Protein AF-A0A9P1A8Z4-F1 (afdb_monomer_lite)

pLDDT: mean 82.89, std 17.95, range [23.16, 98.0]

Sequence (849 aa):
MNEAKTFVKLLYVVTFFFVVFLIVKDQGSLKEGSHAKLSSNAKNLEFFKSWNDCARKIFNDGTDTPKTFWNEFAKRSHKCDEEAKISQELKIAALRNKDETKYALFPVTRGKNFIFVTLGIGLDIAAEQEFQQNLNKTENTVTFYGADPIVTGNSELYSKIGTYFPFAVGGKAGFSVASVYIDEIYKNLSVAHIDIYYFLKKVLPYKMYDYLWMDAEYAEYDMFDIFYRGERLDQEGIAFCQMSLEVHNANEKQQEAFIIYVRRLLEEKRFGFFLSEFVVRRSMSLRARPINLVLILVLIFLIIVLLYNQQPAKPTEPTEIRPNVVVFNKWSSCMKEKVSNETDHNIFWAKFQLWTDDCDKWADIDKLGLVALQNSDEVKYGLLPVEGDFGSANTLVTLGIGKDIDAEVLYKTKMNEIGRNLTFYGADPITDVNADLYANIGKYFPFAVGGDAGFSRASVLINGSYVNRDVVHVDLVYFLNRILKIKTYDNIWLDAEGAEYGLFDIFFKSGRLDEKGIRFCQMSLEVHQPNEPKKMQFMEMIKTIIKEDRYAMHKNRNVGHMRMFLFNFEDAYCVRKFLPKSLQNDGLTETQKKQKIFEGWSDCAQKQLDTYNNAEEFWLNFAPLTGNCDYNENIEKLGLVALNNNDEVKYAILPSDRLKNTTNTFVTLGIGKDISAEKLFRDELEKRGHTAKFYGADPISEGNADLYSQIGKYFPFAVSAKAGISKASVFINGSYVRRDVTHVELLYFLNDILELKEIDHLWLDAEGAEYGIFDFFYNDGPFEKNGISFCQMNLEVHIGSAERKAAFMKFAKRLAVEKRYAMLRSTYVSHIRLFLFNFGNPNCVLKYL

Radius of gyration: 42.17 Å; chains: 1; bounding box: 112×97×120 Å

Secondary structure (DSSP, 8-state):
-------------------------------------S-TTTHHHHHHHHHHHHHHHHH------HHHHHHHHHHHHHHHHHHTTHHHHS-EEEEE-SS-EEEEEPPS-SS-EEEEEEES--S--HHHHHHHHHHHTTT-EEEEEEE-S--TTHHHHHTTTEEEESSEEESSSEEEEEEEEETTEEEEEEEEEEEHHHIIIIIS--SEEEEEEE--TTGGGGGGGGGSTTSTTTTTT-EEEEEEE------HHHHHHHHHHHHHHHHHTS----S---------PPP------HHHHHHHHHHHHHHS--PPP------------HHHHHHHHHHHHHHHT---HHHHHHHHHHHHHHHHHHHTGGGG-PEEEE-SS-EEEEPPPPSS-S-S-EEEEEE--TT--HHHHHHHHHHHHTT--EEEEEE-S--TTHHHHHHTTSEEESSEEESS-EEEEEEEEETTEEEEEEEEEEEHHHIIIIII--SEEEEEEE--TT-GGGGTGGGSTTSTTGGGT-EEEEEEEEEPPP-HHHHHHHHHHHHHHHHHT-EEEEEEEESSSEEEEEEE-S-HHHHHHHS-HHHH--S--HHHHHHHHHHHHHHHHHHHHTT---HHHHHHHHHHHHHHHHHHTTGGGG-EEEEE-SS-EEEEEPPPTTS-SPEEEEEEE--TT--HHHHHHHHHHHHTT-EEEEEEE-S--TTHHHHHTTTEEEESSEEESS-EEEEEEEEETTEEEEEEEEEEEHHHIIIIIS--SEEEEEEE--TT-GGGTGGGGSTTSHHHHTT-EEEEEEEEE----HHHHHHHHHHHHHHHHHTSEEEEEEEEESEEEEEEEETTSHHHHHHH-

Structure (mmCIF, N/CA/C/O backbone):
data_AF-A0A9P1A8Z4-F1
#
_entry.id   AF-A0A9P1A8Z4-F1
#
loop_
_atom_site.group_PDB
_atom_site.id
_atom_site.type_symbol
_atom_site.label_atom_id
_atom_site.label_alt_id
_atom_site.label_comp_id
_atom_site.label_asym_id
_atom_site.label_entity_id
_atom_site.label_seq_id
_atom_site.pdbx_PDB_ins_code
_atom_site.Cartn_x
_atom_site.Cartn_y
_atom_site.Cartn_z
_atom_site.occupancy
_atom_site.B_iso_or_equiv
_atom_site.auth_seq_id
_atom_site.auth_comp_id
_atom_site.auth_asym_id
_atom_site.auth_atom_id
_atom_site.pdbx_PDB_model_num
ATOM 1 N N . MET A 1 1 ? 51.334 -62.986 -32.774 1.00 33.22 1 MET A N 1
ATOM 2 C CA . MET A 1 1 ? 50.264 -63.322 -33.738 1.00 33.22 1 MET A CA 1
ATOM 3 C C . MET A 1 1 ? 49.753 -62.013 -34.320 1.00 33.22 1 MET A C 1
ATOM 5 O O . MET A 1 1 ? 48.737 -61.499 -33.884 1.00 33.22 1 MET A O 1
ATOM 9 N N . ASN A 1 2 ? 50.648 -61.268 -34.965 1.00 34.75 2 ASN A N 1
ATOM 10 C CA . ASN A 1 2 ? 51.059 -61.367 -36.378 1.00 34.75 2 ASN A CA 1
ATOM 11 C C . ASN A 1 2 ? 50.052 -60.621 -37.248 1.00 34.75 2 ASN A C 1
ATOM 13 O O . ASN A 1 2 ? 48.924 -61.074 -37.362 1.00 34.75 2 ASN A O 1
ATOM 17 N N . GLU A 1 3 ? 50.364 -59.527 -37.928 1.00 31.75 3 GLU A N 1
ATOM 18 C CA . GLU A 1 3 ? 51.502 -58.590 -38.009 1.00 31.75 3 GLU A CA 1
ATOM 19 C C . GLU A 1 3 ? 50.946 -57.535 -39.000 1.00 31.75 3 GLU A C 1
ATOM 21 O O . GLU A 1 3 ? 50.370 -57.902 -40.016 1.00 31.75 3 GLU A O 1
ATOM 26 N N . ALA A 1 4 ? 50.753 -56.269 -38.637 1.00 31.09 4 ALA A N 1
ATOM 27 C CA . ALA A 1 4 ? 51.751 -55.207 -38.536 1.00 31.09 4 ALA A CA 1
ATOM 28 C C . ALA A 1 4 ? 52.229 -54.624 -39.891 1.00 31.09 4 ALA A C 1
ATOM 30 O O . ALA A 1 4 ? 52.808 -55.319 -40.713 1.00 31.09 4 ALA A O 1
ATOM 31 N N . LYS A 1 5 ? 52.133 -53.285 -39.952 1.00 32.25 5 LYS A N 1
ATOM 32 C CA . LYS A 1 5 ? 53.007 -52.302 -40.630 1.00 32.25 5 LYS A CA 1
ATOM 33 C C . LYS A 1 5 ? 52.699 -51.956 -42.099 1.00 32.25 5 LYS A C 1
ATOM 35 O O . LYS A 1 5 ? 52.729 -52.820 -42.955 1.00 32.25 5 LYS A O 1
ATOM 40 N N . THR A 1 6 ? 52.275 -50.736 -42.458 1.00 33.84 6 THR A N 1
ATOM 41 C CA . THR A 1 6 ? 52.819 -49.366 -42.245 1.00 33.84 6 THR A CA 1
ATOM 42 C C . THR A 1 6 ? 53.889 -48.997 -43.289 1.00 33.84 6 THR A C 1
ATOM 44 O O . THR A 1 6 ? 54.947 -49.610 -43.325 1.00 33.84 6 THR A O 1
ATOM 47 N N . PHE A 1 7 ? 53.626 -47.874 -43.985 1.00 26.81 7 PHE A N 1
ATOM 48 C CA . PHE A 1 7 ? 54.582 -46.795 -44.314 1.00 26.81 7 PHE A CA 1
ATOM 49 C C . PHE A 1 7 ? 55.554 -46.968 -45.505 1.00 26.81 7 PHE A C 1
ATOM 51 O O . PHE A 1 7 ? 56.410 -47.842 -45.488 1.00 26.81 7 PHE A O 1
ATOM 58 N N . VAL A 1 8 ? 55.544 -46.005 -46.449 1.00 28.80 8 VAL A N 1
ATOM 59 C CA . VAL A 1 8 ? 56.589 -44.952 -46.587 1.00 28.80 8 VAL A CA 1
ATOM 60 C C . VAL A 1 8 ? 56.717 -44.367 -48.014 1.00 28.80 8 VAL A C 1
ATOM 62 O O . VAL A 1 8 ? 56.911 -45.095 -48.976 1.00 28.80 8 VAL A O 1
ATOM 65 N N . LYS A 1 9 ? 56.810 -43.023 -48.035 1.00 28.55 9 LYS A N 1
ATOM 66 C CA . LYS A 1 9 ? 57.426 -42.084 -49.008 1.00 28.55 9 LYS A CA 1
ATOM 67 C C . LYS A 1 9 ? 56.675 -41.801 -50.318 1.00 28.55 9 LYS A C 1
ATOM 69 O O . LYS A 1 9 ? 56.443 -42.697 -51.108 1.00 28.55 9 LYS A O 1
ATOM 74 N N . LEU A 1 10 ? 56.181 -40.583 -50.568 1.00 26.31 10 LEU A N 1
ATOM 75 C CA . LEU A 1 10 ? 56.822 -39.249 -50.576 1.00 26.31 10 LEU A CA 1
ATOM 76 C C . LEU A 1 10 ? 57.688 -39.019 -51.834 1.00 26.31 10 LEU A C 1
ATOM 78 O O . LEU A 1 10 ? 58.761 -39.598 -51.961 1.00 26.31 10 LEU A O 1
ATOM 82 N N . LEU A 1 11 ? 57.242 -38.018 -52.606 1.00 25.47 11 LEU A N 1
ATOM 83 C CA . LEU A 1 11 ? 58.025 -36.973 -53.284 1.00 25.47 11 LEU A CA 1
ATOM 84 C C . LEU A 1 11 ? 58.441 -37.136 -54.765 1.00 25.47 11 LEU A C 1
ATOM 86 O O . LEU A 1 11 ? 59.071 -38.108 -55.158 1.00 25.47 11 LEU A O 1
ATOM 90 N N . TYR A 1 12 ? 58.215 -36.017 -55.473 1.00 26.17 12 TYR A N 1
ATOM 91 C CA . TYR A 1 12 ? 58.859 -35.501 -56.692 1.00 26.17 12 TYR A CA 1
ATOM 92 C C . TYR A 1 12 ? 58.421 -36.037 -58.068 1.00 26.17 12 TYR A C 1
ATOM 94 O O . TYR A 1 12 ? 58.613 -37.201 -58.385 1.00 26.17 12 TYR A O 1
ATOM 102 N N . VAL A 1 13 ? 57.921 -35.127 -58.924 1.00 30.81 13 VAL A N 1
ATOM 103 C CA . VAL A 1 13 ? 58.603 -34.590 -60.135 1.00 30.81 13 VAL A CA 1
ATOM 104 C C . VAL A 1 13 ? 57.551 -33.900 -61.047 1.00 30.81 13 VAL A C 1
ATOM 106 O O . VAL A 1 13 ? 56.644 -34.551 -61.541 1.00 30.81 13 VAL A O 1
ATOM 109 N N . VAL A 1 14 ? 57.473 -32.558 -61.044 1.00 28.17 14 VAL A N 1
ATOM 110 C CA . VAL A 1 14 ? 57.962 -31.595 -62.075 1.00 28.17 14 VAL A CA 1
ATOM 111 C C . VAL A 1 14 ? 56.914 -31.183 -63.134 1.00 28.17 14 VAL A C 1
ATOM 113 O O . VAL A 1 14 ? 56.559 -31.930 -64.034 1.00 28.17 14 VAL A O 1
ATOM 116 N N . 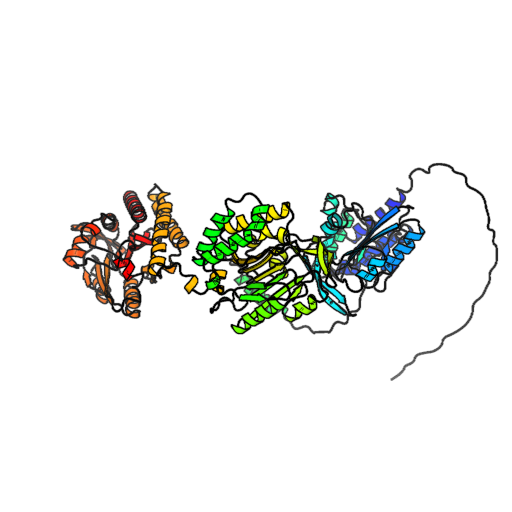THR A 1 15 ? 56.424 -29.953 -62.952 1.00 30.67 15 THR A N 1
ATOM 117 C CA . THR A 1 15 ? 56.429 -28.775 -63.850 1.00 30.67 15 THR A CA 1
ATOM 118 C C . THR A 1 15 ? 56.656 -28.928 -65.372 1.00 30.67 15 THR A C 1
ATOM 120 O O . THR A 1 15 ? 57.550 -29.644 -65.798 1.00 30.67 15 THR A O 1
ATOM 123 N N . PHE A 1 16 ? 55.981 -28.043 -66.138 1.00 30.06 16 PHE A N 1
ATOM 124 C CA . PHE A 1 16 ? 56.498 -27.158 -67.220 1.00 30.06 16 PHE A CA 1
ATOM 125 C C . PHE A 1 16 ? 55.823 -27.269 -68.609 1.00 30.06 16 PHE A C 1
ATOM 127 O O . PHE A 1 16 ? 55.893 -28.318 -69.230 1.00 30.06 16 PHE A O 1
ATOM 134 N N . PHE A 1 17 ? 55.225 -26.158 -69.087 1.00 27.20 17 PHE A N 1
ATOM 135 C CA . PHE A 1 17 ? 55.364 -25.511 -70.424 1.00 27.20 17 PHE A CA 1
ATOM 136 C C . PHE A 1 17 ? 54.375 -24.308 -70.504 1.00 27.20 17 PHE A C 1
ATOM 138 O O . PHE A 1 17 ? 53.170 -24.511 -70.421 1.00 27.20 17 PHE A O 1
ATOM 145 N N . PHE A 1 18 ? 54.818 -23.050 -70.303 1.00 27.53 18 PHE A N 1
ATOM 146 C CA . PHE A 1 18 ? 55.211 -22.000 -71.291 1.00 27.53 18 PHE A CA 1
ATOM 147 C C . PHE A 1 18 ? 54.086 -21.589 -72.285 1.00 27.53 18 PHE A C 1
ATOM 149 O O . PHE A 1 18 ? 53.637 -22.463 -73.011 1.00 27.53 18 PHE A O 1
ATOM 156 N N . VAL A 1 19 ? 53.489 -20.374 -72.376 1.00 28.83 19 VAL A N 1
ATOM 157 C CA . VAL A 1 19 ? 53.848 -18.916 -72.294 1.00 28.83 19 VAL A CA 1
ATOM 158 C C . VAL A 1 19 ? 53.743 -18.252 -73.695 1.00 28.83 19 VAL A C 1
ATOM 160 O O . VAL A 1 19 ? 54.132 -18.875 -74.678 1.00 28.83 19 VAL A O 1
ATOM 163 N N . VAL A 1 20 ? 53.291 -16.971 -73.729 1.00 31.56 20 VAL A N 1
ATOM 164 C CA . VAL A 1 20 ? 53.498 -15.903 -74.763 1.00 31.56 20 VAL A CA 1
ATOM 165 C C . VAL A 1 20 ? 52.365 -15.716 -75.828 1.00 31.56 20 VAL A C 1
ATOM 167 O O . VAL A 1 20 ? 51.956 -16.709 -76.404 1.00 31.56 20 VAL A O 1
ATOM 170 N N . PHE A 1 21 ? 51.784 -14.553 -76.226 1.00 27.17 21 PHE A N 1
ATOM 171 C CA . PHE A 1 21 ? 52.034 -13.086 -76.130 1.00 27.17 21 PHE A CA 1
ATOM 172 C C . PHE A 1 21 ? 50.761 -12.273 -76.554 1.00 27.17 21 PHE A C 1
ATOM 174 O O . PHE A 1 21 ? 50.072 -12.711 -77.470 1.00 27.17 21 PHE A O 1
ATOM 181 N N . LEU A 1 22 ? 50.521 -11.069 -75.988 1.00 24.45 22 LEU A N 1
ATOM 182 C CA . LEU A 1 22 ? 50.445 -9.730 -76.653 1.00 24.45 22 LEU A CA 1
ATOM 183 C C . LEU A 1 22 ? 49.466 -8.692 -76.057 1.00 24.45 22 LEU A C 1
ATOM 185 O O . LEU A 1 22 ? 48.314 -8.953 -75.736 1.00 24.45 22 LEU A O 1
ATOM 189 N N . ILE A 1 23 ? 50.022 -7.482 -75.960 1.00 29.64 23 ILE A N 1
ATOM 190 C CA . ILE A 1 23 ? 49.548 -6.211 -75.406 1.00 29.64 23 ILE A CA 1
ATOM 191 C C . ILE A 1 23 ? 49.043 -5.327 -76.554 1.00 29.64 23 ILE A C 1
ATOM 193 O O . ILE A 1 23 ? 49.781 -5.185 -77.523 1.00 29.64 23 ILE A O 1
ATOM 197 N N . VAL A 1 24 ? 47.904 -4.634 -76.392 1.00 25.92 24 VAL A N 1
ATOM 198 C CA . VAL A 1 24 ? 47.684 -3.258 -76.897 1.00 25.92 24 VAL A CA 1
ATOM 199 C C . VAL A 1 24 ? 46.743 -2.515 -75.937 1.00 25.92 24 VAL A C 1
ATOM 201 O O . VAL A 1 24 ? 45.664 -2.997 -75.601 1.00 25.92 24 VAL A O 1
ATOM 204 N N . LYS A 1 25 ? 47.171 -1.322 -75.521 1.00 27.55 25 LYS A N 1
ATOM 205 C CA . LYS A 1 25 ? 46.405 -0.267 -74.849 1.00 27.55 25 LYS A CA 1
ATOM 206 C C . LYS A 1 25 ? 46.384 0.922 -75.824 1.00 27.55 25 LYS A C 1
ATOM 208 O O . LYS A 1 25 ? 47.446 1.231 -76.355 1.00 27.55 25 LYS A O 1
ATOM 213 N N . ASP A 1 26 ? 45.225 1.548 -76.047 1.00 25.86 26 ASP A N 1
ATOM 214 C CA . ASP A 1 26 ? 44.971 2.997 -75.861 1.00 25.86 26 ASP A CA 1
ATOM 215 C C . ASP A 1 26 ? 43.940 3.647 -76.830 1.00 25.86 26 ASP A C 1
ATOM 217 O O . ASP A 1 26 ? 43.943 3.405 -78.031 1.00 25.86 26 ASP A O 1
ATOM 221 N N . GLN A 1 27 ? 43.101 4.495 -76.212 1.00 26.38 27 GLN A N 1
ATOM 222 C CA . GLN A 1 27 ? 42.311 5.667 -76.654 1.00 26.38 27 GLN A CA 1
ATOM 223 C C . GLN A 1 27 ? 41.274 5.663 -77.809 1.00 26.38 27 GLN A C 1
ATOM 225 O O . GLN A 1 27 ? 41.572 5.458 -78.979 1.00 26.38 27 GLN A O 1
ATOM 230 N N . GLY A 1 28 ? 40.051 6.109 -77.462 1.00 23.83 28 GLY A N 1
ATOM 231 C CA . GLY A 1 28 ? 39.003 6.595 -78.374 1.00 23.83 28 GLY A CA 1
ATOM 232 C C . GLY A 1 28 ? 37.755 7.107 -77.630 1.00 23.83 28 GLY A C 1
ATOM 233 O O . GLY A 1 28 ? 37.235 6.433 -76.752 1.00 23.83 28 GLY A O 1
ATOM 234 N N . SER A 1 29 ? 37.311 8.320 -77.957 1.00 23.16 29 SER A N 1
ATOM 235 C CA . SER A 1 29 ? 36.427 9.233 -77.213 1.00 23.16 29 SER A CA 1
ATOM 236 C C . SER A 1 29 ? 34.922 8.908 -77.131 1.00 23.16 29 SER A C 1
ATOM 238 O O . SER A 1 29 ? 34.353 8.260 -78.004 1.00 23.16 29 SER A O 1
ATOM 240 N N . LEU A 1 30 ? 34.283 9.533 -76.129 1.00 29.41 30 LEU A N 1
ATOM 241 C CA . LEU A 1 30 ? 32.855 9.858 -75.963 1.00 29.41 30 LEU A CA 1
ATOM 242 C C . LEU A 1 30 ? 32.018 9.948 -77.256 1.00 29.41 30 LEU A C 1
ATOM 244 O O . LEU A 1 30 ? 32.326 10.736 -78.150 1.00 29.41 30 LEU A O 1
ATOM 248 N N . LYS A 1 31 ? 30.862 9.270 -77.250 1.00 25.72 31 LYS A N 1
ATOM 249 C CA . LYS A 1 31 ? 29.616 9.758 -77.863 1.00 25.72 31 LYS A CA 1
ATOM 250 C C . LYS A 1 31 ? 28.431 9.449 -76.949 1.00 25.72 31 LYS A C 1
ATOM 252 O O . LYS A 1 31 ? 28.154 8.290 -76.649 1.00 25.72 31 LYS A O 1
ATOM 257 N N . GLU A 1 32 ? 27.751 10.510 -76.524 1.00 32.78 32 GLU A N 1
ATOM 258 C CA . GLU A 1 32 ? 26.397 10.471 -75.977 1.00 32.78 32 GLU A CA 1
ATOM 259 C C . GLU A 1 32 ? 25.441 9.820 -76.981 1.00 32.78 32 GLU A C 1
ATOM 261 O O . GLU A 1 32 ? 25.524 10.063 -78.187 1.00 32.78 32 GLU A O 1
ATOM 266 N N . GLY A 1 33 ? 24.516 9.000 -76.484 1.00 24.83 33 GLY A N 1
ATOM 267 C CA . GLY A 1 33 ? 23.563 8.322 -77.348 1.00 24.83 33 GLY A CA 1
ATOM 268 C C . GLY A 1 33 ? 22.565 7.437 -76.619 1.00 24.83 33 GLY A C 1
ATOM 269 O O . GLY A 1 33 ? 22.712 6.223 -76.583 1.00 24.83 33 GLY A O 1
ATOM 270 N N . SER A 1 34 ? 21.479 8.072 -76.184 1.00 24.05 34 SER A N 1
ATOM 271 C CA . SER A 1 34 ? 20.128 7.517 -76.042 1.00 24.05 34 SER A CA 1
ATOM 272 C C . SER A 1 34 ? 19.809 6.616 -74.841 1.00 24.05 34 SER A C 1
ATOM 274 O O . SER A 1 34 ? 20.339 5.529 -74.638 1.00 24.05 34 SER A O 1
ATOM 276 N N . HIS A 1 35 ? 18.828 7.106 -74.083 1.00 37.16 35 HIS A N 1
ATOM 277 C CA . HIS A 1 35 ? 18.007 6.415 -73.102 1.00 37.16 35 HIS A CA 1
ATOM 278 C C . HIS A 1 35 ? 17.723 4.943 -73.450 1.00 37.16 35 HIS A C 1
ATOM 280 O O . HIS A 1 35 ? 16.830 4.634 -74.242 1.00 37.16 35 HIS A O 1
ATOM 286 N N . ALA A 1 36 ? 18.410 4.025 -72.769 1.00 25.55 36 ALA A N 1
ATOM 287 C CA . ALA A 1 36 ? 17.961 2.647 -72.668 1.00 25.55 36 ALA A CA 1
ATOM 288 C C . ALA A 1 36 ? 16.814 2.576 -71.648 1.00 25.55 36 ALA A C 1
ATOM 290 O O . ALA A 1 36 ? 17.004 2.718 -70.440 1.00 25.55 36 ALA A O 1
ATOM 291 N N . LYS A 1 37 ? 15.606 2.391 -72.186 1.00 27.22 37 LYS A N 1
ATOM 292 C CA . LYS A 1 37 ? 14.385 1.950 -71.504 1.00 27.22 37 LYS A CA 1
ATOM 293 C C . LYS A 1 37 ? 14.667 0.921 -70.402 1.00 27.22 37 LYS A C 1
ATOM 295 O O . LYS A 1 37 ? 15.420 -0.029 -70.614 1.00 27.22 37 LYS A O 1
ATOM 300 N N . LEU A 1 38 ? 13.945 1.070 -69.286 1.00 33.19 38 LEU A N 1
ATOM 301 C CA . LEU A 1 38 ? 13.712 0.039 -68.274 1.00 33.19 38 LEU A CA 1
ATOM 302 C C . LEU A 1 38 ? 13.520 -1.346 -68.928 1.00 33.19 38 LEU A C 1
ATOM 304 O O . LEU A 1 38 ? 12.479 -1.605 -69.527 1.00 33.19 38 LEU A O 1
ATOM 308 N N . SER A 1 39 ? 14.497 -2.244 -68.788 1.00 33.78 39 SER A N 1
ATOM 309 C CA . SER A 1 39 ? 14.310 -3.684 -69.049 1.00 33.78 39 SER A CA 1
ATOM 310 C C . SER A 1 39 ? 15.008 -4.600 -68.030 1.00 33.78 39 SER A C 1
ATOM 312 O O . SER A 1 39 ? 14.924 -5.819 -68.142 1.00 33.78 39 SER A O 1
ATOM 314 N N . SER A 1 40 ? 15.621 -4.052 -66.971 1.00 38.56 40 SER A N 1
ATOM 315 C CA . SER A 1 40 ? 16.298 -4.840 -65.926 1.00 38.56 40 SER A CA 1
ATOM 316 C C . SER A 1 40 ? 15.365 -5.469 -64.877 1.00 38.56 40 SER A C 1
ATOM 318 O O . SER A 1 40 ? 15.818 -6.294 -64.090 1.00 38.56 40 SER A O 1
ATOM 320 N N . ASN A 1 41 ? 14.067 -5.143 -64.857 1.00 45.97 41 ASN A N 1
ATOM 321 C CA . ASN A 1 41 ? 13.148 -5.631 -63.814 1.00 45.97 41 ASN A CA 1
ATOM 322 C C . ASN A 1 41 ? 12.635 -7.070 -64.016 1.00 45.97 41 ASN A C 1
ATOM 324 O O . ASN A 1 41 ? 12.117 -7.649 -63.068 1.00 45.97 41 ASN A O 1
ATOM 328 N N . ALA A 1 42 ? 12.763 -7.666 -65.208 1.00 40.62 42 ALA A N 1
ATOM 329 C CA . ALA A 1 42 ? 12.220 -9.007 -65.463 1.00 40.62 42 ALA A CA 1
ATOM 330 C C . ALA A 1 42 ? 13.131 -10.137 -64.942 1.00 40.62 42 ALA A C 1
ATOM 332 O O . ALA A 1 42 ? 12.642 -11.060 -64.299 1.00 40.62 42 ALA A O 1
ATOM 333 N N . LYS A 1 43 ? 14.456 -10.033 -65.146 1.00 48.66 43 LYS A N 1
ATOM 334 C CA . LYS A 1 43 ? 15.435 -11.023 -64.650 1.00 48.66 43 LYS A CA 1
ATOM 335 C C . LYS A 1 43 ? 15.593 -10.997 -63.129 1.00 48.66 43 LYS A C 1
ATOM 337 O O . LYS A 1 43 ? 15.656 -12.051 -62.507 1.00 48.66 43 LYS A O 1
ATOM 342 N N . ASN A 1 44 ? 15.570 -9.804 -62.525 1.00 53.59 44 ASN A N 1
ATOM 343 C CA . ASN A 1 44 ? 15.703 -9.647 -61.073 1.00 53.59 44 ASN A CA 1
ATOM 344 C C . ASN A 1 44 ? 14.531 -10.260 -60.281 1.00 53.59 44 ASN A C 1
ATOM 346 O O . ASN A 1 44 ? 14.657 -10.499 -59.086 1.00 53.59 44 ASN A O 1
ATOM 350 N N . LEU A 1 45 ? 13.396 -10.525 -60.937 1.00 64.00 45 LEU A N 1
ATOM 351 C CA . LEU A 1 45 ? 12.246 -11.191 -60.327 1.00 64.00 45 LEU A CA 1
ATOM 352 C C . LEU A 1 45 ? 12.287 -12.720 -60.501 1.00 64.00 45 LEU A C 1
ATOM 354 O O . LEU A 1 45 ? 11.634 -13.439 -59.748 1.00 64.00 45 LEU A O 1
ATOM 358 N N . GLU A 1 46 ? 13.028 -13.224 -61.491 1.00 79.62 46 GLU A N 1
ATOM 359 C CA . GLU A 1 46 ? 13.009 -14.636 -61.885 1.00 79.62 46 GLU A CA 1
ATOM 360 C C . GLU A 1 46 ? 13.814 -15.512 -60.921 1.00 79.62 46 GLU A C 1
ATOM 362 O O . GLU A 1 46 ? 13.282 -16.508 -60.430 1.00 79.62 46 GLU A O 1
ATOM 367 N N . PHE A 1 47 ? 15.039 -15.107 -60.561 1.00 85.50 47 PHE A N 1
ATOM 368 C CA . PHE A 1 47 ? 15.842 -15.850 -59.581 1.00 85.50 47 PHE A CA 1
ATOM 369 C C . PHE A 1 47 ? 15.170 -15.849 -58.200 1.00 85.50 47 PHE A C 1
ATOM 371 O O . PHE A 1 47 ? 15.108 -16.885 -57.545 1.00 85.50 47 PHE A O 1
ATOM 378 N N . PHE A 1 48 ? 14.595 -14.715 -57.774 1.00 84.88 48 PHE A N 1
ATOM 379 C CA . PHE A 1 48 ? 13.911 -14.614 -56.483 1.00 84.88 48 PHE A CA 1
ATOM 380 C C . PHE A 1 48 ? 12.649 -15.477 -56.453 1.00 84.88 48 PHE A C 1
ATOM 382 O O . PHE A 1 48 ? 12.381 -16.154 -55.463 1.00 84.88 48 PHE A O 1
ATOM 389 N N . LYS A 1 49 ? 11.889 -15.504 -57.555 1.00 87.00 49 LYS A N 1
ATOM 390 C CA . LYS A 1 49 ? 10.744 -16.405 -57.701 1.00 87.00 49 LYS A CA 1
ATOM 391 C C . LYS A 1 49 ? 11.183 -17.869 -57.637 1.00 87.00 49 LYS A C 1
ATOM 393 O O . LYS A 1 49 ? 10.578 -18.627 -56.888 1.00 87.00 49 LYS A O 1
ATOM 398 N N . SER A 1 50 ? 12.246 -18.238 -58.356 1.00 90.12 50 SER A N 1
ATOM 399 C CA . SER A 1 50 ? 12.822 -19.589 -58.327 1.00 90.12 50 SER A CA 1
ATOM 400 C C . SER A 1 50 ? 13.243 -19.993 -56.913 1.00 90.12 50 SER A C 1
ATOM 402 O O . SER A 1 50 ? 12.876 -21.064 -56.434 1.00 90.12 50 SER A O 1
ATOM 404 N N . TRP A 1 51 ? 13.957 -19.107 -56.215 1.00 93.44 51 TRP A N 1
ATOM 405 C CA . TRP A 1 51 ? 14.386 -19.324 -54.836 1.00 93.44 51 TRP A CA 1
ATOM 406 C C . TRP A 1 51 ? 13.187 -19.489 -53.894 1.00 93.44 51 TRP A C 1
ATOM 408 O O . TRP A 1 51 ? 13.117 -20.457 -53.140 1.00 93.44 51 TRP A O 1
ATOM 418 N N . ASN A 1 52 ? 12.197 -18.597 -53.978 1.00 90.88 52 ASN A N 1
ATOM 419 C CA . ASN A 1 52 ? 11.019 -18.624 -53.114 1.00 90.88 52 ASN A CA 1
ATOM 420 C C . ASN A 1 52 ? 10.141 -19.862 -53.361 1.00 90.88 52 ASN A C 1
ATOM 422 O O . ASN A 1 52 ? 9.578 -20.415 -52.417 1.00 90.88 52 ASN A O 1
ATOM 426 N N . ASP A 1 53 ? 10.009 -20.308 -54.612 1.00 91.44 53 ASP A N 1
ATOM 427 C CA . ASP A 1 53 ? 9.273 -21.528 -54.956 1.00 91.44 53 ASP A CA 1
ATOM 428 C C . ASP A 1 53 ? 9.984 -22.779 -54.398 1.00 91.44 53 ASP A C 1
ATOM 430 O O . ASP A 1 53 ? 9.322 -23.639 -53.806 1.00 91.44 53 ASP A O 1
ATOM 434 N N . CYS A 1 54 ? 11.322 -22.842 -54.476 1.00 94.12 54 CYS A N 1
ATOM 435 C CA . CYS A 1 54 ? 12.120 -23.869 -53.794 1.00 94.12 54 CYS A CA 1
ATOM 436 C C . CYS A 1 54 ? 11.922 -23.824 -52.271 1.00 94.12 54 CYS A C 1
ATOM 438 O O . CYS A 1 54 ? 11.562 -24.832 -51.654 1.00 94.12 54 CYS A O 1
ATOM 440 N N . ALA A 1 55 ? 12.089 -22.650 -51.658 1.00 92.81 55 ALA A N 1
ATOM 441 C CA . ALA A 1 55 ? 12.039 -22.489 -50.210 1.00 92.81 55 ALA A CA 1
ATOM 442 C C . ALA A 1 55 ? 10.651 -22.836 -49.648 1.00 92.81 55 ALA A C 1
ATOM 444 O O . ALA A 1 55 ? 10.541 -23.593 -48.684 1.00 92.81 55 ALA A O 1
ATOM 445 N N . ARG A 1 56 ? 9.564 -22.396 -50.297 1.00 91.50 56 ARG A N 1
ATOM 446 C CA . ARG A 1 56 ? 8.197 -22.765 -49.890 1.00 91.50 56 ARG A CA 1
ATOM 447 C C . ARG A 1 56 ? 7.947 -24.263 -49.966 1.00 91.50 56 ARG A C 1
ATOM 449 O O . ARG A 1 56 ? 7.215 -24.780 -49.130 1.00 91.50 56 ARG A O 1
ATOM 456 N N . LYS A 1 57 ? 8.530 -24.958 -50.943 1.00 90.50 57 LYS A N 1
ATOM 457 C CA . LYS A 1 57 ? 8.403 -26.414 -51.062 1.00 90.50 57 LYS A CA 1
ATOM 458 C C . LYS A 1 57 ? 9.142 -27.147 -49.939 1.00 90.50 57 LYS A C 1
ATOM 460 O O . LYS A 1 57 ? 8.641 -28.159 -49.466 1.00 90.50 57 LYS A O 1
ATOM 465 N N . ILE A 1 58 ? 10.314 -26.657 -49.535 1.00 90.75 58 ILE A N 1
ATOM 466 C CA . ILE A 1 58 ? 11.196 -27.333 -48.569 1.00 90.75 58 ILE A CA 1
ATOM 467 C C . ILE A 1 58 ? 10.870 -26.984 -47.107 1.00 90.75 58 ILE A C 1
ATOM 469 O O . ILE A 1 58 ? 11.074 -27.819 -46.230 1.00 90.75 58 ILE A O 1
ATOM 473 N N . PHE A 1 59 ? 10.371 -25.777 -46.823 1.00 91.06 59 PHE A N 1
ATOM 474 C CA . PHE A 1 59 ? 10.145 -25.304 -45.447 1.00 91.06 59 PHE A CA 1
ATOM 475 C C . PHE A 1 59 ? 8.671 -25.339 -44.986 1.00 91.06 59 PHE A C 1
ATOM 477 O O . PHE A 1 59 ? 8.400 -25.206 -43.787 1.00 91.06 59 PHE A O 1
ATOM 484 N N . ASN A 1 60 ? 7.711 -25.570 -45.896 1.00 84.31 60 ASN A N 1
ATOM 485 C CA . ASN A 1 60 ? 6.278 -25.699 -45.564 1.00 84.31 60 ASN A CA 1
ATOM 486 C C . ASN A 1 60 ? 5.758 -27.148 -45.573 1.00 84.31 60 ASN A C 1
ATOM 488 O O . ASN A 1 60 ? 4.546 -27.351 -45.568 1.00 84.31 60 ASN A O 1
ATOM 492 N N . ASP A 1 61 ? 6.635 -28.154 -45.588 1.00 73.12 61 ASP A N 1
ATOM 493 C CA . ASP A 1 61 ? 6.232 -29.569 -45.598 1.00 73.12 61 ASP A CA 1
ATOM 494 C C . ASP A 1 61 ? 5.499 -30.012 -44.312 1.00 73.12 61 ASP A C 1
ATOM 496 O O . ASP A 1 61 ? 4.762 -30.995 -44.330 1.00 73.12 61 ASP A O 1
ATOM 500 N N . GLY A 1 62 ? 5.631 -29.254 -43.216 1.00 68.12 62 GLY A N 1
ATOM 501 C CA . GLY A 1 62 ? 4.880 -29.432 -41.969 1.00 68.12 62 GLY A CA 1
ATOM 502 C C . GLY A 1 62 ? 5.274 -30.667 -41.153 1.00 68.12 62 GLY A C 1
ATOM 503 O O . GLY A 1 62 ? 4.683 -30.901 -40.103 1.00 68.12 62 GLY A O 1
ATOM 504 N N . THR A 1 63 ? 6.261 -31.443 -41.607 1.00 75.62 63 THR A N 1
ATOM 505 C CA . THR A 1 63 ? 6.619 -32.749 -41.027 1.00 75.62 63 THR A CA 1
ATOM 506 C C . THR A 1 63 ? 7.766 -32.701 -40.021 1.00 75.62 63 THR A C 1
ATOM 508 O O . THR A 1 63 ? 7.993 -33.675 -39.305 1.00 75.62 63 THR A O 1
ATOM 511 N N . ASP A 1 64 ? 8.501 -31.592 -39.957 1.00 85.50 64 ASP A N 1
ATOM 512 C CA . ASP A 1 64 ? 9.657 -31.462 -39.074 1.00 85.50 64 ASP A CA 1
ATOM 513 C C . ASP A 1 64 ? 9.282 -31.124 -37.628 1.00 85.50 64 ASP A C 1
ATOM 515 O O . ASP A 1 64 ? 8.429 -30.279 -37.358 1.00 85.50 64 ASP A O 1
ATOM 519 N N . THR A 1 65 ? 10.027 -31.713 -36.689 1.00 90.25 65 THR A N 1
ATOM 520 C CA . THR A 1 65 ? 10.100 -31.199 -35.312 1.00 90.25 65 THR A CA 1
ATOM 521 C C . THR A 1 65 ? 10.915 -29.897 -35.269 1.00 90.25 65 THR A C 1
ATOM 523 O O . THR A 1 65 ? 11.792 -29.722 -36.124 1.00 90.25 65 THR A O 1
ATOM 526 N N . PRO A 1 66 ? 10.728 -29.021 -34.256 1.00 90.94 66 PRO A N 1
ATOM 527 C CA . PRO A 1 66 ? 11.515 -27.792 -34.107 1.00 90.94 66 PRO A CA 1
ATOM 528 C C . PRO A 1 66 ? 13.028 -28.006 -34.197 1.00 90.94 66 PRO A C 1
ATOM 530 O O . PRO A 1 66 ? 13.736 -27.300 -34.916 1.00 90.94 66 PRO A O 1
ATOM 533 N N . LYS A 1 67 ? 13.512 -29.074 -33.563 1.00 90.38 67 LYS A N 1
ATOM 534 C CA . LYS A 1 67 ? 14.925 -29.448 -33.565 1.00 90.38 67 LYS A CA 1
ATOM 535 C C . LYS A 1 67 ? 15.428 -29.903 -34.935 1.00 90.38 67 LYS A C 1
ATOM 537 O O . LYS A 1 67 ? 16.546 -29.564 -35.319 1.00 90.38 67 LYS A O 1
ATOM 542 N N . THR A 1 68 ? 14.636 -30.692 -35.661 1.00 90.88 68 THR A N 1
ATOM 543 C CA . THR A 1 68 ? 14.997 -31.141 -37.016 1.00 90.88 68 THR A CA 1
ATOM 544 C C . THR A 1 68 ? 15.053 -29.958 -37.974 1.00 90.88 68 THR A C 1
ATOM 546 O O . THR A 1 68 ? 16.017 -29.837 -38.728 1.00 90.88 68 THR A O 1
ATOM 549 N N . PHE A 1 69 ? 14.061 -29.067 -37.900 1.00 92.56 69 PHE A N 1
ATOM 550 C CA . PHE A 1 69 ? 14.009 -27.863 -38.722 1.00 92.56 69 PHE A CA 1
ATOM 551 C C . PHE A 1 69 ? 15.242 -26.983 -38.494 1.00 92.56 69 PHE A C 1
ATOM 553 O O . PHE A 1 69 ? 15.908 -26.610 -39.455 1.00 92.56 69 PHE A O 1
ATOM 560 N N . TRP A 1 70 ? 15.583 -26.716 -37.228 1.00 91.38 70 TRP A N 1
ATOM 561 C CA . TRP A 1 70 ? 16.756 -25.926 -36.844 1.00 91.38 70 TRP A CA 1
ATOM 562 C C . TRP A 1 70 ? 18.063 -26.509 -37.400 1.00 91.38 70 TRP A C 1
ATOM 564 O O . TRP A 1 70 ? 18.823 -25.811 -38.068 1.00 91.38 70 TRP A O 1
ATOM 574 N N . ASN A 1 71 ? 18.305 -27.806 -37.187 1.00 90.00 71 ASN A N 1
ATOM 575 C CA . ASN A 1 71 ? 19.562 -28.450 -37.585 1.00 90.00 71 ASN A CA 1
ATOM 576 C C . ASN A 1 71 ? 19.747 -28.553 -39.109 1.00 90.00 71 ASN A C 1
ATOM 578 O O . ASN A 1 71 ? 20.878 -28.528 -39.589 1.00 90.00 71 ASN A O 1
ATOM 582 N N . GLU A 1 72 ? 18.662 -28.689 -39.875 1.00 91.56 72 GLU A N 1
ATOM 583 C CA . GLU A 1 72 ? 18.729 -28.814 -41.337 1.00 91.56 72 GLU A CA 1
ATOM 584 C C . GLU A 1 72 ? 18.531 -27.474 -42.069 1.00 91.56 72 GLU A C 1
ATOM 586 O O . GLU A 1 72 ? 18.657 -27.438 -43.296 1.00 91.56 72 GLU A O 1
ATOM 591 N N . PHE A 1 73 ? 18.248 -26.373 -41.357 1.00 92.56 73 PHE A N 1
ATOM 592 C CA . PHE A 1 73 ? 17.902 -25.076 -41.950 1.00 92.56 73 PHE A CA 1
ATOM 593 C C . PHE A 1 73 ? 18.958 -24.575 -42.944 1.00 92.56 73 PHE A C 1
ATOM 595 O O . PHE A 1 73 ? 18.639 -24.360 -44.114 1.00 92.56 73 PHE A O 1
ATOM 602 N N . ALA A 1 74 ? 20.219 -24.463 -42.513 1.00 91.44 74 ALA A N 1
ATOM 603 C CA . ALA A 1 74 ? 21.321 -23.953 -43.335 1.00 91.44 74 ALA A CA 1
ATOM 604 C C . ALA A 1 74 ? 21.506 -24.763 -44.630 1.00 91.44 74 ALA A C 1
ATOM 606 O O . ALA A 1 74 ? 21.536 -24.226 -45.735 1.00 91.44 74 ALA A O 1
ATOM 607 N N . LYS A 1 75 ? 21.524 -26.092 -44.507 1.00 92.31 75 LYS A N 1
ATOM 608 C CA . LYS A 1 75 ? 21.660 -27.016 -45.640 1.00 92.31 75 LYS A CA 1
ATOM 609 C C . LYS A 1 75 ? 20.489 -26.907 -46.622 1.00 92.31 75 LYS A C 1
ATOM 611 O O . LYS A 1 75 ? 20.691 -26.955 -47.835 1.00 92.31 75 LYS A O 1
ATOM 616 N N . ARG A 1 76 ? 19.260 -26.781 -46.114 1.00 92.88 76 ARG A N 1
ATOM 617 C CA . ARG A 1 76 ? 18.050 -26.612 -46.936 1.00 92.88 76 ARG A CA 1
ATOM 618 C C . ARG A 1 76 ? 18.025 -25.251 -47.635 1.00 92.88 76 ARG A C 1
ATOM 620 O O . ARG A 1 76 ? 17.655 -25.200 -48.804 1.00 92.88 76 ARG A O 1
ATOM 627 N N . SER A 1 77 ? 18.460 -24.196 -46.948 1.00 93.25 77 SER A N 1
ATOM 628 C CA . SER A 1 77 ? 18.615 -22.841 -47.489 1.00 93.25 77 SER A CA 1
ATOM 629 C C . SER A 1 77 ? 19.615 -22.831 -48.652 1.00 93.25 77 SER A C 1
ATOM 631 O O . SER A 1 77 ? 19.253 -22.482 -49.775 1.00 93.25 77 SER A O 1
ATOM 633 N N . HIS A 1 78 ? 20.815 -23.390 -48.444 1.00 92.44 78 HIS A N 1
ATOM 634 C CA . HIS A 1 78 ? 21.843 -23.504 -49.484 1.00 92.44 78 HIS A CA 1
ATOM 635 C C . HIS A 1 78 ? 21.385 -24.258 -50.729 1.00 92.44 78 HIS A C 1
ATOM 637 O O . HIS A 1 78 ? 21.713 -23.863 -51.844 1.00 92.44 78 HIS A O 1
ATOM 643 N N . LYS A 1 79 ? 20.587 -25.319 -50.570 1.00 93.88 79 LYS A N 1
ATOM 644 C CA . LYS A 1 79 ? 20.028 -26.033 -51.721 1.00 93.88 79 LYS A CA 1
ATOM 645 C C . LYS A 1 79 ? 19.181 -25.110 -52.608 1.00 93.88 79 LYS A C 1
ATOM 647 O O . LYS A 1 79 ? 19.262 -25.202 -53.830 1.00 93.88 79 LYS A O 1
ATOM 652 N N . CYS A 1 80 ? 18.381 -24.228 -52.009 1.00 94.12 80 CYS A N 1
ATOM 653 C CA . CYS A 1 80 ? 17.609 -23.249 -52.770 1.00 94.12 80 CYS A CA 1
ATOM 654 C C . CYS A 1 80 ? 18.486 -22.137 -53.351 1.00 94.12 80 CYS A C 1
ATOM 656 O O . CYS A 1 80 ? 18.208 -21.671 -54.457 1.00 94.12 80 CYS A O 1
ATOM 658 N N . ASP A 1 81 ? 19.564 -21.754 -52.666 1.00 92.94 81 ASP A N 1
ATOM 659 C CA . ASP A 1 81 ? 20.542 -20.803 -53.201 1.00 92.94 81 ASP A CA 1
ATOM 660 C C . ASP A 1 81 ? 21.236 -21.340 -54.461 1.00 92.94 81 ASP A C 1
ATOM 662 O O . ASP A 1 81 ? 21.399 -20.606 -55.439 1.00 92.94 81 ASP A O 1
ATOM 666 N N . GLU A 1 82 ? 21.610 -22.624 -54.461 1.00 92.50 82 GLU A N 1
ATOM 667 C CA . GLU A 1 82 ? 22.198 -23.318 -55.612 1.00 92.50 82 GLU A CA 1
ATOM 668 C C . GLU A 1 82 ? 21.204 -23.426 -56.775 1.00 92.50 82 GLU A C 1
ATOM 670 O O . GLU A 1 82 ? 21.550 -23.098 -57.913 1.00 92.50 82 GLU A O 1
ATOM 675 N N . GLU A 1 83 ? 19.961 -23.838 -56.497 1.00 93.00 83 GLU A N 1
ATOM 676 C CA . GLU A 1 83 ? 18.903 -23.977 -57.508 1.00 93.00 83 GLU A CA 1
ATOM 677 C C . GLU A 1 83 ? 18.594 -22.637 -58.192 1.00 93.00 83 GLU A C 1
ATOM 679 O O . GLU A 1 83 ? 18.447 -22.577 -59.414 1.00 93.00 83 GLU A O 1
ATOM 684 N N . ALA A 1 84 ? 18.571 -21.548 -57.421 1.00 91.38 84 ALA A N 1
ATOM 685 C CA . ALA A 1 84 ? 18.328 -20.199 -57.922 1.00 91.38 84 ALA A CA 1
ATOM 686 C C . ALA A 1 84 ? 19.595 -19.451 -58.375 1.00 91.38 84 ALA A C 1
ATOM 688 O O . ALA A 1 84 ? 19.492 -18.309 -58.823 1.00 91.38 84 ALA A O 1
ATOM 689 N N . LYS A 1 85 ? 20.781 -20.072 -58.279 1.00 90.56 85 LYS A N 1
ATOM 690 C CA . LYS A 1 85 ? 22.087 -19.491 -58.648 1.00 90.56 85 LYS A CA 1
ATOM 691 C C . LYS A 1 85 ? 22.372 -18.143 -57.973 1.00 90.56 85 LYS A C 1
ATOM 693 O O . LYS A 1 85 ? 22.928 -17.233 -58.593 1.00 90.56 85 LYS A O 1
ATOM 698 N N . ILE A 1 86 ? 22.038 -18.024 -56.689 1.00 87.81 86 ILE A N 1
ATOM 699 C CA . ILE A 1 86 ? 22.096 -16.759 -55.940 1.00 87.81 86 ILE A CA 1
ATOM 700 C C . ILE A 1 86 ? 23.465 -16.077 -56.034 1.00 87.81 86 ILE A C 1
ATOM 702 O O . ILE A 1 86 ? 23.526 -14.893 -56.348 1.00 87.81 86 ILE A O 1
ATOM 706 N N . SER A 1 87 ? 24.571 -16.805 -55.863 1.00 82.25 87 SER A N 1
ATOM 707 C CA . SER A 1 87 ? 25.924 -16.225 -55.925 1.00 82.25 87 SER A CA 1
ATOM 708 C C . SER A 1 87 ? 26.329 -15.689 -57.309 1.00 82.25 87 SER A C 1
ATOM 710 O O . SER A 1 87 ? 27.319 -14.970 -57.414 1.00 82.25 87 SER A O 1
ATOM 712 N N . GLN A 1 88 ? 25.613 -16.059 -58.378 1.00 84.00 88 GLN A N 1
ATOM 713 C CA . GLN A 1 88 ? 25.848 -15.554 -59.738 1.00 84.00 88 GLN A CA 1
ATOM 714 C C . GLN A 1 88 ? 24.970 -14.336 -60.043 1.00 84.00 88 GLN A C 1
ATOM 716 O O . GLN A 1 88 ? 25.424 -13.400 -60.700 1.00 84.00 88 GLN A O 1
ATOM 721 N N . GLU A 1 89 ? 23.727 -14.353 -59.562 1.00 83.75 89 GLU A N 1
ATOM 722 C CA . GLU A 1 89 ? 22.729 -13.311 -59.826 1.00 83.75 89 GLU A CA 1
ATOM 723 C C . GLU A 1 89 ? 22.862 -12.115 -58.869 1.00 83.75 89 GLU A C 1
ATOM 725 O O . GLU A 1 89 ? 22.608 -10.970 -59.250 1.00 83.75 89 GLU A O 1
ATOM 730 N N . LEU A 1 90 ? 23.310 -12.353 -57.632 1.00 81.00 90 LEU A N 1
ATOM 731 C CA . LEU A 1 90 ? 23.487 -11.335 -56.604 1.00 81.00 90 LEU A CA 1
ATOM 732 C C . LEU A 1 90 ? 24.969 -11.092 -56.293 1.00 81.00 90 LEU A C 1
ATOM 734 O O . LEU A 1 90 ? 25.717 -11.999 -55.932 1.00 81.00 90 LEU A O 1
ATOM 738 N N . LYS A 1 91 ? 25.389 -9.823 -56.361 1.00 79.62 91 LYS A N 1
ATOM 739 C CA . LYS A 1 91 ? 26.728 -9.380 -55.936 1.00 79.62 91 LYS A CA 1
ATOM 740 C C . LYS A 1 91 ? 26.786 -9.218 -54.416 1.00 79.62 91 LYS A C 1
ATOM 742 O O . LYS A 1 91 ? 26.817 -8.095 -53.912 1.00 79.62 91 LYS A O 1
ATOM 747 N N . ILE A 1 92 ? 26.760 -10.341 -53.708 1.00 84.81 92 ILE A N 1
ATOM 748 C CA . ILE A 1 92 ? 26.877 -10.385 -52.249 1.00 84.81 92 ILE A CA 1
ATOM 749 C C . ILE A 1 92 ? 28.360 -10.393 -51.875 1.00 84.81 92 ILE A C 1
ATOM 751 O O . ILE A 1 92 ? 29.137 -11.181 -52.415 1.00 84.81 92 ILE A O 1
ATOM 755 N N . ALA A 1 93 ? 28.753 -9.521 -50.953 1.00 87.56 93 ALA A N 1
ATOM 756 C CA . ALA A 1 93 ? 30.071 -9.542 -50.340 1.00 87.56 93 ALA A CA 1
ATOM 757 C C . ALA A 1 93 ? 30.022 -10.263 -48.993 1.00 87.56 93 ALA A C 1
ATOM 759 O O . ALA A 1 93 ? 29.115 -10.018 -48.198 1.00 87.56 93 ALA A O 1
ATOM 760 N N . ALA A 1 94 ? 31.017 -11.114 -48.755 1.00 89.75 94 ALA A N 1
ATOM 761 C CA . ALA A 1 94 ? 31.303 -11.703 -47.455 1.00 89.75 94 ALA A CA 1
ATOM 762 C C . ALA A 1 94 ? 32.307 -10.802 -46.726 1.00 89.75 94 ALA A C 1
ATOM 764 O O . ALA A 1 94 ? 33.386 -10.547 -47.260 1.00 89.75 94 ALA A O 1
ATOM 765 N N . LEU A 1 95 ? 31.946 -10.325 -45.541 1.00 91.56 95 LEU A N 1
ATOM 766 C CA . LEU A 1 95 ? 32.711 -9.386 -44.722 1.00 91.56 95 LEU A CA 1
ATOM 767 C C . LEU A 1 95 ? 33.025 -10.084 -43.403 1.00 91.56 95 LEU A C 1
ATOM 769 O O . LEU A 1 95 ? 32.112 -10.527 -42.707 1.00 91.56 95 LEU A O 1
ATOM 773 N N . ARG A 1 96 ? 34.308 -10.254 -43.087 1.00 86.12 96 ARG A N 1
ATOM 774 C CA . ARG A 1 96 ? 34.737 -11.108 -41.969 1.00 86.12 96 ARG A CA 1
ATOM 775 C C . ARG A 1 96 ? 35.295 -10.289 -40.821 1.00 86.12 96 ARG A C 1
ATOM 777 O O . ARG A 1 96 ? 36.165 -9.447 -41.027 1.00 86.12 96 ARG A O 1
ATOM 784 N N . ASN A 1 97 ? 34.851 -10.608 -39.615 1.00 83.31 97 ASN A N 1
ATOM 785 C CA . ASN A 1 97 ? 35.537 -10.253 -38.377 1.00 83.31 97 ASN A CA 1
ATOM 786 C C . ASN A 1 97 ? 36.179 -11.528 -37.785 1.00 83.31 97 ASN A C 1
ATOM 788 O O . ASN A 1 97 ? 36.300 -12.557 -38.464 1.00 83.31 97 ASN A O 1
ATOM 792 N N . LYS A 1 98 ? 36.693 -11.460 -36.556 1.00 79.56 98 LYS A N 1
ATOM 793 C CA . LYS A 1 98 ? 37.368 -12.594 -35.901 1.00 79.56 98 LYS A CA 1
ATOM 794 C C . LYS A 1 98 ? 36.453 -13.779 -35.605 1.00 79.56 98 LYS A C 1
ATOM 796 O O . LYS A 1 98 ? 36.973 -14.877 -35.398 1.00 79.56 98 LYS A O 1
ATOM 801 N N . ASP A 1 99 ? 35.147 -13.571 -35.536 1.00 73.44 99 ASP A N 1
ATOM 802 C CA . ASP A 1 99 ? 34.216 -14.510 -34.924 1.00 73.44 99 ASP A CA 1
ATOM 803 C C . ASP A 1 99 ? 33.057 -14.952 -35.829 1.00 73.44 99 ASP A C 1
ATOM 805 O O . ASP A 1 99 ? 32.513 -16.037 -35.609 1.00 73.44 99 ASP A O 1
ATOM 809 N N . GLU A 1 100 ? 32.763 -14.214 -36.899 1.00 81.75 100 GLU A N 1
ATOM 810 C CA . GLU A 1 100 ? 31.699 -14.514 -37.860 1.00 81.75 100 GLU A CA 1
ATOM 811 C C . GLU A 1 100 ? 31.970 -13.954 -39.281 1.00 81.75 100 GLU A C 1
ATOM 813 O O . GLU A 1 100 ? 32.978 -13.304 -39.582 1.00 81.75 100 GLU A O 1
ATOM 818 N N . THR A 1 101 ? 31.065 -14.269 -40.213 1.00 87.06 101 THR A N 1
ATOM 819 C CA . THR A 1 101 ? 31.029 -13.692 -41.564 1.00 87.06 101 THR A CA 1
ATOM 820 C C . THR A 1 101 ? 29.671 -13.041 -41.782 1.00 87.06 101 THR A C 1
ATOM 822 O O . THR A 1 101 ? 28.651 -13.725 -41.804 1.00 87.06 101 THR A O 1
ATOM 825 N N . LYS A 1 102 ? 29.669 -11.729 -42.012 1.00 90.31 102 LYS A N 1
ATOM 826 C CA . LYS A 1 102 ? 28.475 -10.955 -42.347 1.00 90.31 102 LYS A CA 1
ATOM 827 C C . LYS A 1 102 ? 28.350 -10.794 -43.858 1.00 90.31 102 LYS A C 1
ATOM 829 O O . LYS A 1 102 ? 29.350 -10.686 -44.571 1.00 90.31 102 LYS A O 1
ATOM 834 N N . TYR A 1 103 ? 27.120 -10.750 -44.357 1.00 90.19 103 TYR A N 1
ATOM 835 C CA . TYR A 1 103 ? 26.843 -10.658 -45.790 1.00 90.19 103 TYR A CA 1
ATOM 836 C C . TYR A 1 103 ? 26.120 -9.354 -46.139 1.00 90.19 103 TYR A C 1
ATOM 838 O O . TYR A 1 103 ? 25.202 -8.932 -45.438 1.00 90.19 103 TYR A O 1
ATOM 846 N N . ALA A 1 104 ? 26.521 -8.707 -47.239 1.00 91.00 104 ALA A N 1
ATOM 847 C CA . ALA A 1 104 ? 25.878 -7.477 -47.709 1.00 91.00 104 ALA A CA 1
ATOM 848 C C . ALA A 1 104 ? 25.846 -7.360 -49.239 1.00 91.00 104 ALA A C 1
ATOM 850 O O . ALA A 1 104 ? 26.808 -7.685 -49.938 1.00 91.00 104 ALA A O 1
ATOM 851 N N . LEU A 1 105 ? 24.740 -6.834 -49.763 1.00 89.12 105 LEU A N 1
ATOM 852 C CA . LEU A 1 105 ? 24.585 -6.388 -51.145 1.00 89.12 105 LEU A CA 1
ATOM 853 C C . LEU A 1 105 ? 24.995 -4.923 -51.261 1.00 89.12 105 LEU A C 1
ATOM 855 O O . LEU A 1 105 ? 24.381 -4.057 -50.641 1.00 89.12 105 LEU A O 1
ATOM 859 N N . PHE A 1 106 ? 25.983 -4.630 -52.105 1.00 85.44 106 PHE A N 1
ATOM 860 C CA . PHE A 1 106 ? 26.378 -3.249 -52.376 1.00 85.44 106 PHE A CA 1
ATOM 861 C C . PHE A 1 106 ? 25.416 -2.557 -53.355 1.00 85.44 106 PHE A C 1
ATOM 863 O O . PHE A 1 106 ? 24.905 -3.190 -54.287 1.00 85.44 106 PHE A O 1
ATOM 870 N N . PRO A 1 107 ? 25.181 -1.244 -53.190 1.00 82.56 107 PRO A N 1
ATOM 871 C CA . PRO A 1 107 ? 24.245 -0.516 -54.024 1.00 82.56 107 PRO A CA 1
ATOM 872 C C . PRO A 1 107 ? 24.791 -0.353 -55.443 1.00 82.56 107 PRO A C 1
ATOM 874 O O . PRO A 1 107 ? 25.977 -0.116 -55.665 1.00 82.56 107 PRO A O 1
ATOM 877 N N . VAL A 1 108 ? 23.893 -0.426 -56.424 1.00 77.19 108 VAL A N 1
ATOM 878 C CA . VAL A 1 108 ? 24.224 -0.171 -57.837 1.00 77.19 108 VAL A CA 1
ATOM 879 C C . VAL A 1 108 ? 24.234 1.322 -58.185 1.00 77.19 108 VAL A C 1
ATOM 881 O O . VAL A 1 108 ? 24.775 1.719 -59.215 1.00 77.19 108 VAL A O 1
ATOM 884 N N . THR A 1 109 ? 23.621 2.155 -57.342 1.00 75.06 109 THR A N 1
ATOM 885 C CA . THR A 1 109 ? 23.583 3.615 -57.490 1.00 75.06 109 THR A CA 1
ATOM 886 C C . THR A 1 109 ? 24.864 4.248 -56.961 1.00 75.06 109 THR A C 1
ATOM 888 O O . THR A 1 109 ? 25.436 3.725 -56.013 1.00 75.06 109 THR A O 1
ATOM 891 N N . ARG A 1 110 ? 25.280 5.386 -57.527 1.00 78.19 110 ARG A N 1
ATOM 892 C CA . ARG A 1 110 ? 26.429 6.185 -57.062 1.00 78.19 110 ARG A CA 1
ATOM 893 C C . ARG A 1 110 ? 25.967 7.489 -56.407 1.00 78.19 110 ARG A C 1
ATOM 895 O O . ARG A 1 110 ? 24.876 7.965 -56.730 1.00 78.19 110 ARG A O 1
ATOM 902 N N . GLY A 1 111 ? 26.795 8.070 -55.540 1.00 74.62 111 GLY A N 1
ATOM 903 C CA . GLY A 1 111 ? 26.565 9.391 -54.946 1.00 74.62 111 GLY A CA 1
ATOM 904 C C . GLY A 1 111 ? 25.438 9.470 -53.911 1.00 74.62 111 GLY A C 1
ATOM 905 O O . GLY A 1 111 ? 24.905 10.556 -53.694 1.00 74.62 111 GLY A O 1
ATOM 906 N N . LYS A 1 112 ? 25.018 8.351 -53.306 1.00 86.56 112 LYS A N 1
ATOM 907 C CA . LYS A 1 112 ? 23.978 8.325 -52.262 1.00 86.56 112 LYS A CA 1
ATOM 908 C C . LYS A 1 112 ? 24.564 8.078 -50.874 1.00 86.56 112 LYS A C 1
ATOM 910 O O . LYS A 1 112 ? 25.604 7.437 -50.742 1.00 86.56 112 LYS A O 1
ATOM 915 N N . ASN A 1 113 ? 23.848 8.556 -49.855 1.00 8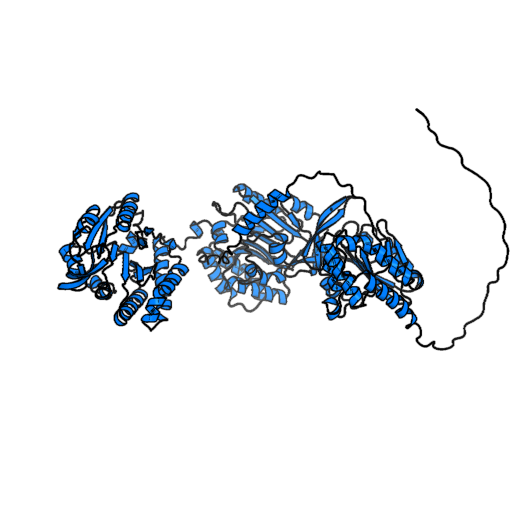9.81 113 ASN A N 1
ATOM 916 C CA . ASN A 1 113 ? 24.096 8.213 -48.460 1.00 89.81 113 ASN A CA 1
ATOM 917 C C . ASN A 1 113 ? 23.181 7.064 -48.027 1.00 89.81 113 ASN A C 1
ATOM 919 O O . ASN A 1 113 ? 21.977 7.130 -48.278 1.00 89.81 113 ASN A O 1
ATOM 923 N N . PHE A 1 114 ? 23.752 6.062 -47.366 1.00 93.06 114 PHE A N 1
ATOM 924 C CA . PHE A 1 114 ? 23.042 4.884 -46.872 1.00 93.06 114 PHE A CA 1
ATOM 925 C C . PHE A 1 114 ? 22.981 4.882 -45.344 1.00 93.06 114 PHE A C 1
ATOM 927 O O . PHE A 1 114 ? 23.947 5.266 -44.683 1.00 93.06 114 PHE A O 1
ATOM 934 N N . ILE A 1 115 ? 21.861 4.438 -44.780 1.00 95.88 115 ILE A N 1
ATOM 935 C CA . ILE A 1 115 ? 21.665 4.318 -43.331 1.00 95.88 115 ILE A CA 1
ATOM 936 C C . ILE A 1 115 ? 21.967 2.886 -42.897 1.00 95.88 115 ILE A C 1
ATOM 938 O O . ILE A 1 115 ? 21.341 1.939 -43.378 1.00 95.88 115 ILE A O 1
ATOM 942 N N . PHE A 1 116 ? 22.916 2.737 -41.977 1.00 96.56 116 PHE A N 1
ATOM 943 C CA . PHE A 1 116 ? 23.411 1.447 -41.513 1.00 96.56 116 PHE A CA 1
ATOM 944 C C . PHE A 1 116 ? 23.225 1.324 -40.005 1.00 96.56 116 PHE A C 1
ATOM 946 O O . PHE A 1 116 ? 23.680 2.189 -39.258 1.00 96.56 116 PHE A O 1
ATOM 953 N N . VAL A 1 117 ? 22.571 0.253 -39.561 1.00 96.38 117 VAL A N 1
ATOM 954 C CA . VAL A 1 117 ? 22.326 -0.033 -38.145 1.00 96.38 117 VAL A CA 1
ATOM 955 C C . VAL A 1 117 ? 22.980 -1.357 -37.767 1.00 96.38 117 VAL A C 1
ATOM 957 O O . VAL A 1 117 ? 22.682 -2.371 -38.390 1.00 96.38 117 VAL A O 1
ATOM 960 N N . THR A 1 118 ? 23.816 -1.352 -36.729 1.00 94.88 118 THR A N 1
ATOM 961 C CA . THR A 1 118 ? 24.375 -2.561 -36.101 1.00 94.88 118 THR A CA 1
ATOM 962 C C . THR A 1 118 ? 23.843 -2.696 -34.677 1.00 94.88 118 THR A C 1
ATOM 964 O O . THR A 1 118 ? 23.915 -1.746 -33.896 1.00 94.88 118 THR A O 1
ATOM 967 N N . LEU A 1 119 ? 23.307 -3.861 -34.324 1.00 93.06 119 LEU A N 1
ATOM 968 C CA . LEU A 1 119 ? 22.847 -4.197 -32.977 1.00 93.06 119 LEU A CA 1
ATOM 969 C C . LEU A 1 119 ? 23.736 -5.304 -32.410 1.00 93.06 119 LEU A C 1
ATOM 971 O O . LEU A 1 119 ? 23.866 -6.337 -33.060 1.00 93.06 119 LEU A O 1
ATOM 975 N N . GLY A 1 120 ? 24.300 -5.062 -31.224 1.00 88.56 120 GLY A N 1
ATOM 976 C CA . GLY A 1 120 ? 25.304 -5.915 -30.588 1.00 88.56 120 GLY A CA 1
ATOM 977 C C . GLY A 1 120 ? 26.668 -5.742 -31.236 1.00 88.56 120 GLY A C 1
ATOM 978 O O . GLY A 1 120 ? 27.011 -6.367 -32.234 1.00 88.56 120 GLY A O 1
ATOM 979 N N . ILE A 1 121 ? 27.438 -4.802 -30.699 1.00 88.12 121 ILE A N 1
ATOM 980 C CA . ILE A 1 121 ? 28.764 -4.486 -31.219 1.00 88.12 121 ILE A CA 1
ATOM 981 C C . ILE A 1 121 ? 29.769 -5.302 -30.418 1.00 88.12 121 ILE A C 1
ATOM 983 O O . ILE A 1 121 ? 29.958 -5.061 -29.230 1.00 88.12 121 ILE A O 1
ATOM 987 N N . GLY A 1 122 ? 30.468 -6.228 -31.066 1.00 77.88 122 GLY A N 1
ATOM 988 C CA . GLY A 1 122 ? 31.614 -6.896 -30.454 1.00 77.88 122 GLY A CA 1
ATOM 989 C C . GLY A 1 122 ? 32.848 -5.987 -30.345 1.00 77.88 122 GLY A C 1
ATOM 990 O O . GLY A 1 122 ? 32.927 -4.916 -30.949 1.00 77.88 122 GLY A O 1
ATOM 991 N N . LEU A 1 123 ? 33.895 -6.470 -29.666 1.00 81.06 123 LEU A N 1
ATOM 992 C CA . LEU A 1 123 ? 35.223 -5.823 -29.623 1.00 81.06 123 LEU A CA 1
ATOM 993 C C . LEU A 1 123 ? 35.980 -5.882 -30.975 1.00 81.06 123 LEU A C 1
ATOM 995 O O . LEU A 1 123 ? 37.201 -5.702 -31.027 1.00 81.06 123 LEU A O 1
ATOM 999 N N . ASP A 1 124 ? 35.276 -6.165 -32.072 1.00 85.94 124 ASP A N 1
ATOM 1000 C CA . ASP A 1 124 ? 35.796 -6.252 -33.430 1.00 85.94 124 ASP A CA 1
ATOM 1001 C C . ASP A 1 124 ? 34.775 -5.708 -34.442 1.00 85.94 124 ASP A C 1
ATOM 1003 O O . ASP A 1 124 ? 33.730 -6.310 -34.670 1.00 85.94 124 ASP A O 1
ATOM 1007 N N . ILE A 1 125 ? 35.115 -4.576 -35.068 1.00 91.25 125 ILE A N 1
ATOM 1008 C CA . ILE A 1 125 ? 34.298 -3.909 -36.097 1.00 91.25 125 ILE A CA 1
ATOM 1009 C C . ILE A 1 125 ? 34.904 -4.041 -37.505 1.00 91.25 125 ILE A C 1
ATOM 1011 O O . ILE A 1 125 ? 34.679 -3.195 -38.377 1.00 91.25 125 ILE A O 1
ATOM 1015 N N . ALA A 1 126 ? 35.772 -5.036 -37.727 1.00 92.12 126 ALA A N 1
ATOM 1016 C CA . ALA A 1 126 ? 36.475 -5.198 -39.000 1.00 92.12 126 ALA A CA 1
ATOM 1017 C C . ALA A 1 126 ? 35.511 -5.353 -40.188 1.00 92.12 126 ALA A C 1
ATOM 1019 O O . ALA A 1 126 ? 35.774 -4.797 -41.254 1.00 92.12 126 ALA A O 1
ATOM 1020 N N . ALA A 1 127 ? 34.374 -6.031 -39.997 1.00 92.44 127 ALA A N 1
ATOM 1021 C CA . ALA A 1 127 ? 33.361 -6.199 -41.036 1.00 92.44 127 ALA A CA 1
ATOM 1022 C C . ALA A 1 127 ? 32.704 -4.859 -41.421 1.00 92.44 127 ALA A C 1
ATOM 1024 O O . ALA A 1 127 ? 32.538 -4.565 -42.606 1.00 92.44 127 ALA A O 1
ATOM 1025 N N . GLU A 1 128 ? 32.380 -4.009 -40.444 1.00 94.06 128 GLU A N 1
ATOM 1026 C CA . GLU A 1 128 ? 31.802 -2.676 -40.644 1.00 94.06 128 GLU A CA 1
ATOM 1027 C C . GLU A 1 128 ? 32.813 -1.732 -41.317 1.00 94.06 128 GLU A C 1
ATOM 1029 O O . GLU A 1 128 ? 32.468 -0.965 -42.221 1.00 94.06 128 GLU A O 1
ATOM 1034 N N . GLN A 1 129 ? 34.090 -1.822 -40.934 1.00 93.31 129 GLN A N 1
ATOM 1035 C CA . GLN A 1 129 ? 35.178 -1.075 -41.571 1.00 93.31 129 GLN A CA 1
ATOM 1036 C C . GLN A 1 129 ? 35.404 -1.521 -43.020 1.00 93.31 129 GLN A C 1
ATOM 1038 O O . GLN A 1 129 ? 35.549 -0.680 -43.911 1.00 93.31 129 GLN A O 1
ATOM 1043 N N . GLU A 1 130 ? 35.412 -2.829 -43.279 1.00 92.75 130 GLU A N 1
ATOM 1044 C CA . GLU A 1 130 ? 35.529 -3.379 -44.630 1.00 92.75 130 GLU A CA 1
ATOM 1045 C C . GLU A 1 130 ? 34.331 -2.959 -45.496 1.00 92.75 130 GLU A C 1
ATOM 1047 O O . GLU A 1 130 ? 34.509 -2.552 -46.651 1.00 92.75 130 GLU A O 1
ATOM 1052 N N . PHE A 1 131 ? 33.118 -2.964 -44.929 1.00 93.31 131 PHE A N 1
ATOM 1053 C CA . PHE A 1 131 ? 31.923 -2.443 -45.590 1.00 93.31 131 PHE A CA 1
ATOM 1054 C C . PHE A 1 131 ? 32.115 -0.984 -46.020 1.00 93.31 131 PHE A C 1
ATOM 1056 O O . PHE A 1 131 ? 31.920 -0.654 -47.194 1.00 93.31 131 PHE A O 1
ATOM 1063 N N . GLN A 1 132 ? 32.553 -0.116 -45.100 1.00 92.06 132 GLN A N 1
ATOM 1064 C CA . GLN A 1 132 ? 32.795 1.302 -45.380 1.00 92.06 132 GLN A CA 1
ATOM 1065 C C . GLN A 1 132 ? 33.836 1.490 -46.493 1.00 92.06 132 GLN A C 1
ATOM 1067 O O . GLN A 1 132 ? 33.622 2.265 -47.427 1.00 92.06 132 GLN A O 1
ATOM 1072 N N . GLN A 1 133 ? 34.947 0.751 -46.437 1.00 89.94 133 GLN A N 1
ATOM 1073 C CA . GLN A 1 133 ? 36.002 0.812 -47.452 1.00 89.94 133 GLN A CA 1
ATOM 1074 C C . GLN A 1 133 ? 35.498 0.390 -48.834 1.00 89.94 133 GLN A C 1
ATOM 1076 O O . GLN A 1 133 ? 35.838 1.019 -49.838 1.00 89.94 133 GLN A O 1
ATOM 1081 N N . ASN A 1 134 ? 34.687 -0.665 -48.903 1.00 88.31 134 ASN A N 1
ATOM 1082 C CA . ASN A 1 134 ? 34.114 -1.140 -50.156 1.00 88.31 134 ASN A CA 1
ATOM 1083 C C . ASN A 1 134 ? 33.069 -0.169 -50.717 1.00 88.31 134 ASN A C 1
ATOM 1085 O O . ASN A 1 134 ? 33.061 0.071 -51.926 1.00 88.31 134 ASN A O 1
ATOM 1089 N N . LEU A 1 135 ? 32.257 0.456 -49.862 1.00 88.00 135 LEU A N 1
ATOM 1090 C CA . LEU A 1 135 ? 31.275 1.450 -50.288 1.00 88.00 135 LEU A CA 1
ATOM 1091 C C . LEU A 1 135 ? 31.946 2.727 -50.820 1.00 88.00 135 LEU A C 1
ATOM 1093 O O . LEU A 1 135 ? 31.556 3.233 -51.876 1.00 88.00 135 LEU A O 1
ATOM 1097 N N . ASN A 1 136 ? 33.020 3.188 -50.173 1.00 84.50 136 ASN A N 1
ATOM 1098 C CA . ASN A 1 136 ? 33.776 4.374 -50.591 1.00 84.50 136 ASN A CA 1
ATOM 1099 C C . ASN A 1 136 ? 34.371 4.246 -52.008 1.00 84.50 136 ASN A C 1
ATOM 1101 O O . ASN A 1 136 ? 34.537 5.251 -52.698 1.00 84.50 136 ASN A O 1
ATOM 1105 N N . LYS A 1 137 ? 34.618 3.021 -52.503 1.00 83.69 137 LYS A N 1
ATOM 1106 C CA . LYS A 1 137 ? 35.050 2.770 -53.897 1.00 83.69 137 LYS A CA 1
ATOM 1107 C C . LYS A 1 137 ? 33.990 3.157 -54.941 1.00 83.69 137 LYS A C 1
ATOM 1109 O O . LYS A 1 137 ? 34.287 3.154 -56.134 1.00 83.69 137 LYS A O 1
ATOM 1114 N N . THR A 1 138 ? 32.759 3.453 -54.519 1.00 79.50 138 THR A N 1
ATOM 1115 C CA . THR A 1 138 ? 31.602 3.700 -55.396 1.00 79.50 138 THR A CA 1
ATOM 1116 C C . THR A 1 138 ? 31.043 5.127 -55.322 1.00 79.50 138 THR A C 1
ATOM 1118 O O . THR A 1 138 ? 29.938 5.361 -55.807 1.00 79.50 138 THR A O 1
ATOM 1121 N N . GLU A 1 139 ? 31.793 6.079 -54.744 1.00 82.62 139 GLU A N 1
ATOM 1122 C CA . GLU A 1 139 ? 31.360 7.477 -54.500 1.00 82.62 139 GLU A CA 1
ATOM 1123 C C . GLU A 1 139 ? 30.104 7.592 -53.611 1.00 82.62 139 GLU A C 1
ATOM 1125 O O . GLU A 1 139 ? 29.445 8.626 -53.571 1.00 82.62 139 GLU A O 1
ATOM 1130 N N . ASN A 1 140 ? 29.748 6.521 -52.905 1.00 88.38 140 ASN A N 1
ATOM 1131 C CA . ASN A 1 140 ? 28.652 6.489 -51.946 1.00 88.38 140 ASN A CA 1
ATOM 1132 C C . ASN A 1 140 ? 29.177 6.731 -50.528 1.00 88.38 140 ASN A C 1
ATOM 1134 O O . ASN A 1 140 ? 30.332 6.424 -50.231 1.00 88.38 140 ASN A O 1
ATOM 1138 N N . THR A 1 141 ? 28.310 7.221 -49.646 1.00 90.25 141 THR A N 1
ATOM 1139 C CA . THR A 1 141 ? 28.598 7.400 -48.217 1.00 90.25 141 THR A CA 1
ATOM 1140 C C . THR A 1 141 ? 27.674 6.536 -47.369 1.00 90.25 141 THR A C 1
ATOM 1142 O O . THR A 1 141 ? 26.615 6.101 -47.817 1.00 90.25 141 THR A O 1
ATOM 1145 N N . VAL A 1 142 ? 28.062 6.288 -46.123 1.00 92.62 142 VAL A N 1
ATOM 1146 C CA . VAL A 1 142 ? 27.251 5.550 -45.154 1.00 92.62 142 VAL A CA 1
ATOM 1147 C C . VAL A 1 142 ? 27.258 6.280 -43.822 1.00 92.62 142 VAL A C 1
ATOM 1149 O O . VAL A 1 142 ? 28.291 6.784 -43.384 1.00 92.62 142 VAL A O 1
ATOM 1152 N N . THR A 1 143 ? 26.092 6.343 -43.189 1.00 95.38 143 THR A N 1
ATOM 1153 C CA . THR A 1 143 ? 25.920 6.817 -41.818 1.00 95.38 143 THR A CA 1
ATOM 1154 C C . THR A 1 143 ? 25.683 5.612 -40.921 1.00 95.38 143 THR A C 1
ATOM 1156 O O . THR A 1 143 ? 24.646 4.956 -41.026 1.00 95.38 143 THR A O 1
ATOM 1159 N N . PHE A 1 144 ? 26.663 5.314 -40.069 1.00 96.50 144 PHE A N 1
ATOM 1160 C CA . PHE A 1 144 ? 26.616 4.185 -39.148 1.00 96.50 144 PHE A CA 1
ATOM 1161 C C . PHE A 1 144 ? 25.981 4.574 -37.814 1.00 96.50 144 PHE A C 1
ATOM 1163 O O . PHE A 1 144 ? 26.382 5.550 -37.178 1.00 96.50 144 PHE A O 1
ATOM 1170 N N . TYR A 1 145 ? 25.051 3.743 -37.364 1.00 96.06 145 TYR A N 1
ATOM 1171 C CA . TYR A 1 145 ? 24.461 3.753 -36.034 1.00 96.06 145 TYR A CA 1
ATOM 1172 C C . TYR A 1 145 ? 24.680 2.385 -35.412 1.00 96.06 145 TYR A C 1
ATOM 1174 O O . TYR A 1 145 ? 24.459 1.370 -36.066 1.00 96.06 145 TYR A O 1
ATOM 1182 N N . GLY A 1 146 ? 25.156 2.340 -34.179 1.00 93.25 146 GLY A N 1
ATOM 1183 C CA . GLY A 1 146 ? 25.479 1.089 -33.517 1.00 93.25 146 GLY A CA 1
ATOM 1184 C C . GLY A 1 146 ? 25.030 1.108 -32.072 1.00 93.25 146 GLY A C 1
ATOM 1185 O O . GLY A 1 146 ? 25.270 2.099 -31.388 1.00 93.25 146 GLY A O 1
ATOM 1186 N N . ALA A 1 147 ? 24.362 0.053 -31.619 1.00 90.19 147 ALA A N 1
ATOM 1187 C CA . ALA A 1 147 ? 23.848 -0.042 -30.258 1.00 90.19 147 ALA A CA 1
ATOM 1188 C C . ALA A 1 147 ? 24.400 -1.278 -29.552 1.00 90.19 147 ALA A C 1
ATOM 1190 O O . ALA A 1 147 ? 24.291 -2.391 -30.068 1.00 90.19 147 ALA A O 1
ATOM 1191 N N . ASP A 1 148 ? 24.988 -1.062 -28.379 1.00 86.31 148 ASP A N 1
ATOM 1192 C CA . ASP A 1 148 ? 25.552 -2.109 -27.539 1.00 86.31 148 ASP A CA 1
ATOM 1193 C C . ASP A 1 148 ? 25.573 -1.659 -26.066 1.00 86.31 148 ASP A C 1
ATOM 1195 O O . ASP A 1 148 ? 25.835 -0.488 -25.793 1.00 86.31 148 ASP A O 1
ATOM 1199 N N . PRO A 1 149 ? 25.291 -2.533 -25.086 1.00 75.62 149 PRO A N 1
ATOM 1200 C CA . PRO A 1 149 ? 25.313 -2.144 -23.678 1.00 75.62 149 PRO A CA 1
ATOM 1201 C C . PRO A 1 149 ? 26.728 -2.028 -23.072 1.00 75.62 149 PRO A C 1
ATOM 1203 O O . PRO A 1 149 ? 26.862 -1.497 -21.968 1.00 75.62 149 PRO A O 1
ATOM 1206 N N . ILE A 1 150 ? 27.787 -2.518 -23.731 1.00 76.62 150 ILE A N 1
ATOM 1207 C CA . ILE A 1 150 ? 29.163 -2.518 -23.206 1.00 76.62 150 ILE A CA 1
ATOM 1208 C C . ILE A 1 150 ? 29.929 -1.291 -23.675 1.00 76.62 150 ILE A C 1
ATOM 1210 O O . ILE A 1 150 ? 30.512 -1.262 -24.750 1.00 76.62 150 ILE A O 1
ATOM 1214 N N . VAL A 1 151 ? 29.981 -0.265 -22.827 1.00 66.62 151 VAL A N 1
ATOM 1215 C CA . VAL A 1 151 ? 30.602 1.018 -23.190 1.00 66.62 151 VAL A CA 1
ATOM 1216 C C . VAL A 1 151 ? 32.123 0.910 -23.320 1.00 66.62 151 VAL A C 1
ATOM 1218 O O . VAL A 1 151 ? 32.710 1.449 -24.263 1.00 66.62 151 VAL A O 1
ATOM 1221 N N . THR A 1 152 ? 32.781 0.238 -22.375 1.00 65.19 152 THR A N 1
ATOM 1222 C CA . THR A 1 152 ? 34.245 0.138 -22.332 1.00 65.19 152 THR A CA 1
ATOM 1223 C C . THR A 1 152 ? 34.758 -0.658 -23.532 1.00 65.19 152 THR A C 1
ATOM 1225 O O . THR A 1 152 ? 34.395 -1.813 -23.716 1.00 65.19 152 THR A O 1
ATOM 1228 N N . GLY A 1 153 ? 35.611 -0.047 -24.358 1.00 76.88 153 GLY A N 1
ATOM 1229 C CA . GLY A 1 153 ? 36.138 -0.663 -25.581 1.00 76.88 153 GLY A CA 1
ATOM 1230 C C . GLY A 1 153 ? 35.237 -0.451 -26.802 1.00 76.88 153 GLY A C 1
ATOM 1231 O O . GLY A 1 153 ? 35.680 0.174 -27.768 1.00 76.88 153 GLY A O 1
ATOM 1232 N N . ASN A 1 154 ? 33.974 -0.894 -26.761 1.00 81.12 154 ASN A N 1
ATOM 1233 C CA . ASN A 1 154 ? 33.093 -0.823 -27.940 1.00 81.12 154 ASN A CA 1
ATOM 1234 C C . ASN A 1 154 ? 32.727 0.614 -28.321 1.00 81.12 154 ASN A C 1
ATOM 1236 O O . ASN A 1 154 ? 32.685 0.932 -29.511 1.00 81.12 154 ASN A O 1
ATOM 1240 N N . SER A 1 155 ? 32.507 1.500 -27.339 1.00 78.62 155 SER A N 1
ATOM 1241 C CA . SER A 1 155 ? 32.144 2.891 -27.635 1.00 78.62 155 SER A CA 1
ATOM 1242 C C . SER A 1 155 ? 33.258 3.619 -28.383 1.00 78.62 155 SER A C 1
ATOM 1244 O O . SER A 1 155 ? 32.996 4.247 -29.408 1.00 78.62 155 SER A O 1
ATOM 1246 N N . GLU A 1 156 ? 34.510 3.485 -27.937 1.00 80.69 156 GLU A N 1
ATOM 1247 C CA . GLU A 1 156 ? 35.672 4.079 -28.603 1.00 80.69 156 GLU A CA 1
ATOM 1248 C C . GLU A 1 156 ? 35.895 3.465 -29.988 1.00 80.69 156 GLU A C 1
ATOM 1250 O O . GLU A 1 156 ? 36.203 4.176 -30.945 1.00 80.69 156 GLU A O 1
ATOM 1255 N N . LEU A 1 157 ? 35.735 2.145 -30.108 1.00 86.69 157 LEU A N 1
ATOM 1256 C CA . LEU A 1 157 ? 35.946 1.428 -31.357 1.00 86.69 157 LEU A CA 1
ATOM 1257 C C . LEU A 1 157 ? 34.919 1.844 -32.419 1.00 86.69 157 LEU A C 1
ATOM 1259 O O . LEU A 1 157 ? 35.311 2.279 -33.503 1.00 86.69 157 LEU A O 1
ATOM 1263 N N . TYR A 1 158 ? 33.625 1.769 -32.102 1.00 90.12 158 TYR A N 1
ATOM 1264 C CA . TYR A 1 158 ? 32.545 2.055 -33.050 1.00 90.12 158 TYR A CA 1
ATOM 1265 C C . TYR A 1 158 ? 32.421 3.549 -33.374 1.00 90.12 158 TYR A C 1
ATOM 1267 O O . TYR A 1 158 ? 32.132 3.917 -34.516 1.00 90.12 158 TYR A O 1
ATOM 1275 N N . SER A 1 159 ? 32.734 4.432 -32.416 1.00 87.12 159 SER A N 1
ATOM 1276 C CA . SER A 1 159 ? 32.700 5.889 -32.636 1.00 87.12 159 SER A CA 1
ATOM 1277 C C . SER A 1 159 ? 33.696 6.379 -33.698 1.00 87.12 159 SER A C 1
ATOM 1279 O O . SER A 1 159 ? 33.601 7.515 -34.155 1.00 87.12 159 SER A O 1
ATOM 1281 N N . LYS A 1 160 ? 34.639 5.530 -34.139 1.00 89.94 160 LYS A N 1
ATOM 1282 C CA . LYS A 1 160 ? 35.550 5.822 -35.262 1.00 89.94 160 LYS A CA 1
ATOM 1283 C C . LYS A 1 160 ? 34.842 5.843 -36.617 1.00 89.94 160 LYS A C 1
ATOM 1285 O O . LYS A 1 160 ? 35.348 6.475 -37.540 1.00 89.94 160 LYS A O 1
ATOM 1290 N N . ILE A 1 161 ? 33.714 5.144 -36.747 1.00 91.75 161 ILE A N 1
ATOM 1291 C CA . ILE A 1 161 ? 32.979 5.007 -38.014 1.00 91.75 161 ILE A CA 1
ATOM 1292 C C . ILE A 1 161 ? 31.541 5.532 -37.945 1.00 91.75 161 ILE A C 1
ATOM 1294 O O . ILE A 1 161 ? 30.972 5.851 -38.988 1.00 91.75 161 ILE A O 1
ATOM 1298 N N . GLY A 1 162 ? 30.952 5.645 -36.749 1.00 92.88 162 GLY A N 1
ATOM 1299 C CA . GLY A 1 162 ? 29.537 5.969 -36.578 1.00 92.88 162 GLY A CA 1
ATOM 1300 C C . GLY A 1 162 ? 29.159 6.512 -35.207 1.00 92.88 162 GLY A C 1
ATOM 1301 O O . GLY A 1 162 ? 30.006 6.863 -34.394 1.00 92.88 162 GLY A O 1
ATOM 1302 N N . THR A 1 163 ? 27.857 6.581 -34.947 1.00 91.94 163 THR A N 1
ATOM 1303 C CA . THR A 1 163 ? 27.302 6.926 -33.633 1.00 91.94 163 THR A CA 1
ATOM 1304 C C . THR A 1 163 ? 27.075 5.662 -32.811 1.00 91.94 163 THR A C 1
ATOM 1306 O O . THR A 1 163 ? 26.386 4.750 -33.267 1.00 91.94 163 THR A O 1
ATOM 1309 N N . TYR A 1 164 ? 27.635 5.629 -31.602 1.00 86.56 164 TYR A N 1
ATOM 1310 C CA . TYR A 1 164 ? 27.464 4.546 -30.636 1.00 86.56 164 TYR A CA 1
ATOM 1311 C C . TYR A 1 164 ? 26.370 4.873 -29.610 1.00 86.56 164 TYR A C 1
ATOM 1313 O O . TYR A 1 164 ? 26.340 5.977 -29.064 1.00 86.56 164 TYR A O 1
ATOM 1321 N N . PHE A 1 165 ? 25.517 3.897 -29.307 1.00 82.94 165 PHE A N 1
ATOM 1322 C CA . PHE A 1 165 ? 24.455 3.981 -28.311 1.00 82.94 165 PHE A CA 1
ATOM 1323 C C . PHE A 1 165 ? 24.690 2.961 -27.183 1.00 82.94 165 PHE A C 1
ATOM 1325 O O . PHE A 1 165 ? 24.761 1.768 -27.474 1.00 82.94 165 PHE A O 1
ATOM 1332 N N . PRO A 1 166 ? 24.782 3.399 -25.909 1.00 76.44 166 PRO A N 1
ATOM 1333 C CA . PRO A 1 166 ? 25.205 2.568 -24.776 1.00 76.44 166 PRO A CA 1
ATOM 1334 C C . PRO A 1 166 ? 24.055 1.726 -24.187 1.00 76.44 166 PRO A C 1
ATOM 1336 O O . PRO A 1 166 ? 23.779 1.779 -22.988 1.00 76.44 166 PRO A O 1
ATOM 1339 N N . PHE A 1 167 ? 23.318 1.002 -25.027 1.00 78.81 167 PHE A N 1
ATOM 1340 C CA . PHE A 1 167 ? 22.209 0.142 -24.610 1.00 78.81 167 PHE A CA 1
ATOM 1341 C C . PHE A 1 167 ? 21.993 -1.021 -25.574 1.00 78.81 167 PHE A C 1
ATOM 1343 O O . PHE A 1 167 ? 22.297 -0.930 -26.761 1.00 78.81 167 PHE A O 1
ATOM 1350 N N . ALA A 1 168 ? 21.401 -2.102 -25.069 1.00 83.69 168 ALA A N 1
ATOM 1351 C CA . ALA A 1 168 ? 20.916 -3.181 -25.916 1.00 83.69 168 ALA A CA 1
ATOM 1352 C C . ALA A 1 168 ? 19.614 -2.761 -26.617 1.00 83.69 168 ALA A C 1
ATOM 1354 O O . ALA A 1 168 ? 18.830 -1.966 -26.092 1.00 83.69 168 ALA A O 1
ATOM 1355 N N . VAL A 1 169 ? 19.350 -3.323 -27.793 1.00 86.31 169 VAL A N 1
ATOM 1356 C CA . VAL A 1 169 ? 18.087 -3.137 -28.518 1.00 86.31 169 VAL A CA 1
ATOM 1357 C C . VAL A 1 169 ? 17.377 -4.483 -28.596 1.00 86.31 169 VAL A C 1
ATOM 1359 O O . VAL A 1 169 ? 17.993 -5.492 -28.922 1.00 86.31 169 VAL A O 1
ATOM 1362 N N . GLY A 1 170 ? 16.091 -4.513 -28.250 1.00 85.44 170 GLY A N 1
ATOM 1363 C CA . GLY A 1 170 ? 15.281 -5.734 -28.256 1.00 85.44 170 GLY A CA 1
ATOM 1364 C C . GLY A 1 170 ? 13.821 -5.461 -28.607 1.00 85.44 170 GLY A C 1
ATOM 1365 O O . GLY A 1 170 ? 13.419 -4.312 -28.790 1.00 85.44 170 GLY A O 1
ATOM 1366 N N . GLY A 1 171 ? 12.996 -6.510 -28.652 1.00 78.25 171 GLY A N 1
ATOM 1367 C CA . GLY A 1 171 ? 11.562 -6.380 -28.956 1.00 78.25 171 GLY A CA 1
ATOM 1368 C C . GLY A 1 171 ? 10.747 -5.639 -27.888 1.00 78.25 171 GLY A C 1
ATOM 1369 O O . GLY A 1 171 ? 9.593 -5.282 -28.117 1.00 78.25 171 GLY A O 1
ATOM 1370 N N . LYS A 1 172 ? 11.316 -5.423 -26.693 1.00 73.50 172 LYS A N 1
ATOM 1371 C CA . LYS A 1 172 ? 10.684 -4.706 -25.577 1.00 73.50 172 LYS A CA 1
ATOM 1372 C C . LYS A 1 172 ? 11.713 -3.864 -24.829 1.00 73.50 172 LYS A C 1
ATOM 1374 O O . LYS A 1 172 ? 12.847 -4.293 -24.637 1.00 73.50 172 LYS A O 1
ATOM 1379 N N . ALA A 1 173 ? 11.286 -2.698 -24.346 1.00 65.56 173 ALA A N 1
ATOM 1380 C CA . ALA A 1 173 ? 12.077 -1.903 -23.413 1.00 65.56 173 ALA A CA 1
ATOM 1381 C C . ALA A 1 173 ? 12.085 -2.563 -22.024 1.00 65.56 173 ALA A C 1
ATOM 1383 O O . ALA A 1 173 ? 11.056 -3.079 -21.571 1.00 65.56 173 ALA A O 1
ATOM 1384 N N . GLY A 1 174 ? 13.224 -2.544 -21.335 1.00 61.62 174 GLY A N 1
ATOM 1385 C CA . GLY A 1 174 ? 13.335 -3.156 -20.014 1.00 61.62 174 GLY A CA 1
ATOM 1386 C C . GLY A 1 174 ? 14.763 -3.460 -19.584 1.00 61.62 174 GLY A C 1
ATOM 1387 O O . GLY A 1 174 ? 15.707 -2.790 -19.982 1.00 61.62 174 GLY A O 1
ATOM 1388 N N . PHE A 1 175 ? 14.907 -4.472 -18.731 1.00 59.34 175 PHE A N 1
ATOM 1389 C CA . PHE A 1 175 ? 16.191 -4.901 -18.184 1.00 59.34 175 PHE A CA 1
ATOM 1390 C C . PHE A 1 175 ? 16.236 -6.427 -18.203 1.00 59.34 175 PHE A C 1
ATOM 1392 O O . PHE A 1 175 ? 15.344 -7.073 -17.640 1.00 59.34 175 PHE A O 1
ATOM 1399 N N . SER A 1 176 ? 17.250 -6.992 -18.848 1.00 62.22 176 SER A N 1
ATOM 1400 C CA . SER A 1 176 ? 17.479 -8.439 -18.932 1.00 62.22 176 SER A CA 1
ATOM 1401 C C . SER A 1 176 ? 18.946 -8.755 -18.704 1.00 62.22 176 SER A C 1
ATOM 1403 O O . SER A 1 176 ? 19.810 -7.889 -18.796 1.00 62.22 176 SER A O 1
ATOM 1405 N N . VAL A 1 177 ? 19.216 -10.007 -18.346 1.00 61.56 177 VAL A N 1
ATOM 1406 C CA . VAL A 1 177 ? 20.584 -10.508 -18.255 1.00 61.56 177 VAL A CA 1
ATOM 1407 C C . VAL A 1 177 ? 21.045 -10.846 -19.668 1.00 61.56 177 VAL A C 1
ATOM 1409 O O . VAL A 1 177 ? 20.476 -11.745 -20.280 1.00 61.56 177 VAL A O 1
ATOM 1412 N N . ALA A 1 178 ? 22.059 -10.139 -20.155 1.00 64.50 178 ALA A N 1
ATOM 1413 C CA . ALA A 1 178 ? 22.768 -10.465 -21.384 1.00 64.50 178 ALA A CA 1
ATOM 1414 C C . ALA A 1 178 ? 24.118 -11.104 -21.041 1.00 64.50 178 ALA A C 1
ATOM 1416 O O . ALA A 1 178 ? 24.754 -10.742 -20.041 1.00 64.50 178 ALA A O 1
ATOM 1417 N N . SER A 1 179 ? 24.550 -12.066 -21.857 1.00 65.81 179 SER A N 1
ATOM 1418 C CA . SER A 1 179 ? 25.924 -12.556 -21.793 1.00 65.81 179 SER A CA 1
ATOM 1419 C C . SER A 1 179 ? 26.794 -11.576 -22.559 1.00 65.81 179 SER A C 1
ATOM 1421 O O . SER A 1 179 ? 26.558 -11.328 -23.731 1.00 65.81 179 SER A O 1
ATOM 1423 N N . VAL A 1 180 ? 27.755 -10.970 -21.878 1.00 66.81 180 VAL A N 1
ATOM 1424 C CA . VAL A 1 180 ? 28.586 -9.906 -22.437 1.00 66.81 180 VAL A CA 1
ATOM 1425 C C . VAL A 1 180 ? 30.052 -10.254 -22.266 1.00 66.81 180 VAL A C 1
ATOM 1427 O O . VAL A 1 180 ? 30.470 -10.758 -21.221 1.00 66.81 180 VAL A O 1
ATOM 1430 N N . TYR A 1 181 ? 30.843 -10.001 -23.300 1.00 65.94 181 TYR A N 1
ATOM 1431 C CA . TYR A 1 181 ? 32.259 -10.338 -23.312 1.00 65.94 181 TYR A CA 1
ATOM 1432 C C . TYR A 1 181 ? 33.092 -9.193 -22.721 1.00 65.94 181 TYR A C 1
ATOM 1434 O O . TYR A 1 181 ? 33.241 -8.141 -23.337 1.00 65.94 181 TYR A O 1
ATOM 1442 N N . ILE A 1 182 ? 33.618 -9.385 -21.507 1.00 63.31 182 ILE A N 1
ATOM 1443 C CA . ILE A 1 182 ? 34.401 -8.381 -20.766 1.00 63.31 182 ILE A CA 1
ATOM 1444 C C . ILE A 1 182 ? 35.607 -9.070 -20.121 1.00 63.31 182 ILE A C 1
ATOM 1446 O O . ILE A 1 182 ? 35.448 -10.086 -19.446 1.00 63.31 182 ILE A O 1
ATOM 1450 N N . ASP A 1 183 ? 36.804 -8.500 -20.278 1.00 64.38 183 ASP A N 1
ATOM 1451 C CA . ASP A 1 183 ? 38.070 -9.049 -19.757 1.00 64.38 183 ASP A CA 1
ATOM 1452 C C . ASP A 1 183 ? 38.372 -10.478 -20.251 1.00 64.38 183 ASP A C 1
ATOM 1454 O O . ASP A 1 183 ? 38.737 -11.356 -19.473 1.00 64.38 183 ASP A O 1
ATOM 1458 N N . GLU A 1 184 ? 38.175 -10.730 -21.547 1.00 65.12 184 GLU A N 1
ATOM 1459 C CA . GLU A 1 184 ? 38.395 -12.040 -22.189 1.00 65.12 184 GLU A CA 1
ATOM 1460 C C . GLU A 1 184 ? 37.482 -13.186 -21.701 1.00 65.12 184 GLU A C 1
ATOM 1462 O O . GLU A 1 184 ? 37.694 -14.352 -22.041 1.00 65.12 184 GLU A O 1
ATOM 1467 N N . ILE A 1 185 ? 36.429 -12.877 -20.937 1.00 63.53 185 ILE A N 1
ATOM 1468 C CA . ILE A 1 185 ? 35.440 -13.853 -20.468 1.00 63.53 185 ILE A CA 1
ATOM 1469 C C . ILE A 1 185 ? 34.007 -13.349 -20.667 1.00 63.53 185 ILE A C 1
ATOM 1471 O O . ILE A 1 185 ? 33.712 -12.163 -20.542 1.00 63.53 185 ILE A O 1
ATOM 1475 N N . TYR A 1 186 ? 33.081 -14.271 -20.936 1.00 64.44 186 TYR A N 1
ATOM 1476 C CA . TYR A 1 186 ? 31.652 -13.960 -20.943 1.00 64.44 186 TYR A CA 1
ATOM 1477 C C . TYR A 1 186 ? 31.134 -13.840 -19.507 1.00 64.44 186 TYR A C 1
ATOM 1479 O O . TYR A 1 186 ? 31.241 -14.778 -18.711 1.00 64.44 186 TYR A O 1
ATOM 1487 N N . LYS A 1 187 ? 30.559 -12.684 -19.173 1.00 63.88 187 LYS A N 1
ATOM 1488 C CA . LYS A 1 187 ? 29.904 -12.399 -17.894 1.00 63.88 187 LYS A CA 1
ATOM 1489 C C . LYS A 1 187 ? 28.424 -12.152 -18.150 1.00 63.88 187 LYS A C 1
ATOM 1491 O O . LYS A 1 187 ? 28.052 -11.482 -19.101 1.00 63.88 187 LYS A O 1
ATOM 1496 N N . ASN A 1 188 ? 27.568 -12.665 -17.278 1.00 63.19 188 ASN A N 1
ATOM 1497 C CA . ASN A 1 188 ? 26.141 -12.369 -17.332 1.00 63.19 188 ASN A CA 1
ATOM 1498 C C . ASN A 1 188 ? 25.891 -11.044 -16.612 1.00 63.19 188 ASN A C 1
ATOM 1500 O O . ASN A 1 188 ? 25.902 -11.005 -15.380 1.00 63.19 188 ASN A O 1
ATOM 1504 N N . LEU A 1 189 ? 25.694 -9.969 -17.373 1.00 59.34 189 LEU A N 1
ATOM 1505 C CA . LEU A 1 189 ? 25.390 -8.651 -16.833 1.00 59.34 189 LEU A CA 1
ATOM 1506 C C . LEU A 1 189 ? 23.947 -8.282 -17.109 1.00 59.34 189 LEU A C 1
ATOM 1508 O O . LEU A 1 189 ? 23.355 -8.641 -18.121 1.00 59.34 189 LEU A O 1
ATOM 1512 N N . SER A 1 190 ? 23.376 -7.547 -16.170 1.00 60.81 190 SER A N 1
ATOM 1513 C CA . SER A 1 190 ? 22.040 -7.018 -16.335 1.00 60.81 190 SER A CA 1
ATOM 1514 C C . SER A 1 190 ? 22.141 -5.709 -17.114 1.00 60.81 190 SER A C 1
ATOM 1516 O O . SER A 1 190 ? 22.823 -4.787 -16.669 1.00 60.81 190 SER A O 1
ATOM 1518 N N . VAL A 1 191 ? 21.507 -5.659 -18.283 1.00 69.50 191 VAL A N 1
ATOM 1519 C CA . VAL A 1 191 ? 21.640 -4.570 -19.255 1.00 69.50 191 VAL A CA 1
ATOM 1520 C C . VAL A 1 191 ? 20.283 -3.964 -19.586 1.00 69.50 191 VAL A C 1
ATOM 1522 O O . VAL A 1 191 ? 19.253 -4.645 -19.565 1.00 69.50 191 VAL A O 1
ATOM 1525 N N . ALA A 1 192 ? 20.280 -2.663 -19.871 1.00 63.97 192 ALA A N 1
ATOM 1526 C CA . ALA A 1 192 ? 19.088 -1.958 -20.312 1.00 63.97 192 ALA A CA 1
ATOM 1527 C C . ALA A 1 192 ? 18.820 -2.250 -21.788 1.00 63.97 192 ALA A C 1
ATOM 1529 O O . ALA A 1 192 ? 19.715 -2.127 -22.624 1.00 63.97 192 ALA A O 1
ATOM 1530 N N . HIS A 1 193 ? 17.578 -2.622 -22.084 1.00 74.06 193 HIS A N 1
ATOM 1531 C CA . HIS A 1 193 ? 17.065 -2.783 -23.434 1.00 74.06 193 HIS A CA 1
ATOM 1532 C C . HIS A 1 193 ? 16.171 -1.601 -23.786 1.00 74.06 193 HIS A C 1
ATOM 1534 O O . HIS A 1 193 ? 15.266 -1.241 -23.026 1.00 74.06 193 HIS A O 1
ATOM 1540 N N . ILE A 1 194 ? 16.385 -1.049 -24.973 1.00 74.88 194 ILE A N 1
ATOM 1541 C CA . ILE A 1 194 ? 15.455 -0.141 -25.631 1.00 74.88 194 ILE A CA 1
ATOM 1542 C C . ILE A 1 194 ? 14.646 -0.929 -26.663 1.00 74.88 194 ILE A C 1
ATOM 1544 O O . ILE A 1 194 ? 15.176 -1.760 -27.398 1.00 74.88 194 ILE A O 1
ATOM 1548 N N . ASP A 1 195 ? 13.342 -0.655 -26.704 1.00 82.00 195 ASP A N 1
ATOM 1549 C CA . ASP A 1 195 ? 12.424 -1.177 -27.719 1.00 82.00 195 ASP A CA 1
ATOM 1550 C C . ASP A 1 195 ? 12.906 -0.770 -29.121 1.00 82.00 195 ASP A C 1
ATOM 1552 O O . ASP A 1 195 ? 13.063 0.422 -29.398 1.00 82.00 195 ASP A O 1
ATOM 1556 N N . ILE A 1 196 ? 13.118 -1.737 -30.017 1.00 87.12 196 ILE A N 1
ATOM 1557 C CA . ILE A 1 196 ? 13.626 -1.490 -31.376 1.00 87.12 196 ILE A CA 1
ATOM 1558 C C . ILE A 1 196 ? 12.762 -0.491 -32.144 1.00 87.12 196 ILE A C 1
ATOM 1560 O O . ILE A 1 196 ? 13.274 0.352 -32.880 1.00 87.12 196 ILE A O 1
ATOM 1564 N N . TYR A 1 197 ? 11.452 -0.501 -31.910 1.00 83.94 197 TYR A N 1
ATOM 1565 C CA . TYR A 1 197 ? 10.559 0.488 -32.494 1.00 83.94 197 TYR A CA 1
ATOM 1566 C C . TYR A 1 197 ? 10.856 1.907 -31.994 1.00 83.94 197 TYR A C 1
ATOM 1568 O O . TYR A 1 197 ? 10.937 2.837 -32.799 1.00 83.94 197 TYR A O 1
ATOM 1576 N N . TYR A 1 198 ? 11.033 2.093 -30.682 1.00 80.75 198 TYR A N 1
ATOM 1577 C CA . TYR A 1 198 ? 11.434 3.383 -30.119 1.00 80.75 198 TYR A CA 1
ATOM 1578 C C . TYR A 1 198 ? 12.795 3.816 -30.672 1.00 80.75 198 TYR A C 1
ATOM 1580 O O . TYR A 1 198 ? 12.943 4.964 -31.091 1.00 80.75 198 TYR A O 1
ATOM 1588 N N . PHE A 1 199 ? 13.764 2.903 -30.745 1.00 88.25 199 PHE A N 1
ATOM 1589 C CA . PHE A 1 199 ? 15.092 3.201 -31.273 1.00 88.25 199 PHE A CA 1
ATOM 1590 C C . PHE A 1 199 ? 15.030 3.719 -32.719 1.00 88.25 199 PHE A C 1
ATOM 1592 O O . PHE A 1 199 ? 15.510 4.812 -33.016 1.00 88.25 199 PHE A O 1
ATOM 1599 N N . LEU A 1 200 ? 14.342 3.009 -33.612 1.00 89.81 200 LEU A N 1
ATOM 1600 C CA . LEU A 1 200 ? 14.242 3.410 -35.017 1.00 89.81 200 LEU A CA 1
ATOM 1601 C C . LEU A 1 200 ? 13.382 4.673 -35.192 1.00 89.81 200 LEU A C 1
ATOM 1603 O O . LEU A 1 200 ? 13.774 5.616 -35.875 1.00 89.81 200 LEU A O 1
ATOM 1607 N N . LYS A 1 201 ? 12.217 4.745 -34.540 1.00 84.31 201 LYS A N 1
ATOM 1608 C CA . LYS A 1 201 ? 11.263 5.844 -34.757 1.00 84.31 201 LYS A CA 1
ATOM 1609 C C . LYS A 1 201 ? 11.628 7.134 -34.027 1.00 84.31 201 LYS A C 1
ATOM 1611 O O . LYS A 1 201 ? 11.320 8.213 -34.530 1.00 84.31 201 LYS A O 1
ATOM 1616 N N . LYS A 1 202 ? 12.158 7.042 -32.807 1.00 80.81 202 LYS A N 1
ATOM 1617 C CA . LYS A 1 202 ? 12.363 8.193 -31.912 1.00 80.81 202 LYS A CA 1
ATOM 1618 C C . LYS A 1 202 ? 13.828 8.582 -31.778 1.00 80.81 202 LYS A C 1
ATOM 1620 O O . LYS A 1 202 ? 14.093 9.777 -31.725 1.00 80.81 202 LYS A O 1
ATOM 1625 N N . VAL A 1 203 ? 14.747 7.615 -31.751 1.00 82.56 203 VAL A N 1
ATOM 1626 C CA . VAL A 1 203 ? 16.186 7.893 -31.587 1.00 82.56 203 VAL A CA 1
ATOM 1627 C C . VAL A 1 203 ? 16.861 8.172 -32.933 1.00 82.56 203 VAL A C 1
ATOM 1629 O O . VAL A 1 203 ? 17.582 9.159 -33.047 1.00 82.56 203 VAL A O 1
ATOM 1632 N N . LEU A 1 204 ? 16.596 7.363 -33.966 1.00 90.00 204 LEU A N 1
ATOM 1633 C CA . LEU A 1 204 ? 17.192 7.510 -35.309 1.00 90.00 204 LEU A CA 1
ATOM 1634 C C . LEU A 1 204 ? 16.325 8.248 -36.352 1.00 90.00 204 LEU A C 1
ATOM 1636 O O . LEU A 1 204 ? 16.808 8.578 -37.422 1.00 90.00 204 LEU A O 1
ATOM 1640 N N . PRO A 1 205 ? 15.118 8.681 -35.999 1.00 86.94 205 PRO A N 1
ATOM 1641 C CA . PRO A 1 205 ? 13.919 8.851 -36.857 1.00 86.94 205 PRO A CA 1
ATOM 1642 C C . PRO A 1 205 ? 14.047 8.726 -38.407 1.00 86.94 205 PRO A C 1
ATOM 1644 O O . PRO A 1 205 ? 13.670 9.654 -39.130 1.00 86.94 205 PRO A O 1
ATOM 1647 N N . TYR A 1 206 ? 14.455 7.576 -38.966 1.00 91.62 206 TYR A N 1
ATOM 1648 C CA . TYR A 1 206 ? 14.422 7.340 -40.427 1.00 91.62 206 TYR A CA 1
ATOM 1649 C C . TYR A 1 206 ? 13.213 6.492 -40.853 1.00 91.62 206 TYR A C 1
ATOM 1651 O O . TYR A 1 206 ? 12.656 5.716 -40.080 1.00 91.62 206 TYR A O 1
ATOM 1659 N N . LYS A 1 207 ? 12.793 6.637 -42.118 1.00 89.31 207 LYS A N 1
ATOM 1660 C CA . LYS A 1 207 ? 11.758 5.785 -42.743 1.00 89.31 207 LYS A CA 1
ATOM 1661 C C . LYS A 1 207 ? 12.341 4.610 -43.528 1.00 89.31 207 LYS A C 1
ATOM 1663 O O . LYS A 1 207 ? 11.688 3.584 -43.666 1.00 89.31 207 LYS A O 1
ATOM 1668 N N . MET A 1 208 ? 13.568 4.754 -44.023 1.00 90.69 208 MET A N 1
ATOM 1669 C CA . MET A 1 208 ? 14.281 3.726 -44.774 1.00 90.69 208 MET A CA 1
ATOM 1670 C C . MET A 1 208 ? 15.627 3.466 -44.110 1.00 90.69 208 MET A C 1
ATOM 1672 O O . MET A 1 208 ? 16.396 4.403 -43.899 1.00 90.69 208 MET A O 1
ATOM 1676 N N . TYR A 1 209 ? 15.889 2.201 -43.809 1.00 93.50 209 TYR A N 1
ATOM 1677 C CA . TYR A 1 209 ? 17.159 1.704 -43.296 1.00 93.50 209 TYR A CA 1
ATOM 1678 C C . TYR A 1 209 ? 17.750 0.755 -44.333 1.00 93.50 209 TYR A C 1
ATOM 1680 O O . TYR A 1 209 ? 17.126 -0.238 -44.712 1.00 93.50 209 TYR A O 1
ATOM 1688 N N . ASP A 1 210 ? 18.935 1.069 -44.841 1.00 94.25 210 ASP A N 1
ATOM 1689 C CA . ASP A 1 210 ? 19.510 0.311 -45.948 1.00 94.25 210 ASP A CA 1
ATOM 1690 C C . ASP A 1 210 ? 20.124 -1.004 -45.473 1.00 94.25 210 ASP A C 1
ATOM 1692 O O . ASP A 1 210 ? 19.986 -2.013 -46.160 1.00 94.25 210 ASP A O 1
ATOM 1696 N N . TYR A 1 211 ? 20.747 -1.007 -44.294 1.00 95.06 211 TYR A N 1
ATOM 1697 C CA . TYR A 1 211 ? 21.405 -2.178 -43.716 1.00 95.06 211 TYR A CA 1
ATOM 1698 C C . TYR A 1 211 ? 21.045 -2.316 -42.238 1.00 95.06 211 TYR A C 1
ATOM 1700 O O . TYR A 1 211 ? 21.157 -1.349 -41.482 1.00 95.06 211 TYR A O 1
ATOM 1708 N N . LEU A 1 212 ? 20.647 -3.524 -41.835 1.00 94.31 212 LEU A N 1
ATOM 1709 C CA . LEU A 1 212 ? 20.519 -3.927 -40.435 1.00 94.31 212 LEU A CA 1
ATOM 1710 C C . LEU A 1 212 ? 21.403 -5.147 -40.174 1.00 94.31 212 LEU A C 1
ATOM 1712 O O . LEU A 1 212 ? 21.155 -6.217 -40.725 1.00 94.31 212 LEU A O 1
ATOM 1716 N N . TRP A 1 213 ? 22.424 -5.001 -39.343 1.00 94.25 213 TRP A N 1
ATOM 1717 C CA . TRP A 1 213 ? 23.220 -6.114 -38.833 1.00 94.25 213 TRP A CA 1
ATOM 1718 C C . TRP A 1 213 ? 22.828 -6.377 -37.386 1.00 94.25 213 TRP A C 1
ATOM 1720 O O . TRP A 1 213 ? 22.783 -5.444 -36.587 1.00 94.25 213 TRP A O 1
ATOM 1730 N N . MET A 1 214 ? 22.479 -7.620 -37.071 1.00 91.56 214 MET A N 1
ATOM 1731 C CA . MET A 1 214 ? 21.908 -7.979 -35.777 1.00 91.56 214 MET A CA 1
ATOM 1732 C C . MET A 1 214 ? 22.590 -9.218 -35.206 1.00 91.56 214 MET A C 1
ATOM 1734 O O . MET A 1 214 ? 22.465 -10.300 -35.776 1.00 91.56 214 MET A O 1
ATOM 1738 N N . ASP A 1 215 ? 23.260 -9.009 -34.078 1.00 89.50 215 ASP A N 1
ATOM 1739 C CA . ASP A 1 215 ? 23.899 -10.002 -33.215 1.00 89.50 215 ASP A CA 1
ATOM 1740 C C . ASP A 1 215 ? 23.551 -9.631 -31.760 1.00 89.50 215 ASP A C 1
ATOM 1742 O O . ASP A 1 215 ? 24.310 -8.998 -31.040 1.00 89.50 215 ASP A O 1
ATOM 1746 N N . ALA A 1 216 ? 22.307 -9.874 -31.352 1.00 84.00 216 ALA A N 1
ATOM 1747 C CA . ALA A 1 216 ? 21.715 -9.294 -30.144 1.00 84.00 216 ALA A CA 1
ATOM 1748 C C . ALA A 1 216 ? 21.628 -10.283 -28.967 1.00 84.00 216 ALA A C 1
ATOM 1750 O O . ALA A 1 216 ? 20.753 -10.128 -28.110 1.00 84.00 216 ALA A O 1
ATOM 1751 N N . GLU A 1 217 ? 22.509 -11.288 -28.926 1.00 80.81 217 GLU A N 1
ATOM 1752 C CA . GLU A 1 217 ? 22.682 -12.244 -27.819 1.00 80.81 217 GLU A CA 1
ATOM 1753 C C . GLU A 1 217 ? 21.332 -12.744 -27.256 1.00 80.81 217 GLU A C 1
ATOM 1755 O O . GLU A 1 217 ? 20.969 -12.484 -26.104 1.00 80.81 217 GLU A O 1
ATOM 1760 N N . TYR A 1 218 ? 20.567 -13.469 -28.083 1.00 82.50 218 TYR A N 1
ATOM 1761 C CA . TYR A 1 218 ? 19.223 -14.033 -27.837 1.00 82.50 218 TYR A CA 1
ATOM 1762 C C . TYR A 1 218 ? 18.039 -13.057 -27.921 1.00 82.50 218 TYR A C 1
ATOM 1764 O O . TYR A 1 218 ? 16.892 -13.520 -27.969 1.00 82.50 218 TYR A O 1
ATOM 1772 N N . ALA A 1 219 ? 18.252 -11.739 -27.958 1.00 82.75 219 ALA A N 1
ATOM 1773 C CA . ALA A 1 219 ? 17.151 -10.783 -28.111 1.00 82.75 219 ALA A CA 1
ATOM 1774 C C . ALA A 1 219 ? 16.518 -10.813 -29.517 1.00 82.75 219 ALA A C 1
ATOM 1776 O O . ALA A 1 219 ? 15.444 -10.241 -29.716 1.00 82.75 219 ALA A O 1
ATOM 1777 N N . GLU A 1 220 ? 17.133 -11.502 -30.485 1.00 86.94 220 GLU A N 1
ATOM 1778 C CA . GLU A 1 220 ? 16.648 -11.609 -31.867 1.00 86.94 220 GLU A CA 1
ATOM 1779 C C . GLU A 1 220 ? 15.287 -12.299 -31.947 1.00 86.94 220 GLU A C 1
ATOM 1781 O O . GLU A 1 220 ? 14.436 -11.897 -32.739 1.00 86.94 220 GLU A O 1
ATOM 1786 N N . TYR A 1 221 ? 15.049 -13.293 -31.084 1.00 86.88 221 TYR A N 1
ATOM 1787 C CA . TYR A 1 221 ? 13.794 -14.050 -31.044 1.00 86.88 221 TYR A CA 1
ATOM 1788 C C . TYR A 1 221 ? 12.580 -13.181 -30.714 1.00 86.88 221 TYR A C 1
ATOM 1790 O O . TYR A 1 221 ? 11.491 -13.426 -31.230 1.00 86.88 221 TYR A O 1
ATOM 1798 N N . ASP A 1 222 ? 12.773 -12.154 -29.885 1.00 84.56 222 ASP A N 1
ATOM 1799 C CA . ASP A 1 222 ? 11.723 -11.205 -29.512 1.00 84.56 222 ASP A CA 1
ATOM 1800 C C . ASP A 1 222 ? 11.495 -10.134 -30.592 1.00 84.56 222 ASP A C 1
ATOM 1802 O O . ASP A 1 222 ? 10.591 -9.315 -30.454 1.00 84.56 222 ASP A O 1
ATOM 1806 N N . MET A 1 223 ? 12.318 -10.115 -31.646 1.00 88.25 223 MET A N 1
ATOM 1807 C CA . MET A 1 223 ? 12.287 -9.124 -32.724 1.00 88.25 223 MET A CA 1
ATOM 1808 C C . MET A 1 223 ? 11.825 -9.699 -34.068 1.00 88.25 223 MET A C 1
ATOM 1810 O O . MET A 1 223 ? 11.747 -8.962 -35.041 1.00 88.25 223 MET A O 1
ATOM 1814 N N . PHE A 1 224 ? 11.501 -10.990 -34.168 1.00 89.19 224 PHE A N 1
ATOM 1815 C CA . PHE A 1 224 ? 11.093 -11.601 -35.441 1.00 89.19 224 PHE A CA 1
ATOM 1816 C C . PHE A 1 224 ? 9.812 -11.009 -36.039 1.00 89.19 224 PHE A C 1
ATOM 1818 O O . PHE A 1 224 ? 9.698 -10.893 -37.261 1.00 89.19 224 PHE A O 1
AT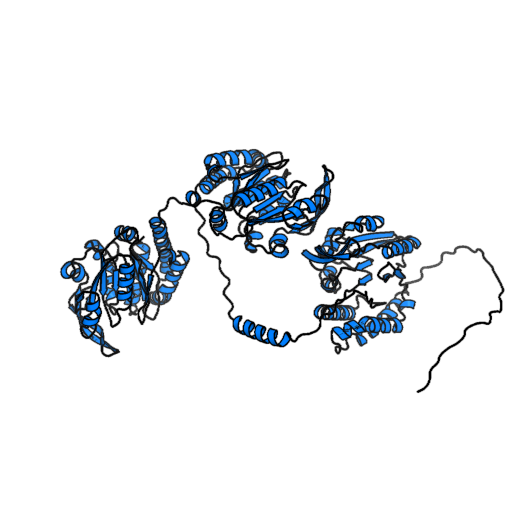OM 1825 N N . ASP A 1 225 ? 8.856 -10.618 -35.200 1.00 85.12 225 ASP A N 1
ATOM 1826 C CA . ASP A 1 225 ? 7.566 -10.093 -35.648 1.00 85.12 225 ASP A CA 1
ATOM 1827 C C . ASP A 1 225 ? 7.644 -8.693 -36.265 1.00 85.12 225 ASP A C 1
ATOM 1829 O O . ASP A 1 225 ? 6.816 -8.340 -37.106 1.00 85.12 225 ASP A O 1
ATOM 1833 N N . ILE A 1 226 ? 8.689 -7.922 -35.955 1.00 83.56 226 ILE A N 1
ATOM 1834 C CA . ILE A 1 226 ? 8.864 -6.563 -36.483 1.00 83.56 226 ILE A CA 1
ATOM 1835 C C . ILE A 1 226 ? 9.037 -6.542 -38.008 1.00 83.56 226 ILE A C 1
ATOM 1837 O O . ILE A 1 226 ? 8.856 -5.496 -38.634 1.00 83.56 226 ILE A O 1
ATOM 1841 N N . PHE A 1 227 ? 9.408 -7.678 -38.606 1.00 83.31 227 PHE A N 1
ATOM 1842 C CA . PHE A 1 227 ? 9.645 -7.815 -40.041 1.00 83.31 227 PHE A CA 1
ATOM 1843 C C . PHE A 1 227 ? 8.389 -8.206 -40.834 1.00 83.31 227 PHE A C 1
ATOM 1845 O O . PHE A 1 227 ? 8.426 -8.191 -42.071 1.00 83.31 227 PHE A O 1
ATOM 1852 N N . TYR A 1 228 ? 7.280 -8.528 -40.161 1.00 87.25 228 TYR A N 1
ATOM 1853 C CA . TYR A 1 228 ? 6.036 -8.933 -40.814 1.00 87.25 228 TYR A CA 1
ATOM 1854 C C . TYR A 1 228 ? 5.273 -7.741 -41.411 1.00 87.25 228 TYR A C 1
ATOM 1856 O O . TYR A 1 228 ? 5.349 -6.598 -40.949 1.00 87.25 228 TYR A O 1
ATOM 1864 N N . ARG A 1 229 ? 4.512 -7.996 -42.476 1.00 83.25 229 ARG A N 1
ATOM 1865 C CA . ARG A 1 229 ? 3.599 -7.016 -43.081 1.00 83.25 229 ARG A CA 1
ATOM 1866 C C . ARG A 1 229 ? 2.426 -6.718 -42.158 1.00 83.25 229 ARG A C 1
ATOM 1868 O O . ARG A 1 229 ? 1.823 -7.621 -41.587 1.00 83.25 229 ARG A O 1
ATOM 1875 N N . GLY A 1 230 ? 2.045 -5.446 -42.098 1.00 82.50 230 GLY A N 1
ATOM 1876 C CA . GLY A 1 230 ? 0.940 -4.973 -41.267 1.00 82.50 230 GLY A CA 1
ATOM 1877 C C . GLY A 1 230 ? 1.256 -4.890 -39.775 1.00 82.50 230 GLY A C 1
ATOM 1878 O O . GLY A 1 230 ? 0.388 -4.448 -39.028 1.00 82.50 230 GLY A O 1
ATOM 1879 N N . GLU A 1 231 ? 2.468 -5.248 -39.345 1.00 87.00 231 GLU A N 1
ATOM 1880 C CA . GLU A 1 231 ? 2.919 -5.067 -37.966 1.00 87.00 231 GLU A CA 1
ATOM 1881 C C . GLU A 1 231 ? 3.430 -3.643 -37.704 1.00 87.00 231 GLU A C 1
ATOM 1883 O O . GLU A 1 231 ? 3.465 -2.779 -38.585 1.00 87.00 231 GLU A O 1
ATOM 1888 N N . ARG A 1 232 ? 3.815 -3.383 -36.452 1.00 82.12 232 ARG A N 1
ATOM 1889 C CA . ARG A 1 232 ? 4.078 -2.045 -35.899 1.00 82.12 232 ARG A CA 1
ATOM 1890 C C . ARG A 1 232 ? 5.043 -1.176 -36.722 1.00 82.12 232 ARG A C 1
ATOM 1892 O O . ARG A 1 232 ? 4.810 0.025 -36.828 1.00 82.12 232 ARG A O 1
ATOM 1899 N N . LEU A 1 233 ? 6.118 -1.735 -37.291 1.00 83.25 233 LEU A N 1
ATOM 1900 C CA . LEU A 1 233 ? 7.051 -0.970 -38.141 1.00 83.25 233 LEU A CA 1
ATOM 1901 C C . LEU A 1 233 ? 6.460 -0.657 -39.521 1.00 83.25 233 LEU A C 1
ATOM 1903 O O . LEU A 1 233 ? 6.618 0.458 -40.022 1.00 83.25 233 LEU A O 1
ATOM 1907 N N . ASP A 1 234 ? 5.733 -1.612 -40.102 1.00 83.31 234 ASP A N 1
ATOM 1908 C CA . ASP A 1 234 ? 5.116 -1.490 -41.423 1.00 83.31 234 ASP A CA 1
ATOM 1909 C C . ASP A 1 234 ? 3.990 -0.447 -41.424 1.00 83.31 234 ASP A C 1
ATOM 1911 O O . ASP A 1 234 ? 3.941 0.418 -42.298 1.00 83.31 234 ASP A O 1
ATOM 1915 N N . GLN A 1 235 ? 3.148 -0.452 -40.383 1.00 85.44 235 GLN A N 1
ATOM 1916 C CA . GLN A 1 235 ? 2.093 0.552 -40.164 1.00 85.44 235 GLN A CA 1
ATOM 1917 C C . GLN A 1 235 ? 2.644 1.981 -40.065 1.00 85.44 235 GLN A C 1
ATOM 1919 O O . GLN A 1 235 ? 1.952 2.955 -40.353 1.00 85.44 235 GLN A O 1
ATOM 1924 N N . GLU A 1 236 ? 3.904 2.109 -39.667 1.00 81.62 236 GLU A N 1
ATOM 1925 C CA . GLU A 1 236 ? 4.583 3.383 -39.449 1.00 81.62 236 GLU A CA 1
ATOM 1926 C C . GLU A 1 236 ? 5.463 3.777 -40.639 1.00 81.62 236 GLU A C 1
ATOM 1928 O O . GLU A 1 236 ? 6.132 4.816 -40.608 1.00 81.62 236 GLU A O 1
ATOM 1933 N N . GLY A 1 237 ? 5.438 2.979 -41.710 1.00 87.19 237 GLY A N 1
ATOM 1934 C CA . GLY A 1 237 ? 6.197 3.206 -42.934 1.00 87.19 237 GLY A CA 1
ATOM 1935 C C . GLY A 1 237 ? 7.707 3.115 -42.731 1.00 87.19 237 GLY A C 1
ATOM 1936 O O . GLY A 1 237 ? 8.441 3.806 -43.436 1.00 87.19 237 GLY A O 1
ATOM 1937 N N . ILE A 1 238 ? 8.167 2.337 -41.746 1.00 89.88 238 ILE A N 1
ATOM 1938 C CA . ILE A 1 238 ? 9.586 2.038 -41.537 1.00 89.88 238 ILE A CA 1
ATOM 1939 C C . ILE A 1 238 ? 9.918 0.751 -42.294 1.00 89.88 238 ILE A C 1
ATOM 1941 O O . ILE A 1 238 ? 9.267 -0.273 -42.095 1.00 89.88 238 ILE A O 1
ATOM 1945 N N . ALA A 1 239 ? 10.931 0.789 -43.160 1.00 87.50 239 ALA A N 1
ATOM 1946 C CA . ALA A 1 239 ? 11.338 -0.366 -43.954 1.00 87.50 239 ALA A CA 1
ATOM 1947 C C . ALA A 1 239 ? 12.857 -0.574 -43.971 1.00 87.50 239 ALA A C 1
ATOM 1949 O O . ALA A 1 239 ? 13.637 0.379 -43.944 1.00 87.50 239 ALA A O 1
ATOM 1950 N N . PHE A 1 240 ? 13.245 -1.847 -44.070 1.00 89.38 240 PHE A N 1
ATOM 1951 C CA . PHE A 1 240 ? 14.623 -2.294 -44.251 1.00 89.38 240 PHE A CA 1
ATOM 1952 C C . PHE A 1 240 ? 14.835 -2.818 -45.670 1.00 89.38 240 PHE A C 1
ATOM 1954 O O . PHE A 1 240 ? 13.986 -3.552 -46.182 1.00 89.38 240 PHE A O 1
ATOM 1961 N N . CYS A 1 241 ? 15.966 -2.481 -46.292 1.00 88.75 241 CYS A N 1
ATOM 1962 C CA . CYS A 1 241 ? 16.327 -3.011 -47.612 1.00 88.75 241 CYS A CA 1
ATOM 1963 C C . CYS A 1 241 ? 16.943 -4.417 -47.523 1.00 88.75 241 CYS A C 1
ATOM 1965 O O . CYS A 1 241 ? 16.626 -5.278 -48.340 1.00 88.75 241 CYS A O 1
ATOM 1967 N N . GLN A 1 242 ? 17.821 -4.651 -46.546 1.00 91.00 242 GLN A N 1
ATOM 1968 C CA . GLN A 1 242 ? 18.490 -5.934 -46.316 1.00 91.00 242 GLN A CA 1
ATOM 1969 C C . GLN A 1 242 ? 18.974 -6.053 -44.868 1.00 91.00 242 GLN A C 1
ATOM 1971 O O . GLN A 1 242 ? 19.110 -5.048 -44.165 1.00 91.00 242 GLN A O 1
ATOM 1976 N N . MET A 1 243 ? 19.258 -7.284 -44.442 1.00 92.12 243 MET A N 1
ATOM 1977 C CA . MET A 1 243 ? 19.761 -7.575 -43.104 1.00 92.12 243 MET A CA 1
ATOM 1978 C C . MET A 1 243 ? 20.774 -8.724 -43.101 1.00 92.12 243 MET A C 1
ATOM 1980 O O . MET A 1 243 ? 20.651 -9.651 -43.901 1.00 92.12 243 MET A O 1
ATOM 1984 N N . SER A 1 244 ? 21.738 -8.659 -42.182 1.00 92.12 244 SER A N 1
ATOM 1985 C CA . SER A 1 244 ? 22.597 -9.783 -41.787 1.00 92.12 244 SER A CA 1
ATOM 1986 C C . SER A 1 244 ? 22.220 -10.150 -40.357 1.00 92.12 244 SER A C 1
ATOM 1988 O O . SER A 1 244 ? 22.234 -9.280 -39.488 1.00 92.12 244 SER A O 1
ATOM 1990 N N . LEU A 1 245 ? 21.826 -11.401 -40.131 1.00 90.44 245 LEU A N 1
ATOM 1991 C CA . LEU A 1 245 ? 21.221 -11.844 -38.879 1.00 90.44 245 LEU A CA 1
ATOM 1992 C C . LEU A 1 245 ? 21.979 -13.047 -38.314 1.00 90.44 245 LEU A C 1
ATOM 1994 O O . LEU A 1 245 ? 21.967 -14.112 -38.936 1.00 90.44 245 LEU A O 1
ATOM 1998 N N . GLU A 1 246 ? 22.568 -12.888 -37.132 1.00 89.00 246 GLU A N 1
ATOM 1999 C CA . GLU A 1 246 ? 23.028 -13.999 -36.300 1.00 89.00 246 GLU A CA 1
ATOM 2000 C C . GLU A 1 246 ? 21.888 -14.427 -35.366 1.00 89.00 246 GLU A C 1
ATOM 2002 O O . GLU A 1 246 ? 21.217 -13.601 -34.752 1.00 89.00 246 GLU A O 1
ATOM 2007 N N . VAL A 1 247 ? 21.605 -15.731 -35.300 1.00 87.88 247 VAL A N 1
ATOM 2008 C CA . VAL A 1 247 ? 20.561 -16.274 -34.419 1.00 87.88 247 VAL A CA 1
ATOM 2009 C C . VAL A 1 247 ? 21.184 -17.311 -33.495 1.00 87.88 247 VAL A C 1
ATOM 2011 O O . VAL A 1 247 ? 21.608 -18.385 -33.925 1.00 87.88 247 VAL A O 1
ATOM 2014 N N . HIS A 1 248 ? 21.200 -16.990 -32.204 1.00 85.12 248 HIS A N 1
ATOM 2015 C CA . HIS A 1 248 ? 21.846 -17.784 -31.164 1.00 85.12 248 HIS A CA 1
ATOM 2016 C C . HIS A 1 248 ? 21.182 -19.145 -30.927 1.00 85.12 248 HIS A C 1
ATOM 2018 O O . HIS A 1 248 ? 20.006 -19.336 -31.220 1.00 85.12 248 HIS A O 1
ATOM 2024 N N . ASN A 1 249 ? 21.915 -20.106 -30.352 1.00 82.56 249 ASN A N 1
ATOM 2025 C CA . ASN A 1 249 ? 21.447 -21.484 -30.170 1.00 82.56 249 ASN A CA 1
ATOM 2026 C C . ASN A 1 249 ? 20.124 -21.582 -29.380 1.00 82.56 249 ASN A C 1
ATOM 2028 O O . ASN A 1 249 ? 20.072 -21.351 -28.174 1.00 82.56 249 ASN A O 1
ATOM 2032 N N . ALA A 1 250 ? 19.067 -21.987 -30.077 1.00 82.12 250 ALA A N 1
ATOM 2033 C CA . ALA A 1 250 ? 17.693 -21.966 -29.603 1.00 82.12 250 ALA A CA 1
ATOM 2034 C C . ALA A 1 250 ? 17.347 -23.087 -28.603 1.00 82.12 250 ALA A C 1
ATOM 2036 O O . ALA A 1 250 ? 17.642 -24.265 -28.839 1.00 82.12 250 ALA A O 1
ATOM 2037 N N . ASN A 1 251 ? 16.586 -22.761 -27.553 1.00 87.81 251 ASN A N 1
ATOM 2038 C CA . ASN A 1 251 ? 15.750 -23.748 -26.857 1.00 87.81 251 ASN A CA 1
ATOM 2039 C C . ASN A 1 251 ? 14.511 -24.129 -27.701 1.00 87.81 251 ASN A C 1
ATOM 2041 O O . ASN A 1 251 ? 14.234 -23.507 -28.719 1.00 87.81 251 ASN A O 1
ATOM 2045 N N . GLU A 1 252 ? 13.737 -25.133 -27.284 1.00 88.06 252 GLU A N 1
ATOM 2046 C CA . GLU A 1 252 ? 12.595 -25.641 -28.070 1.00 88.06 252 GLU A CA 1
ATOM 2047 C C . GLU A 1 252 ? 11.574 -24.551 -28.456 1.00 88.06 252 GLU A C 1
ATOM 2049 O O . GLU A 1 252 ? 11.191 -24.460 -29.619 1.00 88.06 252 GLU A O 1
ATOM 2054 N N . LYS A 1 253 ? 11.221 -23.643 -27.533 1.00 88.00 253 LYS A N 1
ATOM 2055 C CA . LYS A 1 253 ? 10.302 -22.524 -27.822 1.00 88.00 253 LYS A CA 1
ATOM 2056 C C . LYS A 1 253 ? 10.889 -21.527 -28.820 1.00 88.00 253 LYS A C 1
ATOM 2058 O O . LYS A 1 253 ? 10.180 -20.990 -29.664 1.00 88.00 253 LYS A O 1
ATOM 2063 N N . GLN A 1 254 ? 12.187 -21.264 -28.718 1.00 91.12 254 GLN A N 1
ATOM 2064 C CA . GLN A 1 254 ? 12.906 -20.401 -29.654 1.00 91.12 254 GLN A CA 1
ATOM 2065 C C . GLN A 1 254 ? 12.985 -21.037 -31.053 1.00 91.12 254 GLN A C 1
ATOM 2067 O O . GLN A 1 254 ? 12.825 -20.340 -32.052 1.00 91.12 254 GLN A O 1
ATOM 2072 N N . GLN A 1 255 ? 13.135 -22.364 -31.140 1.00 91.88 255 GLN A N 1
ATOM 2073 C CA . GLN A 1 255 ? 13.086 -23.100 -32.411 1.00 91.88 255 GLN A CA 1
ATOM 2074 C C . GLN A 1 255 ? 11.697 -23.007 -33.053 1.00 91.88 255 GLN A C 1
ATOM 2076 O O . GLN A 1 255 ? 11.591 -22.805 -34.261 1.00 91.88 255 GLN A O 1
ATOM 2081 N N . GLU A 1 256 ? 10.631 -23.103 -32.256 1.00 91.00 256 GLU A N 1
ATOM 2082 C CA . GLU A 1 256 ? 9.257 -22.886 -32.726 1.00 91.00 256 GLU A CA 1
ATOM 2083 C C . GLU A 1 256 ? 9.053 -21.460 -33.254 1.00 91.00 256 GLU A C 1
ATOM 2085 O O . GLU A 1 256 ? 8.534 -21.282 -34.357 1.00 91.00 256 GLU A O 1
ATOM 2090 N N . ALA A 1 257 ? 9.511 -20.446 -32.511 1.00 90.62 257 ALA A N 1
ATOM 2091 C CA . ALA A 1 257 ? 9.445 -19.049 -32.943 1.00 90.62 257 ALA A CA 1
ATOM 2092 C C . ALA A 1 257 ? 10.200 -18.822 -34.264 1.00 90.62 257 ALA A C 1
ATOM 2094 O O . ALA A 1 257 ? 9.688 -18.156 -35.164 1.00 90.62 257 ALA A O 1
ATOM 2095 N N . PHE A 1 258 ? 11.376 -19.435 -34.420 1.00 92.75 258 PHE A N 1
ATOM 2096 C CA . PHE A 1 258 ? 12.160 -19.370 -35.652 1.00 92.75 258 PHE A CA 1
ATOM 2097 C C . PHE A 1 258 ? 11.450 -20.029 -36.845 1.00 92.75 258 PHE A C 1
ATOM 2099 O O . PHE A 1 258 ? 11.455 -19.476 -37.944 1.00 92.75 258 PHE A O 1
ATOM 2106 N N . ILE A 1 259 ? 10.772 -21.167 -36.646 1.00 92.00 259 ILE A N 1
ATOM 2107 C CA . ILE A 1 259 ? 9.946 -21.786 -37.700 1.00 92.00 259 ILE A CA 1
ATOM 2108 C C . ILE A 1 259 ? 8.848 -20.829 -38.161 1.00 92.00 259 ILE A C 1
ATOM 2110 O O . ILE A 1 259 ? 8.642 -20.665 -39.366 1.00 92.00 259 ILE A O 1
ATOM 2114 N N . ILE A 1 260 ? 8.131 -20.221 -37.212 1.00 91.38 260 ILE A N 1
ATOM 2115 C CA . ILE A 1 260 ? 7.047 -19.277 -37.511 1.00 91.38 260 ILE A CA 1
ATOM 2116 C C . ILE A 1 260 ? 7.600 -18.105 -38.323 1.00 91.38 260 ILE A C 1
ATOM 2118 O O . ILE A 1 260 ? 7.041 -17.784 -39.371 1.00 91.38 260 ILE A O 1
ATOM 2122 N N . TYR A 1 261 ? 8.728 -17.541 -37.890 1.00 92.06 261 TYR A N 1
ATOM 2123 C CA . TYR A 1 261 ? 9.418 -16.458 -38.583 1.00 92.06 261 TYR A CA 1
ATOM 2124 C C . TYR A 1 261 ? 9.753 -16.814 -40.034 1.00 92.06 261 TYR A C 1
ATOM 2126 O O . TYR A 1 261 ? 9.305 -16.133 -40.959 1.00 92.06 261 TYR A O 1
ATOM 2134 N N . VAL A 1 262 ? 10.449 -17.932 -40.258 1.00 91.88 262 VAL A N 1
ATOM 2135 C CA . VAL A 1 262 ? 10.843 -18.383 -41.603 1.00 91.88 262 VAL A CA 1
ATOM 2136 C C . VAL A 1 262 ? 9.625 -18.598 -42.502 1.00 91.88 262 VAL A C 1
ATOM 2138 O O . VAL A 1 262 ? 9.599 -18.121 -43.639 1.00 91.88 262 VAL A O 1
ATOM 2141 N N . ARG A 1 263 ? 8.590 -19.291 -42.011 1.00 90.88 263 ARG A N 1
ATOM 2142 C CA . ARG A 1 263 ? 7.375 -19.550 -42.801 1.00 90.88 263 ARG A CA 1
ATOM 2143 C C . ARG A 1 263 ? 6.658 -18.258 -43.158 1.00 90.88 263 ARG A C 1
ATOM 2145 O O . ARG A 1 263 ? 6.244 -18.092 -44.306 1.00 90.88 263 ARG A O 1
ATOM 2152 N N . ARG A 1 264 ? 6.568 -17.322 -42.213 1.00 89.94 264 ARG A N 1
ATOM 2153 C CA . ARG A 1 264 ? 5.903 -16.042 -42.438 1.00 89.94 264 ARG A CA 1
ATOM 2154 C C . ARG A 1 264 ? 6.624 -15.193 -43.482 1.00 89.94 264 ARG A C 1
ATOM 2156 O O . ARG A 1 264 ? 5.969 -14.656 -44.374 1.00 89.94 264 ARG A O 1
ATOM 2163 N N . LEU A 1 265 ? 7.959 -15.154 -43.457 1.00 88.31 265 LEU A N 1
ATOM 2164 C CA . LEU A 1 265 ? 8.746 -14.476 -44.494 1.00 88.31 265 LEU A CA 1
ATOM 2165 C C . LEU A 1 265 ? 8.457 -15.027 -45.902 1.00 88.31 265 LEU A C 1
ATOM 2167 O O . LEU A 1 265 ? 8.281 -14.254 -46.849 1.00 88.31 265 LEU A O 1
ATOM 2171 N N . LEU A 1 266 ? 8.351 -16.354 -46.031 1.00 89.62 266 LEU A N 1
ATOM 2172 C CA . LEU A 1 266 ? 8.044 -17.032 -47.297 1.00 89.62 266 LEU A CA 1
ATOM 2173 C C . LEU A 1 266 ? 6.604 -16.798 -47.778 1.00 89.62 266 LEU A C 1
ATOM 2175 O O . LEU A 1 266 ? 6.347 -16.752 -48.986 1.00 89.62 266 LEU A O 1
ATOM 2179 N N . GLU A 1 267 ? 5.648 -16.677 -46.856 1.00 87.69 267 GLU A N 1
ATOM 2180 C CA . GLU A 1 267 ? 4.257 -16.330 -47.169 1.00 87.69 267 GLU A CA 1
ATOM 2181 C C . GLU A 1 267 ? 4.144 -14.905 -47.714 1.00 87.69 267 GLU A C 1
ATOM 2183 O O . GLU A 1 267 ? 3.502 -14.675 -48.743 1.00 87.69 267 GLU A O 1
ATOM 2188 N N . GLU A 1 268 ? 4.794 -13.953 -47.048 1.00 87.69 268 GLU A N 1
ATOM 2189 C CA . GLU A 1 268 ? 4.689 -12.527 -47.361 1.00 87.69 268 GLU A CA 1
ATOM 2190 C C . GLU A 1 268 ? 5.529 -12.103 -48.569 1.00 87.69 268 GLU A C 1
ATOM 2192 O O . GLU A 1 268 ? 5.294 -11.029 -49.138 1.00 87.69 268 GLU A O 1
ATOM 2197 N N . LYS A 1 269 ? 6.500 -12.937 -48.971 1.00 86.56 269 LYS A N 1
ATOM 2198 C CA . LYS A 1 269 ? 7.423 -12.701 -50.097 1.00 86.56 269 LYS A CA 1
ATOM 2199 C C . LYS A 1 269 ? 8.111 -11.335 -50.004 1.00 86.56 269 LYS A C 1
ATOM 2201 O O . LYS A 1 269 ? 8.309 -10.660 -51.015 1.00 86.56 269 LYS A O 1
ATOM 2206 N N . ARG A 1 270 ? 8.394 -10.894 -48.774 1.00 78.75 270 ARG A N 1
ATOM 2207 C CA . ARG A 1 270 ? 9.020 -9.597 -48.476 1.00 78.75 270 ARG A CA 1
ATOM 2208 C C . ARG A 1 270 ? 10.542 -9.710 -48.441 1.00 78.75 270 ARG A C 1
ATOM 2210 O O . ARG A 1 270 ? 11.212 -8.861 -49.015 1.00 78.75 270 ARG A O 1
ATOM 2217 N N . PHE A 1 271 ? 11.058 -10.768 -47.819 1.00 85.56 271 PHE A N 1
ATOM 2218 C CA . PHE A 1 271 ? 12.487 -11.047 -47.696 1.00 85.56 271 PHE A CA 1
ATOM 2219 C C . PHE A 1 271 ? 12.801 -12.465 -48.178 1.00 85.56 271 PHE A C 1
ATOM 2221 O O . PHE A 1 271 ? 11.995 -13.378 -48.000 1.00 85.56 271 PHE A O 1
ATOM 2228 N N . GLY A 1 272 ? 13.977 -12.634 -48.781 1.00 86.75 272 GLY A N 1
ATOM 2229 C CA . GLY A 1 272 ? 14.619 -13.937 -48.949 1.00 86.75 272 GLY A CA 1
ATOM 2230 C C . GLY A 1 272 ? 15.787 -14.060 -47.976 1.00 86.75 272 GLY A C 1
ATOM 2231 O O . GLY A 1 272 ? 16.375 -13.045 -47.603 1.00 86.75 272 GLY A O 1
ATOM 2232 N N . PHE A 1 273 ? 16.104 -15.281 -47.556 1.00 90.56 273 PHE A N 1
ATOM 2233 C CA . PHE A 1 273 ? 17.248 -15.576 -46.694 1.00 90.56 273 PHE A CA 1
ATOM 2234 C C . PHE A 1 273 ? 18.268 -16.389 -47.494 1.00 90.56 273 PHE A C 1
ATOM 2236 O O . PHE A 1 273 ? 17.936 -17.427 -48.047 1.00 90.56 273 PHE A O 1
ATOM 2243 N N . PHE A 1 274 ? 19.502 -15.903 -47.586 1.00 89.38 274 PHE A N 1
ATOM 2244 C CA . PHE A 1 274 ? 20.530 -16.476 -48.456 1.00 89.38 274 PHE A CA 1
ATOM 2245 C C . PHE A 1 274 ? 21.801 -16.742 -47.656 1.00 89.38 274 PHE A C 1
ATOM 2247 O O . PHE A 1 274 ? 22.051 -16.057 -46.665 1.00 89.38 274 PHE A O 1
ATOM 2254 N N . LEU A 1 275 ? 22.622 -17.686 -48.117 1.00 86.69 275 LEU A N 1
ATOM 2255 C CA . LEU A 1 275 ? 23.959 -17.972 -47.582 1.00 86.69 275 LEU A CA 1
ATOM 2256 C C . LEU A 1 275 ? 23.950 -18.291 -46.078 1.00 86.69 275 LEU A C 1
ATOM 2258 O O . LEU A 1 275 ? 24.802 -17.835 -45.324 1.00 86.69 275 LEU A O 1
ATOM 2262 N N . SER A 1 276 ? 22.954 -19.058 -45.632 1.00 88.25 276 SER A N 1
ATOM 2263 C CA . SER A 1 276 ? 22.776 -19.393 -44.217 1.00 88.25 276 SER A CA 1
ATOM 2264 C C . SER A 1 276 ? 23.839 -20.381 -43.732 1.00 88.25 276 SER A C 1
ATOM 2266 O O . SER A 1 276 ? 23.892 -21.505 -44.222 1.00 88.25 276 SER A O 1
ATOM 2268 N N . GLU A 1 277 ? 24.619 -20.012 -42.717 1.00 84.69 277 GLU A N 1
ATOM 2269 C CA . GLU A 1 277 ? 25.681 -20.852 -42.152 1.00 84.69 277 GLU A CA 1
ATOM 2270 C C . GLU A 1 277 ? 25.354 -21.320 -40.727 1.00 84.69 277 GLU A C 1
ATOM 2272 O O . GLU A 1 277 ? 24.648 -20.647 -39.978 1.00 84.69 277 GLU A O 1
ATOM 2277 N N . PHE A 1 278 ? 25.877 -22.488 -40.339 1.00 79.12 278 PHE A N 1
ATOM 2278 C CA . PHE A 1 278 ? 25.806 -22.977 -38.960 1.00 79.12 278 PHE A CA 1
ATOM 2279 C C . PHE A 1 278 ? 27.184 -22.873 -38.302 1.00 79.12 278 PHE A C 1
ATOM 2281 O O . PHE A 1 278 ? 28.105 -23.611 -38.662 1.00 79.12 278 PHE A O 1
ATOM 2288 N N . VAL A 1 279 ? 27.325 -21.973 -37.327 1.00 70.50 279 VAL A N 1
ATOM 2289 C CA . VAL A 1 279 ? 28.593 -21.714 -36.630 1.00 70.50 279 VAL A CA 1
ATOM 2290 C C . VAL A 1 279 ? 28.593 -22.423 -35.271 1.00 70.50 279 VAL A C 1
ATOM 2292 O O . VAL A 1 279 ? 27.781 -22.135 -34.397 1.00 70.50 279 VAL A O 1
ATOM 2295 N N . VAL A 1 280 ? 29.515 -23.370 -35.063 1.00 56.59 280 VAL A N 1
ATOM 2296 C CA . VAL A 1 280 ? 29.681 -24.064 -33.770 1.00 56.59 280 VAL A CA 1
ATOM 2297 C C . VAL A 1 280 ? 30.831 -23.432 -32.986 1.00 56.59 280 VAL A C 1
ATOM 2299 O O . VAL A 1 280 ? 31.991 -23.801 -33.183 1.00 56.59 280 VAL A O 1
ATOM 2302 N N . ARG A 1 281 ? 30.535 -22.529 -32.039 1.00 49.16 281 ARG A N 1
ATOM 2303 C CA . ARG A 1 281 ? 31.526 -22.096 -31.035 1.00 49.16 281 ARG A CA 1
ATOM 2304 C C . ARG A 1 281 ? 31.745 -23.230 -30.020 1.00 49.16 281 ARG A C 1
ATOM 2306 O O . ARG A 1 281 ? 30.829 -23.636 -29.307 1.00 49.16 281 ARG A O 1
ATOM 2313 N N . ARG A 1 282 ? 32.965 -23.781 -29.944 1.00 29.83 282 ARG A N 1
ATOM 2314 C CA . ARG A 1 282 ? 33.346 -24.760 -28.906 1.00 29.83 282 ARG A CA 1
ATOM 2315 C C . ARG A 1 282 ? 33.456 -24.055 -27.549 1.00 29.83 282 ARG A C 1
ATOM 2317 O O . ARG A 1 282 ? 34.505 -23.498 -27.247 1.00 29.83 282 ARG A O 1
ATOM 2324 N N . SER A 1 283 ? 32.432 -24.145 -26.703 1.00 30.03 283 SER A N 1
ATOM 2325 C CA . SER A 1 283 ? 32.574 -23.888 -25.264 1.00 30.03 283 SER A CA 1
ATOM 2326 C C . SER A 1 283 ? 32.756 -25.209 -24.500 1.00 30.03 283 SER A C 1
ATOM 2328 O O . SER A 1 283 ? 32.095 -26.217 -24.766 1.00 30.03 283 SER A O 1
ATOM 2330 N N . MET A 1 284 ? 33.727 -25.244 -23.581 1.00 27.91 284 MET A N 1
ATOM 2331 C CA . MET A 1 284 ? 34.000 -26.397 -22.716 1.00 27.91 284 MET A CA 1
ATOM 2332 C C . MET A 1 284 ? 32.862 -26.578 -21.704 1.00 27.91 284 MET A C 1
ATOM 2334 O O . MET A 1 284 ? 32.719 -25.791 -20.774 1.00 27.91 284 MET A O 1
ATOM 2338 N N . SER A 1 285 ? 32.080 -27.647 -21.857 1.00 27.67 285 SER A N 1
ATOM 2339 C CA . SER A 1 285 ? 31.049 -28.057 -20.899 1.00 27.67 285 SER A CA 1
ATOM 2340 C C . SER A 1 285 ? 31.571 -29.157 -19.965 1.00 27.67 285 SER A C 1
ATOM 2342 O O . SER A 1 285 ? 32.037 -30.212 -20.406 1.00 27.67 285 SER A O 1
ATOM 2344 N N . LEU A 1 286 ? 31.477 -28.903 -18.656 1.00 30.05 286 LEU A N 1
ATOM 2345 C CA . LEU A 1 286 ? 31.671 -29.875 -17.580 1.00 30.05 286 LEU A CA 1
ATOM 2346 C C . LEU A 1 286 ? 30.512 -30.885 -17.565 1.00 30.05 286 LEU A C 1
ATOM 2348 O O . LEU A 1 286 ? 29.346 -30.529 -17.418 1.00 30.05 286 LEU A O 1
ATOM 2352 N N . ARG A 1 287 ? 30.858 -32.171 -17.698 1.00 28.62 287 ARG A N 1
ATOM 2353 C CA . ARG A 1 287 ? 29.937 -33.313 -17.600 1.00 28.62 287 ARG A CA 1
ATOM 2354 C C . ARG A 1 287 ? 29.345 -33.441 -16.191 1.00 28.62 287 ARG A C 1
ATOM 2356 O O . ARG A 1 287 ? 30.096 -33.622 -15.237 1.00 28.62 287 ARG A O 1
ATOM 2363 N N . ALA A 1 288 ? 28.022 -33.568 -16.100 1.00 28.14 288 ALA A N 1
ATOM 2364 C CA . ALA A 1 288 ? 27.345 -34.236 -14.988 1.00 28.14 288 ALA A CA 1
ATOM 2365 C C . ALA A 1 288 ? 26.377 -35.308 -15.526 1.00 28.14 288 ALA A C 1
ATOM 2367 O O . ALA A 1 288 ? 25.704 -35.112 -16.536 1.00 28.14 288 ALA A O 1
ATOM 2368 N N . ARG A 1 289 ? 26.396 -36.484 -14.888 1.00 32.44 289 ARG A N 1
ATOM 2369 C CA . ARG A 1 289 ? 25.663 -37.711 -15.256 1.00 32.44 289 ARG A CA 1
ATOM 2370 C C . ARG A 1 289 ? 24.189 -37.661 -14.808 1.00 32.44 289 ARG A C 1
ATOM 2372 O O . ARG A 1 289 ? 23.881 -36.923 -13.876 1.00 32.44 289 ARG A O 1
ATOM 2379 N N . PRO A 1 290 ? 23.293 -38.474 -15.404 1.00 34.97 290 PRO A N 1
ATOM 2380 C CA . PRO A 1 290 ? 21.869 -38.435 -15.101 1.00 34.97 290 PRO A CA 1
ATOM 2381 C C . PRO A 1 290 ? 21.530 -39.298 -13.878 1.00 34.97 290 PRO A C 1
ATOM 2383 O O . PRO A 1 290 ? 21.986 -40.436 -13.766 1.00 34.97 290 PRO A O 1
ATOM 2386 N N . ILE A 1 291 ? 20.681 -38.779 -12.992 1.00 39.66 291 ILE A N 1
ATOM 2387 C CA . ILE A 1 291 ? 19.908 -39.572 -12.029 1.00 39.66 291 ILE A CA 1
ATOM 2388 C C . ILE A 1 291 ? 18.434 -39.197 -12.216 1.00 39.66 291 ILE A C 1
ATOM 2390 O O . ILE A 1 291 ? 18.094 -38.024 -12.356 1.00 39.66 291 ILE A O 1
ATOM 2394 N N . ASN A 1 292 ? 17.580 -40.220 -12.257 1.00 46.62 292 ASN A N 1
ATOM 2395 C CA . ASN A 1 292 ? 16.126 -40.170 -12.409 1.00 46.62 292 ASN A CA 1
ATOM 2396 C C . ASN A 1 292 ? 15.437 -39.225 -11.397 1.00 46.62 292 ASN A C 1
ATOM 2398 O O . ASN A 1 292 ? 14.975 -39.672 -10.351 1.00 46.62 292 ASN A O 1
ATOM 2402 N N . LEU A 1 293 ? 15.314 -37.933 -11.728 1.00 46.72 293 LEU A N 1
ATOM 2403 C CA . LEU A 1 293 ? 14.522 -36.945 -10.969 1.00 46.72 293 LEU A CA 1
ATOM 2404 C C . LEU A 1 293 ? 13.080 -36.789 -11.494 1.00 46.72 293 LEU A C 1
ATOM 2406 O O . LEU A 1 293 ? 12.208 -36.281 -10.792 1.00 46.72 293 LEU A O 1
ATOM 2410 N N . VAL A 1 294 ? 12.817 -37.233 -12.728 1.00 52.47 294 VAL A N 1
ATOM 2411 C CA . VAL A 1 294 ? 11.572 -36.934 -13.460 1.00 52.47 294 VAL A CA 1
ATOM 2412 C C . VAL A 1 294 ? 10.346 -37.606 -12.830 1.00 52.47 294 VAL A C 1
ATOM 2414 O O . VAL A 1 294 ? 9.287 -36.996 -12.755 1.00 52.47 294 VAL A O 1
ATOM 2417 N N . LEU A 1 295 ? 10.484 -38.817 -12.284 1.00 47.53 295 LEU A N 1
ATOM 2418 C CA . LEU A 1 295 ? 9.360 -39.527 -11.658 1.00 47.53 295 LEU A CA 1
ATOM 2419 C C . LEU A 1 295 ? 8.962 -38.954 -10.287 1.00 47.53 295 LEU A C 1
ATOM 2421 O O . LEU A 1 295 ? 7.791 -39.005 -9.923 1.00 47.53 295 LEU A O 1
ATOM 2425 N N . ILE A 1 296 ? 9.908 -38.355 -9.559 1.00 54.38 296 ILE A N 1
ATOM 2426 C CA . ILE A 1 296 ? 9.650 -37.710 -8.262 1.00 54.38 296 ILE A CA 1
ATOM 2427 C C . ILE A 1 296 ? 9.023 -36.325 -8.479 1.00 54.38 296 ILE A C 1
ATOM 2429 O O . ILE A 1 296 ? 8.060 -35.970 -7.803 1.00 54.38 296 ILE A O 1
ATOM 2433 N N . LEU A 1 297 ? 9.502 -35.572 -9.475 1.00 58.22 297 LEU A N 1
ATOM 2434 C CA . LEU A 1 297 ? 8.964 -34.250 -9.807 1.00 58.22 297 LEU A CA 1
ATOM 2435 C C . LEU A 1 297 ? 7.540 -34.306 -10.375 1.00 58.22 297 LEU A C 1
ATOM 2437 O O . LEU A 1 297 ? 6.739 -33.437 -10.050 1.00 58.22 297 LEU A O 1
ATOM 2441 N N . VAL A 1 298 ? 7.192 -35.330 -11.162 1.00 61.56 298 VAL A N 1
ATOM 2442 C CA . VAL A 1 298 ? 5.828 -35.491 -11.707 1.00 61.56 298 VAL A CA 1
ATOM 2443 C C . VAL A 1 298 ? 4.816 -35.847 -10.611 1.00 61.56 298 VAL A C 1
ATOM 2445 O O . VAL A 1 298 ? 3.700 -35.335 -10.625 1.00 61.56 298 VAL A O 1
ATOM 2448 N N . LEU A 1 299 ? 5.210 -36.649 -9.616 1.00 56.56 299 LEU A N 1
ATOM 2449 C CA . LEU A 1 299 ? 4.365 -36.965 -8.456 1.00 56.56 299 LEU A CA 1
ATOM 2450 C C . LEU A 1 299 ? 4.165 -35.753 -7.535 1.00 56.56 299 LEU A C 1
ATOM 2452 O O . LEU A 1 299 ? 3.049 -35.505 -7.088 1.00 56.56 299 LEU A O 1
ATOM 2456 N N . ILE A 1 300 ? 5.213 -34.952 -7.316 1.00 64.50 300 ILE A N 1
ATOM 2457 C CA . ILE A 1 300 ? 5.122 -33.695 -6.557 1.00 64.50 300 ILE A CA 1
ATOM 2458 C C . ILE A 1 300 ? 4.265 -32.667 -7.310 1.00 64.50 300 ILE A C 1
ATOM 2460 O O . ILE A 1 300 ? 3.419 -32.014 -6.706 1.00 64.50 300 ILE A O 1
ATOM 2464 N N . PHE A 1 301 ? 4.420 -32.558 -8.631 1.00 64.75 301 PHE A N 1
ATOM 2465 C CA . PHE A 1 301 ? 3.640 -31.642 -9.462 1.00 64.75 301 PHE A CA 1
ATOM 2466 C C . PHE A 1 301 ? 2.153 -32.016 -9.502 1.00 64.75 301 PHE A C 1
ATOM 2468 O O . PHE A 1 301 ? 1.307 -31.137 -9.385 1.00 64.75 301 PHE A O 1
ATOM 2475 N N . LEU A 1 302 ? 1.812 -33.307 -9.579 1.00 58.50 302 LEU A N 1
ATOM 2476 C CA . LEU A 1 302 ? 0.417 -33.766 -9.522 1.00 58.50 302 LEU A CA 1
ATOM 2477 C C . LEU A 1 302 ? -0.233 -33.512 -8.154 1.00 58.50 302 LEU A C 1
ATOM 2479 O O . LEU A 1 302 ? -1.398 -33.124 -8.107 1.00 58.50 302 LEU A O 1
ATOM 2483 N N . ILE A 1 303 ? 0.517 -33.653 -7.056 1.00 61.38 303 ILE A N 1
ATOM 2484 C CA . ILE A 1 303 ? 0.044 -33.293 -5.708 1.00 61.38 303 ILE A CA 1
ATOM 2485 C C . ILE A 1 303 ? -0.164 -31.773 -5.594 1.00 61.38 303 ILE A C 1
ATOM 2487 O O . ILE A 1 303 ? -1.184 -31.338 -5.069 1.00 61.38 303 ILE A O 1
ATOM 2491 N N . ILE A 1 304 ? 0.745 -30.958 -6.140 1.00 61.84 304 ILE A N 1
ATOM 2492 C CA . ILE A 1 304 ? 0.623 -29.490 -6.142 1.00 61.84 304 ILE A CA 1
ATOM 2493 C C . ILE A 1 304 ? -0.567 -29.031 -6.993 1.00 61.84 304 ILE A C 1
ATOM 2495 O O . ILE A 1 304 ? -1.319 -28.169 -6.555 1.00 61.84 304 ILE A O 1
ATOM 2499 N N . VAL A 1 305 ? -0.789 -29.624 -8.169 1.00 57.88 305 VAL A N 1
ATOM 2500 C CA . VAL A 1 305 ? -1.907 -29.277 -9.065 1.00 57.88 305 VAL A CA 1
ATOM 2501 C C . VAL A 1 305 ? -3.260 -29.693 -8.478 1.00 57.88 305 VAL A C 1
ATOM 2503 O O . VAL A 1 305 ? -4.233 -28.956 -8.625 1.00 57.88 305 VAL A O 1
ATOM 2506 N N . LEU A 1 306 ? -3.330 -30.811 -7.746 1.00 51.06 306 LEU A N 1
ATOM 2507 C CA . LEU A 1 306 ? -4.543 -31.201 -7.014 1.00 51.06 306 LEU A CA 1
ATOM 2508 C C . LEU A 1 306 ? -4.820 -30.299 -5.798 1.00 51.06 306 LEU A C 1
ATOM 2510 O O . LEU A 1 306 ? -5.979 -30.140 -5.422 1.00 51.06 306 LEU A O 1
ATOM 2514 N N . LEU A 1 307 ? -3.791 -29.660 -5.230 1.00 44.97 307 LEU A N 1
ATOM 2515 C CA . LEU A 1 307 ? -3.924 -28.682 -4.143 1.00 44.97 307 LEU A CA 1
ATOM 2516 C C . LEU A 1 307 ? -4.190 -27.240 -4.632 1.00 44.97 307 LEU A C 1
ATOM 2518 O O . LEU A 1 307 ? -4.691 -26.435 -3.854 1.00 44.97 307 LEU A O 1
ATOM 2522 N N . TYR A 1 308 ? -3.900 -26.899 -5.897 1.00 47.50 308 TYR A N 1
ATOM 2523 C CA . TYR A 1 308 ? -3.976 -25.518 -6.417 1.00 47.50 308 TYR A CA 1
ATOM 2524 C C . TYR A 1 308 ? -5.287 -25.132 -7.125 1.00 47.50 308 TYR A C 1
ATOM 2526 O O . TYR A 1 308 ? -5.423 -23.993 -7.567 1.00 47.50 308 TYR A O 1
ATOM 2534 N N . ASN A 1 309 ? -6.275 -26.029 -7.215 1.00 37.84 309 ASN A N 1
ATOM 2535 C CA . ASN A 1 309 ? -7.570 -25.729 -7.848 1.00 37.84 309 ASN A CA 1
ATOM 2536 C C . ASN A 1 309 ? -8.594 -25.036 -6.925 1.00 37.84 309 ASN A C 1
ATOM 2538 O O . ASN A 1 309 ? -9.793 -25.043 -7.196 1.00 37.84 309 ASN A O 1
ATOM 2542 N N . GLN A 1 310 ? -8.131 -24.378 -5.863 1.00 38.50 310 GLN A N 1
ATOM 2543 C CA . GLN A 1 310 ? -8.914 -23.386 -5.133 1.00 38.50 310 GLN A CA 1
ATOM 2544 C C . GLN A 1 310 ? -8.339 -22.007 -5.452 1.00 38.50 310 GLN A C 1
ATOM 2546 O O . GLN A 1 310 ? -7.291 -21.635 -4.935 1.00 38.50 310 GLN A O 1
ATOM 2551 N N . GLN A 1 311 ? -9.004 -21.248 -6.328 1.00 32.12 311 GLN A N 1
ATOM 2552 C CA . GLN A 1 311 ? -8.719 -19.820 -6.470 1.00 32.12 311 GLN A CA 1
ATOM 2553 C C . GLN A 1 311 ? -9.009 -19.132 -5.128 1.00 32.12 311 GLN A C 1
ATOM 2555 O O . GLN A 1 311 ? -10.167 -19.135 -4.703 1.00 32.12 311 GLN A O 1
ATOM 2560 N N . PRO A 1 312 ? -8.026 -18.499 -4.463 1.00 31.34 312 PRO A N 1
ATOM 2561 C CA . PRO A 1 312 ? -8.345 -17.535 -3.434 1.00 31.34 312 PRO A CA 1
ATOM 2562 C C . PRO A 1 312 ? -8.861 -16.274 -4.124 1.00 31.34 312 PRO A C 1
ATOM 2564 O O . PRO A 1 312 ? -8.266 -15.773 -5.084 1.00 31.34 312 PRO A O 1
ATOM 2567 N N . ALA A 1 313 ? -9.978 -15.758 -3.621 1.00 29.70 313 ALA A N 1
ATOM 2568 C CA . ALA A 1 313 ? -10.417 -14.412 -3.931 1.00 29.70 313 ALA A CA 1
ATOM 2569 C C . ALA A 1 313 ? -9.259 -13.426 -3.708 1.00 29.70 313 ALA A C 1
ATOM 2571 O O . ALA A 1 313 ? -8.475 -13.555 -2.766 1.00 29.70 313 ALA A O 1
ATOM 2572 N N . LYS A 1 314 ? -9.161 -12.448 -4.611 1.00 26.53 314 LYS A N 1
ATOM 2573 C CA . LYS A 1 314 ? -8.252 -11.304 -4.530 1.00 26.53 314 LYS A CA 1
ATOM 2574 C C . LYS A 1 314 ? -8.301 -10.739 -3.097 1.00 26.53 314 LYS A C 1
ATOM 2576 O O . LYS A 1 314 ? -9.396 -10.374 -2.671 1.00 26.53 314 LYS A O 1
ATOM 2581 N N . PRO A 1 315 ? -7.183 -10.669 -2.353 1.00 25.33 315 PRO A N 1
ATOM 2582 C CA . PRO A 1 315 ? -7.198 -10.041 -1.046 1.00 25.33 315 PRO A CA 1
ATOM 2583 C C . PRO A 1 315 ? -7.438 -8.550 -1.268 1.00 25.33 315 PRO A C 1
ATOM 2585 O O . PRO A 1 315 ? -6.571 -7.830 -1.761 1.00 25.33 315 PRO A O 1
ATOM 2588 N N . THR A 1 316 ? -8.650 -8.096 -0.975 1.00 28.59 316 THR A N 1
ATOM 2589 C CA . THR A 1 316 ? -8.889 -6.706 -0.612 1.00 28.59 316 THR A CA 1
ATOM 2590 C C . THR A 1 316 ? -8.109 -6.477 0.672 1.00 28.59 316 THR A C 1
ATOM 2592 O O . THR A 1 316 ? -8.456 -7.031 1.716 1.00 28.59 316 THR A O 1
ATOM 2595 N N . GLU A 1 317 ? -7.001 -5.738 0.572 1.00 29.14 317 GLU A N 1
ATOM 2596 C CA . GLU A 1 317 ? -6.318 -5.230 1.757 1.00 29.14 317 GLU A CA 1
ATOM 2597 C C . GLU A 1 317 ? -7.353 -4.508 2.631 1.00 29.14 317 GLU A C 1
ATOM 2599 O O . GLU A 1 317 ? -8.195 -3.777 2.092 1.00 29.14 317 GLU A O 1
ATOM 2604 N N . PRO A 1 318 ? -7.341 -4.729 3.957 1.00 29.55 318 PRO A N 1
ATOM 2605 C CA . PRO A 1 318 ? -8.204 -3.988 4.856 1.00 29.55 318 PRO A CA 1
ATOM 2606 C C . PRO A 1 318 ? -7.944 -2.504 4.619 1.00 29.55 318 PRO A C 1
ATOM 2608 O O . PRO A 1 318 ? -6.792 -2.073 4.665 1.00 29.55 318 PRO A O 1
ATOM 2611 N N . THR A 1 319 ? -8.990 -1.718 4.378 1.00 33.75 319 THR A N 1
ATOM 2612 C CA . THR A 1 319 ? -8.917 -0.262 4.506 1.00 33.75 319 THR A CA 1
ATOM 2613 C C . THR A 1 319 ? -8.545 0.048 5.953 1.00 33.75 319 THR A C 1
ATOM 2615 O O . THR A 1 319 ? -9.404 0.134 6.832 1.00 33.75 319 THR A O 1
ATOM 2618 N N . GLU A 1 320 ? -7.242 0.116 6.227 1.00 42.53 320 GLU A N 1
ATOM 2619 C CA . GLU A 1 320 ? -6.723 0.530 7.518 1.00 42.53 320 GLU A CA 1
ATOM 2620 C C . GLU A 1 320 ? -7.163 1.972 7.750 1.00 42.53 320 GLU A C 1
ATOM 2622 O O . GLU A 1 320 ? -6.925 2.862 6.937 1.00 42.53 320 GLU A O 1
ATOM 2627 N N . ILE A 1 321 ? -7.861 2.184 8.864 1.00 45.19 321 ILE A N 1
ATOM 2628 C CA . ILE A 1 321 ? -8.297 3.504 9.308 1.00 45.19 321 ILE A CA 1
ATOM 2629 C C . ILE A 1 321 ? -7.060 4.406 9.360 1.00 45.19 321 ILE A C 1
ATOM 2631 O O . ILE A 1 321 ? -6.093 4.072 10.049 1.00 45.19 321 ILE A O 1
ATOM 2635 N N . ARG A 1 322 ? -7.109 5.537 8.640 1.00 55.34 322 ARG A N 1
ATOM 2636 C CA . ARG A 1 322 ? -6.052 6.556 8.614 1.00 55.34 322 ARG A CA 1
ATOM 2637 C C . ARG A 1 322 ? -5.545 6.814 10.043 1.00 55.34 322 ARG A C 1
ATOM 2639 O O . ARG A 1 322 ? -6.351 7.199 10.898 1.00 55.34 322 ARG A O 1
ATOM 2646 N N . PRO A 1 323 ? -4.245 6.630 10.326 1.00 61.62 323 PRO A N 1
ATOM 2647 C CA . PRO A 1 323 ? -3.696 6.891 11.648 1.00 61.62 323 PRO A CA 1
ATOM 2648 C C . PRO A 1 323 ? -3.888 8.361 12.021 1.00 61.62 323 PRO A C 1
ATOM 2650 O O . PRO A 1 323 ? -3.500 9.266 11.282 1.00 61.62 323 PRO A O 1
ATOM 2653 N N . ASN A 1 324 ? -4.480 8.618 13.184 1.00 66.44 324 ASN A N 1
ATOM 2654 C CA . ASN A 1 324 ? -4.660 9.975 13.682 1.00 66.44 324 ASN A CA 1
ATOM 2655 C C . ASN A 1 324 ? -3.395 10.437 14.423 1.00 66.44 324 ASN A C 1
ATOM 2657 O O . ASN A 1 324 ? -3.253 10.224 15.624 1.00 66.44 324 ASN A O 1
ATOM 2661 N N . VAL A 1 325 ? -2.474 11.074 13.700 1.00 78.69 325 VAL A N 1
ATOM 2662 C CA . VAL A 1 325 ? -1.236 11.629 14.263 1.00 78.69 325 VAL A CA 1
ATOM 2663 C C . VAL A 1 325 ? -1.370 13.148 14.383 1.00 78.69 325 VAL A C 1
ATOM 2665 O O . VAL A 1 325 ? -1.384 13.870 13.384 1.00 78.69 325 VAL A O 1
ATOM 2668 N N . VAL A 1 326 ? -1.446 13.655 15.619 1.00 81.25 326 VAL A N 1
ATOM 2669 C CA . VAL A 1 326 ? -1.730 15.076 15.919 1.00 81.25 326 VAL A CA 1
ATOM 2670 C C . VAL A 1 326 ? -0.754 16.036 15.231 1.00 81.25 326 VAL A C 1
ATOM 2672 O O . VAL A 1 326 ? -1.184 17.071 14.722 1.00 81.25 326 VAL A O 1
ATOM 2675 N N . VAL A 1 327 ? 0.540 15.693 15.189 1.00 87.38 327 VAL A N 1
ATOM 2676 C CA . VAL A 1 327 ? 1.583 16.504 14.533 1.00 87.38 327 VAL A CA 1
ATOM 2677 C C . VAL A 1 327 ? 1.251 16.712 13.052 1.00 87.38 327 VAL A C 1
ATOM 2679 O O . VAL A 1 327 ? 1.192 17.850 12.591 1.00 87.38 327 VAL A O 1
ATOM 2682 N N . PHE A 1 328 ? 0.927 15.643 12.320 1.00 91.06 328 PHE A N 1
ATOM 2683 C CA . PHE A 1 328 ? 0.615 15.749 10.894 1.00 91.06 328 PHE A CA 1
ATOM 2684 C C . PHE A 1 328 ? -0.728 16.426 10.619 1.00 91.06 328 PHE A C 1
ATOM 2686 O O . PHE A 1 328 ? -0.845 17.149 9.635 1.00 91.06 328 PHE A O 1
ATOM 2693 N N . ASN A 1 329 ? -1.721 16.286 11.500 1.00 86.75 329 ASN A N 1
ATOM 2694 C CA . ASN A 1 329 ? -2.984 17.015 11.354 1.00 86.75 329 ASN A CA 1
ATOM 2695 C C . ASN A 1 329 ? -2.810 18.526 11.544 1.00 86.75 329 ASN A C 1
ATOM 2697 O O . ASN A 1 329 ? -3.349 19.307 10.759 1.00 86.75 329 ASN A O 1
ATOM 2701 N N . LYS A 1 330 ? -2.033 18.947 12.554 1.00 89.88 330 LYS A N 1
ATOM 2702 C CA . LYS A 1 330 ? -1.684 20.363 12.754 1.00 89.88 330 LYS A CA 1
ATOM 2703 C C . LYS A 1 330 ? -0.918 20.915 11.557 1.00 89.88 330 LYS A C 1
ATOM 2705 O O . LYS A 1 330 ? -1.268 21.981 11.052 1.00 89.88 330 LYS A O 1
ATOM 2710 N N . TRP A 1 331 ? 0.098 20.178 11.105 1.00 94.38 331 TRP A N 1
ATOM 2711 C CA . TRP A 1 331 ? 0.915 20.560 9.957 1.00 94.38 331 TRP A CA 1
ATOM 2712 C C . TRP A 1 331 ? 0.070 20.670 8.680 1.00 94.38 331 TRP A C 1
ATOM 2714 O O . TRP A 1 331 ? 0.078 21.716 8.038 1.00 94.38 331 TRP A O 1
ATOM 2724 N N . SER A 1 332 ? -0.736 19.648 8.362 1.00 93.00 332 SER A N 1
ATOM 2725 C CA . SER A 1 332 ? -1.589 19.626 7.163 1.00 93.00 332 SER A CA 1
ATOM 2726 C C . SER A 1 332 ? -2.606 20.768 7.175 1.00 93.00 332 SER A C 1
ATOM 2728 O O . SER A 1 332 ? -2.761 21.465 6.173 1.00 93.00 332 SER A O 1
ATOM 2730 N N . SER A 1 333 ? -3.252 21.031 8.318 1.00 91.44 333 SER A N 1
ATOM 2731 C CA . SER A 1 333 ? -4.182 22.158 8.452 1.00 91.44 333 SER A CA 1
ATOM 2732 C C . SER A 1 333 ? -3.498 23.501 8.185 1.00 91.44 333 SER A C 1
ATOM 2734 O O . SER A 1 333 ? -4.040 24.319 7.444 1.00 91.44 333 SER A O 1
ATOM 2736 N N . CYS A 1 334 ? -2.308 23.717 8.754 1.00 94.88 334 CYS A N 1
ATOM 2737 C CA . CYS A 1 334 ? -1.522 24.932 8.533 1.00 94.88 334 CYS A CA 1
ATOM 2738 C C . CYS A 1 334 ? -1.121 25.082 7.059 1.00 94.88 334 CYS A C 1
ATOM 2740 O O . CYS A 1 334 ? -1.314 26.137 6.456 1.00 94.88 334 CYS A O 1
ATOM 2742 N N . MET A 1 335 ? -0.626 24.010 6.441 1.00 95.81 335 MET A N 1
ATOM 2743 C CA . MET A 1 335 ? -0.193 24.051 5.048 1.00 95.81 335 MET A CA 1
ATOM 2744 C C . MET A 1 335 ? -1.354 24.291 4.091 1.00 95.81 335 MET A C 1
ATOM 2746 O O . MET A 1 335 ? -1.216 25.116 3.193 1.00 95.81 335 MET A O 1
ATOM 2750 N N . LYS A 1 336 ? -2.513 23.652 4.301 1.00 94.50 336 LYS A N 1
ATOM 2751 C CA . LYS A 1 336 ? -3.730 23.904 3.509 1.00 94.50 336 LYS A CA 1
ATOM 2752 C C . LYS A 1 336 ? -4.108 25.381 3.522 1.00 94.50 336 LYS A C 1
ATOM 2754 O O . LYS A 1 336 ? -4.411 25.924 2.462 1.00 94.50 336 LYS A O 1
ATOM 2759 N N . GLU A 1 337 ? -4.048 26.037 4.676 1.00 92.88 337 GLU A N 1
ATOM 2760 C CA . GLU A 1 337 ? -4.310 27.475 4.789 1.00 92.88 337 GLU A CA 1
ATOM 2761 C C . GLU A 1 337 ? -3.311 28.305 3.966 1.00 92.88 337 GLU A C 1
ATOM 2763 O O . GLU A 1 337 ? -3.717 29.167 3.185 1.00 92.88 337 GLU A O 1
ATOM 2768 N N . LYS A 1 338 ? -2.009 28.014 4.090 1.00 93.31 338 LYS A N 1
ATOM 2769 C CA . LYS A 1 338 ? -0.940 28.767 3.414 1.00 93.31 338 LYS A CA 1
ATOM 2770 C C . LYS A 1 338 ? -0.954 28.581 1.892 1.00 93.31 338 LYS A C 1
ATOM 2772 O O . LYS A 1 338 ? -0.763 29.553 1.167 1.00 93.31 338 LYS A O 1
ATOM 2777 N N . VAL A 1 339 ? -1.184 27.360 1.396 1.00 93.81 339 VAL A N 1
ATOM 2778 C CA . VAL A 1 339 ? -1.039 27.040 -0.039 1.00 93.81 339 VAL A CA 1
ATOM 2779 C C . VAL A 1 339 ? -2.311 27.246 -0.859 1.00 93.81 339 VAL A C 1
ATOM 2781 O O . VAL A 1 339 ? -2.211 27.495 -2.060 1.00 93.81 339 VAL A O 1
ATOM 2784 N N . SER A 1 340 ? -3.508 27.127 -0.268 1.00 84.94 340 SER A N 1
ATOM 2785 C CA . SER A 1 340 ? -4.759 27.087 -1.051 1.00 84.94 340 SER A CA 1
ATOM 2786 C C . SER A 1 340 ? -5.058 28.401 -1.773 1.00 84.94 340 SER A C 1
ATOM 2788 O O . SER A 1 340 ? -5.597 28.376 -2.878 1.00 84.94 340 SER A O 1
ATOM 2790 N N . ASN A 1 341 ? -4.664 29.530 -1.180 1.00 82.75 341 ASN A N 1
ATOM 2791 C CA . ASN A 1 341 ? -5.012 30.865 -1.668 1.00 82.75 341 ASN A CA 1
ATOM 2792 C C . ASN A 1 341 ? -3.967 31.485 -2.606 1.00 82.75 341 ASN A C 1
ATOM 2794 O O . ASN A 1 341 ? -4.264 32.488 -3.248 1.00 82.75 341 ASN A O 1
ATOM 2798 N N . GLU A 1 342 ? -2.760 30.920 -2.700 1.00 94.19 342 GLU A N 1
ATOM 2799 C CA . GLU A 1 342 ? -1.741 31.438 -3.616 1.00 94.19 342 GLU A CA 1
ATOM 2800 C C . GLU A 1 342 ? -2.007 30.932 -5.036 1.00 94.19 342 GLU A C 1
ATOM 2802 O O . GLU A 1 342 ? -2.131 29.725 -5.247 1.00 94.19 342 GLU A O 1
ATOM 2807 N N . THR A 1 343 ? -2.084 31.832 -6.012 1.00 93.38 343 THR A N 1
ATOM 2808 C CA . THR A 1 343 ? -2.281 31.498 -7.435 1.00 93.38 343 THR A CA 1
ATOM 2809 C C . THR A 1 343 ? -1.054 31.802 -8.291 1.00 93.38 343 THR A C 1
ATOM 2811 O O . THR A 1 343 ? -0.980 31.316 -9.414 1.00 93.38 343 THR A O 1
ATOM 2814 N N . ASP A 1 344 ? -0.095 32.574 -7.779 1.00 96.38 344 ASP A N 1
ATOM 2815 C CA . ASP A 1 344 ? 1.135 32.932 -8.480 1.00 96.38 344 ASP A CA 1
ATOM 2816 C C . ASP A 1 344 ? 2.251 31.919 -8.172 1.00 96.38 344 ASP A C 1
ATOM 2818 O O . ASP A 1 344 ? 2.744 31.818 -7.045 1.00 96.38 344 ASP A O 1
ATOM 2822 N N . HIS A 1 345 ? 2.684 31.170 -9.189 1.00 95.69 345 HIS A N 1
ATOM 2823 C CA . HIS A 1 345 ? 3.714 30.132 -9.063 1.00 95.69 345 HIS A CA 1
ATOM 2824 C C . HIS A 1 345 ? 5.115 30.679 -8.749 1.00 95.69 345 HIS A C 1
ATOM 2826 O O . HIS A 1 345 ? 5.937 29.957 -8.179 1.00 95.69 345 HIS A O 1
ATOM 2832 N N . ASN A 1 346 ? 5.406 31.944 -9.069 1.00 94.88 346 ASN A N 1
ATOM 2833 C CA . ASN A 1 346 ? 6.666 32.593 -8.701 1.00 94.88 346 ASN A CA 1
ATOM 2834 C C . ASN A 1 346 ? 6.702 32.901 -7.209 1.00 94.88 346 ASN A C 1
ATOM 2836 O O . ASN A 1 346 ? 7.688 32.594 -6.532 1.00 94.88 346 ASN A O 1
ATOM 2840 N N . ILE A 1 347 ? 5.608 33.460 -6.691 1.00 95.19 347 ILE A N 1
ATOM 2841 C CA . ILE A 1 347 ? 5.456 33.711 -5.256 1.00 95.19 347 ILE A CA 1
ATOM 2842 C C . ILE A 1 347 ? 5.435 32.386 -4.493 1.00 95.19 347 ILE A C 1
ATOM 2844 O O . ILE A 1 347 ? 6.091 32.274 -3.455 1.00 95.19 347 ILE A O 1
ATOM 2848 N N . PHE A 1 348 ? 4.749 31.374 -5.031 1.00 96.44 348 PHE A N 1
ATOM 2849 C CA . PHE A 1 348 ? 4.675 30.041 -4.444 1.00 96.44 348 PHE A CA 1
ATOM 2850 C C . PHE A 1 348 ? 6.066 29.433 -4.240 1.00 96.44 348 PHE A C 1
ATOM 2852 O O . PHE A 1 348 ? 6.423 29.094 -3.114 1.00 96.44 348 PHE A O 1
ATOM 2859 N N . TRP A 1 349 ? 6.884 29.359 -5.299 1.00 95.31 349 TRP A N 1
ATOM 2860 C CA . TRP A 1 349 ? 8.252 28.832 -5.214 1.00 95.31 349 TRP A CA 1
ATOM 2861 C C . TRP A 1 349 ? 9.108 29.596 -4.194 1.00 95.31 349 TRP A C 1
ATOM 2863 O O . TRP A 1 349 ? 9.815 28.990 -3.388 1.00 95.31 349 TRP A O 1
ATOM 2873 N N . ALA A 1 350 ? 9.022 30.930 -4.196 1.00 93.94 350 ALA A N 1
ATOM 2874 C CA . ALA A 1 350 ? 9.811 31.777 -3.306 1.00 93.94 350 ALA A CA 1
ATOM 2875 C C . ALA A 1 350 ? 9.410 31.641 -1.825 1.00 93.94 350 ALA A C 1
ATOM 2877 O O . ALA A 1 350 ? 10.271 31.714 -0.949 1.00 93.94 350 ALA A O 1
ATOM 2878 N N . LYS A 1 351 ? 8.118 31.449 -1.528 1.00 95.69 351 LYS A N 1
ATOM 2879 C CA . LYS A 1 351 ? 7.596 31.405 -0.151 1.00 95.69 351 LYS A CA 1
ATOM 2880 C C . LYS A 1 351 ? 7.455 30.003 0.432 1.00 95.69 351 LYS A C 1
ATOM 2882 O O . LYS A 1 351 ? 7.305 29.891 1.646 1.00 95.69 351 LYS A O 1
ATOM 2887 N N . PHE A 1 352 ? 7.509 28.949 -0.381 1.00 95.94 352 PHE A N 1
ATOM 2888 C CA . PHE A 1 352 ? 7.205 27.590 0.070 1.00 95.94 352 PHE A CA 1
ATOM 2889 C C . PHE A 1 352 ? 8.046 27.133 1.274 1.00 95.94 352 PHE A C 1
ATOM 2891 O O . PHE A 1 352 ? 7.501 26.572 2.227 1.00 95.94 352 PHE A O 1
ATOM 2898 N N . GLN A 1 353 ? 9.348 27.448 1.283 1.00 96.00 353 GLN A N 1
ATOM 2899 C CA . GLN A 1 353 ? 10.208 27.196 2.443 1.00 96.00 353 GLN A CA 1
ATOM 2900 C C . GLN A 1 353 ? 9.680 27.901 3.703 1.00 96.00 353 GLN A C 1
ATOM 2902 O O . GLN A 1 353 ? 9.515 27.251 4.729 1.00 96.00 353 GLN A O 1
ATOM 2907 N N . LEU A 1 354 ? 9.378 29.203 3.621 1.00 96.00 354 LEU A N 1
ATOM 2908 C CA . LEU A 1 354 ? 8.913 29.994 4.767 1.00 96.00 354 LEU A CA 1
ATOM 2909 C C . LEU A 1 354 ? 7.613 29.432 5.352 1.00 96.00 354 LEU A C 1
ATOM 2911 O O . LEU A 1 354 ? 7.464 29.345 6.566 1.00 96.00 354 LEU A O 1
ATOM 2915 N N . TRP A 1 355 ? 6.677 29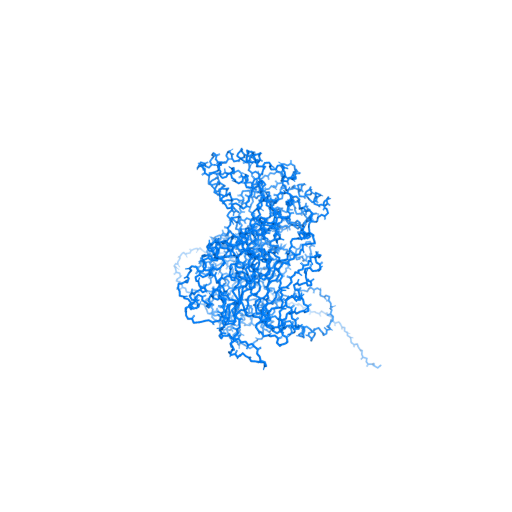.019 4.495 1.00 96.44 355 TRP A N 1
ATOM 2916 C CA . TRP A 1 355 ? 5.432 28.393 4.946 1.00 96.44 355 TRP A CA 1
ATOM 2917 C C . TRP A 1 355 ? 5.668 27.054 5.627 1.00 96.44 355 TRP A C 1
ATOM 2919 O O . TRP A 1 355 ? 5.024 26.759 6.630 1.00 96.44 355 TRP A O 1
ATOM 2929 N N . THR A 1 356 ? 6.606 26.268 5.105 1.00 95.94 356 THR A N 1
ATOM 2930 C CA . THR A 1 356 ? 6.956 24.990 5.719 1.00 95.94 356 THR A CA 1
ATOM 2931 C C . THR A 1 356 ? 7.616 25.209 7.075 1.00 95.94 356 THR A C 1
ATOM 2933 O O . THR A 1 356 ? 7.203 24.575 8.034 1.00 95.94 356 THR A O 1
ATOM 2936 N N . ASP A 1 357 ? 8.562 26.146 7.196 1.00 95.81 357 ASP A N 1
ATOM 2937 C CA . ASP A 1 357 ? 9.216 26.474 8.472 1.00 95.81 357 ASP A CA 1
ATOM 2938 C C . ASP A 1 357 ? 8.190 26.965 9.525 1.00 95.81 357 ASP A C 1
ATOM 2940 O O . ASP A 1 357 ? 8.234 26.540 10.685 1.00 95.81 357 ASP A O 1
ATOM 2944 N N . ASP A 1 358 ? 7.220 27.802 9.125 1.00 95.75 358 ASP A N 1
ATOM 2945 C CA . ASP A 1 358 ? 6.101 28.240 9.977 1.00 95.75 358 ASP A CA 1
ATOM 2946 C C . ASP A 1 358 ? 5.261 27.048 10.473 1.00 95.75 358 ASP A C 1
ATOM 2948 O O . ASP A 1 358 ? 4.974 26.927 11.670 1.00 95.75 358 ASP A O 1
ATOM 2952 N N . CYS A 1 359 ? 4.847 26.168 9.557 1.00 95.25 359 CYS A N 1
ATOM 2953 C CA . CYS A 1 359 ? 3.973 25.039 9.870 1.00 95.25 359 CYS A CA 1
ATOM 2954 C C . CYS A 1 359 ? 4.697 23.921 10.631 1.00 95.25 359 CYS A C 1
ATOM 2956 O O . CYS A 1 359 ? 4.099 23.297 11.508 1.00 95.25 359 CYS A O 1
ATOM 2958 N N . ASP A 1 360 ? 5.984 23.712 10.364 1.00 95.12 360 ASP A N 1
ATOM 2959 C CA . ASP A 1 360 ? 6.864 22.809 11.105 1.00 95.12 360 ASP A CA 1
ATOM 2960 C C . ASP A 1 360 ? 6.967 23.250 12.572 1.00 95.12 360 ASP A C 1
ATOM 2962 O O . ASP A 1 360 ? 6.789 22.444 13.493 1.00 95.12 360 ASP A O 1
ATOM 2966 N N . LYS A 1 361 ? 7.169 24.554 12.802 1.00 93.19 361 LYS A N 1
ATOM 2967 C CA . LYS A 1 361 ? 7.184 25.136 14.148 1.00 93.19 361 LYS A CA 1
ATOM 2968 C C . LYS A 1 361 ? 5.826 25.008 14.839 1.00 93.19 361 LYS A C 1
ATOM 2970 O O . LYS A 1 361 ? 5.776 24.648 16.010 1.00 93.19 361 LYS A O 1
ATOM 2975 N N . TRP A 1 362 ? 4.729 25.282 14.135 1.00 87.88 362 TRP A N 1
ATOM 2976 C CA . TRP A 1 362 ? 3.370 25.189 14.686 1.00 87.88 362 TRP A CA 1
ATOM 2977 C C . TRP A 1 362 ? 2.968 23.760 15.081 1.00 87.88 362 TRP A C 1
ATOM 2979 O O . TRP A 1 362 ? 2.252 23.542 16.064 1.00 87.88 362 TRP A O 1
ATOM 2989 N N . ALA A 1 363 ? 3.415 22.773 14.309 1.00 89.62 363 ALA A N 1
ATOM 2990 C CA . ALA A 1 363 ? 3.088 21.371 14.522 1.00 89.62 363 ALA A CA 1
ATOM 2991 C C . ALA A 1 363 ? 3.975 20.672 15.568 1.00 89.62 363 ALA A C 1
ATOM 2993 O O . ALA A 1 363 ? 3.696 19.520 15.901 1.00 89.62 363 ALA A O 1
ATOM 2994 N N . ASP A 1 364 ? 4.993 21.352 16.112 1.00 88.19 364 ASP A N 1
ATOM 2995 C CA . ASP A 1 364 ? 6.030 20.776 16.977 1.00 88.19 364 ASP A CA 1
ATOM 2996 C C . ASP A 1 364 ? 6.757 19.581 16.322 1.00 88.19 364 ASP A C 1
ATOM 2998 O O . ASP A 1 364 ? 6.923 18.530 16.954 1.00 88.19 364 ASP A O 1
ATOM 3002 N N . ILE A 1 365 ? 7.181 19.698 15.055 1.00 90.88 365 ILE A N 1
ATOM 3003 C CA . ILE A 1 365 ? 7.753 18.552 14.313 1.00 90.88 365 ILE A CA 1
ATOM 3004 C C . ILE A 1 365 ? 9.013 17.958 14.951 1.00 90.88 365 ILE A C 1
ATOM 3006 O O . ILE A 1 365 ? 9.342 16.805 14.688 1.00 90.88 365 ILE A O 1
ATOM 3010 N N . ASP A 1 366 ? 9.704 18.698 15.820 1.00 86.69 366 ASP A N 1
ATOM 3011 C CA . ASP A 1 366 ? 10.889 18.203 16.525 1.00 86.69 366 ASP A CA 1
ATOM 3012 C C . ASP A 1 366 ? 10.554 16.993 17.425 1.00 86.69 366 ASP A C 1
ATOM 3014 O O . ASP A 1 366 ? 11.427 16.181 17.728 1.00 86.69 366 ASP A O 1
ATOM 3018 N N . LYS A 1 367 ? 9.270 16.793 17.770 1.00 85.62 367 LYS A N 1
ATOM 3019 C CA . LYS A 1 367 ? 8.774 15.584 18.450 1.00 85.62 367 LYS A CA 1
ATOM 3020 C C . LYS A 1 367 ? 8.897 14.312 17.606 1.00 85.62 367 LYS A C 1
ATOM 3022 O O . LYS A 1 367 ? 8.875 13.230 18.183 1.00 85.62 367 LYS A O 1
ATOM 3027 N N . LEU A 1 368 ? 9.009 14.418 16.278 1.00 86.94 368 LEU A N 1
ATOM 3028 C CA . LEU A 1 368 ? 9.148 13.264 15.381 1.00 86.94 368 LEU A CA 1
ATOM 3029 C C . LEU A 1 368 ? 10.522 12.588 15.494 1.00 86.94 368 LEU A C 1
ATOM 3031 O O . LEU A 1 368 ? 10.642 11.428 15.121 1.00 86.94 368 LEU A O 1
ATOM 3035 N N . GLY A 1 369 ? 11.546 13.280 16.010 1.00 87.94 369 GLY A N 1
ATOM 3036 C CA . GLY A 1 369 ? 12.892 12.712 16.140 1.00 87.94 369 GLY A CA 1
ATOM 3037 C C . GLY A 1 369 ? 13.611 12.520 14.800 1.00 87.94 369 GLY A C 1
ATOM 3038 O O . GLY A 1 369 ? 14.268 11.501 14.599 1.00 87.94 369 GLY A O 1
ATOM 3039 N N . LEU A 1 370 ? 13.476 13.483 13.878 1.00 91.56 370 LEU A N 1
ATOM 3040 C CA . LEU A 1 370 ? 14.159 13.459 12.580 1.00 91.56 370 LEU A CA 1
ATOM 3041 C C . LEU A 1 370 ? 15.681 13.363 12.754 1.00 91.56 370 LEU A C 1
ATOM 3043 O O . LEU A 1 370 ? 16.291 14.151 13.480 1.00 91.56 370 LEU A O 1
ATOM 3047 N N . VAL A 1 371 ? 16.295 12.432 12.031 1.00 92.88 371 VAL A N 1
ATOM 3048 C CA . VAL A 1 371 ? 17.746 12.264 11.956 1.00 92.88 371 VAL A CA 1
ATOM 3049 C C . VAL A 1 371 ? 18.272 13.103 10.802 1.00 92.88 371 VAL A C 1
ATOM 3051 O O . VAL A 1 371 ? 17.833 12.933 9.668 1.00 92.88 371 VAL A O 1
ATOM 3054 N N . ALA A 1 372 ? 19.212 14.000 11.095 1.00 93.38 372 ALA A N 1
ATOM 3055 C CA . ALA A 1 372 ? 19.952 14.739 10.079 1.00 93.38 372 ALA A CA 1
ATOM 3056 C C . ALA A 1 372 ? 21.113 13.886 9.545 1.00 93.38 372 ALA A C 1
ATOM 3058 O O . ALA A 1 372 ? 21.884 13.319 10.323 1.00 93.38 372 ALA A O 1
ATOM 3059 N N . LEU A 1 373 ? 21.227 13.807 8.223 1.00 94.25 373 LEU A N 1
ATOM 3060 C CA . LEU A 1 373 ? 22.177 12.984 7.483 1.00 94.25 373 LEU A CA 1
ATOM 3061 C C . LEU A 1 373 ? 22.982 13.900 6.557 1.00 94.25 373 LEU A C 1
ATOM 3063 O O . LEU A 1 373 ? 22.594 14.155 5.419 1.00 94.25 373 LEU A O 1
ATOM 3067 N N . GLN A 1 374 ? 24.059 14.461 7.097 1.00 89.94 374 GLN A N 1
ATOM 3068 C CA . GLN A 1 374 ? 24.944 15.377 6.380 1.00 89.94 374 GLN A CA 1
ATOM 3069 C C . GLN A 1 374 ? 25.845 14.595 5.416 1.00 89.94 374 GLN A C 1
ATOM 3071 O O . GLN A 1 374 ? 26.457 13.609 5.827 1.00 89.94 374 GLN A O 1
ATOM 3076 N N . ASN A 1 375 ? 25.966 15.075 4.182 1.00 85.50 375 ASN A N 1
ATOM 3077 C CA . ASN A 1 375 ? 27.026 14.707 3.241 1.00 85.50 375 ASN A CA 1
ATOM 3078 C C . ASN A 1 375 ? 27.864 15.962 2.894 1.00 85.50 375 ASN A C 1
ATOM 3080 O O . ASN A 1 375 ? 27.813 16.963 3.621 1.00 85.50 375 ASN A O 1
ATOM 3084 N N . SER A 1 376 ? 28.669 15.927 1.833 1.00 83.38 376 SER A N 1
ATOM 3085 C CA . SER A 1 376 ? 29.591 17.024 1.513 1.00 83.38 376 SER A CA 1
ATOM 3086 C C . SER A 1 376 ? 28.911 18.330 1.075 1.00 83.38 376 SER A C 1
ATOM 3088 O O . SER A 1 376 ? 29.484 19.403 1.283 1.00 83.38 376 SER A O 1
ATOM 3090 N N . ASP A 1 377 ? 27.695 18.271 0.528 1.00 78.56 377 ASP A N 1
ATOM 3091 C CA . ASP A 1 377 ? 27.010 19.407 -0.102 1.00 78.56 377 ASP A CA 1
ATOM 3092 C C . ASP A 1 377 ? 25.598 19.691 0.461 1.00 78.56 377 ASP A C 1
ATOM 3094 O O . ASP A 1 377 ? 25.017 20.757 0.210 1.00 78.56 377 ASP A O 1
ATOM 3098 N N . GLU A 1 378 ? 25.035 18.775 1.254 1.00 86.25 378 GLU A N 1
ATOM 3099 C CA . GLU A 1 378 ? 23.663 18.857 1.744 1.00 86.25 378 GLU A CA 1
ATOM 3100 C C . GLU A 1 378 ? 23.360 18.105 3.056 1.00 86.25 378 GLU A C 1
ATOM 3102 O O . GLU A 1 378 ? 24.184 17.416 3.657 1.00 86.25 378 GLU A O 1
ATOM 3107 N N . VAL A 1 379 ? 22.129 18.287 3.545 1.00 90.62 379 VAL A N 1
ATOM 3108 C CA . VAL A 1 379 ? 21.588 17.564 4.701 1.00 90.62 379 VAL A CA 1
ATOM 3109 C C . VAL A 1 379 ? 20.314 16.867 4.258 1.00 90.62 379 VAL A C 1
ATOM 3111 O O . VAL A 1 379 ? 19.294 17.522 4.033 1.00 90.62 379 VAL A O 1
ATOM 3114 N N . LYS A 1 380 ? 20.351 15.538 4.207 1.00 93.88 380 LYS A N 1
ATOM 3115 C CA . LYS A 1 380 ? 19.149 14.713 4.068 1.00 93.88 380 LYS A CA 1
ATOM 3116 C C . LYS A 1 380 ? 18.533 14.478 5.447 1.00 93.88 380 LYS A C 1
ATOM 3118 O O . LYS A 1 380 ? 19.219 14.538 6.469 1.00 93.88 380 LYS A O 1
ATOM 3123 N N . TYR A 1 381 ? 17.235 14.201 5.499 1.00 93.81 381 TYR A N 1
ATOM 3124 C CA . TYR A 1 381 ? 16.555 13.838 6.745 1.00 93.81 381 TYR A CA 1
ATOM 3125 C C . TYR A 1 381 ? 15.884 12.472 6.615 1.00 93.81 381 TYR A C 1
ATOM 3127 O O . TYR A 1 381 ? 15.481 12.067 5.527 1.00 93.81 381 TYR A O 1
ATOM 3135 N N . GLY A 1 382 ? 15.759 11.763 7.734 1.00 93.06 382 GLY A N 1
ATOM 3136 C CA . GLY A 1 382 ? 15.057 10.484 7.799 1.00 93.06 382 GLY A CA 1
ATOM 3137 C C . GLY A 1 382 ? 14.552 10.167 9.201 1.00 93.06 382 GLY A C 1
ATOM 3138 O O . GLY A 1 382 ? 15.032 10.714 10.193 1.00 93.06 382 GLY A O 1
ATOM 3139 N N . LEU A 1 383 ? 13.589 9.258 9.290 1.00 93.69 383 LEU A N 1
ATOM 3140 C CA . LEU A 1 383 ? 13.151 8.634 10.534 1.00 93.69 383 LEU A CA 1
ATOM 3141 C C . LEU A 1 383 ? 13.753 7.237 10.655 1.00 93.69 383 LEU A C 1
ATOM 3143 O O . LEU A 1 383 ? 13.934 6.519 9.664 1.00 93.69 383 LEU A O 1
ATOM 3147 N N . LEU A 1 384 ? 14.041 6.846 11.892 1.00 92.25 384 LEU A N 1
ATOM 3148 C CA . LEU A 1 384 ? 14.420 5.481 12.233 1.00 92.25 384 LEU A CA 1
ATOM 3149 C C . LEU A 1 384 ? 13.170 4.698 12.654 1.00 92.25 384 LEU A C 1
ATOM 3151 O O . LEU A 1 384 ? 12.281 5.271 13.287 1.00 92.25 384 LEU A O 1
ATOM 3155 N N . PRO A 1 385 ? 13.062 3.407 12.305 1.00 90.00 385 PRO A N 1
ATOM 3156 C CA . PRO A 1 385 ? 11.932 2.595 12.724 1.00 90.00 385 PRO A CA 1
ATOM 3157 C C . PRO A 1 385 ? 11.902 2.431 14.250 1.00 90.00 385 PRO A C 1
ATOM 3159 O O . PRO A 1 385 ? 12.942 2.259 14.888 1.00 90.00 385 PRO A O 1
ATOM 3162 N N . VAL A 1 386 ? 10.705 2.434 14.835 1.00 83.56 386 VAL A N 1
ATOM 3163 C CA . VAL A 1 386 ? 10.506 2.222 16.274 1.00 83.56 386 VAL A CA 1
ATOM 3164 C C . VAL A 1 386 ? 10.601 0.740 16.652 1.00 83.56 386 VAL A C 1
ATOM 3166 O O . VAL A 1 386 ? 10.456 -0.155 15.813 1.00 83.56 386 VAL A O 1
ATOM 3169 N N . GLU A 1 387 ? 10.883 0.454 17.925 1.00 62.41 387 GLU A N 1
ATOM 3170 C CA . GLU A 1 387 ? 10.972 -0.917 18.442 1.00 62.41 387 GLU A CA 1
ATOM 3171 C C . GLU A 1 387 ? 9.649 -1.678 18.220 1.00 62.41 387 GLU A C 1
ATOM 3173 O O . GLU A 1 387 ? 8.582 -1.282 18.693 1.00 62.41 387 GLU A O 1
ATOM 3178 N N . GLY A 1 388 ? 9.720 -2.765 17.446 1.00 56.22 388 GLY A N 1
ATOM 3179 C CA . GLY A 1 388 ? 8.572 -3.555 16.993 1.00 56.22 388 GLY A CA 1
ATOM 3180 C C . GLY A 1 388 ? 8.922 -4.429 15.785 1.00 56.22 388 GLY A C 1
ATOM 3181 O O . GLY A 1 388 ? 9.705 -4.029 14.922 1.00 56.22 388 GLY A O 1
ATOM 3182 N N . ASP A 1 389 ? 8.379 -5.641 15.723 1.00 52.34 389 ASP A N 1
ATOM 3183 C CA . ASP A 1 389 ? 8.678 -6.664 14.707 1.00 52.34 389 ASP A CA 1
ATOM 3184 C C . ASP A 1 389 ? 7.973 -6.391 13.354 1.00 52.34 389 ASP A C 1
ATOM 3186 O O . ASP A 1 389 ? 7.324 -7.252 12.765 1.00 52.34 389 ASP A O 1
ATOM 3190 N N . PHE A 1 390 ? 8.039 -5.150 12.856 1.00 55.28 390 PHE A N 1
ATOM 3191 C CA . PHE A 1 390 ? 7.440 -4.743 11.577 1.00 55.28 390 PHE A CA 1
ATOM 3192 C C . PHE A 1 390 ? 8.362 -5.063 10.395 1.00 55.28 390 PHE A C 1
ATOM 3194 O O . PHE A 1 390 ? 8.804 -4.164 9.682 1.00 55.28 390 PHE A O 1
ATOM 3201 N N . GLY A 1 391 ? 8.643 -6.350 10.186 1.00 51.75 391 GLY A N 1
ATOM 3202 C CA . GLY A 1 391 ? 9.448 -6.834 9.065 1.00 51.75 391 GLY A CA 1
ATOM 3203 C C . GLY A 1 391 ? 10.928 -6.472 9.209 1.00 51.75 391 GLY A C 1
ATOM 3204 O O . GLY A 1 391 ? 11.329 -5.314 9.183 1.00 51.75 391 GLY A O 1
ATOM 3205 N N . SER A 1 392 ? 11.776 -7.486 9.332 1.00 53.22 392 SER A N 1
ATOM 3206 C CA . SER A 1 392 ? 13.226 -7.346 9.518 1.00 53.22 392 SER A CA 1
ATOM 3207 C C . SER A 1 392 ? 13.978 -6.703 8.340 1.00 53.22 392 SER A C 1
ATOM 3209 O O . SER A 1 392 ? 15.167 -6.412 8.468 1.00 53.22 392 SER A O 1
ATOM 3211 N N . ALA A 1 393 ? 13.313 -6.465 7.207 1.00 73.38 393 ALA A N 1
ATOM 3212 C CA . ALA A 1 393 ? 13.907 -5.874 6.017 1.00 73.38 393 ALA A CA 1
ATOM 3213 C C . ALA A 1 393 ? 13.555 -4.385 5.914 1.00 73.38 393 ALA A C 1
ATOM 3215 O O . ALA A 1 393 ? 12.384 -4.027 5.783 1.00 73.38 393 ALA A O 1
ATOM 3216 N N . ASN A 1 394 ? 14.578 -3.526 5.943 1.00 89.12 394 ASN A N 1
ATOM 3217 C CA . ASN A 1 394 ? 14.442 -2.129 5.549 1.00 89.12 394 ASN A CA 1
ATOM 3218 C C . ASN A 1 394 ? 15.040 -1.927 4.158 1.00 89.12 394 ASN A C 1
ATOM 3220 O O . ASN A 1 394 ? 16.068 -2.535 3.846 1.00 89.12 394 ASN A O 1
ATOM 3224 N N . THR A 1 395 ? 14.432 -1.071 3.339 1.00 93.94 395 THR A N 1
ATOM 3225 C CA . THR A 1 395 ? 14.897 -0.799 1.969 1.00 93.94 395 THR A CA 1
ATOM 3226 C C . THR A 1 395 ? 15.039 0.693 1.697 1.00 93.94 395 THR A C 1
ATOM 3228 O O . THR A 1 395 ? 14.104 1.458 1.937 1.00 93.94 395 THR A O 1
ATOM 3231 N N . LEU A 1 396 ? 16.182 1.089 1.137 1.00 96.25 396 LEU A N 1
ATOM 3232 C CA . LEU A 1 396 ? 16.445 2.435 0.633 1.00 96.25 396 LEU A CA 1
ATOM 3233 C C . LEU A 1 396 ? 16.787 2.372 -0.856 1.00 96.25 396 LEU A C 1
ATOM 3235 O O . LEU A 1 396 ? 17.612 1.557 -1.277 1.00 96.25 396 LEU A O 1
ATOM 3239 N N . VAL A 1 397 ? 16.145 3.236 -1.639 1.00 96.69 397 VAL A N 1
ATOM 3240 C CA . VAL A 1 397 ? 16.460 3.449 -3.056 1.00 96.69 397 VAL A CA 1
ATOM 3241 C C . VAL A 1 397 ? 17.057 4.844 -3.229 1.00 96.69 397 VAL A C 1
ATOM 3243 O O . VAL A 1 397 ? 16.395 5.810 -2.867 1.00 96.69 397 VAL A O 1
ATOM 3246 N N . THR A 1 398 ? 18.259 4.959 -3.791 1.00 95.88 398 THR A N 1
ATOM 3247 C CA . THR A 1 398 ? 18.867 6.246 -4.182 1.00 95.88 398 THR A CA 1
ATOM 3248 C C . THR A 1 398 ? 18.800 6.390 -5.699 1.00 95.88 398 THR A C 1
ATOM 3250 O O . THR A 1 398 ? 19.243 5.496 -6.424 1.00 95.88 398 THR A O 1
ATOM 3253 N N . LEU A 1 399 ? 18.268 7.507 -6.187 1.00 94.56 399 LEU A N 1
ATOM 3254 C CA . LEU A 1 399 ? 18.267 7.892 -7.595 1.00 94.56 399 LEU A CA 1
ATOM 3255 C C . LEU A 1 399 ? 19.116 9.154 -7.743 1.00 94.56 399 LEU A C 1
ATOM 3257 O O . LEU A 1 399 ? 18.770 10.159 -7.131 1.00 94.56 399 LEU A O 1
ATOM 3261 N N . GLY A 1 400 ? 20.196 9.046 -8.525 1.00 90.94 400 GLY A N 1
ATOM 3262 C CA . GLY A 1 400 ? 21.283 10.029 -8.608 1.00 90.94 400 GLY A CA 1
ATOM 3263 C C . GLY A 1 400 ? 22.198 9.979 -7.389 1.00 90.94 400 GLY A C 1
ATOM 3264 O O . GLY A 1 400 ? 21.832 10.384 -6.294 1.00 90.94 400 GLY A O 1
ATOM 3265 N N . ILE A 1 401 ? 23.390 9.411 -7.567 1.00 89.81 401 ILE A N 1
ATOM 3266 C CA . ILE A 1 401 ? 24.349 9.151 -6.480 1.00 89.81 401 ILE A CA 1
ATOM 3267 C C . ILE A 1 401 ? 25.347 10.308 -6.333 1.00 89.81 401 ILE A C 1
ATOM 3269 O O . ILE A 1 401 ? 25.886 10.524 -5.256 1.00 89.81 401 ILE A O 1
ATOM 3273 N N . GLY A 1 402 ? 25.642 11.042 -7.412 1.00 82.31 402 GLY A N 1
ATOM 3274 C CA . GLY A 1 402 ? 26.399 12.300 -7.315 1.00 82.31 402 GLY A CA 1
ATOM 3275 C C . GLY A 1 402 ? 27.845 12.187 -6.798 1.00 82.31 402 GLY A C 1
ATOM 3276 O O . GLY A 1 402 ? 28.422 13.191 -6.397 1.00 82.31 402 GLY A O 1
ATOM 3277 N N . LYS A 1 403 ? 28.463 10.993 -6.834 1.00 85.62 403 LYS A N 1
ATOM 3278 C CA . LYS A 1 403 ? 29.810 10.682 -6.298 1.00 85.62 403 LYS A CA 1
ATOM 3279 C C . LYS A 1 403 ? 29.974 10.856 -4.781 1.00 85.62 403 LYS A C 1
ATOM 3281 O O . LYS A 1 403 ? 31.106 10.824 -4.298 1.00 85.62 403 LYS A O 1
ATOM 3286 N N . ASP A 1 404 ? 28.879 10.970 -4.035 1.00 88.06 404 ASP A N 1
ATOM 3287 C CA . ASP A 1 404 ? 28.877 11.101 -2.579 1.00 88.06 404 ASP A CA 1
ATOM 3288 C C . ASP A 1 404 ? 27.796 10.191 -1.977 1.00 88.06 404 ASP A C 1
ATOM 3290 O O . ASP A 1 404 ? 26.620 10.307 -2.304 1.00 88.06 404 ASP A O 1
ATOM 3294 N N . ILE A 1 405 ? 28.206 9.270 -1.101 1.00 93.12 405 ILE A N 1
ATOM 3295 C CA . ILE A 1 405 ? 27.305 8.341 -0.400 1.00 93.12 405 ILE A CA 1
ATOM 3296 C C . ILE A 1 405 ? 27.382 8.493 1.125 1.00 93.12 405 ILE A C 1
ATOM 3298 O O . ILE A 1 405 ? 26.978 7.589 1.864 1.00 93.12 405 ILE A O 1
ATOM 3302 N N . ASP A 1 406 ? 27.939 9.598 1.629 1.00 94.75 406 ASP A N 1
ATOM 3303 C CA . ASP A 1 406 ? 28.169 9.789 3.064 1.00 94.75 406 ASP A CA 1
ATOM 3304 C C . ASP A 1 406 ? 26.850 9.794 3.848 1.00 94.75 406 ASP A C 1
ATOM 3306 O O . ASP A 1 406 ? 26.768 9.207 4.932 1.00 94.75 406 ASP A O 1
ATOM 3310 N N . ALA A 1 407 ? 25.782 10.361 3.276 1.00 94.75 407 ALA A N 1
ATOM 3311 C CA . ALA A 1 407 ? 24.449 10.317 3.872 1.00 94.75 407 ALA A CA 1
ATOM 3312 C C . ALA A 1 407 ? 23.913 8.875 3.970 1.00 94.75 407 ALA A C 1
ATOM 3314 O O . ALA A 1 407 ? 23.390 8.485 5.019 1.00 94.75 407 ALA A O 1
ATOM 3315 N N . GLU A 1 408 ? 24.066 8.055 2.924 1.00 95.50 408 GLU A N 1
ATOM 3316 C CA . GLU A 1 408 ? 23.658 6.646 2.906 1.00 95.50 408 GLU A CA 1
ATOM 3317 C C . GLU A 1 408 ? 24.433 5.829 3.943 1.00 95.50 408 GLU A C 1
ATOM 3319 O O . GLU A 1 408 ? 23.847 5.033 4.686 1.00 95.50 408 GLU A O 1
ATOM 3324 N N . VAL A 1 409 ? 25.750 6.039 4.025 1.00 95.12 409 VAL A N 1
ATOM 3325 C CA . VAL A 1 409 ? 26.638 5.378 4.994 1.00 95.12 409 VAL A CA 1
ATOM 3326 C C . VAL A 1 409 ? 26.286 5.790 6.424 1.00 95.12 409 VAL A C 1
ATOM 3328 O O . VAL A 1 409 ? 26.223 4.941 7.324 1.00 95.12 409 VAL A O 1
ATOM 3331 N N . LEU A 1 410 ? 25.998 7.071 6.654 1.00 95.44 410 LEU A N 1
ATOM 3332 C CA . LEU A 1 410 ? 25.570 7.569 7.956 1.00 95.44 410 LEU A CA 1
ATOM 3333 C C . LEU A 1 410 ? 24.209 6.986 8.353 1.00 95.44 410 LEU A C 1
ATOM 3335 O O . LEU A 1 410 ? 24.046 6.535 9.489 1.00 95.44 410 LEU A O 1
ATOM 3339 N N . TYR A 1 411 ? 23.254 6.899 7.424 1.00 95.31 411 TYR A N 1
ATOM 3340 C CA . TYR A 1 411 ? 21.954 6.280 7.693 1.00 95.31 411 TYR A CA 1
ATOM 3341 C C . TYR A 1 411 ? 22.089 4.782 7.987 1.00 95.31 411 TYR A C 1
ATOM 3343 O O . TYR A 1 411 ? 21.493 4.290 8.946 1.00 95.31 411 TYR A O 1
ATOM 3351 N N . LYS A 1 412 ? 22.952 4.062 7.254 1.00 94.31 412 LYS A N 1
ATOM 3352 C CA . LYS A 1 412 ? 23.313 2.664 7.558 1.00 94.31 412 LYS A CA 1
ATOM 3353 C C . LYS A 1 412 ? 23.850 2.523 8.981 1.00 94.31 412 LYS A C 1
ATOM 3355 O O . LYS A 1 412 ? 23.450 1.614 9.702 1.00 94.31 412 LYS A O 1
ATOM 3360 N N . THR A 1 413 ? 24.727 3.435 9.397 1.00 94.19 413 THR A N 1
ATOM 3361 C CA . THR A 1 413 ? 25.302 3.447 10.749 1.00 94.19 413 THR A CA 1
ATOM 3362 C C . THR A 1 413 ? 24.218 3.650 11.806 1.00 94.19 413 THR A C 1
ATOM 3364 O O . THR A 1 413 ? 24.129 2.864 12.745 1.00 94.19 413 THR A O 1
ATOM 3367 N N . LYS A 1 414 ? 23.325 4.626 11.610 1.00 93.62 414 LYS A N 1
ATOM 3368 C CA . LYS A 1 414 ? 22.193 4.902 12.511 1.00 93.62 414 LYS A CA 1
ATOM 3369 C C . LYS A 1 414 ? 21.205 3.735 12.606 1.00 93.62 414 LYS A C 1
ATOM 3371 O O . LYS A 1 414 ? 20.711 3.442 13.689 1.00 93.62 414 LYS A O 1
ATOM 3376 N N . MET A 1 415 ? 20.951 3.033 11.502 1.00 91.50 415 MET A N 1
ATOM 3377 C CA . MET A 1 415 ? 20.130 1.815 11.490 1.00 91.50 415 MET A CA 1
ATOM 3378 C C . MET A 1 415 ? 20.805 0.665 12.254 1.00 91.50 415 MET A C 1
ATOM 3380 O O . MET A 1 415 ? 20.151 -0.021 13.040 1.00 91.50 415 MET A O 1
ATOM 3384 N N . ASN A 1 416 ? 22.121 0.494 12.096 1.00 90.44 416 ASN A N 1
ATOM 3385 C CA . ASN A 1 416 ? 22.886 -0.512 12.835 1.00 90.44 416 ASN A CA 1
ATOM 3386 C C . ASN A 1 416 ? 22.912 -0.231 14.348 1.00 90.44 416 ASN A C 1
ATOM 3388 O O . ASN A 1 416 ? 22.806 -1.172 15.132 1.00 90.44 416 ASN A O 1
ATOM 3392 N N . GLU A 1 417 ? 23.008 1.039 14.763 1.00 90.62 417 GLU A N 1
ATOM 3393 C CA . GLU A 1 417 ? 22.961 1.458 16.178 1.00 90.62 417 GLU A CA 1
ATOM 3394 C C . GLU A 1 417 ? 21.673 0.995 16.885 1.00 90.62 417 GLU A C 1
ATOM 3396 O O . GLU A 1 417 ? 21.706 0.687 18.074 1.00 90.62 417 GLU A O 1
ATOM 3401 N N . ILE A 1 418 ? 20.559 0.881 16.151 1.00 87.69 418 ILE A N 1
ATOM 3402 C CA . ILE A 1 418 ? 19.271 0.383 16.664 1.00 87.69 418 ILE A CA 1
ATOM 3403 C C . ILE A 1 418 ? 18.995 -1.088 16.297 1.00 87.69 418 ILE A C 1
ATOM 3405 O O . ILE A 1 418 ? 17.858 -1.555 16.379 1.00 87.69 418 ILE A O 1
ATOM 3409 N N . GLY A 1 419 ? 20.017 -1.828 15.855 1.00 87.06 419 GLY A N 1
ATOM 3410 C CA . GLY A 1 419 ? 19.920 -3.256 15.542 1.00 87.06 419 GLY A CA 1
ATOM 3411 C C . GLY A 1 419 ? 19.092 -3.585 14.295 1.00 87.06 419 GLY A C 1
ATOM 3412 O O . GLY A 1 419 ? 18.485 -4.655 14.225 1.00 87.06 419 GLY A O 1
ATOM 3413 N N . ARG A 1 420 ? 19.022 -2.677 13.313 1.00 86.62 420 ARG A N 1
ATOM 3414 C CA . ARG A 1 420 ? 18.250 -2.857 12.075 1.00 86.62 420 ARG A CA 1
ATOM 3415 C C . ARG A 1 420 ? 19.154 -2.896 10.848 1.00 86.62 420 ARG A C 1
ATOM 3417 O O . ARG A 1 420 ? 20.011 -2.040 10.667 1.00 86.62 420 ARG A O 1
ATOM 3424 N N . ASN A 1 421 ? 18.886 -3.846 9.954 1.00 87.94 421 ASN A N 1
ATOM 3425 C CA . ASN A 1 421 ? 19.563 -3.937 8.662 1.00 87.94 421 ASN A CA 1
ATOM 3426 C C . ASN A 1 421 ? 18.820 -3.134 7.589 1.00 87.94 421 ASN A C 1
ATOM 3428 O O . ASN A 1 421 ? 17.587 -3.070 7.594 1.00 87.94 421 ASN A O 1
ATOM 3432 N N . LEU A 1 422 ? 19.577 -2.579 6.642 1.00 90.44 422 LEU A N 1
ATOM 3433 C CA . LEU A 1 422 ? 19.079 -1.793 5.515 1.00 90.44 422 LEU A CA 1
ATOM 3434 C C . LEU A 1 422 ? 19.671 -2.322 4.202 1.00 90.44 422 LEU A C 1
ATOM 3436 O O . LEU A 1 422 ? 20.882 -2.514 4.096 1.00 90.44 422 LEU A O 1
ATOM 3440 N N . THR A 1 423 ? 18.808 -2.565 3.216 1.00 94.31 423 THR A N 1
ATOM 3441 C CA . THR A 1 423 ? 19.181 -2.968 1.854 1.00 94.31 423 THR A CA 1
ATOM 3442 C C . THR A 1 423 ? 19.157 -1.748 0.944 1.00 94.31 423 THR A C 1
ATOM 3444 O O . THR A 1 423 ? 18.159 -1.029 0.911 1.00 94.31 423 THR A O 1
ATOM 3447 N N . PHE A 1 424 ? 20.241 -1.535 0.202 1.00 96.38 424 PHE A N 1
ATOM 3448 C CA . PHE A 1 424 ? 20.440 -0.361 -0.644 1.00 96.38 424 PHE A CA 1
ATOM 3449 C C . PHE A 1 424 ? 20.338 -0.716 -2.131 1.00 96.38 424 PHE A C 1
ATOM 3451 O O . PHE A 1 424 ? 20.945 -1.693 -2.588 1.00 96.38 424 PHE A O 1
ATOM 3458 N N . TYR A 1 425 ? 19.615 0.110 -2.887 1.00 96.38 425 TYR A N 1
ATOM 3459 C CA . TYR A 1 425 ? 19.526 0.051 -4.345 1.00 96.38 425 TYR A CA 1
ATOM 3460 C C . TYR A 1 425 ? 19.791 1.438 -4.933 1.00 96.38 425 TYR A C 1
ATOM 3462 O O . TYR A 1 425 ? 19.010 2.355 -4.710 1.00 96.38 425 TYR A O 1
ATOM 3470 N N . GLY A 1 426 ? 20.867 1.586 -5.696 1.00 94.62 426 GLY A N 1
ATOM 3471 C CA . GLY A 1 426 ? 21.285 2.862 -6.272 1.00 94.62 426 GLY A CA 1
ATOM 3472 C C . GLY A 1 426 ? 21.181 2.823 -7.784 1.00 94.62 426 GLY A C 1
ATOM 3473 O O . GLY A 1 426 ? 21.646 1.855 -8.385 1.00 94.62 426 GLY A O 1
ATOM 3474 N N . ALA A 1 427 ? 20.591 3.841 -8.401 1.00 92.75 427 ALA A N 1
ATOM 3475 C CA . ALA A 1 427 ? 20.552 3.975 -9.853 1.00 92.75 427 ALA A CA 1
ATOM 3476 C C . ALA A 1 427 ? 21.148 5.315 -10.286 1.00 92.75 427 ALA A C 1
ATOM 3478 O O . ALA A 1 427 ? 20.722 6.374 -9.821 1.00 92.75 427 ALA A O 1
ATOM 3479 N N . ASP A 1 428 ? 22.136 5.248 -11.173 1.00 90.62 428 ASP A N 1
ATOM 3480 C CA . ASP A 1 428 ? 22.813 6.410 -11.739 1.00 90.62 428 ASP A CA 1
ATOM 3481 C C . ASP A 1 428 ? 23.362 6.041 -13.129 1.00 90.62 428 ASP A C 1
ATOM 3483 O O . ASP A 1 428 ? 23.895 4.942 -13.294 1.00 90.62 428 ASP A O 1
ATOM 3487 N N . PRO A 1 429 ? 23.237 6.896 -14.157 1.00 85.12 429 PRO A N 1
ATOM 3488 C CA . PRO A 1 429 ? 23.770 6.600 -15.487 1.00 85.12 429 PRO A CA 1
ATOM 3489 C C . PRO A 1 429 ? 25.305 6.693 -15.575 1.00 85.12 429 PRO A C 1
ATOM 3491 O O . PRO A 1 429 ? 25.887 6.203 -16.543 1.00 85.12 429 PRO A O 1
ATOM 3494 N N . ILE A 1 430 ? 25.975 7.330 -14.611 1.00 85.31 430 ILE A N 1
ATOM 3495 C CA . ILE A 1 430 ? 27.433 7.458 -14.563 1.00 85.31 430 ILE A CA 1
ATOM 3496 C C . ILE A 1 430 ? 28.002 6.333 -13.721 1.00 85.31 430 ILE A C 1
ATOM 3498 O O . ILE A 1 430 ? 27.780 6.286 -12.518 1.00 85.31 430 ILE A O 1
ATOM 3502 N N . THR A 1 431 ? 28.758 5.439 -14.357 1.00 79.69 431 THR A N 1
ATOM 3503 C CA . THR A 1 431 ? 29.378 4.281 -13.696 1.00 79.69 431 THR A CA 1
ATOM 3504 C C . THR A 1 431 ? 30.718 4.609 -13.057 1.00 79.69 431 THR A C 1
ATOM 3506 O O . THR A 1 431 ? 31.082 4.006 -12.051 1.00 79.69 431 THR A O 1
ATOM 3509 N N . ASP A 1 432 ? 31.449 5.562 -13.635 1.00 76.88 432 ASP A N 1
ATOM 3510 C CA . ASP A 1 432 ? 32.757 5.984 -13.145 1.00 76.88 432 ASP A CA 1
ATOM 3511 C C . ASP A 1 432 ? 32.640 6.541 -11.719 1.00 76.88 432 ASP A C 1
ATOM 3513 O O . ASP A 1 432 ? 31.897 7.497 -11.475 1.00 76.88 432 ASP A O 1
ATOM 3517 N N . VAL A 1 433 ? 33.370 5.932 -10.781 1.00 82.62 433 VAL A N 1
ATOM 3518 C CA . VAL A 1 433 ? 33.321 6.166 -9.325 1.00 82.62 433 VAL A CA 1
ATOM 3519 C C . VAL A 1 433 ? 32.021 5.700 -8.649 1.00 82.62 433 VAL A C 1
ATOM 3521 O O . VAL A 1 433 ? 32.086 4.986 -7.650 1.00 82.62 433 VAL A O 1
ATOM 3524 N N . ASN A 1 434 ? 30.842 6.044 -9.175 1.00 86.25 434 ASN A N 1
ATOM 3525 C CA . ASN A 1 434 ? 29.556 5.750 -8.521 1.00 86.25 434 ASN A CA 1
ATOM 3526 C C . ASN A 1 434 ? 29.279 4.248 -8.373 1.00 86.25 434 ASN A C 1
ATOM 3528 O O . ASN A 1 434 ? 28.742 3.829 -7.345 1.00 86.25 434 ASN A O 1
ATOM 3532 N N . ALA A 1 435 ? 29.641 3.438 -9.377 1.00 83.56 435 ALA A N 1
ATOM 3533 C CA . ALA A 1 435 ? 29.422 1.995 -9.327 1.00 83.56 435 ALA A CA 1
ATOM 3534 C C . ALA A 1 435 ? 30.215 1.357 -8.180 1.00 83.56 435 ALA A C 1
ATOM 3536 O O . ALA A 1 435 ? 29.652 0.594 -7.395 1.00 83.56 435 ALA A O 1
ATOM 3537 N N . ASP A 1 436 ? 31.489 1.731 -8.045 1.00 84.88 436 ASP A N 1
ATOM 3538 C CA . ASP A 1 436 ? 32.378 1.220 -7.003 1.00 84.88 436 ASP A CA 1
ATOM 3539 C C . ASP A 1 436 ? 31.971 1.726 -5.616 1.00 84.88 436 ASP A C 1
ATOM 3541 O O . ASP A 1 436 ? 31.920 0.940 -4.669 1.00 84.88 436 ASP A O 1
ATOM 3545 N N . LEU A 1 437 ? 31.630 3.015 -5.489 1.00 88.56 437 LEU A N 1
ATOM 3546 C CA . LEU A 1 437 ? 31.153 3.590 -4.229 1.00 88.56 437 LEU A CA 1
ATOM 3547 C C . LEU A 1 437 ? 29.907 2.856 -3.732 1.00 88.56 437 LEU A C 1
ATOM 3549 O O . LEU A 1 437 ? 29.898 2.334 -2.614 1.00 88.56 437 LEU A O 1
ATOM 3553 N N . TYR A 1 438 ? 28.871 2.774 -4.568 1.00 91.31 438 TYR A N 1
ATOM 3554 C CA . TYR A 1 438 ? 27.579 2.238 -4.150 1.00 91.31 438 TYR A CA 1
ATOM 3555 C C . TYR A 1 438 ? 27.608 0.715 -3.967 1.00 91.31 438 TYR A C 1
ATOM 3557 O O . TYR A 1 438 ? 26.925 0.193 -3.082 1.00 91.31 438 TYR A O 1
ATOM 3565 N N . ALA A 1 439 ? 28.441 -0.011 -4.724 1.00 87.88 439 ALA A N 1
ATOM 3566 C CA . ALA A 1 439 ? 28.631 -1.456 -4.556 1.00 87.88 439 ALA A CA 1
ATOM 3567 C C . ALA A 1 439 ? 29.129 -1.848 -3.150 1.00 87.88 439 ALA A C 1
ATOM 3569 O O . ALA A 1 439 ? 28.879 -2.969 -2.704 1.00 87.88 439 ALA A O 1
ATOM 3570 N N . ASN A 1 440 ? 29.770 -0.931 -2.414 1.00 90.50 440 ASN A N 1
ATOM 3571 C CA . ASN A 1 440 ? 30.205 -1.174 -1.031 1.00 90.50 440 ASN A CA 1
ATOM 3572 C C . ASN A 1 440 ? 29.044 -1.237 -0.026 1.00 90.50 440 ASN A C 1
ATOM 3574 O O . ASN A 1 440 ? 29.188 -1.793 1.068 1.00 90.50 440 ASN A O 1
ATOM 3578 N N . ILE A 1 441 ? 27.894 -0.650 -0.362 1.00 92.25 441 ILE A N 1
ATOM 3579 C CA . ILE A 1 441 ? 26.735 -0.574 0.536 1.00 92.25 441 ILE A CA 1
ATOM 3580 C C . ILE A 1 441 ? 25.506 -1.309 0.004 1.00 92.25 441 ILE A C 1
ATOM 3582 O O . ILE A 1 441 ? 24.681 -1.734 0.816 1.00 92.25 441 ILE A O 1
ATOM 3586 N N . GLY A 1 442 ? 25.394 -1.500 -1.312 1.00 93.25 442 GLY A N 1
ATOM 3587 C CA . GLY A 1 442 ? 24.204 -2.047 -1.952 1.00 93.25 442 GLY A CA 1
ATOM 3588 C C . GLY A 1 442 ? 24.394 -2.460 -3.402 1.00 93.25 442 GLY A C 1
ATOM 3589 O O . GLY A 1 442 ? 25.500 -2.690 -3.880 1.00 93.25 442 GLY A O 1
ATOM 3590 N N . LYS A 1 443 ? 23.273 -2.577 -4.113 1.00 93.25 443 LYS A N 1
ATOM 3591 C CA . LYS A 1 443 ? 23.252 -2.930 -5.533 1.00 93.25 443 LYS A CA 1
ATOM 3592 C C . LYS A 1 443 ? 23.146 -1.674 -6.393 1.00 93.25 443 LYS A C 1
ATOM 3594 O O . LYS A 1 443 ? 22.196 -0.912 -6.245 1.00 93.25 443 LYS A O 1
ATOM 3599 N N . TYR A 1 444 ? 24.090 -1.518 -7.312 1.00 90.38 444 TYR A N 1
ATOM 3600 C CA . TYR A 1 444 ? 24.145 -0.420 -8.272 1.00 90.38 444 TYR A CA 1
ATOM 3601 C C . TYR A 1 444 ? 23.486 -0.789 -9.615 1.00 90.38 444 TYR A C 1
ATOM 3603 O O . TYR A 1 444 ? 23.581 -1.935 -10.068 1.00 90.38 444 TYR A O 1
ATOM 3611 N N . PHE A 1 445 ? 22.835 0.184 -10.254 1.00 89.50 445 PHE A N 1
ATOM 3612 C CA . PHE A 1 445 ? 22.190 0.071 -11.559 1.00 89.50 445 PHE A CA 1
ATOM 3613 C C . PHE A 1 445 ? 22.661 1.203 -12.497 1.00 89.50 445 PHE A C 1
ATOM 3615 O O . PHE A 1 445 ? 22.461 2.370 -12.165 1.00 89.50 445 PHE A O 1
ATOM 3622 N N . PRO A 1 446 ? 23.249 0.880 -13.668 1.00 86.88 446 PRO A N 1
ATOM 3623 C CA . PRO A 1 446 ? 23.914 1.846 -14.550 1.00 86.88 446 PRO A CA 1
ATOM 3624 C C . PRO A 1 446 ? 22.934 2.556 -15.504 1.00 86.88 446 PRO A C 1
ATOM 3626 O O . PRO A 1 446 ? 23.070 2.476 -16.725 1.00 86.88 446 PRO A O 1
ATOM 3629 N N . PHE A 1 447 ? 21.885 3.184 -14.976 1.00 86.06 447 PHE A N 1
ATOM 3630 C CA . PHE A 1 447 ? 20.912 3.939 -15.771 1.00 86.06 447 PHE A CA 1
ATOM 3631 C C . PHE A 1 447 ? 20.266 5.057 -14.954 1.00 86.06 447 PHE A C 1
ATOM 3633 O O . PHE A 1 447 ? 20.183 4.982 -13.728 1.00 86.06 447 PHE A O 1
ATOM 3640 N N . ALA A 1 448 ? 19.758 6.077 -15.643 1.00 88.00 448 ALA A N 1
ATOM 3641 C CA . ALA A 1 448 ? 18.911 7.085 -15.024 1.00 88.00 448 ALA A CA 1
ATOM 3642 C C . ALA A 1 448 ? 17.509 6.513 -14.780 1.00 88.00 448 ALA A C 1
ATOM 3644 O O . ALA A 1 448 ? 17.028 5.660 -15.529 1.00 88.00 448 ALA A O 1
ATOM 3645 N N . VAL A 1 449 ? 16.823 7.007 -13.753 1.00 89.38 449 VAL A N 1
ATOM 3646 C CA . VAL A 1 449 ? 15.418 6.675 -13.492 1.00 89.38 449 VAL A CA 1
ATOM 3647 C C . VAL A 1 449 ? 14.575 7.930 -13.673 1.00 89.38 449 VAL A C 1
ATOM 3649 O O . VAL A 1 449 ? 14.932 8.994 -13.176 1.00 89.38 449 VAL A O 1
ATOM 3652 N N . GLY A 1 450 ? 13.479 7.820 -14.420 1.00 88.06 450 GLY A N 1
ATOM 3653 C CA . GLY A 1 450 ? 12.599 8.942 -14.751 1.00 88.06 450 GLY A CA 1
ATOM 3654 C C . GLY A 1 450 ? 11.132 8.529 -14.856 1.00 88.06 450 GLY A C 1
ATOM 3655 O O . GLY A 1 450 ? 10.774 7.389 -14.556 1.00 88.06 450 GLY A O 1
ATOM 3656 N N . GLY A 1 451 ? 10.278 9.471 -15.263 1.00 83.38 451 GLY A N 1
ATOM 3657 C CA . GLY A 1 451 ? 8.837 9.230 -15.432 1.00 83.38 451 GLY A CA 1
ATOM 3658 C C . GLY A 1 451 ? 8.494 8.301 -16.593 1.00 83.38 451 GLY A C 1
ATOM 3659 O O . GLY A 1 451 ? 7.494 7.590 -16.543 1.00 83.38 451 GLY A O 1
ATOM 3660 N N . ASP A 1 452 ? 9.363 8.266 -17.602 1.00 79.44 452 ASP A N 1
ATOM 3661 C CA . ASP A 1 452 ? 9.233 7.440 -18.794 1.00 79.44 452 ASP A CA 1
ATOM 3662 C C . ASP A 1 452 ? 10.549 6.714 -19.090 1.00 79.44 452 ASP A C 1
ATOM 3664 O O . ASP A 1 452 ? 11.640 7.200 -18.781 1.00 79.44 452 ASP A O 1
ATOM 3668 N N . ALA A 1 453 ? 10.444 5.548 -19.731 1.00 76.44 453 ALA A N 1
ATOM 3669 C CA . ALA A 1 453 ? 11.603 4.854 -20.277 1.00 76.44 453 ALA A CA 1
ATOM 3670 C C . ALA A 1 453 ? 12.013 5.472 -21.624 1.00 76.44 453 ALA A C 1
ATOM 3672 O O . ALA A 1 453 ? 11.157 5.796 -22.452 1.00 76.44 453 ALA A O 1
ATOM 3673 N N . GLY A 1 454 ? 13.314 5.594 -21.883 1.00 71.81 454 GLY A N 1
ATOM 3674 C CA . GLY A 1 454 ? 13.794 6.164 -23.141 1.00 71.81 454 GLY A CA 1
ATOM 3675 C C . GLY A 1 454 ? 15.282 6.486 -23.162 1.00 71.81 454 GLY A C 1
ATOM 3676 O O . GLY A 1 454 ? 16.045 6.035 -22.313 1.00 71.81 454 GLY A O 1
ATOM 3677 N N . PHE A 1 455 ? 15.687 7.275 -24.155 1.00 71.81 455 PHE A N 1
ATOM 3678 C CA . PHE A 1 455 ? 17.048 7.785 -24.301 1.00 71.81 455 PHE A CA 1
ATOM 3679 C C . PHE A 1 455 ? 16.994 9.292 -24.538 1.00 71.81 455 PHE A C 1
ATOM 3681 O O . PHE A 1 455 ? 16.385 9.746 -25.510 1.00 71.81 455 PHE A O 1
ATOM 3688 N N . SER A 1 456 ? 17.585 10.070 -23.636 1.00 74.62 456 SER A N 1
ATOM 3689 C CA . SER A 1 456 ? 17.531 11.533 -23.687 1.00 74.62 456 SER A CA 1
ATOM 3690 C C . SER A 1 456 ? 18.732 12.177 -23.012 1.00 74.62 456 SER A C 1
ATOM 3692 O O . SER A 1 456 ? 19.455 11.530 -22.260 1.00 74.62 456 SER A O 1
ATOM 3694 N N . ARG A 1 457 ? 18.938 13.474 -23.270 1.00 76.81 457 ARG A N 1
ATOM 3695 C CA . ARG A 1 457 ? 19.965 14.257 -22.579 1.00 76.81 457 ARG A CA 1
ATOM 3696 C C . ARG A 1 457 ? 19.609 14.469 -21.114 1.00 76.81 457 ARG A C 1
ATOM 3698 O O . ARG A 1 457 ? 18.565 15.050 -20.827 1.00 76.81 457 ARG A O 1
ATOM 3705 N N . ALA A 1 458 ? 20.525 14.098 -20.231 1.00 76.75 458 ALA A N 1
ATOM 3706 C CA . ALA A 1 458 ? 20.533 14.469 -18.824 1.00 76.75 458 ALA A CA 1
ATOM 3707 C C . ALA A 1 458 ? 21.814 15.244 -18.488 1.00 76.75 458 ALA A C 1
ATOM 3709 O O . ALA A 1 458 ? 22.862 15.044 -19.114 1.00 76.75 458 ALA A O 1
ATOM 3710 N N . SER A 1 459 ? 21.722 16.132 -17.500 1.00 78.31 459 SER A N 1
ATOM 3711 C CA . SER A 1 459 ? 22.897 16.741 -16.877 1.00 78.31 459 SER A CA 1
ATOM 3712 C C . SER A 1 459 ? 23.550 15.697 -15.976 1.00 78.31 459 SER A C 1
ATOM 3714 O O . SER A 1 459 ? 22.867 15.062 -15.181 1.00 78.31 459 SER A O 1
ATOM 3716 N N . VAL A 1 460 ? 24.851 15.467 -16.138 1.00 79.06 460 VAL A N 1
ATOM 3717 C CA . VAL A 1 460 ? 25.599 14.465 -15.369 1.00 79.06 460 VAL A CA 1
ATOM 3718 C C . VAL A 1 460 ? 26.941 15.023 -14.910 1.00 79.06 460 VAL A C 1
ATOM 3720 O O . VAL A 1 460 ? 27.594 15.777 -15.638 1.00 79.06 460 VAL A O 1
ATOM 3723 N N . LEU A 1 461 ? 27.381 14.631 -13.714 1.00 74.75 461 LEU A N 1
ATOM 3724 C CA . LEU A 1 461 ? 28.635 15.098 -13.131 1.00 74.75 461 LEU A CA 1
ATOM 3725 C C . LEU A 1 461 ? 29.827 14.258 -13.620 1.00 74.75 461 LEU A C 1
ATOM 3727 O O . LEU A 1 461 ? 30.022 13.112 -13.210 1.00 74.75 461 LEU A O 1
ATOM 3731 N N . ILE A 1 462 ? 30.675 14.841 -14.471 1.00 71.44 462 ILE A N 1
ATOM 3732 C CA . ILE A 1 462 ? 31.886 14.193 -15.001 1.00 71.44 462 ILE A CA 1
ATOM 3733 C C . ILE A 1 462 ? 33.091 15.090 -14.714 1.00 71.44 462 ILE A C 1
ATOM 3735 O O . ILE A 1 462 ? 33.083 16.275 -15.030 1.00 71.44 462 ILE A O 1
ATOM 3739 N N . ASN A 1 463 ? 34.145 14.530 -14.112 1.00 74.50 463 ASN A N 1
ATOM 3740 C CA . ASN A 1 463 ? 35.368 15.262 -13.741 1.00 74.50 463 ASN A CA 1
ATOM 3741 C C . ASN A 1 463 ? 35.116 16.551 -12.927 1.00 74.50 463 ASN A C 1
ATOM 3743 O O . ASN A 1 463 ? 35.824 17.540 -13.095 1.00 74.50 463 ASN A O 1
ATOM 3747 N N . GLY A 1 464 ? 34.100 16.550 -12.056 1.00 71.88 464 GLY A N 1
ATOM 3748 C CA . GLY A 1 464 ? 33.760 17.702 -11.213 1.00 71.88 464 GLY A CA 1
ATOM 3749 C C . GLY A 1 464 ? 33.035 18.835 -11.947 1.00 71.88 464 GLY A C 1
ATOM 3750 O O . GLY A 1 464 ? 32.968 19.947 -11.436 1.00 71.88 464 GLY A O 1
ATOM 3751 N N . SER A 1 465 ? 32.517 18.593 -13.153 1.00 75.88 465 SER A N 1
ATOM 3752 C CA . SER A 1 465 ? 31.693 19.554 -13.889 1.00 75.88 465 SER A CA 1
ATOM 3753 C C . SER A 1 465 ? 30.454 18.886 -14.475 1.00 75.88 465 SER A C 1
ATOM 3755 O O . SER A 1 465 ? 30.508 17.753 -14.955 1.00 75.88 465 SER A O 1
ATOM 3757 N N . TYR A 1 466 ? 29.336 19.608 -14.451 1.00 77.56 466 TYR A N 1
ATOM 3758 C CA . TYR A 1 466 ? 28.094 19.160 -15.065 1.00 77.56 466 TYR A CA 1
ATOM 3759 C C . TYR A 1 466 ? 28.162 19.294 -16.579 1.00 77.56 466 TYR A C 1
ATOM 3761 O O . TYR A 1 466 ? 28.433 20.369 -17.121 1.00 77.56 466 TYR A O 1
ATOM 3769 N N . VAL A 1 467 ? 27.915 18.188 -17.270 1.00 79.88 467 VAL A N 1
ATOM 3770 C CA . VAL A 1 467 ? 27.881 18.129 -18.729 1.00 79.88 467 VAL A CA 1
ATOM 3771 C C . VAL A 1 467 ? 26.614 17.420 -19.179 1.00 79.88 467 VAL A C 1
ATOM 3773 O O . VAL A 1 467 ? 26.202 16.429 -18.589 1.00 79.88 467 VAL A O 1
ATOM 3776 N N . ASN A 1 468 ? 25.996 17.908 -20.252 1.00 79.19 468 ASN A N 1
ATOM 3777 C CA . ASN A 1 468 ? 24.845 17.228 -20.836 1.00 79.19 468 ASN A CA 1
ATOM 3778 C C . ASN A 1 468 ? 25.311 15.986 -21.601 1.00 79.19 468 ASN A C 1
ATOM 3780 O O . ASN A 1 468 ? 26.100 16.106 -22.544 1.00 79.19 468 ASN A O 1
ATOM 3784 N N . ARG A 1 469 ? 24.797 14.812 -21.234 1.00 78.12 469 ARG A N 1
ATOM 3785 C CA . ARG A 1 469 ? 25.036 13.548 -21.940 1.00 78.12 469 ARG A CA 1
ATOM 3786 C C . ARG A 1 469 ? 23.738 12.832 -22.236 1.00 78.12 469 ARG A C 1
ATOM 3788 O O . ARG A 1 469 ? 22.787 12.920 -21.471 1.00 78.12 469 ARG A O 1
ATOM 3795 N N . ASP A 1 470 ? 23.723 12.116 -23.349 1.00 77.31 470 ASP A N 1
ATOM 3796 C CA . ASP A 1 470 ? 22.623 11.219 -23.656 1.00 77.31 470 ASP A CA 1
ATOM 3797 C C . ASP A 1 470 ? 22.716 9.988 -22.747 1.00 77.31 470 ASP A C 1
ATOM 3799 O O . ASP A 1 470 ? 23.745 9.307 -22.709 1.00 77.31 470 ASP A O 1
ATOM 3803 N N . VAL A 1 471 ? 21.658 9.736 -21.982 1.00 79.12 471 VAL A N 1
ATOM 3804 C CA . VAL A 1 471 ? 21.576 8.645 -21.013 1.00 79.12 471 VAL A CA 1
ATOM 3805 C C . VAL A 1 471 ? 20.300 7.843 -21.218 1.00 79.12 471 VAL A C 1
ATOM 3807 O O . VAL A 1 471 ? 19.292 8.326 -21.742 1.00 79.12 471 VAL A O 1
ATOM 3810 N N . VAL A 1 472 ? 20.351 6.585 -20.795 1.00 78.75 472 VAL A N 1
ATOM 3811 C CA . VAL A 1 472 ? 19.189 5.700 -20.778 1.00 78.75 472 VAL A CA 1
ATOM 3812 C C . VAL A 1 472 ? 18.375 5.989 -19.527 1.00 78.75 472 VAL A C 1
ATOM 3814 O O . VAL A 1 472 ? 18.913 5.963 -18.421 1.00 78.75 472 VAL A O 1
ATOM 3817 N N . HIS A 1 473 ? 17.080 6.216 -19.712 1.00 82.19 473 HIS A N 1
ATOM 3818 C CA . HIS A 1 473 ? 16.103 6.342 -18.643 1.00 82.19 473 HIS A CA 1
ATOM 3819 C C . HIS A 1 473 ? 15.283 5.060 -18.534 1.00 82.19 473 HIS A C 1
ATOM 3821 O O . HIS A 1 473 ? 14.773 4.536 -19.528 1.00 82.19 473 HIS A O 1
ATOM 3827 N N . VAL A 1 474 ? 15.118 4.580 -17.308 1.00 84.19 474 VAL A N 1
ATOM 3828 C CA . VAL A 1 474 ? 14.161 3.537 -16.948 1.00 84.19 474 VAL A CA 1
ATOM 3829 C C . VAL A 1 474 ? 13.007 4.186 -16.192 1.00 84.19 474 VAL A C 1
ATOM 3831 O O . VAL A 1 474 ? 13.214 4.993 -15.291 1.00 84.19 474 VAL A O 1
ATOM 3834 N N . ASP A 1 475 ? 11.783 3.806 -16.547 1.00 87.88 475 ASP A N 1
ATOM 3835 C CA . ASP A 1 475 ? 10.583 4.230 -15.830 1.00 87.88 475 ASP A CA 1
ATOM 3836 C C . ASP A 1 475 ? 10.633 3.806 -14.350 1.00 87.88 475 ASP A C 1
ATOM 3838 O O . ASP A 1 475 ? 10.870 2.630 -14.046 1.00 87.88 475 ASP A O 1
ATOM 3842 N N . LEU A 1 476 ? 10.361 4.735 -13.427 1.00 91.50 476 LEU A N 1
ATOM 3843 C CA . LEU A 1 476 ? 10.402 4.480 -11.982 1.00 91.50 476 LEU A CA 1
ATOM 3844 C C . LEU A 1 476 ? 9.499 3.309 -11.580 1.00 91.50 476 LEU A C 1
ATOM 3846 O O . LEU A 1 476 ? 9.916 2.415 -10.843 1.00 91.50 476 LEU A O 1
ATOM 3850 N N . VAL A 1 477 ? 8.268 3.262 -12.090 1.00 90.19 477 VAL A N 1
ATOM 3851 C CA . VAL A 1 477 ? 7.310 2.210 -11.720 1.00 90.19 477 VAL A CA 1
ATOM 3852 C C . VAL A 1 477 ? 7.778 0.847 -12.229 1.00 90.19 477 VAL A C 1
ATOM 3854 O O . VAL A 1 477 ? 7.671 -0.152 -11.513 1.00 90.19 477 VAL A O 1
ATOM 3857 N N . TYR A 1 478 ? 8.342 0.784 -13.435 1.00 87.00 478 TYR A N 1
ATOM 3858 C CA . TYR A 1 478 ? 8.976 -0.413 -13.977 1.00 87.00 478 TYR A CA 1
ATOM 3859 C C . TYR A 1 478 ? 10.180 -0.848 -13.136 1.00 87.00 478 TYR A C 1
ATOM 3861 O O . TYR A 1 478 ? 10.275 -2.028 -12.781 1.00 87.00 478 TYR A O 1
ATOM 3869 N N . PHE A 1 479 ? 11.068 0.081 -12.774 1.00 90.75 479 PHE A N 1
ATOM 3870 C CA . PHE A 1 479 ? 12.241 -0.203 -11.946 1.00 90.75 479 PHE A CA 1
ATOM 3871 C C . PHE A 1 479 ? 11.836 -0.850 -10.619 1.00 90.75 479 PHE A C 1
ATOM 3873 O O . PHE A 1 479 ? 12.301 -1.942 -10.282 1.00 90.75 479 PHE A O 1
ATOM 3880 N N . LEU A 1 480 ? 10.876 -0.260 -9.915 1.00 91.88 480 LEU A N 1
ATOM 3881 C CA . LEU A 1 480 ? 10.419 -0.774 -8.626 1.00 91.88 480 LEU A CA 1
ATOM 3882 C C . LEU A 1 480 ? 9.662 -2.109 -8.777 1.00 91.88 480 LEU A C 1
ATOM 3884 O O . LEU A 1 480 ? 9.974 -3.105 -8.120 1.00 91.88 480 LEU A O 1
ATOM 3888 N N . ASN A 1 481 ? 8.700 -2.177 -9.702 1.00 86.56 481 ASN A N 1
ATOM 3889 C CA . ASN A 1 481 ? 7.786 -3.316 -9.827 1.00 86.56 481 ASN A CA 1
ATOM 3890 C C . ASN A 1 481 ? 8.404 -4.549 -10.506 1.00 86.56 481 ASN A C 1
ATOM 3892 O O . ASN A 1 481 ? 8.052 -5.681 -10.175 1.00 86.56 481 ASN A O 1
ATOM 3896 N N . ARG A 1 482 ? 9.251 -4.348 -11.523 1.00 82.81 482 ARG A N 1
ATOM 3897 C CA . ARG A 1 482 ? 9.757 -5.424 -12.394 1.00 82.81 482 ARG A CA 1
ATOM 3898 C C . ARG A 1 482 ? 11.218 -5.755 -12.140 1.00 82.81 482 ARG A C 1
ATOM 3900 O O . ARG A 1 482 ? 11.552 -6.940 -12.170 1.00 82.81 482 ARG A O 1
ATOM 3907 N N . ILE A 1 483 ? 12.056 -4.746 -11.896 1.00 82.31 483 ILE A N 1
ATOM 3908 C CA . ILE A 1 483 ? 13.493 -4.946 -11.664 1.00 82.31 483 ILE A CA 1
ATOM 3909 C C . ILE A 1 483 ? 13.737 -5.312 -10.199 1.00 82.31 483 ILE A C 1
ATOM 3911 O O . ILE A 1 483 ? 14.284 -6.379 -9.926 1.00 82.31 483 ILE A O 1
ATOM 3915 N N . LEU A 1 484 ? 13.295 -4.470 -9.262 1.00 89.44 484 LEU A N 1
ATOM 3916 C CA . LEU A 1 484 ? 13.478 -4.721 -7.829 1.00 89.44 484 LEU A CA 1
ATOM 3917 C C . LEU A 1 484 ? 12.463 -5.728 -7.279 1.00 89.44 484 LEU A C 1
ATOM 3919 O O . LEU A 1 484 ? 12.811 -6.524 -6.412 1.00 89.44 484 LEU A O 1
ATOM 3923 N N . LYS A 1 485 ? 11.236 -5.737 -7.818 1.00 89.38 485 LYS A N 1
ATOM 3924 C CA . LYS A 1 485 ? 10.130 -6.619 -7.394 1.00 89.38 485 LYS A CA 1
ATOM 3925 C C . LYS A 1 485 ? 9.790 -6.467 -5.907 1.00 89.38 485 LYS A C 1
ATOM 3927 O O . LYS A 1 485 ? 9.411 -7.434 -5.249 1.00 89.38 485 LYS A O 1
ATOM 3932 N N . ILE A 1 486 ? 9.902 -5.245 -5.393 1.00 89.00 486 ILE A N 1
ATOM 3933 C CA . ILE A 1 486 ? 9.568 -4.889 -4.012 1.00 89.00 486 ILE A CA 1
ATOM 3934 C C . ILE A 1 486 ? 8.297 -4.034 -4.036 1.00 89.00 486 ILE A C 1
ATOM 3936 O O . ILE A 1 486 ? 8.072 -3.243 -4.952 1.00 89.00 486 ILE A O 1
ATOM 3940 N N . LYS A 1 487 ? 7.424 -4.240 -3.047 1.00 90.38 487 LYS A N 1
ATOM 3941 C CA . LYS A 1 487 ? 6.155 -3.504 -2.909 1.00 90.38 487 LYS A CA 1
ATOM 3942 C C . LYS A 1 487 ? 6.177 -2.462 -1.807 1.00 90.38 487 LYS A C 1
ATOM 3944 O O . LYS A 1 487 ? 5.374 -1.541 -1.829 1.00 90.38 487 LYS A O 1
ATOM 3949 N N . THR A 1 488 ? 7.088 -2.586 -0.852 1.00 90.88 488 THR A N 1
ATOM 3950 C CA . THR A 1 488 ? 7.192 -1.663 0.273 1.00 90.88 488 THR A CA 1
ATOM 3951 C C . THR A 1 488 ? 8.629 -1.215 0.414 1.00 90.88 488 THR A C 1
ATOM 3953 O O . THR A 1 488 ? 9.523 -2.028 0.634 1.00 90.88 488 THR A O 1
ATOM 3956 N N . TYR A 1 489 ? 8.820 0.085 0.271 1.00 93.38 489 TYR A N 1
ATOM 3957 C CA . TYR A 1 489 ? 10.091 0.764 0.391 1.00 93.38 489 TYR A CA 1
ATOM 3958 C C . TYR A 1 489 ? 10.018 1.713 1.575 1.00 93.38 489 TYR A C 1
ATOM 3960 O O . TYR A 1 489 ? 9.066 2.485 1.719 1.00 93.38 489 TYR A O 1
ATOM 3968 N N . ASP A 1 490 ? 11.035 1.664 2.423 1.00 94.25 490 ASP A N 1
ATOM 3969 C CA . ASP A 1 490 ? 11.101 2.562 3.563 1.00 94.25 490 ASP A CA 1
ATOM 3970 C C . ASP A 1 490 ? 11.486 3.952 3.110 1.00 94.25 490 ASP A C 1
ATOM 3972 O O . ASP A 1 490 ? 10.793 4.901 3.451 1.00 94.25 490 ASP A O 1
ATOM 3976 N N . ASN A 1 491 ? 12.539 4.045 2.299 1.00 95.25 491 ASN A N 1
ATOM 3977 C CA . ASN A 1 491 ? 13.116 5.299 1.848 1.00 95.25 491 ASN A CA 1
ATOM 3978 C C . ASN A 1 491 ? 13.283 5.325 0.326 1.00 95.25 491 ASN A C 1
ATOM 3980 O O . ASN A 1 491 ? 13.698 4.332 -0.280 1.00 95.25 491 ASN A O 1
ATOM 3984 N N . ILE A 1 492 ? 13.042 6.491 -0.267 1.00 95.94 492 ILE A N 1
ATOM 3985 C CA . ILE A 1 492 ? 13.530 6.848 -1.601 1.00 95.94 492 ILE A CA 1
ATOM 3986 C C . ILE A 1 492 ? 14.203 8.217 -1.563 1.00 95.94 492 ILE A C 1
ATOM 3988 O O . ILE A 1 492 ? 13.620 9.185 -1.083 1.00 95.94 492 ILE A O 1
ATOM 3992 N N . TRP A 1 493 ? 15.441 8.297 -2.026 1.00 95.94 493 TRP A N 1
ATOM 3993 C CA . TRP A 1 493 ? 16.196 9.538 -2.144 1.00 95.94 493 TRP A CA 1
ATOM 3994 C C . TRP A 1 493 ? 16.306 9.890 -3.624 1.00 95.94 493 TRP A C 1
ATOM 3996 O O . TRP A 1 493 ? 16.713 9.052 -4.427 1.00 95.94 493 TRP A O 1
ATOM 4006 N N . LEU A 1 494 ? 15.839 11.083 -3.976 1.00 94.06 494 LEU A N 1
ATOM 4007 C CA . LEU A 1 494 ? 15.617 11.545 -5.340 1.00 94.06 494 LEU A CA 1
ATOM 4008 C C . LEU A 1 494 ? 16.407 12.822 -5.588 1.00 94.06 494 LEU A C 1
ATOM 4010 O O . LEU A 1 494 ? 16.022 13.886 -5.103 1.00 94.06 494 LEU A O 1
ATOM 4014 N N . ASP A 1 495 ? 17.449 12.683 -6.390 1.00 91.62 495 ASP A N 1
ATOM 4015 C CA . ASP A 1 495 ? 18.235 13.758 -6.973 1.00 91.62 495 ASP A CA 1
ATOM 4016 C C . ASP A 1 495 ? 18.453 13.386 -8.448 1.00 91.62 495 ASP A C 1
ATOM 4018 O O . ASP A 1 495 ? 19.314 12.586 -8.795 1.00 91.62 495 ASP A O 1
ATOM 4022 N N . ALA A 1 496 ? 17.570 13.839 -9.336 1.00 86.00 496 ALA A N 1
ATOM 4023 C CA . ALA A 1 496 ? 17.539 13.373 -10.724 1.00 86.00 496 ALA A CA 1
ATOM 4024 C C . ALA A 1 496 ? 17.850 14.492 -11.726 1.00 86.00 496 ALA A C 1
ATOM 4026 O O . ALA A 1 496 ? 17.427 14.408 -12.884 1.00 86.00 496 ALA A O 1
ATOM 4027 N N . GLU A 1 497 ? 18.565 15.534 -11.292 1.00 85.56 497 GLU A N 1
ATOM 4028 C CA . GLU A 1 497 ? 19.083 16.620 -12.135 1.00 85.56 497 GLU A CA 1
ATOM 4029 C C . GLU A 1 497 ? 18.016 17.233 -13.067 1.00 85.56 497 GLU A C 1
ATOM 4031 O O . GLU A 1 497 ? 18.239 17.521 -14.250 1.00 85.56 497 GLU A O 1
ATOM 4036 N N . GLY A 1 498 ? 16.794 17.407 -12.554 1.00 84.38 498 GLY A N 1
ATOM 4037 C CA . GLY A 1 498 ? 15.671 17.993 -13.287 1.00 84.38 498 GLY A CA 1
ATOM 4038 C C . GLY A 1 498 ? 14.707 16.992 -13.925 1.00 84.38 498 GLY A C 1
ATOM 4039 O O . GLY A 1 498 ? 13.706 17.439 -14.505 1.00 84.38 498 GLY A O 1
ATOM 4040 N N . ALA A 1 499 ? 14.968 15.684 -13.839 1.00 86.25 499 ALA A N 1
ATOM 4041 C CA . ALA A 1 499 ? 14.028 14.635 -14.240 1.00 86.25 499 ALA A CA 1
ATOM 4042 C C . ALA A 1 499 ? 12.916 14.396 -13.198 1.00 86.25 499 ALA A C 1
ATOM 4044 O O . ALA A 1 499 ? 11.932 13.719 -13.505 1.00 86.25 499 ALA A O 1
ATOM 4045 N N . GLU A 1 500 ? 13.009 14.998 -12.005 1.00 91.00 500 GLU A N 1
ATOM 4046 C CA . GLU A 1 500 ? 12.032 14.829 -10.918 1.00 91.00 500 GLU A CA 1
ATOM 4047 C C . GLU A 1 500 ? 10.650 15.349 -11.308 1.00 91.00 500 GLU A C 1
ATOM 4049 O O . GLU A 1 500 ? 9.641 14.783 -10.904 1.00 91.00 500 GLU A O 1
ATOM 4054 N N . TYR A 1 501 ? 10.589 16.373 -12.162 1.00 91.56 501 TYR A N 1
ATOM 4055 C CA . TYR A 1 501 ? 9.335 16.934 -12.675 1.00 91.56 501 TYR A CA 1
ATOM 4056 C C . TYR A 1 501 ? 8.475 15.907 -13.420 1.00 91.56 501 TYR A C 1
ATOM 4058 O O . TYR A 1 501 ? 7.251 16.001 -13.395 1.00 91.56 501 TYR A O 1
ATOM 4066 N N . GLY A 1 502 ? 9.101 14.915 -14.063 1.00 88.88 502 GLY A N 1
ATOM 4067 C CA . GLY A 1 502 ? 8.395 13.807 -14.710 1.00 88.88 502 GLY A CA 1
ATOM 4068 C C . GLY A 1 502 ? 7.903 12.732 -13.736 1.00 88.88 502 GLY A C 1
ATOM 4069 O O . GLY A 1 502 ? 7.271 11.779 -14.172 1.00 88.88 502 GLY A O 1
ATOM 4070 N N . LEU A 1 503 ? 8.216 12.847 -12.441 1.00 91.12 503 LEU A N 1
ATOM 4071 C CA . LEU A 1 503 ? 7.844 11.885 -11.400 1.00 91.12 503 LEU A CA 1
ATOM 4072 C C . LEU A 1 503 ? 6.699 12.380 -10.506 1.00 91.12 503 LEU A C 1
ATOM 4074 O O . LEU A 1 503 ? 6.211 11.619 -9.678 1.00 91.12 503 LEU A O 1
ATOM 4078 N N . PHE A 1 504 ? 6.285 13.643 -10.617 1.00 91.75 504 PHE A N 1
ATOM 4079 C CA . PHE A 1 504 ? 5.375 14.265 -9.650 1.00 91.75 504 PHE A CA 1
ATOM 4080 C C . PHE A 1 504 ? 4.013 13.567 -9.557 1.00 91.75 504 PHE A C 1
ATOM 4082 O O . PHE A 1 504 ? 3.533 13.304 -8.454 1.00 91.75 504 PHE A O 1
ATOM 4089 N N . ASP A 1 505 ? 3.416 13.218 -10.695 1.00 87.81 505 ASP A N 1
ATOM 4090 C CA . ASP A 1 505 ? 2.105 12.565 -10.768 1.00 87.81 505 ASP A CA 1
ATOM 4091 C C . ASP A 1 505 ? 2.126 11.099 -10.312 1.00 87.81 505 ASP A C 1
ATOM 4093 O O . ASP A 1 505 ? 1.116 10.552 -9.864 1.00 87.81 505 ASP A O 1
ATOM 4097 N N . ILE A 1 506 ? 3.299 10.466 -10.357 1.00 89.00 506 ILE A N 1
ATOM 4098 C CA . ILE A 1 506 ? 3.508 9.080 -9.933 1.00 89.00 506 ILE A CA 1
ATOM 4099 C C . ILE A 1 506 ? 3.226 8.905 -8.428 1.00 89.00 506 ILE A C 1
ATOM 4101 O O . ILE A 1 506 ? 2.812 7.815 -8.017 1.00 89.00 506 ILE A O 1
ATOM 4105 N N . PHE A 1 507 ? 3.400 9.962 -7.623 1.00 87.81 507 PHE A N 1
ATOM 4106 C CA . PHE A 1 507 ? 3.211 9.951 -6.165 1.00 87.81 507 PHE A CA 1
ATOM 4107 C C . PHE A 1 507 ? 1.795 10.335 -5.691 1.00 87.81 507 PHE A C 1
ATOM 4109 O O . PHE A 1 507 ? 1.518 10.260 -4.490 1.00 87.81 507 PHE A O 1
ATOM 4116 N N . PHE A 1 508 ? 0.894 10.731 -6.597 1.00 91.62 508 PHE A N 1
ATOM 4117 C CA . PHE A 1 508 ? -0.490 11.089 -6.258 1.00 91.62 508 PHE A CA 1
ATOM 4118 C C . PHE A 1 508 ? -1.330 9.873 -5.859 1.00 91.62 508 PHE A C 1
ATOM 4120 O O . PHE A 1 508 ? -1.002 8.725 -6.184 1.00 91.62 508 PHE A O 1
ATOM 4127 N N . LYS A 1 509 ? -2.445 10.110 -5.161 1.00 85.81 509 LYS A N 1
ATOM 4128 C CA . LYS A 1 509 ? -3.442 9.068 -4.883 1.00 85.81 509 LYS A CA 1
ATOM 4129 C C . LYS A 1 509 ? -4.035 8.540 -6.182 1.00 85.81 509 LYS A C 1
ATOM 4131 O O . LYS A 1 509 ? -4.451 9.301 -7.048 1.00 85.81 509 LYS A O 1
ATOM 4136 N N . SER A 1 510 ? -4.135 7.218 -6.291 1.00 83.94 510 SER A N 1
ATOM 4137 C CA . SER A 1 510 ? -4.497 6.520 -7.539 1.00 83.94 510 SER A CA 1
ATOM 4138 C C . SER A 1 510 ? -3.514 6.765 -8.693 1.00 83.94 510 SER A C 1
ATOM 4140 O O . SER A 1 510 ? -3.841 6.479 -9.841 1.00 83.94 510 SER A O 1
ATOM 4142 N N . GLY A 1 511 ? -2.315 7.282 -8.403 1.00 85.50 511 GLY A N 1
ATOM 4143 C CA . GLY A 1 511 ? -1.230 7.396 -9.368 1.00 85.50 511 GLY A CA 1
ATOM 4144 C C . GLY A 1 511 ? -0.631 6.033 -9.725 1.00 85.50 511 GLY A C 1
ATOM 4145 O O . GLY A 1 511 ? -1.012 4.979 -9.204 1.00 85.50 511 GLY A O 1
ATOM 4146 N N . ARG A 1 512 ? 0.374 6.043 -10.604 1.00 89.06 512 ARG A N 1
ATOM 4147 C CA . ARG A 1 512 ? 0.958 4.813 -11.165 1.00 89.06 512 ARG A CA 1
ATOM 4148 C C . ARG A 1 512 ? 1.612 3.898 -10.114 1.00 89.06 512 ARG A C 1
ATOM 4150 O O . ARG A 1 512 ? 1.711 2.694 -10.357 1.00 89.06 512 ARG A O 1
ATOM 4157 N N . LEU A 1 513 ? 2.053 4.422 -8.963 1.00 88.75 513 LEU A N 1
ATOM 4158 C CA . LEU A 1 513 ? 2.525 3.588 -7.843 1.00 88.75 513 LEU A CA 1
ATOM 4159 C C . LEU A 1 513 ? 1.373 2.866 -7.138 1.00 88.75 513 LEU A C 1
ATOM 4161 O O . LEU A 1 513 ? 1.479 1.661 -6.896 1.00 88.75 513 LEU A O 1
ATOM 4165 N N . ASP A 1 514 ? 0.266 3.564 -6.878 1.00 85.12 514 ASP A N 1
ATOM 4166 C CA . ASP A 1 514 ? -0.916 3.012 -6.202 1.00 85.12 514 ASP A CA 1
ATOM 4167 C C . ASP A 1 514 ? -1.566 1.910 -7.030 1.00 85.12 514 ASP A C 1
ATOM 4169 O O . ASP A 1 514 ? -1.860 0.833 -6.512 1.00 85.12 514 ASP A O 1
ATOM 4173 N N . GLU A 1 515 ? -1.690 2.114 -8.344 1.00 87.31 515 GLU A N 1
ATOM 4174 C CA . GLU A 1 515 ? -2.186 1.092 -9.275 1.00 87.31 515 GLU A CA 1
ATOM 4175 C C . GLU A 1 515 ? -1.380 -0.215 -9.219 1.00 87.31 515 GLU A C 1
ATOM 4177 O O . GLU A 1 515 ? -1.877 -1.289 -9.575 1.00 87.31 515 GLU A O 1
ATOM 4182 N N . LYS A 1 516 ? -0.106 -0.137 -8.818 1.00 86.50 516 LYS A N 1
ATOM 4183 C CA . LYS A 1 516 ? 0.790 -1.291 -8.670 1.00 86.50 516 LYS A CA 1
ATOM 4184 C C . LYS A 1 516 ? 0.955 -1.740 -7.221 1.00 86.50 516 LYS A C 1
ATOM 4186 O O . LYS A 1 516 ? 1.697 -2.706 -7.009 1.00 86.50 516 LYS A O 1
ATOM 4191 N N . GLY A 1 517 ? 0.285 -1.104 -6.260 1.00 89.56 517 GLY A N 1
ATOM 4192 C CA . GLY A 1 517 ? 0.415 -1.387 -4.831 1.00 89.56 517 GLY A CA 1
ATOM 4193 C C . GLY A 1 517 ? 1.840 -1.172 -4.318 1.00 89.56 517 GLY A C 1
ATOM 4194 O O . GLY A 1 517 ? 2.344 -2.002 -3.564 1.00 89.56 517 GLY A O 1
ATOM 4195 N N . ILE A 1 518 ? 2.536 -0.141 -4.812 1.00 91.88 518 ILE A N 1
ATOM 4196 C CA . ILE A 1 518 ? 3.882 0.217 -4.351 1.00 91.88 518 ILE A CA 1
ATOM 4197 C C . ILE A 1 518 ? 3.778 1.324 -3.303 1.00 91.88 518 ILE A C 1
ATOM 4199 O O . ILE A 1 518 ? 3.221 2.387 -3.558 1.00 91.88 518 ILE A O 1
ATOM 4203 N N . ARG A 1 519 ? 4.369 1.075 -2.136 1.00 90.50 519 ARG A N 1
ATOM 4204 C CA . ARG A 1 519 ? 4.374 1.958 -0.970 1.00 90.50 519 ARG A CA 1
ATOM 4205 C C . ARG A 1 519 ? 5.767 2.534 -0.731 1.00 90.50 519 ARG A C 1
ATOM 4207 O O . ARG A 1 519 ? 6.724 1.770 -0.627 1.00 90.50 519 ARG A O 1
ATOM 4214 N N . PHE A 1 520 ? 5.841 3.851 -0.540 1.00 93.38 520 PHE A N 1
ATOM 4215 C CA . PHE A 1 520 ? 6.986 4.548 0.056 1.00 93.38 520 PHE A CA 1
ATOM 4216 C C . PHE A 1 520 ? 6.586 5.164 1.391 1.00 93.38 520 PHE A C 1
ATOM 4218 O O . PHE A 1 520 ? 5.559 5.848 1.453 1.00 93.38 520 PHE A O 1
ATOM 4225 N N . CYS A 1 521 ? 7.394 4.949 2.430 1.00 94.25 521 CYS A N 1
ATOM 4226 C CA . CYS A 1 521 ? 7.147 5.542 3.744 1.00 94.25 521 CYS A CA 1
ATOM 4227 C C . CYS A 1 521 ? 7.776 6.914 3.929 1.00 94.25 521 CYS A C 1
ATOM 4229 O O . CYS A 1 521 ? 7.148 7.790 4.517 1.00 94.25 521 CYS A O 1
ATOM 4231 N N . GLN A 1 522 ? 8.978 7.123 3.415 1.00 95.06 522 GLN A N 1
ATOM 4232 C CA . GLN A 1 522 ? 9.668 8.401 3.505 1.00 95.06 522 GLN A CA 1
ATOM 4233 C C . GLN A 1 522 ? 10.488 8.667 2.248 1.00 95.06 522 GLN A C 1
ATOM 4235 O O . GLN A 1 522 ? 10.886 7.746 1.530 1.00 95.06 522 GLN A O 1
ATOM 4240 N N . MET A 1 523 ? 10.694 9.946 1.963 1.00 95.75 523 MET A N 1
ATOM 4241 C CA . MET A 1 523 ? 11.394 10.406 0.777 1.00 95.75 523 MET A CA 1
ATOM 4242 C C . MET A 1 523 ? 12.253 11.625 1.096 1.00 95.75 523 MET A C 1
ATOM 4244 O O . MET A 1 523 ? 11.800 12.548 1.764 1.00 95.75 523 MET A O 1
ATOM 4248 N N . SER A 1 524 ? 13.479 11.632 0.584 1.00 94.94 524 SER A N 1
ATOM 4249 C CA . SER A 1 524 ? 14.295 12.842 0.476 1.00 94.94 524 SER A CA 1
ATOM 4250 C C . SER A 1 524 ? 14.250 13.266 -0.983 1.00 94.94 524 SER A C 1
ATOM 4252 O O . SER A 1 524 ? 14.603 12.466 -1.845 1.00 94.94 524 SER A O 1
ATOM 4254 N N . LEU A 1 525 ? 13.763 14.466 -1.270 1.00 94.81 525 LEU A N 1
ATOM 4255 C CA . LEU A 1 525 ? 13.542 14.946 -2.631 1.00 94.81 525 LEU A CA 1
ATOM 4256 C C . LEU A 1 525 ? 14.266 16.273 -2.838 1.00 94.81 525 LEU A C 1
ATOM 4258 O O . LEU A 1 525 ? 13.991 17.242 -2.127 1.00 94.81 525 LEU A O 1
ATOM 4262 N N . GLU A 1 526 ? 15.138 16.323 -3.838 1.00 94.06 526 GLU A N 1
ATOM 4263 C CA . GLU A 1 526 ? 15.698 17.554 -4.383 1.00 94.06 526 GLU A CA 1
ATOM 4264 C C . GLU A 1 526 ? 14.986 17.911 -5.692 1.00 94.06 526 GLU A C 1
ATOM 4266 O O . GLU A 1 526 ? 15.002 17.168 -6.665 1.00 94.06 526 GLU A O 1
ATOM 4271 N N . VAL A 1 527 ? 14.326 19.068 -5.722 1.00 94.56 527 VAL A N 1
ATOM 4272 C CA . VAL A 1 527 ? 13.699 19.606 -6.931 1.00 94.56 527 VAL A CA 1
ATOM 4273 C C . VAL A 1 527 ? 14.590 20.700 -7.506 1.00 94.56 527 VAL A C 1
ATOM 4275 O O . VAL A 1 527 ? 14.670 21.809 -6.965 1.00 94.56 527 VAL A O 1
ATOM 4278 N N . HIS A 1 528 ? 15.224 20.396 -8.637 1.00 92.94 528 HIS A N 1
ATOM 4279 C CA . HIS A 1 528 ? 16.133 21.300 -9.340 1.00 92.94 528 HIS A CA 1
ATOM 4280 C C . HIS A 1 528 ? 15.465 22.600 -9.792 1.00 92.94 528 HIS A C 1
ATOM 4282 O O . HIS A 1 528 ? 14.250 22.664 -9.984 1.00 92.94 528 HIS A O 1
ATOM 4288 N N . GLN A 1 529 ? 16.266 23.647 -10.009 1.00 92.31 529 GLN A N 1
ATOM 4289 C CA . GLN A 1 529 ? 15.790 25.012 -10.253 1.00 92.31 529 GLN A CA 1
ATOM 4290 C C . GLN A 1 529 ? 14.791 25.067 -11.432 1.00 92.31 529 GLN A C 1
ATOM 4292 O O . GLN A 1 529 ? 15.139 24.695 -12.558 1.00 92.31 529 GLN A O 1
ATOM 4297 N N . PRO A 1 530 ? 13.552 25.547 -11.217 1.00 92.56 530 PRO A N 1
ATOM 4298 C CA . PRO A 1 530 ? 12.515 25.517 -12.240 1.00 92.56 530 PRO A CA 1
ATOM 4299 C C . PRO A 1 530 ? 12.593 26.702 -13.210 1.00 92.56 530 PRO A C 1
ATOM 4301 O O . PRO A 1 530 ? 12.828 27.849 -12.822 1.00 92.56 530 PRO A O 1
ATOM 4304 N N . ASN A 1 531 ? 12.242 26.439 -14.470 1.00 92.06 531 ASN A N 1
ATOM 4305 C CA . ASN A 1 531 ? 11.719 27.459 -15.382 1.00 92.06 531 ASN A CA 1
ATOM 4306 C C . ASN A 1 531 ? 10.211 27.695 -15.129 1.00 92.06 531 ASN A C 1
ATOM 4308 O O . ASN A 1 531 ? 9.605 27.011 -14.307 1.00 92.06 531 ASN A O 1
ATOM 4312 N N . GLU A 1 532 ? 9.582 28.646 -15.826 1.00 92.44 532 GLU A N 1
ATOM 4313 C CA . GLU A 1 532 ? 8.170 28.995 -15.574 1.00 92.44 532 GLU A CA 1
ATOM 4314 C C . GLU A 1 532 ? 7.199 27.792 -15.655 1.00 92.44 532 GLU A C 1
ATOM 4316 O O . GLU A 1 532 ? 6.455 27.585 -14.694 1.00 92.44 532 GLU A O 1
ATOM 4321 N N . PRO A 1 533 ? 7.224 26.930 -16.698 1.00 94.38 533 PRO A N 1
ATOM 4322 C CA . PRO A 1 533 ? 6.402 25.715 -16.727 1.00 94.38 533 PRO A CA 1
ATOM 4323 C C . PRO A 1 533 ? 6.618 24.783 -15.533 1.00 94.38 533 PRO A C 1
ATOM 4325 O O . PRO A 1 533 ? 5.662 24.277 -14.948 1.00 94.38 533 PRO A O 1
ATOM 4328 N N . LYS A 1 534 ? 7.876 24.591 -15.141 1.00 94.81 534 LYS A N 1
ATOM 4329 C CA . LYS A 1 534 ? 8.254 23.736 -14.015 1.00 94.81 534 LYS A CA 1
ATOM 4330 C C . LYS A 1 534 ? 7.777 24.294 -12.671 1.00 94.81 534 LYS A C 1
ATOM 4332 O O . LYS A 1 534 ? 7.366 23.521 -11.811 1.00 94.81 534 LYS A O 1
ATOM 4337 N N . LYS A 1 535 ? 7.736 25.621 -12.493 1.00 95.25 535 LYS A N 1
ATOM 4338 C CA . LYS A 1 535 ? 7.137 26.241 -11.293 1.00 95.25 535 LYS A CA 1
ATOM 4339 C C . LYS A 1 535 ? 5.646 25.930 -11.184 1.00 95.25 535 LYS A C 1
ATOM 4341 O O . LYS A 1 535 ? 5.172 25.650 -10.086 1.00 95.25 535 LYS A O 1
ATOM 4346 N N . MET A 1 536 ? 4.922 25.941 -12.308 1.00 94.94 536 MET A N 1
ATOM 4347 C CA . MET A 1 536 ? 3.506 25.555 -12.335 1.00 94.94 536 MET A CA 1
ATOM 4348 C C . MET A 1 536 ? 3.322 24.080 -11.955 1.00 94.94 536 MET A C 1
ATOM 4350 O O . MET A 1 536 ? 2.503 23.782 -11.091 1.00 94.94 536 MET A O 1
ATOM 4354 N N . GLN A 1 537 ? 4.137 23.177 -12.514 1.00 95.19 537 GLN A N 1
ATOM 4355 C CA . GLN A 1 537 ? 4.117 21.748 -12.163 1.00 95.19 537 GLN A CA 1
ATOM 4356 C C . GLN A 1 537 ? 4.421 21.505 -10.680 1.00 95.19 537 GLN A C 1
ATOM 4358 O O . GLN A 1 537 ? 3.732 20.733 -10.020 1.00 95.19 537 GLN A O 1
ATOM 4363 N N . PHE A 1 538 ? 5.430 22.190 -10.137 1.00 95.75 538 PHE A N 1
ATOM 4364 C CA . PHE A 1 538 ? 5.769 22.108 -8.719 1.00 95.75 538 PHE A CA 1
ATOM 4365 C C . PHE A 1 538 ? 4.601 22.564 -7.840 1.00 95.75 538 PHE A C 1
ATOM 4367 O O . PHE A 1 538 ? 4.194 21.862 -6.918 1.00 95.75 538 PHE A O 1
ATOM 4374 N N . MET A 1 539 ? 4.019 23.723 -8.147 1.00 96.25 539 MET A N 1
ATOM 4375 C CA . MET A 1 539 ? 2.868 24.251 -7.421 1.00 96.25 539 MET A CA 1
ATOM 4376 C C . MET A 1 539 ? 1.669 23.292 -7.455 1.00 96.25 539 MET A C 1
ATOM 4378 O O . MET A 1 539 ? 1.026 23.077 -6.426 1.00 96.25 539 MET A O 1
ATOM 4382 N N . GLU A 1 540 ? 1.381 22.697 -8.613 1.00 95.19 540 GLU A N 1
ATOM 4383 C CA . GLU A 1 540 ? 0.325 21.695 -8.780 1.00 95.19 540 GLU A CA 1
ATOM 4384 C C . GLU A 1 540 ? 0.593 20.437 -7.946 1.00 95.19 540 GLU A C 1
ATOM 4386 O O . GLU A 1 540 ? -0.297 19.990 -7.216 1.00 95.19 540 GLU A O 1
ATOM 4391 N N . MET A 1 541 ? 1.823 19.913 -7.976 1.00 94.38 541 MET A N 1
ATOM 4392 C CA . MET A 1 541 ? 2.234 18.757 -7.176 1.00 94.38 541 MET A CA 1
ATOM 4393 C C . MET A 1 541 ? 2.004 19.006 -5.685 1.00 94.38 541 MET A C 1
ATOM 4395 O O . MET A 1 541 ? 1.327 18.225 -5.016 1.00 94.38 541 MET A O 1
ATOM 4399 N N . ILE A 1 542 ? 2.536 20.112 -5.161 1.00 95.81 542 ILE A N 1
ATOM 4400 C CA . ILE A 1 542 ? 2.459 20.440 -3.735 1.00 95.81 542 ILE A CA 1
ATOM 4401 C C . ILE A 1 542 ? 1.002 20.589 -3.290 1.00 95.81 542 ILE A C 1
ATOM 4403 O O . ILE A 1 542 ? 0.599 20.009 -2.279 1.00 95.81 542 ILE A O 1
ATOM 4407 N N . LYS A 1 543 ? 0.184 21.323 -4.055 1.00 95.12 543 LYS A N 1
ATOM 4408 C CA . LYS A 1 543 ? -1.245 21.489 -3.749 1.00 95.12 543 LYS A CA 1
ATOM 4409 C C . LYS A 1 543 ? -1.992 20.160 -3.757 1.00 95.12 543 LYS A C 1
ATOM 4411 O O . LYS A 1 543 ? -2.829 19.936 -2.883 1.00 95.12 543 LYS A O 1
ATOM 4416 N N . THR A 1 544 ? -1.688 19.292 -4.717 1.00 94.12 544 THR A N 1
ATOM 4417 C CA . THR A 1 544 ? -2.323 17.977 -4.844 1.00 94.12 544 THR A CA 1
ATOM 4418 C C . THR A 1 544 ? -1.973 17.089 -3.656 1.00 94.12 544 THR A C 1
ATOM 4420 O O . THR A 1 544 ? -2.878 16.629 -2.962 1.00 94.12 544 THR A O 1
ATOM 4423 N N . ILE A 1 545 ? -0.687 16.953 -3.321 1.00 93.38 545 ILE A N 1
ATOM 4424 C CA . ILE A 1 545 ? -0.237 16.126 -2.190 1.00 93.38 545 ILE A CA 1
ATOM 4425 C C . ILE A 1 545 ? -0.822 16.617 -0.854 1.00 93.38 545 ILE A C 1
ATOM 4427 O O . ILE A 1 545 ? -1.291 15.810 -0.048 1.00 93.38 545 ILE A O 1
ATOM 4431 N N . ILE A 1 546 ? -0.847 17.936 -0.622 1.00 93.19 546 ILE A N 1
ATOM 4432 C CA . ILE A 1 546 ? -1.434 18.527 0.594 1.00 93.19 546 ILE A CA 1
ATOM 4433 C C . ILE A 1 546 ? -2.948 18.279 0.655 1.00 93.19 546 ILE A C 1
ATOM 4435 O O . ILE A 1 546 ? -3.489 17.982 1.722 1.00 93.19 546 ILE A O 1
ATOM 4439 N N . LYS A 1 547 ? -3.653 18.380 -0.478 1.00 91.75 547 LYS A N 1
ATOM 4440 C CA . LYS A 1 547 ? -5.094 18.097 -0.560 1.00 91.75 547 LYS A CA 1
ATOM 4441 C C . LYS A 1 547 ? -5.402 16.628 -0.267 1.00 91.75 547 LYS A C 1
ATOM 4443 O O . LYS A 1 547 ? -6.410 16.339 0.375 1.00 91.75 547 LYS A O 1
ATOM 4448 N N . GLU A 1 548 ? -4.547 15.720 -0.722 1.00 91.44 548 GLU A N 1
ATOM 4449 C CA . GLU A 1 548 ? -4.696 14.271 -0.552 1.00 91.44 548 GLU A CA 1
ATOM 4450 C C . GLU A 1 548 ? -4.406 13.771 0.867 1.00 91.44 548 GLU A C 1
ATOM 4452 O O . GLU A 1 548 ? -4.743 12.623 1.183 1.00 91.44 548 GLU A O 1
ATOM 4457 N N . ASP A 1 549 ? -3.816 14.620 1.720 1.00 90.75 549 ASP A N 1
ATOM 4458 C CA . ASP A 1 549 ? -3.390 14.277 3.080 1.00 90.75 549 ASP A CA 1
ATOM 4459 C C . ASP A 1 549 ? -2.459 13.054 3.132 1.00 90.75 549 ASP A C 1
ATOM 4461 O O . ASP A 1 549 ? -2.516 12.272 4.076 1.00 90.75 549 ASP A O 1
ATOM 4465 N N . ARG A 1 550 ? -1.630 12.861 2.100 1.00 88.88 550 ARG A N 1
ATOM 4466 C CA . ARG A 1 550 ? -0.806 11.655 1.950 1.00 88.88 550 ARG A CA 1
ATOM 4467 C C . ARG A 1 550 ? 0.590 11.813 2.543 1.00 88.88 550 ARG A C 1
ATOM 4469 O O . ARG A 1 550 ? 0.979 11.056 3.431 1.00 88.88 550 ARG A O 1
ATOM 4476 N N . TYR A 1 551 ? 1.332 12.806 2.053 1.00 94.12 551 TYR A N 1
ATOM 4477 C CA . TYR A 1 551 ? 2.697 13.090 2.484 1.00 94.12 551 TYR A CA 1
ATOM 4478 C C . TYR A 1 551 ? 2.777 14.434 3.201 1.00 94.12 551 TYR A C 1
ATOM 4480 O O . TYR A 1 551 ? 2.236 15.433 2.725 1.00 94.12 551 TYR A O 1
ATOM 4488 N N . ALA A 1 552 ? 3.465 14.457 4.338 1.00 94.12 552 ALA A N 1
ATOM 4489 C CA . ALA A 1 552 ? 3.848 15.687 5.014 1.00 94.12 552 ALA A CA 1
ATOM 4490 C C . ALA A 1 552 ? 5.265 16.072 4.584 1.00 94.12 552 ALA A C 1
ATOM 4492 O O . ALA A 1 552 ? 6.103 15.185 4.456 1.00 94.12 552 ALA A O 1
ATOM 4493 N N . MET A 1 553 ? 5.515 17.358 4.333 1.00 95.38 553 MET A N 1
ATOM 4494 C CA . MET A 1 553 ? 6.783 17.893 3.819 1.00 95.38 553 MET A CA 1
ATOM 4495 C C . MET A 1 553 ? 7.458 18.746 4.894 1.00 95.38 553 MET A C 1
ATOM 4497 O O . MET A 1 553 ? 6.868 19.712 5.367 1.00 95.38 553 MET A O 1
ATOM 4501 N N . HIS A 1 554 ? 8.687 18.420 5.270 1.00 94.50 554 HIS A N 1
ATOM 4502 C CA . HIS A 1 554 ? 9.378 19.047 6.395 1.00 94.50 554 HIS A CA 1
ATOM 4503 C C . HIS A 1 554 ? 10.804 19.446 6.041 1.00 94.50 554 HIS A C 1
ATOM 4505 O O . HIS A 1 554 ? 11.421 18.884 5.132 1.00 94.50 554 HIS A O 1
ATOM 4511 N N . LYS A 1 555 ? 11.349 20.380 6.833 1.00 90.50 555 LYS A N 1
ATOM 4512 C CA . LYS A 1 555 ? 12.748 20.839 6.745 1.00 90.50 555 LYS A CA 1
ATOM 4513 C C . LYS A 1 555 ? 13.135 21.310 5.333 1.00 90.50 555 LYS A C 1
ATOM 4515 O O . LYS A 1 555 ? 14.259 21.098 4.888 1.00 90.50 555 LYS A O 1
ATOM 4520 N N . ASN A 1 556 ? 12.214 21.991 4.653 1.00 92.31 556 ASN A N 1
ATOM 4521 C CA . ASN A 1 556 ? 12.414 22.451 3.280 1.00 92.31 556 ASN A CA 1
ATOM 4522 C C . ASN A 1 556 ? 13.517 23.515 3.194 1.00 92.31 556 ASN A C 1
ATOM 4524 O O . ASN A 1 556 ? 13.548 24.447 4.001 1.00 92.31 556 ASN A O 1
ATOM 4528 N N . ARG A 1 557 ? 14.416 23.417 2.212 1.00 93.56 557 ARG A N 1
ATOM 4529 C CA . ARG A 1 557 ? 15.495 24.393 1.982 1.00 93.56 557 ARG A CA 1
ATOM 4530 C C . ARG A 1 557 ? 15.551 24.784 0.514 1.00 93.56 557 ARG A C 1
ATOM 4532 O O . ARG A 1 557 ? 15.724 23.928 -0.345 1.00 93.56 557 ARG A O 1
ATOM 4539 N N . ASN A 1 558 ? 15.422 26.080 0.249 1.00 92.06 558 ASN A N 1
ATOM 4540 C CA . ASN A 1 558 ? 15.563 26.667 -1.073 1.00 92.06 558 ASN A CA 1
ATOM 4541 C C . ASN A 1 558 ? 16.965 27.274 -1.217 1.00 92.06 558 ASN A C 1
ATOM 4543 O O . ASN A 1 558 ? 17.233 28.370 -0.724 1.00 92.06 558 ASN A O 1
ATOM 4547 N N . VAL A 1 559 ? 17.858 26.552 -1.889 1.00 88.81 559 VAL A N 1
ATOM 4548 C CA . VAL A 1 559 ? 19.247 26.965 -2.177 1.00 88.81 559 VAL A CA 1
ATOM 4549 C C . VAL A 1 559 ? 19.449 27.296 -3.663 1.00 88.81 559 VAL A C 1
ATOM 4551 O O . VAL A 1 559 ? 20.559 27.251 -4.178 1.00 88.81 559 VAL A O 1
ATOM 4554 N N . GLY A 1 560 ? 18.359 27.607 -4.371 1.00 85.75 560 GLY A N 1
ATOM 4555 C CA . GLY A 1 560 ? 18.277 27.578 -5.837 1.00 85.75 560 GLY A CA 1
ATOM 4556 C C . GLY A 1 560 ? 17.590 26.301 -6.330 1.00 85.75 560 GLY A C 1
ATOM 4557 O O . GLY A 1 560 ? 16.823 26.339 -7.294 1.00 85.75 560 GLY A O 1
ATOM 4558 N N . HIS A 1 561 ? 17.775 25.208 -5.593 1.00 90.88 561 HIS A N 1
ATOM 4559 C CA . HIS A 1 561 ? 16.999 23.969 -5.653 1.00 90.88 561 HIS A CA 1
ATOM 4560 C C . HIS A 1 561 ? 16.160 23.838 -4.381 1.00 90.88 561 HIS A C 1
ATOM 4562 O O . HIS A 1 561 ? 16.502 24.426 -3.351 1.00 90.88 561 HIS A O 1
ATOM 4568 N N . MET A 1 562 ? 15.045 23.114 -4.453 1.00 94.50 562 MET A N 1
ATOM 4569 C CA . MET A 1 562 ? 14.171 22.877 -3.305 1.00 94.50 562 MET A CA 1
ATOM 4570 C C . MET A 1 562 ? 14.412 21.474 -2.756 1.00 94.50 562 MET A C 1
ATOM 4572 O O . MET A 1 562 ? 13.940 20.496 -3.329 1.00 94.50 562 MET A O 1
ATOM 4576 N N . ARG A 1 563 ? 15.109 21.389 -1.626 1.00 94.50 563 ARG A N 1
ATOM 4577 C CA . ARG A 1 563 ? 15.361 20.142 -0.895 1.00 94.50 563 ARG A CA 1
ATOM 4578 C C . ARG A 1 563 ? 14.289 19.950 0.166 1.00 94.50 563 ARG A C 1
ATOM 4580 O O . ARG A 1 563 ? 13.988 20.900 0.892 1.00 94.50 563 ARG A O 1
ATOM 4587 N N . MET A 1 564 ? 13.701 18.762 0.255 1.00 94.50 564 MET A N 1
ATOM 4588 C CA . MET A 1 564 ? 12.590 18.479 1.166 1.00 94.50 564 MET A CA 1
ATOM 4589 C C . MET A 1 564 ? 12.554 17.031 1.648 1.00 94.50 564 MET A C 1
ATOM 4591 O O . MET A 1 564 ? 12.876 16.103 0.909 1.00 94.50 564 MET A O 1
ATOM 4595 N N . PHE A 1 565 ? 12.099 16.842 2.888 1.00 96.00 565 PHE A N 1
ATOM 4596 C CA . PHE A 1 565 ? 11.801 15.528 3.451 1.00 96.00 565 PHE A CA 1
ATOM 4597 C C . PHE A 1 565 ? 10.296 15.281 3.454 1.00 96.00 565 PHE A C 1
ATOM 4599 O O . PHE A 1 565 ? 9.540 16.094 3.980 1.00 96.00 565 PHE A O 1
ATOM 4606 N N . LEU A 1 566 ? 9.859 14.155 2.900 1.00 96.69 566 LEU A N 1
ATOM 4607 C CA . LEU A 1 566 ? 8.465 13.741 2.846 1.00 96.69 566 LEU A CA 1
ATOM 4608 C C . LEU A 1 566 ? 8.244 12.491 3.696 1.00 96.69 566 LEU A C 1
ATOM 4610 O O . LEU A 1 566 ? 9.010 11.535 3.605 1.00 96.69 566 LEU A O 1
ATOM 4614 N N . PHE A 1 567 ? 7.147 12.452 4.450 1.00 96.19 567 PHE A N 1
ATOM 4615 C CA . PHE A 1 567 ? 6.714 11.266 5.193 1.00 96.19 567 PHE A CA 1
ATOM 4616 C C . PHE A 1 567 ? 5.262 10.904 4.873 1.00 96.19 567 PHE A C 1
ATOM 4618 O O . PHE A 1 567 ? 4.381 11.760 4.951 1.00 96.19 567 PHE A O 1
ATOM 4625 N N . ASN A 1 568 ? 5.010 9.640 4.526 1.00 94.62 568 ASN A N 1
ATOM 4626 C CA . ASN A 1 568 ? 3.678 9.113 4.238 1.00 94.62 568 ASN A CA 1
ATOM 4627 C C . ASN A 1 568 ? 2.920 8.866 5.546 1.00 94.62 568 ASN A C 1
ATOM 4629 O O . ASN A 1 568 ? 3.063 7.817 6.176 1.00 94.62 568 ASN A O 1
ATOM 4633 N N . PHE A 1 569 ? 2.133 9.852 5.966 1.00 91.81 569 PHE A N 1
ATOM 4634 C CA . PHE A 1 569 ? 1.393 9.794 7.225 1.00 91.81 569 PHE A CA 1
ATOM 4635 C C . PHE A 1 569 ? -0.034 9.266 7.072 1.00 91.81 569 PHE A C 1
ATOM 4637 O O . PHE A 1 569 ? -0.725 9.061 8.071 1.00 91.81 569 PHE A O 1
ATOM 4644 N N . GLU A 1 570 ? -0.484 9.060 5.839 1.00 90.12 570 GLU A N 1
ATOM 4645 C CA . GLU A 1 570 ? -1.761 8.413 5.565 1.00 90.12 570 GLU A CA 1
ATOM 4646 C C . GLU A 1 570 ? -1.672 6.894 5.698 1.00 90.12 570 GLU A C 1
ATOM 4648 O O . GLU A 1 570 ? -2.603 6.260 6.197 1.00 90.12 570 GLU A O 1
ATOM 4653 N N . ASP A 1 571 ? -0.525 6.328 5.326 1.00 88.62 571 ASP A N 1
ATOM 4654 C CA . ASP A 1 571 ? -0.308 4.893 5.349 1.00 88.62 571 ASP A CA 1
ATOM 4655 C C . ASP A 1 571 ? -0.012 4.377 6.769 1.00 88.62 571 ASP A C 1
ATOM 4657 O O . ASP A 1 571 ? 0.990 4.716 7.413 1.00 88.62 571 ASP A O 1
ATOM 4661 N N . ALA A 1 572 ? -0.893 3.508 7.266 1.00 85.31 572 ALA A N 1
ATOM 4662 C CA . ALA A 1 572 ? -0.809 2.969 8.617 1.00 85.31 572 ALA A CA 1
ATOM 4663 C C . ALA A 1 572 ? 0.408 2.068 8.855 1.00 85.31 572 ALA A C 1
ATOM 4665 O O . ALA A 1 572 ? 0.910 2.023 9.984 1.00 85.31 572 ALA A O 1
ATOM 4666 N N . TYR A 1 573 ? 0.944 1.408 7.824 1.00 87.31 573 TYR A N 1
ATOM 4667 C CA . TYR A 1 573 ? 2.212 0.692 7.947 1.00 87.31 573 TYR A CA 1
ATOM 4668 C C . TYR A 1 573 ? 3.354 1.671 8.229 1.00 87.31 573 TYR A C 1
ATOM 4670 O O . TYR A 1 573 ? 4.122 1.454 9.167 1.00 87.31 573 TYR A O 1
ATOM 4678 N N . CYS A 1 574 ? 3.431 2.771 7.480 1.00 90.62 574 CYS A N 1
ATOM 4679 C CA . CYS A 1 574 ? 4.494 3.762 7.632 1.00 90.62 574 CYS A CA 1
ATOM 4680 C C . CYS A 1 574 ? 4.446 4.454 8.996 1.00 90.62 574 CYS A C 1
ATOM 4682 O O . CYS A 1 574 ? 5.462 4.522 9.692 1.00 90.62 574 CYS A O 1
ATOM 4684 N N . VAL A 1 575 ? 3.256 4.869 9.440 1.00 89.31 575 VAL A N 1
ATOM 4685 C CA . VAL A 1 575 ? 3.067 5.464 10.771 1.00 89.31 575 VAL A CA 1
ATOM 4686 C C . VAL A 1 575 ? 3.461 4.495 11.885 1.00 89.31 575 VAL A C 1
ATOM 4688 O O . VAL A 1 575 ? 4.198 4.879 12.792 1.00 89.31 575 VAL A O 1
ATOM 4691 N N . ARG A 1 576 ? 3.024 3.231 11.821 1.00 85.19 576 ARG A N 1
ATOM 4692 C CA . ARG A 1 576 ? 3.380 2.233 12.843 1.00 85.19 576 ARG A CA 1
ATOM 4693 C C . ARG A 1 576 ? 4.866 1.920 12.874 1.00 85.19 576 ARG A C 1
ATOM 4695 O O . ARG A 1 576 ? 5.401 1.698 13.957 1.00 85.19 576 ARG A O 1
ATOM 4702 N N . LYS A 1 577 ? 5.505 1.870 11.704 1.00 88.00 577 LYS A N 1
ATOM 4703 C CA . LYS A 1 577 ? 6.920 1.527 11.584 1.00 88.00 577 LYS A CA 1
ATOM 4704 C C . LYS A 1 577 ? 7.822 2.639 12.101 1.00 88.00 577 LYS A C 1
ATOM 4706 O O . LYS A 1 577 ? 8.799 2.322 12.764 1.00 88.00 577 LYS A O 1
ATOM 4711 N N . PHE A 1 578 ? 7.510 3.907 11.831 1.00 90.38 578 PHE A N 1
ATOM 4712 C CA . PHE A 1 578 ? 8.428 5.025 12.094 1.00 90.38 578 PHE A CA 1
ATOM 4713 C C . PHE A 1 578 ? 8.045 5.930 13.264 1.00 90.38 578 PHE A C 1
ATOM 4715 O O . PHE A 1 578 ? 8.890 6.693 13.720 1.00 90.38 578 PHE A O 1
ATOM 4722 N N . LEU A 1 579 ? 6.815 5.863 13.782 1.00 88.38 579 LEU A N 1
ATOM 4723 C CA . LEU A 1 579 ? 6.388 6.728 14.885 1.00 88.38 579 LEU A CA 1
ATOM 4724 C C . LEU A 1 579 ? 6.125 5.928 16.163 1.00 88.38 579 LEU A C 1
ATOM 4726 O O . LEU A 1 579 ? 5.515 4.865 16.101 1.00 88.38 579 LEU A O 1
ATOM 4730 N N . PRO A 1 580 ? 6.494 6.429 17.351 1.00 80.44 580 PRO A N 1
ATOM 4731 C CA . PRO A 1 580 ? 6.148 5.782 18.611 1.00 80.44 580 PRO A CA 1
ATOM 4732 C C . PRO A 1 580 ? 4.644 5.887 18.891 1.00 80.44 580 PRO A C 1
ATOM 4734 O O . PRO A 1 580 ? 3.999 6.880 18.551 1.00 80.44 580 PRO A O 1
ATOM 4737 N N . LYS A 1 581 ? 4.081 4.894 19.595 1.00 73.31 581 LYS A N 1
ATOM 4738 C CA . LYS A 1 581 ? 2.651 4.872 19.976 1.00 73.31 581 LYS A CA 1
ATOM 4739 C C . LYS A 1 581 ? 2.197 6.136 20.717 1.00 73.31 581 LYS A C 1
ATOM 4741 O O . LYS A 1 581 ? 1.048 6.541 20.583 1.00 73.31 581 LYS A O 1
ATOM 4746 N N . SER A 1 582 ? 3.094 6.785 21.462 1.00 70.31 582 SER A N 1
ATOM 4747 C CA . SER A 1 582 ? 2.824 8.056 22.146 1.00 70.31 582 SER A CA 1
ATOM 4748 C C . SER A 1 582 ? 2.440 9.195 21.192 1.00 70.31 582 SER A C 1
ATOM 4750 O O . SER A 1 582 ? 1.672 10.065 21.591 1.00 70.31 582 SER A O 1
ATOM 4752 N N . LEU A 1 583 ? 2.925 9.178 19.944 1.00 71.00 583 LEU A N 1
ATOM 4753 C CA . LEU A 1 583 ? 2.571 10.143 18.893 1.00 71.00 583 LEU A CA 1
ATOM 4754 C C . LEU A 1 583 ? 1.375 9.695 18.035 1.00 71.00 583 LEU A C 1
ATOM 4756 O O . LEU A 1 583 ? 0.775 10.528 17.360 1.00 71.00 583 LEU A O 1
ATOM 4760 N N . GLN A 1 584 ? 1.019 8.405 18.069 1.00 68.75 584 GLN A N 1
ATOM 4761 C CA . GLN A 1 584 ? -0.103 7.816 17.319 1.00 68.75 584 GLN A CA 1
ATOM 4762 C C . GLN A 1 584 ? -1.448 7.884 18.065 1.00 68.75 584 GLN A C 1
ATOM 4764 O O . GLN A 1 584 ? -2.483 7.543 17.497 1.00 68.75 584 GLN A O 1
ATOM 4769 N N . ASN A 1 585 ? -1.445 8.264 19.346 1.00 55.66 585 ASN A N 1
ATOM 4770 C CA . ASN A 1 585 ? -2.659 8.316 20.150 1.00 55.66 585 ASN A CA 1
ATOM 4771 C C . ASN A 1 585 ? -3.515 9.534 19.767 1.00 55.66 585 ASN A C 1
ATOM 4773 O O . ASN A 1 585 ? -3.144 10.682 20.003 1.00 55.66 585 ASN A O 1
ATOM 4777 N N . ASP A 1 586 ? -4.720 9.247 19.284 1.00 53.19 586 ASP A N 1
ATOM 4778 C CA . ASP A 1 586 ? -5.853 10.154 19.055 1.00 53.19 586 ASP A CA 1
ATOM 4779 C C . ASP A 1 586 ? -6.420 10.797 20.337 1.00 53.19 586 ASP A C 1
ATOM 4781 O O . ASP A 1 586 ? -7.443 11.480 20.293 1.00 53.19 586 ASP A O 1
ATOM 4785 N N . GLY A 1 587 ? -5.775 10.565 21.485 1.00 50.59 587 GLY A N 1
ATOM 4786 C CA . GLY A 1 587 ? -6.262 10.945 22.807 1.00 50.59 587 GLY A CA 1
ATOM 4787 C C . GLY A 1 587 ? -7.456 10.115 23.286 1.00 50.59 587 GLY A C 1
ATOM 4788 O O . GLY A 1 587 ? -7.988 10.417 24.354 1.00 50.59 587 GLY A O 1
ATOM 4789 N N . LEU A 1 588 ? -7.881 9.088 22.538 1.00 52.88 588 LEU A N 1
ATOM 4790 C CA . LEU A 1 588 ? -9.039 8.266 22.869 1.00 52.88 588 LEU A CA 1
ATOM 4791 C C . LEU A 1 588 ? -8.619 6.999 23.618 1.00 52.88 588 LEU A C 1
ATOM 4793 O O . LEU A 1 588 ? -7.722 6.250 23.229 1.00 52.88 588 LEU A O 1
ATOM 4797 N N . THR A 1 589 ? -9.312 6.745 24.718 1.00 73.25 589 THR A N 1
ATOM 4798 C CA . THR A 1 589 ? -9.249 5.487 25.463 1.00 73.25 589 THR A CA 1
ATOM 4799 C C . THR A 1 589 ? -9.790 4.328 24.614 1.00 73.25 589 THR A C 1
ATOM 4801 O O . THR A 1 589 ? -10.586 4.537 23.702 1.00 73.25 589 THR A O 1
ATOM 4804 N N . GLU A 1 590 ? -9.404 3.084 24.920 1.00 76.19 590 GLU A N 1
ATOM 4805 C CA . GLU A 1 590 ? -9.968 1.893 24.252 1.00 76.19 590 GLU A CA 1
ATOM 4806 C C . GLU A 1 590 ? -11.505 1.857 24.309 1.00 76.19 590 GLU A C 1
ATOM 4808 O O . GLU A 1 590 ? -12.153 1.552 23.311 1.00 76.19 590 GLU A O 1
ATOM 4813 N N . THR A 1 591 ? -12.089 2.295 25.428 1.00 80.25 591 THR A N 1
ATOM 4814 C CA . THR A 1 591 ? -13.534 2.492 25.586 1.00 80.25 591 THR A CA 1
ATOM 4815 C C . THR A 1 591 ? -14.095 3.432 24.511 1.00 80.25 591 THR A C 1
ATOM 4817 O O . THR A 1 591 ? -15.049 3.078 23.822 1.00 80.25 591 THR A O 1
ATOM 4820 N N . GLN A 1 592 ? -13.470 4.595 24.290 1.00 80.94 592 GLN A N 1
ATOM 4821 C CA . GLN A 1 592 ? -13.897 5.560 23.265 1.00 80.94 592 GLN A CA 1
ATOM 4822 C C . GLN A 1 592 ? -13.726 5.022 21.837 1.00 80.94 592 GLN A C 1
ATOM 4824 O O . GLN A 1 592 ? -14.537 5.327 20.963 1.00 80.94 592 GLN A O 1
ATOM 4829 N N . LYS A 1 593 ? -12.704 4.197 21.579 1.00 83.25 593 LYS A N 1
ATOM 4830 C CA . LYS A 1 593 ? -12.530 3.543 20.271 1.00 83.25 593 LYS A CA 1
ATOM 4831 C C . LYS A 1 593 ? -13.637 2.526 20.000 1.00 83.25 593 LYS A C 1
ATOM 4833 O O . LYS A 1 593 ? -14.203 2.529 18.912 1.00 83.25 593 LYS A O 1
ATOM 4838 N N . LYS A 1 594 ? -13.979 1.692 20.987 1.00 90.62 594 LYS A N 1
ATOM 4839 C CA . LYS A 1 594 ? -15.082 0.727 20.873 1.00 90.62 594 LYS A CA 1
ATOM 4840 C C . LYS A 1 594 ? -16.443 1.416 20.753 1.00 90.62 594 LYS A C 1
ATOM 4842 O O . LYS A 1 594 ? -17.265 0.975 19.961 1.00 90.62 594 LYS A O 1
ATOM 4847 N N . GLN A 1 595 ? -16.669 2.521 21.466 1.00 88.56 595 GLN A N 1
ATOM 4848 C CA . GLN A 1 595 ? -17.888 3.327 21.310 1.00 88.56 595 GLN A CA 1
ATOM 4849 C C . GLN A 1 595 ? -18.065 3.836 19.877 1.00 88.56 595 GLN A C 1
ATOM 4851 O O . GLN A 1 595 ? -19.147 3.692 19.316 1.00 88.56 595 GLN A O 1
ATOM 4856 N N . LYS A 1 596 ? -16.993 4.334 19.248 1.00 88.00 596 LYS A N 1
ATOM 4857 C CA . LYS A 1 596 ? -17.041 4.769 17.846 1.00 88.00 596 LYS A CA 1
ATOM 4858 C C . LYS A 1 596 ? -17.430 3.656 16.873 1.00 88.00 596 LYS A C 1
ATOM 4860 O O . LYS A 1 596 ? -18.119 3.942 15.903 1.00 88.00 596 LYS A O 1
ATOM 4865 N N . ILE A 1 597 ? -17.031 2.407 17.136 1.00 93.75 597 ILE A N 1
ATOM 4866 C CA . ILE A 1 597 ? -17.461 1.252 16.328 1.00 93.75 597 ILE A CA 1
ATOM 4867 C C . ILE A 1 597 ? -18.985 1.094 16.402 1.00 93.75 597 ILE A C 1
ATOM 4869 O O . ILE A 1 597 ? -19.630 0.914 15.376 1.00 93.75 597 ILE A O 1
ATOM 4873 N N . PHE A 1 598 ? -19.584 1.202 17.591 1.00 95.50 598 PHE A N 1
ATOM 4874 C CA . PHE A 1 598 ? -21.041 1.106 17.739 1.00 95.50 598 PHE A CA 1
ATOM 4875 C C . PHE A 1 598 ? -21.794 2.286 17.107 1.00 95.50 598 PHE A C 1
ATOM 4877 O O . PHE A 1 598 ? -22.858 2.091 16.511 1.00 95.50 598 PHE A O 1
ATOM 4884 N N . GLU A 1 599 ? -21.246 3.498 17.214 1.00 91.69 599 GLU A N 1
ATOM 4885 C CA . GLU A 1 599 ? -21.802 4.697 16.576 1.00 91.69 599 GLU A CA 1
ATOM 4886 C C . GLU A 1 599 ? -21.787 4.569 15.048 1.00 91.69 599 GLU A C 1
ATOM 4888 O O . GLU A 1 599 ? -22.838 4.714 14.419 1.00 91.69 599 GLU A O 1
ATOM 4893 N N . GLY A 1 600 ? -20.632 4.218 14.470 1.00 90.88 600 GLY A N 1
ATOM 4894 C CA . GLY A 1 600 ? -20.477 3.976 13.033 1.00 90.88 600 GLY A CA 1
ATOM 4895 C C . GLY A 1 600 ? -21.363 2.833 12.541 1.00 90.88 600 GLY A C 1
ATOM 4896 O O . GLY A 1 600 ? -22.033 2.955 11.514 1.00 90.88 600 GLY A O 1
ATOM 4897 N N . TRP A 1 601 ? -21.476 1.761 13.332 1.00 97.06 601 TRP A N 1
ATOM 4898 C CA . TRP A 1 601 ? -22.350 0.632 13.010 1.00 97.06 601 TRP A CA 1
ATOM 4899 C C . TRP A 1 601 ? -23.809 1.058 12.936 1.00 97.06 601 TRP A C 1
ATOM 4901 O O . TRP A 1 601 ? -24.511 0.675 12.002 1.00 97.06 601 TRP A O 1
ATOM 4911 N N . SER A 1 602 ? -24.259 1.898 13.869 1.00 94.75 602 SER A N 1
ATOM 4912 C CA . SER A 1 602 ? -25.640 2.384 13.887 1.00 94.75 602 SER A CA 1
ATOM 4913 C C . SER A 1 602 ? -25.935 3.311 12.707 1.00 94.75 602 SER A C 1
ATOM 4915 O O . SER A 1 602 ? -26.998 3.190 12.099 1.00 94.75 602 SER A O 1
ATOM 4917 N N . ASP A 1 603 ? -24.985 4.169 12.322 1.00 93.38 603 ASP A N 1
ATOM 4918 C CA . ASP A 1 603 ? -25.102 5.018 11.127 1.00 93.38 603 ASP A CA 1
ATOM 4919 C C . ASP A 1 603 ? -25.172 4.185 9.838 1.00 93.38 603 ASP A C 1
ATOM 4921 O O . ASP A 1 603 ? -26.007 4.438 8.961 1.00 93.38 603 ASP A O 1
ATOM 4925 N N . CYS A 1 604 ? -24.337 3.146 9.733 1.00 95.88 604 CYS A N 1
ATOM 4926 C CA . CYS A 1 604 ? -24.411 2.184 8.640 1.00 95.88 604 CYS A CA 1
ATOM 4927 C C . CYS A 1 604 ? -25.767 1.470 8.623 1.00 95.88 604 CYS A C 1
ATOM 4929 O O . CYS A 1 604 ? -26.440 1.455 7.589 1.00 95.88 604 CYS A O 1
ATOM 4931 N N . ALA A 1 605 ? -26.189 0.906 9.757 1.00 95.88 605 ALA A N 1
ATOM 4932 C CA . ALA A 1 605 ? -27.413 0.126 9.866 1.00 95.88 605 ALA A CA 1
ATOM 4933 C C . ALA A 1 605 ? -28.639 0.972 9.527 1.00 95.88 605 ALA A C 1
ATOM 4935 O O . ALA A 1 605 ? -29.475 0.528 8.747 1.00 95.88 605 ALA A O 1
ATOM 4936 N N . GLN A 1 606 ? -28.720 2.209 10.021 1.00 95.12 606 GLN A N 1
ATOM 4937 C CA . GLN A 1 606 ? -29.797 3.133 9.672 1.00 95.12 606 GLN A CA 1
ATOM 4938 C C . GLN A 1 606 ? -29.915 3.284 8.149 1.00 95.12 606 GLN A C 1
ATOM 4940 O O . GLN A 1 606 ? -30.974 3.031 7.576 1.00 95.12 606 GLN A O 1
ATOM 4945 N N . LYS A 1 607 ? -28.802 3.597 7.473 1.00 94.25 607 LYS A N 1
ATOM 4946 C CA . LYS A 1 607 ? -28.771 3.766 6.014 1.00 94.25 607 LYS A CA 1
ATOM 4947 C C . LYS A 1 607 ? -29.153 2.489 5.259 1.00 94.25 607 LYS A C 1
ATOM 4949 O O . LYS A 1 607 ? -29.898 2.553 4.284 1.00 94.25 607 LYS A O 1
ATOM 4954 N N . GLN A 1 608 ? -28.630 1.337 5.675 1.00 93.62 608 GLN A N 1
ATOM 4955 C CA . GLN A 1 608 ? -28.896 0.056 5.014 1.00 93.62 608 GLN A CA 1
ATOM 4956 C C . GLN A 1 608 ? -30.359 -0.369 5.188 1.00 93.62 608 GLN A C 1
ATOM 4958 O O . GLN A 1 608 ? -31.038 -0.677 4.207 1.00 93.62 608 GLN A O 1
ATOM 4963 N N . LEU A 1 609 ? -30.865 -0.333 6.423 1.00 95.44 609 LEU A N 1
ATOM 4964 C CA . LEU A 1 609 ? -32.213 -0.782 6.769 1.00 95.44 609 LEU A CA 1
ATOM 4965 C C . LEU A 1 609 ? -33.298 0.116 6.158 1.00 95.44 609 LEU A C 1
ATOM 4967 O O . LEU A 1 609 ? -34.351 -0.390 5.762 1.00 95.44 609 LEU A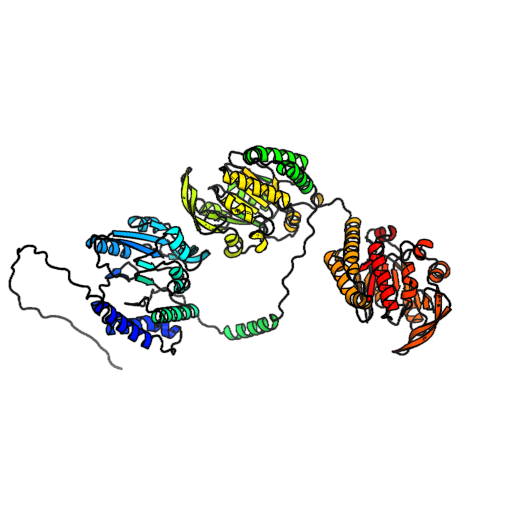 O 1
ATOM 4971 N N . ASP A 1 610 ? -33.049 1.420 6.008 1.00 93.69 610 ASP A N 1
ATOM 4972 C CA . ASP A 1 610 ? -33.997 2.355 5.386 1.00 93.69 610 ASP A CA 1
ATOM 4973 C C . ASP A 1 610 ? -34.219 2.123 3.884 1.00 93.69 610 ASP A C 1
ATOM 4975 O O . ASP A 1 610 ? -35.215 2.592 3.335 1.00 93.69 610 ASP A O 1
ATOM 4979 N N . THR A 1 611 ? -33.369 1.325 3.231 1.00 92.56 611 THR A N 1
ATOM 4980 C CA . THR A 1 611 ? -33.498 0.989 1.801 1.00 92.56 611 THR A CA 1
ATOM 4981 C C . THR A 1 611 ? -34.754 0.161 1.495 1.00 92.56 611 THR A C 1
ATOM 4983 O O . THR A 1 611 ? -35.284 0.226 0.386 1.00 92.56 611 THR A O 1
ATOM 4986 N N . TYR A 1 612 ? -35.268 -0.597 2.468 1.00 91.75 612 TYR A N 1
ATOM 4987 C CA . TYR A 1 612 ? -36.396 -1.510 2.271 1.00 91.75 612 TYR A CA 1
ATOM 4988 C C . TYR A 1 612 ? -37.657 -1.013 2.978 1.00 91.75 612 TYR A C 1
ATOM 4990 O O . TYR A 1 612 ? -37.645 -0.727 4.175 1.00 91.75 612 TYR A O 1
ATOM 4998 N N . ASN A 1 613 ? -38.771 -0.959 2.243 1.00 92.81 613 ASN A N 1
ATOM 4999 C CA . ASN A 1 613 ? -40.093 -0.590 2.772 1.00 92.81 613 ASN A CA 1
ATOM 5000 C C . ASN A 1 613 ? -41.075 -1.773 2.828 1.00 92.81 613 ASN A C 1
ATOM 5002 O O . ASN A 1 613 ? -42.138 -1.664 3.438 1.00 92.81 613 ASN A O 1
ATOM 5006 N N . ASN A 1 614 ? -40.729 -2.900 2.200 1.00 96.31 614 ASN A N 1
ATOM 5007 C CA . ASN A 1 614 ? -41.512 -4.128 2.228 1.00 96.31 614 ASN A CA 1
ATOM 5008 C C . ASN A 1 614 ? -40.995 -5.061 3.335 1.00 96.31 614 ASN A C 1
ATOM 5010 O O . ASN A 1 614 ? -39.810 -5.378 3.375 1.00 96.31 614 ASN A O 1
ATOM 5014 N N . ALA A 1 615 ? -41.887 -5.523 4.214 1.00 95.62 615 ALA A N 1
ATOM 5015 C CA . ALA A 1 615 ? -41.519 -6.343 5.367 1.00 95.62 615 ALA A CA 1
ATOM 5016 C C . ALA A 1 615 ? -41.000 -7.750 5.006 1.00 95.62 615 ALA A C 1
ATOM 5018 O O . ALA A 1 615 ? -40.179 -8.298 5.737 1.00 95.62 615 ALA A O 1
ATOM 5019 N N . GLU A 1 616 ? -41.463 -8.336 3.899 1.00 94.62 616 GLU A N 1
ATOM 5020 C CA . GLU A 1 616 ? -41.016 -9.654 3.428 1.00 94.62 616 GLU A CA 1
ATOM 5021 C C . GLU A 1 616 ? -39.578 -9.577 2.908 1.00 94.62 616 GLU A C 1
ATOM 5023 O O . GLU A 1 616 ? -38.714 -10.346 3.324 1.00 94.62 616 GLU A O 1
ATOM 5028 N N . GLU A 1 617 ? -39.304 -8.590 2.055 1.00 95.06 617 GLU A N 1
ATOM 5029 C CA . GLU A 1 617 ? -37.958 -8.339 1.537 1.00 95.06 617 GLU A CA 1
ATOM 5030 C C . GLU A 1 617 ? -37.001 -7.915 2.652 1.00 95.06 617 GLU A C 1
ATOM 5032 O O . GLU A 1 617 ? -35.865 -8.388 2.695 1.00 95.06 617 GLU A O 1
ATOM 5037 N N . PHE A 1 618 ? -37.464 -7.072 3.581 1.00 96.31 618 PHE A N 1
ATOM 5038 C CA . PHE A 1 618 ? -36.689 -6.665 4.750 1.00 96.31 618 PHE A CA 1
ATOM 5039 C C . PHE A 1 618 ? -36.268 -7.877 5.584 1.00 96.31 618 PHE A C 1
ATOM 5041 O O . PHE A 1 618 ? -35.107 -7.983 5.959 1.00 96.31 618 PHE A O 1
ATOM 5048 N N . TRP A 1 619 ? -37.189 -8.809 5.845 1.00 95.56 619 TRP A N 1
ATOM 5049 C CA . TRP A 1 619 ? -36.908 -10.019 6.619 1.00 95.56 619 TRP A CA 1
ATOM 5050 C C . TRP A 1 619 ? -35.793 -10.863 5.989 1.00 95.56 619 TRP A C 1
ATOM 5052 O O . TRP A 1 619 ? -34.856 -11.257 6.679 1.00 95.56 619 TRP A O 1
ATOM 5062 N N . LEU A 1 620 ? -35.861 -11.097 4.674 1.00 94.25 620 LEU A N 1
ATOM 5063 C CA . LEU A 1 620 ? -34.865 -11.893 3.946 1.00 94.25 620 LEU A CA 1
ATOM 5064 C C . LEU A 1 620 ? -33.497 -11.204 3.857 1.00 94.25 620 LEU A C 1
ATOM 5066 O O . LEU A 1 620 ? -32.470 -11.879 3.829 1.00 94.25 620 LEU A O 1
ATOM 5070 N N . ASN A 1 621 ? -33.476 -9.869 3.821 1.00 95.88 621 ASN A N 1
ATOM 5071 C CA . ASN A 1 621 ? -32.251 -9.090 3.646 1.00 95.88 621 ASN A CA 1
ATOM 5072 C C . ASN A 1 621 ? -31.677 -8.527 4.952 1.00 95.88 621 ASN A C 1
ATOM 5074 O O . ASN A 1 621 ? -30.579 -7.982 4.933 1.00 95.88 621 ASN A O 1
ATOM 5078 N N . PHE A 1 622 ? -32.352 -8.667 6.093 1.00 97.06 622 PHE A N 1
ATOM 5079 C CA . PHE A 1 622 ? -31.883 -8.087 7.354 1.00 97.06 622 PHE A CA 1
ATOM 5080 C C . PHE A 1 622 ? -30.460 -8.541 7.714 1.00 97.06 622 PHE A C 1
ATOM 5082 O O . PHE A 1 622 ? -29.585 -7.700 7.899 1.00 97.06 622 PHE A O 1
ATOM 5089 N N . ALA A 1 623 ? -30.213 -9.856 7.739 1.00 96.69 623 ALA A N 1
ATOM 5090 C CA . ALA A 1 623 ? -28.909 -10.422 8.086 1.00 96.69 623 ALA A CA 1
ATOM 5091 C C . ALA A 1 623 ? -27.761 -9.987 7.148 1.00 96.69 623 ALA A C 1
ATOM 5093 O O . ALA A 1 623 ? -26.724 -9.565 7.658 1.00 96.69 623 ALA A O 1
ATOM 5094 N N . PRO A 1 624 ? -27.888 -10.025 5.803 1.00 96.00 624 PRO A N 1
ATOM 5095 C CA . PRO A 1 624 ? -26.822 -9.517 4.939 1.00 96.00 624 PRO A CA 1
ATOM 5096 C C . PRO A 1 624 ? -26.617 -7.997 5.059 1.00 96.00 624 PRO A C 1
ATOM 5098 O O . PRO A 1 624 ? -25.480 -7.536 4.951 1.00 96.00 624 PRO A O 1
ATOM 5101 N N . LEU A 1 625 ? -27.668 -7.210 5.321 1.00 95.38 625 LEU A N 1
ATOM 5102 C CA . LEU A 1 625 ? -27.547 -5.756 5.503 1.00 95.38 625 LEU A CA 1
ATOM 5103 C C . LEU A 1 625 ? -26.777 -5.398 6.778 1.00 95.38 625 LEU A C 1
ATOM 5105 O O . LEU A 1 625 ? -25.851 -4.588 6.725 1.00 95.38 625 LEU A O 1
ATOM 5109 N N . THR A 1 626 ? -27.124 -6.008 7.913 1.00 96.62 626 THR A N 1
ATOM 5110 C CA . THR A 1 626 ? -26.402 -5.788 9.175 1.00 96.62 626 THR A CA 1
ATOM 5111 C C . THR A 1 626 ? -25.019 -6.433 9.152 1.00 96.62 626 THR A C 1
ATOM 5113 O O . THR A 1 626 ? -24.070 -5.825 9.637 1.00 96.62 626 THR A O 1
ATOM 5116 N N . GLY A 1 627 ? -24.851 -7.580 8.486 1.00 94.06 627 GLY A N 1
ATOM 5117 C CA . GLY A 1 627 ? -23.548 -8.215 8.263 1.00 94.06 627 GLY A CA 1
ATOM 5118 C C . GLY A 1 627 ? -22.576 -7.355 7.445 1.00 94.06 627 GLY A C 1
ATOM 5119 O O . GLY A 1 627 ? -21.376 -7.345 7.714 1.00 94.06 627 GLY A O 1
ATOM 5120 N N . ASN A 1 628 ? -23.077 -6.564 6.490 1.00 91.50 628 ASN A N 1
ATOM 5121 C CA . ASN A 1 628 ? -22.260 -5.565 5.799 1.00 91.50 628 ASN A CA 1
ATOM 5122 C C . ASN A 1 628 ? -21.773 -4.464 6.762 1.00 91.50 628 ASN A C 1
ATOM 5124 O O . ASN A 1 628 ? -20.625 -4.037 6.679 1.00 91.50 628 ASN A O 1
ATOM 5128 N N . CYS A 1 629 ? -22.611 -4.024 7.704 1.00 92.25 629 CYS A N 1
ATOM 5129 C CA . CYS A 1 629 ? -22.206 -3.055 8.726 1.00 92.25 629 CYS A CA 1
ATOM 5130 C C . CYS A 1 629 ? -21.223 -3.645 9.743 1.00 92.25 629 CYS A C 1
ATOM 5132 O O . CYS A 1 629 ? -20.249 -2.983 10.096 1.00 92.25 629 CYS A O 1
ATOM 5134 N N . ASP A 1 630 ? -21.414 -4.903 10.146 1.00 94.69 630 ASP A N 1
ATOM 5135 C CA . ASP A 1 630 ? -20.459 -5.643 10.978 1.00 94.69 630 ASP A CA 1
ATOM 5136 C C . ASP A 1 630 ? -19.057 -5.644 10.348 1.00 94.69 630 ASP A C 1
ATOM 5138 O O . ASP A 1 630 ? -18.056 -5.376 11.021 1.00 94.69 630 ASP A O 1
ATOM 5142 N N . TYR A 1 631 ? -18.994 -5.917 9.040 1.00 89.12 631 TYR A N 1
ATOM 5143 C CA . TYR A 1 631 ? -17.753 -5.918 8.271 1.00 89.12 631 TYR A CA 1
ATOM 5144 C C . TYR A 1 631 ? -17.131 -4.519 8.173 1.00 89.12 631 TYR A C 1
ATOM 5146 O O . TYR A 1 631 ? -15.966 -4.343 8.530 1.00 89.12 631 TYR A O 1
ATOM 5154 N N . ASN A 1 632 ? -17.906 -3.519 7.739 1.00 82.75 632 ASN A N 1
ATOM 5155 C CA . ASN A 1 632 ? -17.401 -2.162 7.498 1.00 82.75 632 ASN A CA 1
ATOM 5156 C C . ASN A 1 632 ? -16.837 -1.509 8.768 1.00 82.75 632 ASN A C 1
ATOM 5158 O O . ASN A 1 632 ? -15.807 -0.836 8.717 1.00 82.75 632 ASN A O 1
ATOM 5162 N N . GLU A 1 633 ? -17.457 -1.768 9.917 1.00 90.19 633 GLU A N 1
ATOM 5163 C CA . GLU A 1 633 ? -17.069 -1.158 11.193 1.00 90.19 633 GLU A CA 1
ATOM 5164 C C . GLU A 1 633 ? -16.074 -2.003 11.997 1.00 90.19 633 GLU A C 1
ATOM 5166 O O . GLU A 1 633 ? -15.643 -1.610 13.080 1.00 90.19 633 GLU A O 1
ATOM 5171 N N . ASN A 1 634 ? -15.630 -3.142 11.452 1.00 88.44 634 ASN A N 1
ATOM 5172 C CA . ASN A 1 634 ? -14.651 -4.037 12.072 1.00 88.44 634 ASN A CA 1
ATOM 5173 C C . ASN A 1 634 ? -15.041 -4.466 13.495 1.00 88.44 634 ASN A C 1
ATOM 5175 O O . ASN A 1 634 ? -14.233 -4.366 14.428 1.00 88.44 634 ASN A O 1
ATOM 5179 N N . ILE A 1 635 ? -16.260 -4.985 13.667 1.00 92.19 635 ILE A N 1
ATOM 5180 C CA . ILE A 1 635 ? -16.789 -5.362 14.989 1.00 92.19 635 ILE A CA 1
ATOM 5181 C C . ILE A 1 635 ? -15.943 -6.419 15.720 1.00 92.19 635 ILE A C 1
ATOM 5183 O O . ILE A 1 635 ? -16.044 -6.549 16.935 1.00 92.19 635 ILE A O 1
ATOM 5187 N N . GLU A 1 636 ? -15.051 -7.129 15.022 1.00 87.69 636 GLU A N 1
ATOM 5188 C CA . GLU A 1 636 ? -14.065 -8.044 15.623 1.00 87.69 636 GLU A CA 1
ATOM 5189 C C . GLU A 1 636 ? -13.198 -7.356 16.691 1.00 87.69 636 GLU A C 1
ATOM 5191 O O . GLU A 1 636 ? -12.791 -7.973 17.675 1.00 87.69 636 GLU A O 1
ATOM 5196 N N . LYS A 1 637 ? -12.961 -6.044 16.550 1.00 88.00 637 LYS A N 1
ATOM 5197 C CA . LYS A 1 637 ? -12.207 -5.237 17.524 1.00 88.00 637 LYS A CA 1
ATOM 5198 C C . LYS A 1 637 ? -12.945 -5.036 18.852 1.00 88.00 637 LYS A C 1
ATOM 5200 O O . LYS A 1 637 ? -12.335 -4.586 19.820 1.00 88.00 637 LYS A O 1
ATOM 5205 N N . LEU A 1 638 ? -14.234 -5.373 18.927 1.00 90.25 638 LEU A N 1
ATOM 5206 C CA . LEU A 1 638 ? -15.012 -5.301 20.166 1.00 90.25 638 LEU A CA 1
ATOM 5207 C C . LEU A 1 638 ? -14.647 -6.419 21.154 1.00 90.25 638 LEU A C 1
ATOM 5209 O O . LEU A 1 638 ? -14.915 -6.271 22.346 1.00 90.25 638 LEU A O 1
ATOM 5213 N N . GLY A 1 639 ? -13.999 -7.497 20.692 1.00 89.69 639 GLY A N 1
ATOM 5214 C CA . GLY A 1 639 ? -13.654 -8.648 21.534 1.00 89.69 639 GLY A CA 1
ATOM 5215 C C . GLY A 1 639 ? -14.853 -9.553 21.829 1.00 89.69 639 GLY A C 1
ATOM 5216 O O . GLY A 1 639 ? -15.015 -10.014 22.957 1.00 89.69 639 GLY A O 1
ATOM 5217 N N . LEU A 1 640 ? -15.705 -9.769 20.822 1.00 92.88 640 LEU A N 1
ATOM 5218 C CA . LEU A 1 640 ? -16.857 -10.667 20.893 1.00 92.88 640 LEU A CA 1
ATOM 5219 C C . LEU A 1 640 ? -16.401 -12.113 21.134 1.00 92.88 640 LEU A C 1
ATOM 5221 O O . LEU A 1 640 ? -15.495 -12.613 20.469 1.00 92.88 640 LEU A O 1
ATOM 5225 N N . VAL A 1 641 ? -17.076 -12.797 22.049 1.00 93.44 641 VAL A N 1
ATOM 5226 C CA . VAL A 1 641 ? -16.894 -14.218 22.343 1.00 93.44 641 VAL A CA 1
ATOM 5227 C C . VAL A 1 641 ? -18.041 -14.992 21.716 1.00 93.44 641 VAL A C 1
ATOM 5229 O O . VAL A 1 641 ? -19.204 -14.669 21.954 1.00 93.44 641 VAL A O 1
ATOM 5232 N N . ALA A 1 642 ? -17.705 -16.000 20.914 1.00 94.19 642 ALA A N 1
ATOM 5233 C CA . ALA A 1 642 ? -18.664 -16.938 20.348 1.00 94.19 642 ALA A CA 1
ATOM 5234 C C . ALA A 1 642 ? -18.925 -18.086 21.335 1.00 94.19 642 ALA A C 1
ATOM 5236 O O . ALA A 1 642 ? -17.989 -18.714 21.832 1.00 94.19 642 ALA A O 1
ATOM 5237 N N . LEU A 1 643 ? -20.199 -18.352 21.604 1.00 94.75 643 LEU A N 1
ATOM 5238 C CA . LEU A 1 643 ? -20.693 -19.339 22.555 1.00 94.75 643 LEU A CA 1
ATOM 5239 C C . LEU A 1 643 ? -21.569 -20.338 21.799 1.00 94.75 643 LEU A C 1
ATOM 5241 O O . LEU A 1 643 ? -22.749 -20.090 21.553 1.00 94.75 643 LEU A O 1
ATOM 5245 N N . ASN A 1 644 ? -20.965 -21.447 21.385 1.00 89.25 644 ASN A N 1
ATOM 5246 C CA . ASN A 1 644 ? -21.654 -22.461 20.593 1.00 89.25 644 ASN A CA 1
ATOM 5247 C C . ASN A 1 644 ? -22.565 -23.317 21.483 1.00 89.25 644 ASN A C 1
ATOM 5249 O O . ASN A 1 644 ? -22.140 -23.770 22.550 1.00 89.25 644 ASN A O 1
ATOM 5253 N N . ASN A 1 645 ? -23.773 -23.596 21.007 1.00 83.44 645 ASN A N 1
ATOM 5254 C CA . ASN A 1 645 ? -24.593 -24.714 21.472 1.00 83.44 645 ASN A CA 1
ATOM 5255 C C . ASN A 1 645 ? -24.769 -25.720 20.307 1.00 83.44 645 ASN A C 1
ATOM 5257 O O . ASN A 1 645 ? -24.010 -25.678 19.333 1.00 83.44 645 ASN A O 1
ATOM 5261 N N . ASN A 1 646 ? -25.698 -26.672 20.412 1.00 82.56 646 ASN A N 1
ATOM 5262 C CA . ASN A 1 646 ? -25.874 -27.703 19.385 1.00 82.56 646 ASN A CA 1
ATOM 5263 C C . ASN A 1 646 ? -26.486 -27.202 18.062 1.00 82.56 646 ASN A C 1
ATOM 5265 O O . ASN A 1 646 ? -26.327 -27.884 17.047 1.00 82.56 646 ASN A O 1
ATOM 5269 N N . ASP A 1 647 ? -27.186 -26.066 18.044 1.00 78.00 647 ASP A N 1
ATOM 5270 C CA . ASP A 1 647 ? -27.990 -25.612 16.898 1.00 78.00 647 ASP A CA 1
ATOM 5271 C C . ASP A 1 647 ? -27.778 -24.135 16.496 1.00 78.00 647 ASP A C 1
ATOM 5273 O O . ASP A 1 647 ? -28.275 -23.689 15.455 1.00 78.00 647 ASP A O 1
ATOM 5277 N N . GLU A 1 648 ? -27.011 -23.371 17.273 1.00 85.81 648 GLU A N 1
ATOM 5278 C CA . GLU A 1 648 ? -26.712 -21.954 17.074 1.00 85.81 648 GLU A CA 1
ATOM 5279 C C . GLU A 1 648 ? -25.393 -21.494 17.730 1.00 85.81 648 GLU A C 1
ATOM 5281 O O . GLU A 1 648 ? -24.714 -22.201 18.479 1.00 85.81 648 GLU A O 1
ATOM 5286 N N . VAL A 1 649 ? -25.021 -20.249 17.425 1.00 91.31 649 VAL A N 1
ATOM 5287 C CA . VAL A 1 649 ? -23.920 -19.539 18.079 1.00 91.31 649 VAL A CA 1
ATOM 5288 C C . VAL A 1 649 ? -24.481 -18.280 18.717 1.00 91.31 649 VAL A C 1
ATOM 5290 O O . VAL A 1 649 ? -25.002 -17.409 18.020 1.00 91.31 649 VAL A O 1
ATOM 5293 N N . LYS A 1 650 ? -24.332 -18.165 20.035 1.00 94.75 650 LYS A N 1
ATOM 5294 C CA . LYS A 1 650 ? -24.632 -16.941 20.782 1.00 94.75 650 LYS A CA 1
ATOM 5295 C C . LYS A 1 650 ? -23.364 -16.116 20.954 1.00 94.75 650 LYS A C 1
ATOM 5297 O O . LYS A 1 650 ? -22.259 -16.656 20.950 1.00 94.75 650 LYS A O 1
ATOM 5302 N N . TYR A 1 651 ? -23.501 -14.807 21.115 1.00 96.38 651 TYR A N 1
ATOM 5303 C CA . TYR A 1 651 ? -22.359 -13.909 21.289 1.00 96.38 651 TYR A CA 1
ATOM 5304 C C . TYR A 1 651 ? -22.423 -13.160 22.620 1.00 96.38 651 TYR A C 1
ATOM 5306 O O . TYR A 1 651 ? -23.498 -12.926 23.173 1.00 96.38 651 TYR A O 1
ATOM 5314 N N . ALA A 1 652 ? -21.261 -12.786 23.149 1.00 96.44 652 ALA A N 1
ATOM 5315 C CA . ALA A 1 652 ? -21.148 -11.947 24.338 1.00 96.44 652 ALA A CA 1
ATOM 5316 C C . ALA A 1 652 ? -19.878 -11.089 24.293 1.00 96.44 652 ALA A C 1
ATOM 5318 O O . ALA A 1 652 ? -18.872 -11.478 23.706 1.00 96.44 652 ALA A O 1
ATOM 5319 N N . ILE A 1 653 ? -19.902 -9.943 24.964 1.00 95.12 653 ILE A N 1
ATOM 5320 C CA . ILE A 1 653 ? -18.710 -9.181 25.344 1.00 95.12 653 ILE A CA 1
ATOM 5321 C C . ILE A 1 653 ? -18.471 -9.451 26.828 1.00 95.12 653 ILE A C 1
ATOM 5323 O O . ILE A 1 653 ? -19.377 -9.293 27.643 1.00 95.12 653 ILE A O 1
ATOM 5327 N N . LEU A 1 654 ? -17.275 -9.896 27.199 1.00 92.75 654 LEU A N 1
ATOM 5328 C CA . LEU A 1 654 ? -16.966 -10.175 28.604 1.00 92.75 654 LEU A CA 1
ATOM 5329 C C . LEU A 1 654 ? -16.625 -8.875 29.355 1.00 92.75 654 LEU A C 1
ATOM 5331 O O . LEU A 1 654 ? -16.159 -7.924 28.720 1.00 92.75 654 LEU A O 1
ATOM 5335 N N . PRO A 1 655 ? -16.868 -8.797 30.680 1.00 90.94 655 PRO A N 1
ATOM 5336 C CA . PRO A 1 655 ? -16.530 -7.618 31.470 1.00 90.94 655 PRO A CA 1
ATOM 5337 C C . PRO A 1 655 ? -15.066 -7.203 31.301 1.00 90.94 655 PRO A C 1
ATOM 5339 O O . PRO A 1 655 ? -14.186 -8.038 31.093 1.00 90.94 655 PRO A O 1
ATOM 5342 N N . SER A 1 656 ? -14.811 -5.901 31.413 1.00 82.94 656 SER A N 1
ATOM 5343 C CA . SER A 1 656 ? -13.470 -5.330 31.327 1.00 82.94 656 SER A CA 1
ATOM 5344 C C . SER A 1 656 ? -12.558 -5.915 32.403 1.00 82.94 656 SER A C 1
ATOM 5346 O O . SER A 1 656 ? -12.896 -5.860 33.585 1.00 82.94 656 SER A O 1
ATOM 5348 N N . ASP A 1 657 ? -11.353 -6.349 32.019 1.00 73.94 657 ASP A N 1
ATOM 5349 C CA . ASP A 1 657 ? -10.335 -6.890 32.940 1.00 73.94 657 ASP A CA 1
ATOM 5350 C C . ASP A 1 657 ? -9.897 -5.876 34.025 1.00 73.94 657 ASP A C 1
ATOM 5352 O O . ASP A 1 657 ? -9.226 -6.218 35.002 1.00 73.94 657 ASP A O 1
ATOM 5356 N N . ARG A 1 658 ? -10.256 -4.594 33.857 1.00 73.38 658 ARG A N 1
ATOM 5357 C CA . ARG A 1 658 ? -10.054 -3.538 34.864 1.00 73.38 658 ARG A CA 1
ATOM 5358 C C . ARG A 1 658 ? -10.961 -3.711 36.077 1.00 73.38 658 ARG A C 1
ATOM 5360 O O . ARG A 1 658 ? -10.613 -3.264 37.169 1.00 73.38 658 ARG A O 1
ATOM 5367 N N . LEU A 1 659 ? -12.122 -4.324 35.884 1.00 75.38 659 LEU A N 1
ATOM 5368 C CA . LEU A 1 659 ? -13.045 -4.660 36.950 1.00 75.38 659 LEU A CA 1
ATOM 5369 C C . LEU A 1 659 ? -12.639 -6.019 37.510 1.00 75.38 659 LEU A C 1
ATOM 5371 O O . LEU A 1 659 ? -12.416 -6.963 36.767 1.00 75.38 659 LEU A O 1
ATOM 5375 N N . LYS A 1 660 ? -12.540 -6.133 38.833 1.00 75.25 660 LYS A N 1
ATOM 5376 C CA . LYS A 1 660 ? -12.250 -7.411 39.493 1.00 75.25 660 LYS A CA 1
ATOM 5377 C C . LYS A 1 660 ? -13.470 -7.872 40.268 1.00 75.25 660 LYS A C 1
ATOM 5379 O O . LYS A 1 660 ? -14.118 -7.056 40.919 1.00 75.25 660 LYS A O 1
ATOM 5384 N N . ASN A 1 661 ? -13.742 -9.176 40.233 1.00 81.00 661 ASN A N 1
ATOM 5385 C CA . ASN A 1 661 ? -14.759 -9.836 41.053 1.00 81.00 661 ASN A CA 1
ATOM 5386 C C . ASN A 1 661 ? -16.183 -9.283 40.868 1.00 81.00 661 ASN A C 1
ATOM 5388 O O . ASN A 1 661 ? -16.954 -9.218 41.825 1.00 81.00 661 ASN A O 1
ATOM 5392 N N . THR A 1 662 ? -16.551 -8.862 39.654 1.00 86.06 662 THR A N 1
ATOM 5393 C CA . THR A 1 662 ? -17.940 -8.457 39.388 1.00 86.06 662 THR A CA 1
ATOM 5394 C C . THR A 1 662 ? -18.849 -9.680 39.290 1.00 86.06 662 THR A C 1
ATOM 5396 O O . THR A 1 662 ? -18.469 -10.715 38.738 1.00 86.06 662 THR A O 1
ATOM 5399 N N . THR A 1 663 ? -20.063 -9.548 39.821 1.00 90.81 663 THR A N 1
ATOM 5400 C CA . THR A 1 663 ? -21.141 -10.520 39.623 1.00 90.81 663 THR A CA 1
ATOM 5401 C C . THR A 1 663 ? -22.058 -10.024 38.516 1.00 90.81 663 THR A C 1
ATOM 5403 O O . THR A 1 663 ? -22.517 -8.883 38.560 1.00 90.81 663 THR A O 1
ATOM 5406 N N . ASN A 1 664 ? -22.313 -10.878 37.530 1.00 93.94 664 ASN A N 1
ATOM 5407 C CA . ASN A 1 664 ? -23.176 -10.588 36.394 1.00 93.94 664 ASN A CA 1
ATOM 5408 C C . ASN A 1 664 ? -24.579 -11.162 36.611 1.00 93.94 664 ASN A C 1
ATOM 5410 O O . ASN A 1 664 ? -24.732 -12.219 37.223 1.00 93.94 664 ASN A O 1
ATOM 5414 N N . THR A 1 665 ? -25.610 -10.487 36.123 1.00 96.38 665 THR A N 1
ATOM 5415 C CA . THR A 1 665 ? -27.000 -10.968 36.155 1.00 96.38 665 THR A CA 1
ATOM 5416 C C . THR A 1 665 ? -27.389 -11.528 34.791 1.00 96.38 665 THR A C 1
ATOM 5418 O O . THR A 1 665 ? -27.358 -10.830 33.780 1.00 96.38 665 THR A O 1
ATOM 5421 N N . PHE A 1 666 ? -27.748 -12.808 34.752 1.00 97.69 666 PHE A N 1
ATOM 5422 C CA . PHE A 1 666 ? -28.014 -13.528 33.511 1.00 97.69 666 PHE A CA 1
ATOM 5423 C C . PHE A 1 666 ? -29.435 -14.080 33.518 1.00 97.69 666 PHE A C 1
ATOM 5425 O O . PHE A 1 666 ? -29.798 -14.847 34.412 1.00 97.69 666 PHE A O 1
ATOM 5432 N N . VAL A 1 667 ? -30.239 -13.687 32.534 1.00 97.81 667 VAL A N 1
ATOM 5433 C CA . VAL A 1 667 ? -31.642 -14.091 32.401 1.00 97.81 667 VAL A CA 1
ATOM 5434 C C . VAL A 1 667 ? -31.837 -14.806 31.066 1.00 97.81 667 VAL A C 1
ATOM 5436 O O . VAL A 1 667 ? -31.650 -14.193 30.019 1.00 97.81 667 VAL A O 1
ATOM 5439 N N . THR A 1 668 ? -32.258 -16.070 31.097 1.00 96.25 668 THR A N 1
ATOM 5440 C CA . THR A 1 668 ? -32.658 -16.838 29.904 1.00 96.25 668 THR A CA 1
ATOM 5441 C C . THR A 1 668 ? -34.169 -17.044 29.906 1.00 96.25 668 THR A C 1
ATOM 5443 O O . THR A 1 668 ? -34.738 -17.526 30.888 1.00 96.25 668 THR A O 1
ATOM 5446 N N . LEU A 1 669 ? -34.830 -16.694 28.808 1.00 95.38 669 LEU A N 1
ATOM 5447 C CA . LEU A 1 669 ? -36.259 -16.896 28.585 1.00 95.38 669 LEU A CA 1
ATOM 5448 C C . LEU A 1 669 ? -36.425 -17.859 27.409 1.00 95.38 669 LEU A C 1
ATOM 5450 O O . LEU A 1 669 ? -36.062 -17.500 26.293 1.00 95.38 669 LEU A O 1
ATOM 5454 N N . GLY A 1 670 ? -36.960 -19.049 27.693 1.00 91.69 670 GLY A N 1
ATOM 5455 C CA . GLY A 1 670 ? -36.925 -20.195 26.781 1.00 91.69 670 GLY A CA 1
ATOM 5456 C C . GLY A 1 670 ? -35.577 -20.898 26.848 1.00 91.69 670 GLY A C 1
ATOM 5457 O O . GLY A 1 670 ? -34.645 -20.557 26.134 1.00 91.69 670 GLY A O 1
ATOM 5458 N N . ILE A 1 671 ? -35.452 -21.846 27.776 1.00 90.25 671 ILE A N 1
ATOM 5459 C CA . ILE A 1 671 ? -34.184 -22.541 28.043 1.00 90.25 671 ILE A CA 1
ATOM 5460 C C . ILE A 1 671 ? -33.963 -23.662 27.023 1.00 90.25 671 ILE A C 1
ATOM 5462 O O . ILE A 1 671 ? -32.832 -23.971 26.660 1.00 90.25 671 ILE A O 1
ATOM 5466 N N . GLY A 1 672 ? -35.042 -24.330 26.606 1.00 85.12 672 GLY A N 1
ATOM 5467 C CA . GLY A 1 672 ? -34.938 -25.498 25.740 1.00 85.12 672 GLY A CA 1
ATOM 5468 C C . GLY A 1 672 ? -34.224 -26.675 26.420 1.00 85.12 672 GLY A C 1
ATOM 5469 O O . GLY A 1 672 ? -34.288 -26.862 27.637 1.00 85.12 672 GLY A O 1
ATOM 5470 N N . LYS A 1 673 ? -33.583 -27.530 25.615 1.00 86.94 673 LYS A N 1
ATOM 5471 C CA . LYS A 1 673 ? -32.920 -28.774 26.067 1.00 86.94 673 LYS A CA 1
ATOM 5472 C C . LYS A 1 673 ? -31.395 -28.694 26.064 1.00 86.94 673 LYS A C 1
ATOM 5474 O O . LYS A 1 673 ? -30.740 -29.704 26.323 1.00 86.94 673 LYS A O 1
ATOM 5479 N N . ASP A 1 674 ? -30.837 -27.522 25.791 1.00 89.75 674 ASP A N 1
ATOM 5480 C CA . ASP A 1 674 ? -29.402 -27.310 25.679 1.00 89.75 674 ASP A CA 1
ATOM 5481 C C . ASP A 1 674 ? -28.985 -26.039 26.422 1.00 89.75 674 ASP A C 1
ATOM 5483 O O . ASP A 1 674 ? -29.439 -24.955 26.092 1.00 89.75 674 ASP A O 1
ATOM 5487 N N . ILE A 1 675 ? -28.101 -26.191 27.413 1.00 93.25 675 ILE A N 1
ATOM 5488 C CA . ILE A 1 675 ? -27.537 -25.074 28.192 1.00 93.25 675 ILE A CA 1
ATOM 5489 C C . ILE A 1 675 ? -26.017 -24.949 28.019 1.00 93.25 675 ILE A C 1
ATOM 5491 O O . ILE A 1 675 ? -25.296 -24.492 28.914 1.00 93.25 675 ILE A O 1
ATOM 5495 N N . SER A 1 676 ? -25.488 -25.477 26.913 1.00 94.44 676 SER A N 1
ATOM 5496 C CA . SER A 1 676 ? -24.044 -25.544 26.659 1.00 94.44 676 SER A CA 1
ATOM 5497 C C . SER A 1 676 ? -23.444 -24.149 26.515 1.00 94.44 676 SER A C 1
ATOM 5499 O O . SER A 1 676 ? -22.368 -23.893 27.055 1.00 94.44 676 SER A O 1
ATOM 5501 N N . ALA A 1 677 ? -24.166 -23.227 25.874 1.00 94.44 677 ALA A N 1
ATOM 5502 C CA . ALA A 1 677 ? -23.737 -21.842 25.729 1.00 94.44 677 ALA A CA 1
ATOM 5503 C C . ALA A 1 677 ? -23.728 -21.100 27.081 1.00 94.44 677 ALA A C 1
ATOM 5505 O O . ALA A 1 677 ? -22.769 -20.382 27.366 1.00 94.44 677 ALA A O 1
ATOM 5506 N N . GLU A 1 678 ? -24.720 -21.306 27.955 1.00 95.56 678 GLU A N 1
ATOM 5507 C CA . GLU A 1 678 ? -24.755 -20.712 29.300 1.00 95.56 678 GLU A CA 1
ATOM 5508 C C . GLU A 1 678 ? -23.621 -21.243 30.180 1.00 95.56 678 GLU A C 1
ATOM 5510 O O . GLU A 1 678 ? -22.965 -20.473 30.887 1.00 95.56 678 GLU A O 1
ATOM 5515 N N . LYS A 1 679 ? -23.353 -22.555 30.118 1.00 94.75 679 LYS A N 1
ATOM 5516 C CA . LYS A 1 679 ? -22.212 -23.177 30.808 1.00 94.75 679 LYS A CA 1
ATOM 5517 C C . LYS A 1 679 ? -20.889 -22.604 30.308 1.00 94.75 679 LYS A C 1
ATOM 5519 O O . LYS A 1 679 ? -20.059 -22.214 31.122 1.00 94.75 679 LYS A O 1
ATOM 5524 N N . LEU A 1 680 ? -20.716 -22.493 28.992 1.00 94.88 680 LEU A N 1
ATOM 5525 C CA . LEU A 1 680 ? -19.509 -21.925 28.397 1.00 94.88 680 LEU A CA 1
ATOM 5526 C C . LEU A 1 680 ? -19.319 -20.456 28.797 1.00 94.88 680 LEU A C 1
ATOM 5528 O O . LEU A 1 680 ? -18.209 -20.054 29.134 1.00 94.88 680 LEU A O 1
ATOM 5532 N N . PHE A 1 681 ? -20.395 -19.667 28.834 1.00 95.19 681 PHE A N 1
ATOM 5533 C CA . PHE A 1 681 ? -20.347 -18.284 29.304 1.00 95.19 681 PHE A CA 1
ATOM 5534 C C . PHE A 1 681 ? -19.893 -18.184 30.766 1.00 95.19 681 PHE A C 1
ATOM 5536 O O . PHE A 1 681 ? -19.018 -17.376 31.084 1.00 95.19 681 PHE A O 1
ATOM 5543 N N . ARG A 1 682 ? -20.449 -19.021 31.656 1.00 95.12 682 ARG A N 1
ATOM 5544 C CA . ARG A 1 682 ? -20.007 -19.106 33.056 1.00 95.12 682 ARG A CA 1
ATOM 5545 C C . ARG A 1 682 ? -18.515 -19.422 33.135 1.00 95.12 682 ARG A C 1
ATOM 5547 O O . ARG A 1 682 ? -17.790 -18.721 33.834 1.00 95.12 682 ARG A O 1
ATOM 5554 N N . ASP A 1 683 ? -18.064 -20.437 32.407 1.00 93.69 683 ASP A N 1
ATOM 5555 C CA . ASP A 1 683 ? -16.672 -20.882 32.448 1.00 93.69 683 ASP A CA 1
ATOM 5556 C C . ASP A 1 683 ? -15.716 -19.782 31.934 1.00 93.69 683 ASP A C 1
ATOM 5558 O O . ASP A 1 683 ? -14.646 -19.570 32.505 1.00 93.69 683 ASP A O 1
ATOM 5562 N N . GLU A 1 684 ? -16.100 -19.026 30.898 1.00 92.50 684 GLU A N 1
ATOM 5563 C CA . GLU A 1 684 ? -15.333 -17.871 30.404 1.00 92.50 684 GLU A CA 1
ATOM 5564 C C . GLU A 1 684 ? -15.282 -16.702 31.404 1.00 92.50 684 GLU A C 1
ATOM 5566 O O . GLU A 1 684 ? -14.240 -16.052 31.539 1.00 92.50 684 GLU A O 1
ATOM 5571 N N . LEU A 1 685 ? -16.365 -16.445 32.146 1.00 92.31 685 LEU A N 1
ATOM 5572 C CA . LEU A 1 685 ? -16.365 -15.459 33.233 1.00 92.31 685 LEU A CA 1
ATOM 5573 C C . LEU A 1 685 ? -15.473 -15.891 34.401 1.00 92.31 685 LEU A C 1
ATOM 5575 O O . LEU A 1 685 ? -14.681 -15.086 34.899 1.00 92.31 685 LEU A O 1
ATOM 5579 N N . GLU A 1 686 ? -15.576 -17.149 34.826 1.00 91.19 686 GLU A N 1
ATOM 5580 C CA . GLU A 1 686 ? -14.811 -17.690 35.953 1.00 91.19 686 GLU A CA 1
ATOM 5581 C C . GLU A 1 686 ? -13.306 -17.672 35.669 1.00 91.19 686 GLU A C 1
ATOM 5583 O O . GLU A 1 686 ? -12.525 -17.260 36.530 1.00 91.19 686 GLU A O 1
ATOM 5588 N N . LYS A 1 687 ? -12.889 -17.996 34.435 1.00 89.81 687 LYS A N 1
ATOM 5589 C CA . LYS A 1 687 ? -11.487 -17.863 33.985 1.00 89.81 687 LYS A CA 1
ATOM 5590 C C . LYS A 1 687 ? -10.932 -16.447 34.156 1.00 89.81 687 LYS A C 1
ATOM 5592 O O . LYS A 1 687 ? -9.726 -16.283 34.330 1.00 89.81 687 LYS A O 1
ATOM 5597 N N . ARG A 1 688 ? -11.796 -15.433 34.110 1.00 87.50 688 ARG A N 1
ATOM 5598 C CA . ARG A 1 688 ? -11.447 -14.013 34.269 1.00 87.50 688 ARG A CA 1
ATOM 5599 C C . ARG A 1 688 ? -11.658 -13.491 35.695 1.00 87.50 688 ARG A C 1
ATOM 5601 O O . ARG A 1 688 ? -11.435 -12.314 35.954 1.00 87.50 688 ARG A O 1
ATOM 5608 N N . GLY A 1 689 ? -12.052 -14.351 36.636 1.00 88.81 689 GLY A N 1
ATOM 5609 C CA . GLY A 1 689 ? -12.290 -13.974 38.031 1.00 88.81 689 GLY A CA 1
ATOM 5610 C C . GLY A 1 689 ? -13.624 -13.258 38.265 1.00 88.81 689 GLY A C 1
ATOM 5611 O O . GLY A 1 689 ? -13.766 -12.531 39.249 1.00 88.81 689 GLY A O 1
ATOM 5612 N N . HIS A 1 690 ? -14.601 -13.447 37.378 1.00 91.25 690 HIS A N 1
ATOM 5613 C CA . HIS A 1 690 ? -15.962 -12.934 37.524 1.00 91.25 690 HIS A CA 1
ATOM 5614 C C . HIS A 1 690 ? -16.940 -14.058 37.865 1.00 91.25 690 HIS A C 1
ATOM 5616 O O . HIS A 1 690 ? -16.664 -15.235 37.647 1.00 91.25 690 HIS A O 1
ATOM 5622 N N . THR A 1 691 ? -18.107 -13.691 38.390 1.00 93.81 691 THR A N 1
ATOM 5623 C CA . THR A 1 691 ? -19.202 -14.634 38.667 1.00 93.81 691 THR A CA 1
ATOM 5624 C C . THR A 1 691 ? -20.481 -14.198 37.963 1.00 93.81 691 THR A C 1
ATOM 5626 O O . THR A 1 691 ? -20.580 -13.069 37.475 1.00 93.81 691 THR A O 1
ATOM 5629 N N . ALA A 1 692 ? -21.480 -15.079 37.907 1.00 94.50 692 ALA A N 1
ATOM 5630 C CA . ALA A 1 692 ? -22.807 -14.750 37.400 1.00 94.50 692 ALA A CA 1
ATOM 5631 C C . ALA A 1 692 ? -23.916 -15.423 38.222 1.00 94.50 692 ALA A C 1
ATOM 5633 O O . ALA A 1 692 ? -23.749 -16.535 38.721 1.00 94.50 692 ALA A O 1
ATOM 5634 N N . LYS A 1 693 ? -25.054 -14.737 38.359 1.00 97.06 693 LYS A N 1
ATOM 5635 C CA . LYS A 1 693 ? -26.313 -15.277 38.881 1.00 97.06 693 LYS A CA 1
ATOM 5636 C C . LYS A 1 693 ? -27.236 -15.562 37.704 1.00 97.06 693 LYS A C 1
ATOM 5638 O O . LYS A 1 693 ? -27.673 -14.629 37.033 1.00 97.06 693 LYS A O 1
ATOM 5643 N N . PHE A 1 694 ? -27.523 -16.839 37.482 1.00 98.00 694 PHE A N 1
ATOM 5644 C CA . PHE A 1 694 ? -28.372 -17.301 36.390 1.00 98.00 694 PHE A CA 1
ATOM 5645 C C . PHE A 1 694 ? -29.822 -17.467 36.850 1.00 98.00 694 PHE A C 1
ATOM 5647 O O . PHE A 1 694 ? -30.100 -18.119 37.860 1.00 98.00 694 PHE A O 1
ATOM 5654 N N . TYR A 1 695 ? -30.747 -16.916 36.073 1.00 98.00 695 TYR A N 1
ATOM 5655 C CA . TYR A 1 695 ? -32.192 -17.049 36.229 1.00 98.00 695 TYR A CA 1
ATOM 5656 C C . TYR A 1 695 ? -32.769 -17.510 34.898 1.00 98.00 695 TYR A C 1
ATOM 5658 O O . TYR A 1 695 ? -32.432 -16.950 33.860 1.00 98.00 695 TYR A O 1
ATOM 5666 N N . GLY A 1 696 ? -33.585 -18.554 34.903 1.00 96.75 696 GLY A N 1
ATOM 5667 C CA . GLY A 1 696 ? -34.098 -19.151 33.677 1.00 96.75 696 GLY A CA 1
ATOM 5668 C C . GLY A 1 696 ? -35.575 -19.452 33.803 1.00 96.75 696 GLY A C 1
ATOM 5669 O O . GLY A 1 696 ? -35.989 -20.039 34.801 1.00 96.75 696 GLY A O 1
ATOM 5670 N N . ALA A 1 697 ? -36.368 -19.045 32.818 1.00 94.75 697 ALA A N 1
ATOM 5671 C CA . ALA A 1 697 ? -37.804 -19.289 32.795 1.00 94.75 697 ALA A CA 1
ATOM 5672 C C . ALA A 1 697 ? -38.185 -20.114 31.565 1.00 94.75 697 ALA A C 1
ATOM 5674 O O . ALA A 1 697 ? -37.853 -19.755 30.434 1.00 94.75 697 ALA A O 1
ATOM 5675 N N . ASP A 1 698 ? -38.885 -21.220 31.802 1.00 93.06 698 ASP A N 1
ATOM 5676 C CA . ASP A 1 698 ? -39.378 -22.116 30.763 1.00 93.06 698 ASP A CA 1
ATOM 5677 C C . ASP A 1 698 ? -40.655 -22.813 31.269 1.00 93.06 698 ASP A C 1
ATOM 5679 O O . ASP A 1 698 ? -40.702 -23.234 32.425 1.00 93.06 698 ASP A O 1
ATOM 5683 N N . PRO A 1 699 ? -41.717 -22.947 30.460 1.00 89.38 699 PRO A N 1
ATOM 5684 C CA . PRO A 1 699 ? -42.941 -23.613 30.899 1.00 89.38 699 PRO A CA 1
ATOM 5685 C C . PRO A 1 699 ? -42.818 -25.145 31.017 1.00 89.38 699 PRO A C 1
ATOM 5687 O O . PRO A 1 699 ? -43.701 -25.774 31.604 1.00 89.38 699 PRO A O 1
ATOM 5690 N N . ILE A 1 700 ? -41.773 -25.774 30.467 1.00 88.56 700 ILE A N 1
ATOM 5691 C CA . ILE A 1 700 ? -41.582 -27.231 30.471 1.00 88.56 700 ILE A CA 1
ATOM 5692 C C . ILE A 1 700 ? -40.623 -27.641 31.578 1.00 88.56 700 ILE A C 1
ATOM 5694 O O . ILE A 1 700 ? -39.410 -27.590 31.422 1.00 88.56 700 ILE A O 1
ATOM 5698 N N . SER A 1 701 ? -41.163 -28.106 32.704 1.00 85.12 701 SER A N 1
ATOM 5699 C CA . SER A 1 701 ? -40.330 -28.517 33.844 1.00 85.12 701 SER A CA 1
ATOM 5700 C C . SER A 1 701 ? -39.617 -29.849 33.633 1.00 85.12 701 SER A C 1
ATOM 5702 O O . SER A 1 701 ? -38.498 -30.025 34.111 1.00 85.12 701 SER A O 1
ATOM 5704 N N . GLU A 1 702 ? -40.231 -30.783 32.904 1.00 83.19 702 GLU A N 1
ATOM 5705 C CA . GLU A 1 702 ? -39.680 -32.123 32.701 1.00 83.19 702 GLU A CA 1
ATOM 5706 C C . GLU A 1 702 ? -38.342 -32.053 31.948 1.00 83.19 702 GLU A C 1
ATOM 5708 O O . GLU A 1 702 ? -38.278 -31.699 30.770 1.00 83.19 702 GLU A O 1
ATOM 5713 N N . GLY A 1 703 ? -37.251 -32.359 32.651 1.00 84.06 703 GLY A N 1
ATOM 5714 C CA . GLY A 1 703 ? -35.874 -32.288 32.165 1.00 84.06 703 GLY A CA 1
ATOM 5715 C C . GLY A 1 703 ? -35.256 -30.883 32.158 1.00 84.06 703 GLY A C 1
ATOM 5716 O O . GLY A 1 703 ? -34.091 -30.766 32.523 1.00 84.06 703 GLY A O 1
ATOM 5717 N N . ASN A 1 704 ? -35.985 -29.818 31.792 1.00 87.81 704 ASN A N 1
ATOM 5718 C CA . ASN A 1 704 ? -35.378 -28.472 31.714 1.00 87.81 704 ASN A CA 1
ATOM 5719 C C . ASN A 1 704 ? -35.114 -27.897 33.112 1.00 87.81 704 ASN A C 1
ATOM 5721 O O . ASN A 1 704 ? -34.116 -27.203 33.301 1.00 87.81 704 ASN A O 1
ATOM 5725 N N . ALA A 1 705 ? -35.965 -28.221 34.096 1.00 89.38 705 ALA A N 1
ATOM 5726 C CA . ALA A 1 705 ? -35.767 -27.789 35.478 1.00 89.38 705 ALA A CA 1
ATOM 5727 C C . ALA A 1 705 ? -34.459 -28.348 36.049 1.00 89.38 705 ALA A C 1
ATOM 5729 O O . ALA A 1 705 ? -33.632 -27.584 36.547 1.00 89.38 705 ALA A O 1
ATOM 5730 N N . ASP A 1 706 ? -34.233 -29.656 35.908 1.00 91.00 706 ASP A N 1
ATOM 5731 C CA . ASP A 1 706 ? -33.008 -30.314 36.375 1.00 91.00 706 ASP A CA 1
ATOM 5732 C C . ASP A 1 706 ? -31.779 -29.869 35.576 1.00 91.00 706 ASP A C 1
ATOM 5734 O O . ASP A 1 706 ? -30.684 -29.751 36.127 1.00 91.00 706 ASP A O 1
ATOM 5738 N N . LEU A 1 707 ? -31.947 -29.602 34.277 1.00 92.31 707 LEU A N 1
ATOM 5739 C CA . LEU A 1 707 ? -30.875 -29.115 33.417 1.00 92.31 707 LEU A CA 1
ATOM 5740 C C . LEU A 1 707 ? -30.403 -27.725 33.861 1.00 92.31 707 LEU A C 1
ATOM 5742 O O . LEU A 1 707 ? -29.228 -27.556 34.185 1.00 92.31 707 LEU A O 1
ATOM 5746 N N . TYR A 1 708 ? -31.309 -26.748 33.932 1.00 94.69 708 TYR A N 1
ATOM 5747 C CA . TYR A 1 708 ? -30.953 -25.363 34.251 1.00 94.69 708 TYR A CA 1
ATOM 5748 C C . TYR A 1 708 ? -30.563 -25.174 35.722 1.00 94.69 708 TYR A C 1
ATOM 5750 O O . TYR A 1 708 ? -29.701 -24.352 36.035 1.00 94.69 708 TYR A O 1
ATOM 5758 N N . SER A 1 709 ? -31.119 -25.982 36.633 1.00 93.94 709 SER A N 1
ATOM 5759 C CA . SER A 1 709 ? -30.771 -25.928 38.062 1.00 93.94 709 SER A CA 1
ATOM 5760 C C . SER A 1 709 ? -29.307 -26.288 38.353 1.00 93.94 709 SER A C 1
ATOM 5762 O O . SER A 1 709 ? -28.812 -26.017 39.444 1.00 93.94 709 SER A O 1
ATOM 5764 N N . GLN A 1 710 ? -28.577 -26.841 37.375 1.00 93.81 710 GLN A N 1
ATOM 5765 C CA . GLN A 1 710 ? -27.123 -27.046 37.455 1.00 93.81 710 GLN A CA 1
ATOM 5766 C C . GLN A 1 710 ? -26.324 -25.736 37.434 1.00 93.81 710 GLN A C 1
ATOM 5768 O O . GLN A 1 710 ? -25.155 -25.736 37.820 1.00 93.81 710 GLN A O 1
ATOM 5773 N N . ILE A 1 711 ? -26.913 -24.646 36.933 1.00 94.56 711 ILE A N 1
ATOM 5774 C CA . ILE A 1 711 ? -26.236 -23.353 36.768 1.00 94.56 711 ILE A CA 1
ATOM 5775 C C . ILE A 1 711 ? -26.966 -22.191 37.450 1.00 94.56 711 ILE A C 1
ATOM 5777 O O . ILE A 1 711 ? -26.323 -21.206 37.806 1.00 94.56 711 ILE A O 1
ATOM 5781 N N . GLY A 1 712 ? -28.284 -22.284 37.650 1.00 95.44 712 GLY A N 1
ATOM 5782 C CA . GLY A 1 712 ? -29.095 -21.151 38.090 1.00 95.44 712 GLY A CA 1
ATOM 5783 C C . GLY A 1 712 ? -30.448 -21.511 38.685 1.00 95.44 712 GLY A C 1
ATOM 5784 O O . GLY A 1 712 ? -30.770 -22.670 38.917 1.00 95.44 712 GLY A O 1
ATOM 5785 N N . LYS A 1 713 ? -31.266 -20.488 38.938 1.00 97.19 713 LYS A N 1
ATOM 5786 C CA . LYS A 1 713 ? -32.636 -20.650 39.434 1.00 97.19 713 LYS A CA 1
ATOM 5787 C C . LYS A 1 713 ? -33.604 -20.822 38.264 1.00 97.19 713 LYS A C 1
ATOM 5789 O O . LYS A 1 713 ? -33.700 -19.939 37.415 1.00 97.19 713 LYS A O 1
ATOM 5794 N N . TYR A 1 714 ? -34.334 -21.933 38.261 1.00 96.50 714 TYR A N 1
ATOM 5795 C CA . TYR A 1 714 ? -35.357 -22.251 37.266 1.00 96.50 714 TYR A CA 1
ATOM 5796 C C . TYR A 1 714 ? -36.757 -21.776 37.695 1.00 96.50 714 TYR A C 1
ATOM 5798 O O . TYR A 1 714 ? -37.123 -21.887 38.869 1.00 96.50 714 TYR A O 1
ATOM 5806 N N . PHE A 1 715 ? -37.554 -21.294 36.739 1.00 95.19 715 PHE A N 1
ATOM 5807 C CA . PHE A 1 715 ? -38.939 -20.861 36.927 1.00 95.19 715 PHE A CA 1
ATOM 5808 C C . PHE A 1 715 ? -39.878 -21.567 35.928 1.00 95.19 715 PHE A C 1
ATOM 5810 O O . PHE A 1 715 ? -39.680 -21.426 34.721 1.00 95.19 715 PHE A O 1
ATOM 5817 N N . PRO A 1 716 ? -40.912 -22.296 36.401 1.00 92.25 716 PRO A N 1
ATOM 5818 C CA . PRO A 1 716 ? -41.756 -23.168 35.576 1.00 92.25 716 PRO A CA 1
ATOM 5819 C C . PRO A 1 716 ? -42.900 -22.408 34.877 1.00 92.25 716 PRO A C 1
ATOM 5821 O O . PRO A 1 716 ? -44.077 -22.739 35.037 1.00 92.25 716 PRO A O 1
ATOM 5824 N N . PHE A 1 717 ? -42.584 -21.337 34.154 1.00 90.19 717 PHE A N 1
ATOM 5825 C CA . PHE A 1 717 ? -43.558 -20.558 33.388 1.00 90.19 717 PHE A CA 1
ATOM 5826 C C . PHE A 1 717 ? -42.909 -19.902 32.170 1.00 90.19 717 PHE A C 1
ATOM 5828 O O . PHE A 1 717 ? -41.708 -19.645 32.146 1.00 90.19 717 PHE A O 1
ATOM 5835 N N . ALA A 1 718 ? -43.721 -19.596 31.162 1.00 89.12 718 ALA A N 1
ATOM 5836 C CA . ALA A 1 718 ? -43.298 -18.755 30.052 1.00 89.12 718 ALA A CA 1
ATOM 5837 C C . ALA A 1 718 ? -43.311 -17.279 30.477 1.00 89.12 718 ALA A C 1
ATOM 5839 O O . ALA A 1 718 ? -44.086 -16.877 31.346 1.00 89.12 718 ALA A O 1
ATOM 5840 N N . VAL A 1 719 ? -42.497 -16.446 29.835 1.00 91.25 719 VAL A N 1
ATOM 5841 C CA . VAL A 1 719 ? -42.489 -14.996 30.066 1.00 91.25 719 VAL A CA 1
ATOM 5842 C C . VAL A 1 719 ? -42.933 -14.282 28.795 1.00 91.25 719 VAL A C 1
ATOM 5844 O O . VAL A 1 719 ? -42.530 -14.655 27.697 1.00 91.25 719 VAL A O 1
ATOM 5847 N N . SER A 1 720 ? -43.823 -13.296 28.916 1.00 88.94 720 SER A N 1
ATOM 5848 C CA . SER A 1 720 ? -44.329 -12.536 27.765 1.00 88.94 720 SER A CA 1
ATOM 5849 C C . SER A 1 720 ? -44.720 -11.103 28.135 1.00 88.94 720 SER A C 1
ATOM 5851 O O . SER A 1 720 ? -44.541 -10.672 29.271 1.00 88.94 720 SER A O 1
ATOM 5853 N N . ALA A 1 721 ? -45.287 -10.356 27.188 1.00 88.12 721 ALA A N 1
ATOM 5854 C CA . ALA A 1 721 ? -45.772 -8.996 27.417 1.00 88.12 721 ALA A CA 1
ATOM 5855 C C . ALA A 1 721 ? -46.977 -8.904 28.371 1.00 88.12 721 ALA A C 1
ATOM 5857 O O . ALA A 1 721 ? -47.286 -7.817 28.849 1.00 88.12 721 ALA A O 1
ATOM 5858 N N . LYS A 1 722 ? -47.705 -10.006 28.601 1.00 86.69 722 LYS A N 1
ATOM 5859 C CA . LYS A 1 722 ? -48.901 -10.037 29.458 1.00 86.69 722 LYS A CA 1
ATOM 5860 C C . LYS A 1 722 ? -48.968 -11.333 30.258 1.00 86.69 722 LYS A C 1
ATOM 5862 O O . LYS A 1 722 ? -48.579 -12.393 29.772 1.00 86.69 722 LYS A O 1
ATOM 5867 N N . ALA A 1 723 ? -49.515 -11.255 31.467 1.00 84.50 723 ALA A N 1
ATOM 5868 C CA . ALA A 1 723 ? -49.830 -12.441 32.251 1.00 84.50 723 ALA A CA 1
ATOM 5869 C C . ALA A 1 723 ? -51.087 -13.152 31.713 1.00 84.50 723 ALA A C 1
ATOM 5871 O O . ALA A 1 723 ? -52.011 -12.506 31.210 1.00 84.50 723 ALA A O 1
ATOM 5872 N N . GLY A 1 724 ? -51.142 -14.478 31.840 1.00 81.94 724 GLY A N 1
ATOM 5873 C CA . GLY A 1 724 ? -52.317 -15.273 31.466 1.00 81.94 724 GLY A CA 1
ATOM 5874 C C . GLY A 1 724 ? -51.980 -16.706 31.066 1.00 81.94 724 GLY A C 1
ATOM 5875 O O . GLY A 1 724 ? -50.825 -17.109 31.095 1.00 81.94 724 GLY A O 1
ATOM 5876 N N . ILE A 1 725 ? -52.990 -17.483 30.675 1.00 79.38 725 ILE A N 1
ATOM 5877 C CA . ILE A 1 725 ? -52.800 -18.821 30.097 1.00 79.38 725 ILE A CA 1
ATOM 5878 C C . ILE A 1 725 ? -53.019 -18.709 28.593 1.00 79.38 725 ILE A C 1
ATOM 5880 O O . ILE A 1 725 ? -54.056 -18.209 28.152 1.00 79.38 725 ILE A O 1
ATOM 5884 N N . SER A 1 726 ? -52.044 -19.144 27.797 1.00 81.44 726 SER A N 1
ATOM 5885 C CA . SER A 1 726 ? -52.144 -19.094 26.339 1.00 81.44 726 SER A CA 1
ATOM 5886 C C . SER A 1 726 ? -51.427 -20.272 25.688 1.00 81.44 726 SER A C 1
ATOM 5888 O O . SER A 1 726 ? -50.577 -20.911 26.305 1.00 81.44 726 SER A O 1
ATOM 5890 N N . LYS A 1 727 ? -51.777 -20.578 24.433 1.00 80.81 727 LYS A N 1
ATOM 5891 C CA . LYS A 1 727 ? -51.095 -21.638 23.690 1.00 80.81 727 LYS A CA 1
ATOM 5892 C C . LYS A 1 727 ? -49.706 -21.172 23.254 1.00 80.81 727 LYS A C 1
ATOM 5894 O O . LYS A 1 727 ? -49.607 -20.264 22.423 1.00 80.81 727 LYS A O 1
ATOM 5899 N N . ALA A 1 728 ? -48.668 -21.870 23.702 1.00 81.94 728 ALA A N 1
ATOM 5900 C CA . ALA A 1 728 ? -47.290 -21.737 23.230 1.00 81.94 728 ALA A CA 1
ATOM 5901 C C . ALA A 1 728 ? -46.847 -22.989 22.458 1.00 81.94 728 ALA A C 1
ATOM 5903 O O . ALA A 1 728 ? -47.426 -24.067 22.619 1.00 81.94 728 ALA A O 1
ATOM 5904 N N . SER A 1 729 ? -45.869 -22.824 21.563 1.00 82.56 729 SER A N 1
ATOM 5905 C CA . SER A 1 729 ? -45.126 -23.956 21.000 1.00 82.56 729 SER A CA 1
ATOM 5906 C C . SER A 1 729 ? -44.144 -24.429 22.067 1.00 82.56 729 SER A C 1
ATOM 5908 O O . SER A 1 729 ? -43.457 -23.601 22.651 1.00 82.56 729 SER A O 1
ATOM 5910 N N . VAL A 1 730 ? -44.128 -25.722 22.382 1.00 82.62 730 VAL A N 1
ATOM 5911 C CA . VAL A 1 730 ? -43.217 -26.294 23.381 1.00 82.62 730 VAL A CA 1
ATOM 5912 C C . VAL A 1 730 ? -42.615 -27.594 22.866 1.00 82.62 730 VAL A C 1
ATOM 5914 O O . VAL A 1 730 ? -43.310 -28.396 22.236 1.00 82.62 730 VAL A O 1
ATOM 5917 N N . PHE A 1 731 ? -41.332 -27.816 23.142 1.00 80.50 731 PHE A N 1
ATOM 5918 C CA . PHE A 1 731 ? -40.615 -29.008 22.698 1.00 80.50 731 PHE A CA 1
ATOM 5919 C C . PHE A 1 731 ? -40.772 -30.156 23.703 1.00 80.50 731 PHE A C 1
ATOM 5921 O O . PHE A 1 731 ? -40.225 -30.121 24.806 1.00 80.50 731 PHE A O 1
ATOM 5928 N N . ILE A 1 732 ? -41.535 -31.188 23.331 1.00 76.62 732 ILE A N 1
ATOM 5929 C CA . ILE A 1 732 ? -41.824 -32.358 24.173 1.00 76.62 732 ILE A CA 1
ATOM 5930 C C . ILE A 1 732 ? -41.614 -33.629 23.341 1.00 76.62 732 ILE A C 1
ATOM 5932 O O . ILE A 1 732 ? -42.113 -33.740 22.221 1.00 76.62 732 ILE A O 1
ATOM 5936 N N . ASN A 1 733 ? -40.893 -34.610 23.895 1.00 78.25 733 ASN A N 1
ATOM 5937 C CA . ASN A 1 733 ? -40.644 -35.917 23.266 1.00 78.25 733 ASN A CA 1
ATOM 5938 C C . ASN A 1 733 ? -40.090 -35.836 21.828 1.00 78.25 733 ASN A C 1
ATOM 5940 O O . ASN A 1 733 ? -40.480 -36.616 20.964 1.00 78.25 733 ASN A O 1
ATOM 5944 N N . GLY A 1 734 ? -39.191 -34.883 21.562 1.00 77.31 734 GLY A N 1
ATOM 5945 C CA . GLY A 1 734 ? -38.538 -34.745 20.256 1.00 77.31 734 GLY A CA 1
ATOM 5946 C C . GLY A 1 734 ? -39.346 -33.980 19.201 1.00 77.31 734 GLY A C 1
ATOM 5947 O O . GLY A 1 734 ? -38.948 -33.968 18.039 1.00 77.31 734 GLY A O 1
ATOM 5948 N N . SER A 1 735 ? -40.471 -33.356 19.567 1.00 80.31 735 SER A N 1
ATOM 5949 C CA . SER A 1 735 ? -41.297 -32.579 18.634 1.00 80.31 735 SER A CA 1
ATOM 5950 C C . SER A 1 735 ? -41.910 -31.337 19.278 1.00 80.31 735 SER A C 1
ATOM 5952 O O . SER A 1 735 ? -42.171 -31.307 20.482 1.00 80.31 735 SER A O 1
ATOM 5954 N N . TYR A 1 736 ? -42.179 -30.320 18.460 1.00 81.44 736 TYR A N 1
ATOM 5955 C CA . TYR A 1 736 ? -42.904 -29.126 18.880 1.00 81.44 736 TYR A CA 1
ATOM 5956 C C . TYR A 1 736 ? -44.411 -29.373 18.898 1.00 81.44 736 TYR A C 1
ATOM 5958 O O . TYR A 1 736 ? -45.012 -29.756 17.892 1.00 81.44 736 TYR A O 1
ATOM 5966 N N . VAL A 1 737 ? -45.039 -29.123 20.045 1.00 85.75 737 VAL A N 1
ATOM 5967 C CA . VAL A 1 737 ? -46.483 -29.277 20.247 1.00 85.75 737 VAL A CA 1
ATOM 5968 C C . VAL A 1 737 ? -47.083 -28.007 20.838 1.00 85.75 737 VAL A C 1
ATOM 5970 O O . VAL A 1 737 ? -46.452 -27.305 21.620 1.00 85.75 737 VAL A O 1
ATOM 5973 N N . ARG A 1 738 ? -48.336 -27.696 20.486 1.00 86.50 738 ARG A N 1
ATOM 5974 C CA . ARG A 1 738 ? -49.056 -26.549 21.061 1.00 86.50 738 ARG A CA 1
ATOM 5975 C C . ARG A 1 738 ? -49.662 -26.941 22.408 1.00 86.50 738 ARG A C 1
ATOM 5977 O O . ARG A 1 738 ? -50.513 -27.832 22.458 1.00 86.50 738 ARG A O 1
ATOM 5984 N N . ARG A 1 739 ? -49.266 -26.265 23.487 1.00 85.81 739 ARG A N 1
ATOM 5985 C CA . ARG A 1 739 ? -49.788 -26.486 24.848 1.00 85.81 739 ARG A CA 1
ATOM 5986 C C . ARG A 1 739 ? -50.219 -25.181 25.487 1.00 85.81 739 ARG A C 1
ATOM 5988 O O . ARG A 1 739 ? -49.637 -24.140 25.206 1.00 85.81 739 ARG A O 1
ATOM 5995 N N . ASP A 1 740 ? -51.234 -25.264 26.339 1.00 85.38 740 ASP A N 1
ATOM 5996 C CA . ASP A 1 740 ? -51.591 -24.162 27.222 1.00 85.38 740 ASP A CA 1
ATOM 5997 C C . ASP A 1 740 ? -50.498 -24.033 28.281 1.00 85.38 740 ASP A C 1
ATOM 5999 O O . ASP A 1 740 ? -50.218 -24.984 29.013 1.00 85.38 740 ASP A O 1
ATOM 6003 N N . VAL A 1 741 ? -49.855 -22.872 28.318 1.00 86.56 741 VAL A N 1
ATOM 6004 C CA . VAL A 1 741 ? -48.800 -22.560 29.278 1.00 86.56 741 VAL A CA 1
ATOM 6005 C C . VAL A 1 741 ? -49.159 -21.295 30.040 1.00 86.56 741 VAL A C 1
ATOM 6007 O O . VAL A 1 741 ? -49.818 -20.389 29.520 1.00 86.56 741 VAL A O 1
ATOM 6010 N N . THR A 1 742 ? -48.716 -21.239 31.290 1.00 86.81 742 THR A N 1
ATOM 6011 C CA . THR A 1 742 ? -48.824 -20.039 32.114 1.00 86.81 742 THR A CA 1
ATOM 6012 C C . THR A 1 742 ? -47.755 -19.046 31.680 1.00 86.81 742 THR A C 1
ATOM 6014 O O . THR A 1 742 ? -46.568 -19.369 31.686 1.00 86.81 742 THR A O 1
ATOM 6017 N N . HIS A 1 743 ? -48.183 -17.842 31.321 1.00 86.75 743 HIS A N 1
ATOM 6018 C CA . HIS A 1 743 ? -47.328 -16.700 31.052 1.00 86.75 743 HIS A CA 1
ATOM 6019 C C . HIS A 1 743 ? -47.309 -15.757 32.251 1.00 86.75 743 HIS A C 1
ATOM 6021 O O . HIS A 1 743 ? -48.359 -15.377 32.779 1.00 86.75 743 HIS A O 1
ATOM 6027 N N . VAL A 1 744 ? -46.109 -15.332 32.622 1.00 89.62 744 VAL A N 1
ATOM 6028 C CA . VAL A 1 744 ? -45.859 -14.221 33.537 1.00 89.62 744 VAL A CA 1
ATOM 6029 C C . VAL A 1 744 ? -45.437 -13.002 32.717 1.00 89.62 744 VAL A C 1
ATOM 6031 O O . VAL A 1 744 ? -44.724 -13.124 31.720 1.00 89.62 744 VAL A O 1
ATOM 6034 N N . GLU A 1 745 ? -45.905 -11.819 33.109 1.00 92.50 745 GLU A N 1
ATOM 6035 C CA . GLU A 1 745 ? -45.498 -10.570 32.466 1.00 92.50 745 GLU A CA 1
ATOM 6036 C C . GLU A 1 745 ? -44.012 -10.278 32.727 1.00 92.50 745 GLU A C 1
ATOM 6038 O O . GLU A 1 745 ? -43.552 -10.362 33.863 1.00 92.50 745 GLU A O 1
ATOM 6043 N N . LEU A 1 746 ? -43.269 -9.891 31.687 1.00 93.75 746 LEU A N 1
ATOM 6044 C CA . LEU A 1 746 ? -41.826 -9.649 31.758 1.00 93.75 746 LEU A CA 1
ATOM 6045 C C . LEU A 1 746 ? -41.442 -8.574 32.784 1.00 93.75 746 LEU A C 1
ATOM 6047 O O . LEU A 1 746 ? -40.490 -8.770 33.533 1.00 93.75 746 LEU A O 1
ATOM 6051 N N . LEU A 1 747 ? -42.189 -7.469 32.878 1.00 92.88 747 LEU A N 1
ATOM 6052 C CA . LEU A 1 747 ? -41.917 -6.434 33.885 1.00 92.88 747 LEU A CA 1
ATOM 6053 C C . LEU A 1 747 ? -42.112 -6.948 35.306 1.00 92.88 747 LEU A C 1
ATOM 6055 O O . LEU A 1 747 ? -41.257 -6.700 36.151 1.00 92.88 747 LEU A O 1
ATOM 6059 N N . TYR A 1 748 ? -43.198 -7.681 35.549 1.00 92.56 748 TYR A N 1
ATOM 6060 C CA . TYR A 1 748 ? -43.472 -8.284 36.850 1.00 92.56 748 TYR A CA 1
ATOM 6061 C C . TYR A 1 748 ? -42.413 -9.332 37.212 1.00 92.56 748 TYR A C 1
ATOM 6063 O O . TYR A 1 748 ? -41.914 -9.375 38.333 1.00 92.56 748 TYR A O 1
ATOM 6071 N N . PHE A 1 749 ? -41.996 -10.151 36.243 1.00 95.31 749 PHE A N 1
ATOM 6072 C CA . PHE A 1 749 ? -40.938 -11.129 36.463 1.00 95.31 749 PHE A CA 1
ATOM 6073 C C . PHE A 1 749 ? -39.625 -10.461 36.887 1.00 95.31 749 PHE A C 1
ATOM 6075 O O . PHE A 1 749 ? -39.003 -10.882 37.859 1.00 95.31 749 PHE A O 1
ATOM 6082 N N . LEU A 1 750 ? -39.218 -9.391 36.207 1.00 95.44 750 LEU A N 1
ATOM 6083 C CA . LEU A 1 750 ? -37.962 -8.709 36.515 1.00 95.44 750 LEU A CA 1
ATOM 6084 C C . LEU A 1 750 ? -38.036 -7.888 37.808 1.00 95.44 750 LEU A C 1
ATOM 6086 O O . LEU A 1 750 ? -37.120 -7.973 38.619 1.00 95.44 750 LEU A O 1
ATOM 6090 N N . ASN A 1 751 ? -39.107 -7.118 38.018 1.00 92.06 751 ASN A N 1
ATOM 6091 C CA . ASN A 1 751 ? -39.225 -6.210 39.163 1.00 92.06 751 ASN A CA 1
ATOM 6092 C C . ASN A 1 751 ? -39.638 -6.906 40.455 1.00 92.06 751 ASN A C 1
ATOM 6094 O O . ASN A 1 751 ? -39.084 -6.592 41.502 1.00 92.06 751 ASN A O 1
ATOM 6098 N N . ASP A 1 752 ? -40.621 -7.800 40.389 1.00 91.88 752 ASP A N 1
ATOM 6099 C CA . ASP A 1 752 ? -41.299 -8.323 41.575 1.00 91.88 752 ASP A CA 1
ATOM 6100 C C . ASP A 1 752 ? -40.835 -9.741 41.925 1.00 91.88 752 ASP A C 1
ATOM 6102 O O . ASP A 1 752 ? -40.812 -10.110 43.095 1.00 91.88 752 ASP A O 1
ATOM 6106 N N . ILE A 1 753 ? -40.462 -10.554 40.927 1.00 92.75 753 ILE A N 1
ATOM 6107 C CA . ILE A 1 753 ? -39.986 -11.928 41.167 1.00 92.75 753 ILE A CA 1
ATOM 6108 C C . ILE A 1 753 ? -38.463 -11.980 41.313 1.00 92.75 753 ILE A C 1
ATOM 6110 O O . ILE A 1 753 ? -37.954 -12.677 42.195 1.00 92.75 753 ILE A O 1
ATOM 6114 N N . LEU A 1 754 ? -37.727 -11.313 40.418 1.00 95.06 754 LEU A N 1
ATOM 6115 C CA . LEU A 1 754 ? -36.261 -11.304 40.440 1.00 95.06 754 LEU A CA 1
ATOM 6116 C C . LEU A 1 754 ? -35.672 -10.107 41.193 1.00 95.06 754 LEU A C 1
ATOM 6118 O O . LEU A 1 754 ? -34.527 -10.197 41.631 1.00 95.06 754 LEU A O 1
ATOM 6122 N N . GLU A 1 755 ? -36.435 -9.021 41.336 1.00 95.75 755 GLU A N 1
ATOM 6123 C CA . GLU A 1 755 ? -35.995 -7.758 41.943 1.00 95.75 755 GLU A CA 1
ATOM 6124 C C . GLU A 1 755 ? -34.729 -7.180 41.273 1.00 95.75 755 GLU A C 1
ATOM 6126 O O . GLU A 1 755 ? -33.805 -6.693 41.928 1.00 95.75 755 GLU A O 1
ATOM 6131 N N . LEU A 1 756 ? -34.674 -7.232 39.935 1.00 94.44 756 LEU A N 1
ATOM 6132 C CA . LEU A 1 756 ? -33.539 -6.780 39.124 1.00 94.44 756 LEU A CA 1
ATOM 6133 C C . LEU A 1 756 ? -33.863 -5.504 38.340 1.00 94.44 756 LEU A C 1
ATOM 6135 O O . LEU A 1 756 ? -34.846 -5.432 37.605 1.00 94.44 756 LEU A O 1
ATOM 6139 N N . LYS A 1 757 ? -32.972 -4.513 38.448 1.00 93.31 757 LYS A N 1
ATOM 6140 C CA . LYS A 1 757 ? -33.000 -3.270 37.653 1.00 93.31 757 LYS A CA 1
ATOM 6141 C C . LYS A 1 757 ? -31.898 -3.205 36.597 1.00 93.31 757 LYS A C 1
ATOM 6143 O O . LYS A 1 757 ? -32.082 -2.598 35.547 1.00 93.31 757 LYS A O 1
ATOM 6148 N N . GLU A 1 758 ? -30.775 -3.866 36.849 1.00 93.75 758 GLU A N 1
ATOM 6149 C CA . GLU A 1 758 ? -29.656 -3.967 35.914 1.00 93.75 758 GLU A CA 1
ATOM 6150 C C . GLU A 1 758 ? -29.435 -5.437 35.559 1.00 93.75 758 GLU A C 1
ATOM 6152 O O . GLU A 1 758 ? -29.140 -6.274 36.421 1.00 93.75 758 GLU A O 1
ATOM 6157 N N . ILE A 1 759 ? -29.635 -5.756 34.284 1.00 96.75 759 ILE A N 1
ATOM 6158 C CA . ILE A 1 759 ? -29.477 -7.093 33.731 1.00 96.75 759 ILE A CA 1
ATOM 6159 C C . ILE A 1 759 ? -28.301 -7.068 32.758 1.00 96.75 759 ILE A C 1
ATOM 6161 O O . ILE A 1 759 ? -28.297 -6.332 31.774 1.00 96.75 759 ILE A O 1
ATOM 6165 N N . ASP A 1 760 ? -27.289 -7.884 33.015 1.00 97.25 760 ASP A N 1
ATOM 6166 C CA . ASP A 1 760 ? -26.114 -7.937 32.153 1.00 97.25 760 ASP A CA 1
ATOM 6167 C C . ASP A 1 760 ? -26.398 -8.646 30.832 1.00 97.25 760 ASP A C 1
ATOM 6169 O O . ASP A 1 760 ? -26.050 -8.133 29.767 1.00 97.25 760 ASP A O 1
ATOM 6173 N N . HIS A 1 761 ? -27.068 -9.796 30.905 1.00 97.44 761 HIS A N 1
ATOM 6174 C CA . HIS A 1 761 ? -27.358 -10.643 29.753 1.00 97.44 761 HIS A CA 1
ATOM 6175 C C . HIS A 1 761 ? -28.819 -11.090 29.759 1.00 97.44 761 HIS A C 1
ATOM 6177 O O . HIS A 1 761 ? -29.287 -11.677 30.736 1.00 97.44 761 HIS A O 1
ATOM 6183 N N . LEU A 1 762 ? -29.519 -10.847 28.650 1.00 97.19 762 LEU A N 1
ATOM 6184 C CA . LEU A 1 762 ? -30.838 -11.409 28.359 1.00 97.19 762 LEU A CA 1
ATOM 6185 C C . LEU A 1 762 ? -30.759 -12.328 27.142 1.00 97.19 762 LEU A C 1
ATOM 6187 O O . LEU A 1 762 ? -30.472 -11.875 26.038 1.00 97.19 762 LEU A O 1
ATOM 6191 N N . TRP A 1 763 ? -31.012 -13.616 27.310 1.00 96.50 763 TRP A N 1
ATOM 6192 C CA . TRP A 1 763 ? -31.126 -14.550 26.191 1.00 96.50 763 TRP A CA 1
ATOM 6193 C C . TRP A 1 763 ? -32.599 -14.877 25.990 1.00 96.50 763 TRP A C 1
ATOM 6195 O O . TRP A 1 763 ? -33.272 -15.298 26.928 1.00 96.50 763 TRP A O 1
ATOM 6205 N N . LEU A 1 764 ? -33.110 -14.587 24.796 1.00 94.94 764 LEU A N 1
ATOM 6206 C CA . LEU A 1 764 ? -34.536 -14.579 24.508 1.00 94.94 764 LEU A CA 1
ATOM 6207 C C . LEU A 1 764 ? -34.845 -15.455 23.296 1.00 94.94 764 LEU A C 1
ATOM 6209 O O . LEU A 1 764 ? -34.550 -15.079 22.161 1.00 94.94 764 LEU A O 1
ATOM 6213 N N . ASP A 1 765 ? -35.495 -16.577 23.578 1.00 92.12 765 ASP A N 1
ATOM 6214 C CA . ASP A 1 765 ? -36.040 -17.535 22.624 1.00 92.12 765 ASP A CA 1
ATOM 6215 C C . ASP A 1 765 ? -37.456 -17.918 23.096 1.00 92.12 765 ASP A C 1
ATOM 6217 O O . ASP A 1 765 ? -37.679 -18.877 23.828 1.00 92.12 765 ASP A O 1
ATOM 6221 N N . ALA A 1 766 ? -38.438 -17.072 22.781 1.00 86.50 766 ALA A N 1
ATOM 6222 C CA . ALA A 1 766 ? -39.778 -17.175 23.362 1.00 86.50 766 ALA A CA 1
ATOM 6223 C C . ALA A 1 766 ? -40.842 -17.690 22.380 1.00 86.50 766 ALA A C 1
ATOM 6225 O O . ALA A 1 766 ? -42.037 -17.440 22.587 1.00 86.50 766 ALA A O 1
ATOM 6226 N N . GLU A 1 767 ? -40.433 -18.403 21.325 1.00 86.12 767 GLU A N 1
ATOM 6227 C CA . GLU A 1 767 ? -41.323 -19.123 20.396 1.00 86.12 767 GLU A CA 1
ATOM 6228 C C . GLU A 1 767 ? -42.467 -18.248 19.826 1.00 86.12 767 GLU A C 1
ATOM 6230 O O . GLU A 1 767 ? -43.633 -18.654 19.698 1.00 86.12 767 GLU A O 1
ATOM 6235 N N . GLY A 1 768 ? -42.158 -16.988 19.512 1.00 84.94 768 GLY A N 1
ATOM 6236 C CA . GLY A 1 768 ? -43.071 -15.987 18.963 1.00 84.94 768 GLY A CA 1
ATOM 6237 C C . GLY A 1 768 ? -43.649 -15.000 19.983 1.00 84.94 768 GLY A C 1
ATOM 6238 O O . GLY A 1 768 ? -44.384 -14.092 19.576 1.00 84.94 768 GLY A O 1
ATOM 6239 N N . ALA A 1 769 ? -43.372 -15.139 21.282 1.00 86.81 769 ALA A N 1
ATOM 6240 C CA . ALA A 1 769 ? -43.769 -14.143 22.283 1.00 86.81 769 ALA A CA 1
ATOM 6241 C C . ALA A 1 769 ? -42.878 -12.885 22.258 1.00 86.81 769 ALA A C 1
ATOM 6243 O O . ALA A 1 769 ? -43.307 -11.832 22.737 1.00 86.81 769 ALA A O 1
ATOM 6244 N N . GLU A 1 770 ? -41.697 -12.955 21.634 1.00 90.19 770 GLU A N 1
ATOM 6245 C CA . GLU A 1 770 ? -40.754 -11.843 21.469 1.00 90.19 770 GLU A CA 1
ATOM 6246 C C . GLU A 1 770 ? -41.384 -10.625 20.774 1.00 90.19 770 GLU A C 1
ATOM 6248 O O . GLU A 1 770 ? -41.133 -9.485 21.160 1.00 90.19 770 GLU A O 1
ATOM 6253 N N . TYR A 1 771 ? -42.305 -10.847 19.830 1.00 92.06 771 TYR A N 1
ATOM 6254 C CA . TYR A 1 771 ? -43.013 -9.772 19.126 1.00 92.06 771 TYR A CA 1
ATOM 6255 C C . TYR A 1 771 ? -43.810 -8.854 20.054 1.00 92.06 771 TYR A C 1
ATOM 6257 O O . TYR A 1 771 ? -43.990 -7.676 19.750 1.00 92.06 771 TYR A O 1
ATOM 6265 N N . GLY A 1 772 ? -44.313 -9.390 21.170 1.00 91.31 772 GLY A N 1
ATOM 6266 C CA . GLY A 1 772 ? -45.095 -8.623 22.136 1.00 91.31 772 GLY A CA 1
ATOM 6267 C C . GLY A 1 772 ? -44.255 -7.685 22.999 1.00 91.31 772 GLY A C 1
ATOM 6268 O O . GLY A 1 772 ? -44.831 -6.818 23.645 1.00 91.31 772 GLY A O 1
ATOM 6269 N N . ILE A 1 773 ? -42.930 -7.865 23.026 1.00 93.31 773 ILE A N 1
ATOM 6270 C CA . ILE A 1 773 ? -42.019 -7.149 23.931 1.00 93.31 773 ILE A CA 1
ATOM 6271 C C . ILE A 1 773 ? -40.997 -6.261 23.211 1.00 93.31 773 ILE A C 1
ATOM 6273 O O . ILE A 1 773 ? -40.176 -5.622 23.861 1.00 93.31 773 ILE A O 1
ATOM 6277 N N . PHE A 1 774 ? -41.046 -6.161 21.880 1.00 95.12 774 PHE A N 1
ATOM 6278 C CA . PHE A 1 774 ? -40.139 -5.304 21.105 1.00 95.12 774 PHE A CA 1
ATOM 6279 C C . PHE A 1 774 ? -40.152 -3.839 21.547 1.00 95.12 774 PHE A C 1
ATOM 6281 O O . PHE A 1 774 ? -39.101 -3.207 21.627 1.00 95.12 774 PHE A O 1
ATOM 6288 N N . ASP A 1 775 ? -41.322 -3.292 21.872 1.00 94.69 775 ASP A N 1
ATOM 6289 C CA . ASP A 1 775 ? -41.439 -1.899 22.298 1.00 94.69 775 ASP A CA 1
ATOM 6290 C C . ASP A 1 775 ? -40.915 -1.624 23.710 1.00 94.69 775 ASP A C 1
ATOM 6292 O O . ASP A 1 775 ? -40.683 -0.464 24.054 1.00 94.69 775 ASP A O 1
ATOM 6296 N N . PHE A 1 776 ? -40.633 -2.666 24.496 1.00 95.31 776 PHE A N 1
ATOM 6297 C CA . PHE A 1 776 ? -40.029 -2.534 25.819 1.00 95.31 776 PHE A CA 1
ATOM 6298 C C . PHE A 1 776 ? -38.603 -1.983 25.729 1.00 95.31 776 PHE A C 1
ATOM 6300 O O . PHE A 1 776 ? -38.186 -1.266 26.638 1.00 95.31 776 PHE A O 1
ATOM 6307 N N . PHE A 1 777 ? -37.886 -2.258 24.633 1.00 94.81 777 PHE A N 1
ATOM 6308 C CA . PHE A 1 777 ? -36.476 -1.897 24.448 1.00 94.81 777 PHE A CA 1
ATOM 6309 C C . PHE A 1 777 ? -36.234 -0.501 23.853 1.00 94.81 777 PHE A C 1
ATOM 6311 O O . PHE A 1 777 ? -35.077 -0.098 23.729 1.00 94.81 777 PHE A O 1
ATOM 6318 N N . TYR A 1 778 ? -37.281 0.245 23.493 1.00 95.56 778 TYR A N 1
ATOM 6319 C CA . TYR A 1 778 ? -37.128 1.611 22.979 1.00 95.56 778 TYR A CA 1
ATOM 6320 C C . TYR A 1 778 ? -36.683 2.602 24.065 1.00 95.56 778 TYR A C 1
ATOM 6322 O O . TYR A 1 778 ? -36.897 2.380 25.259 1.00 95.56 778 TYR A O 1
ATOM 6330 N N . ASN A 1 779 ? -36.120 3.739 23.650 1.00 92.88 779 ASN A N 1
ATOM 6331 C CA . ASN A 1 779 ? -35.732 4.857 24.527 1.00 92.88 779 ASN A CA 1
ATOM 6332 C C . ASN A 1 779 ? -36.883 5.407 25.382 1.00 92.88 779 ASN A C 1
ATOM 6334 O O . ASN A 1 779 ? -36.636 6.003 26.418 1.00 92.88 779 ASN A O 1
ATOM 6338 N N . ASP A 1 780 ? -38.132 5.217 24.967 1.00 93.94 780 ASP A N 1
ATOM 6339 C CA . ASP A 1 780 ? -39.347 5.594 25.701 1.00 93.94 780 ASP A CA 1
ATOM 6340 C C . ASP A 1 780 ? -40.208 4.373 26.081 1.00 93.94 780 ASP A C 1
ATOM 6342 O O . ASP A 1 780 ? -41.391 4.499 26.439 1.00 93.94 780 ASP A O 1
ATOM 6346 N N . GLY A 1 781 ? -39.620 3.181 25.979 1.00 94.56 781 GLY A N 1
ATOM 6347 C CA . GLY A 1 781 ? -40.271 1.905 26.214 1.00 94.56 781 GLY A CA 1
ATOM 6348 C C . GLY A 1 781 ? -40.546 1.629 27.695 1.00 94.56 781 GLY A C 1
ATOM 6349 O O . GLY A 1 781 ? -40.038 2.319 28.588 1.00 94.56 781 GLY A O 1
ATOM 6350 N N . PRO A 1 782 ? -41.366 0.608 27.991 1.00 94.94 782 PRO A N 1
ATOM 6351 C CA . PRO A 1 782 ? -41.622 0.174 29.357 1.00 94.94 782 PRO A CA 1
ATOM 6352 C C . PRO A 1 782 ? -40.379 -0.087 30.224 1.00 94.94 782 PRO A C 1
ATOM 6354 O O . PRO A 1 782 ? -40.442 0.204 31.418 1.00 94.94 782 PRO A O 1
ATOM 6357 N N . PHE A 1 783 ? -39.256 -0.581 29.682 1.00 94.62 783 PHE A N 1
ATOM 6358 C CA . PHE A 1 783 ? -38.047 -0.775 30.497 1.00 94.62 783 PHE A CA 1
ATOM 6359 C C . PHE A 1 783 ? -37.445 0.543 30.970 1.00 94.62 783 PHE A C 1
ATOM 6361 O O . PHE A 1 783 ? -37.183 0.682 32.164 1.00 94.62 783 PHE A O 1
ATOM 6368 N N . GLU A 1 784 ? -37.333 1.536 30.084 1.00 92.31 784 GLU A N 1
ATOM 6369 C CA . GLU A 1 784 ? -36.849 2.867 30.459 1.00 92.31 784 GLU A CA 1
ATOM 6370 C C . GLU A 1 784 ? -37.721 3.483 31.559 1.00 92.31 784 GLU A C 1
ATOM 6372 O O . GLU A 1 784 ? -37.227 3.914 32.599 1.00 92.31 784 GLU A O 1
ATOM 6377 N N . LYS A 1 785 ? -39.046 3.435 31.377 1.00 94.25 785 LYS A N 1
ATOM 6378 C CA . LYS A 1 785 ? -40.022 3.990 32.330 1.00 94.25 785 LYS A CA 1
ATOM 6379 C C . LYS A 1 785 ? -39.964 3.346 33.717 1.00 94.25 785 LYS A C 1
ATOM 6381 O O . LYS A 1 785 ? -40.394 3.966 34.684 1.00 94.25 785 LYS A O 1
ATOM 6386 N N . ASN A 1 786 ? -39.453 2.119 33.818 1.00 93.69 786 ASN A N 1
ATOM 6387 C CA . ASN A 1 786 ? -39.343 1.368 35.071 1.00 93.69 786 ASN A CA 1
ATOM 6388 C C . ASN A 1 786 ? -37.904 1.283 35.610 1.00 93.69 786 ASN A C 1
ATOM 6390 O O . ASN A 1 786 ? -37.665 0.572 36.597 1.00 93.69 786 ASN A O 1
ATOM 6394 N N . GLY A 1 787 ? -36.958 1.995 34.983 1.00 92.94 787 GLY A N 1
ATOM 6395 C CA . GLY A 1 787 ? -35.544 1.988 35.359 1.00 92.94 787 GLY A CA 1
ATOM 6396 C C . GLY A 1 787 ? -34.885 0.619 35.194 1.00 92.94 787 GLY A C 1
ATOM 6397 O O . GLY A 1 787 ? -34.028 0.262 35.997 1.00 92.94 787 GLY A O 1
ATOM 6398 N N . ILE A 1 788 ? -35.328 -0.171 34.213 1.00 94.88 788 ILE A N 1
ATOM 6399 C CA . ILE A 1 788 ? -34.751 -1.476 33.886 1.00 94.88 788 ILE A CA 1
ATOM 6400 C C . ILE A 1 788 ? -33.802 -1.303 32.704 1.00 94.88 788 ILE A C 1
ATOM 6402 O O . ILE A 1 788 ? -34.166 -0.727 31.678 1.00 94.88 788 ILE A O 1
ATOM 6406 N N . SER A 1 789 ? -32.588 -1.827 32.827 1.00 93.25 789 SER A N 1
ATOM 6407 C CA . SER A 1 789 ? -31.586 -1.785 31.767 1.00 93.25 789 SER A CA 1
ATOM 6408 C C . SER A 1 789 ? -31.007 -3.163 31.480 1.00 93.25 789 SER A C 1
ATOM 6410 O O . SER A 1 789 ? -30.798 -3.966 32.386 1.00 93.25 789 SER A O 1
ATOM 6412 N N . PHE A 1 790 ? -30.749 -3.409 30.197 1.00 95.06 790 PHE A N 1
ATOM 6413 C CA . PHE A 1 790 ? -30.056 -4.592 29.705 1.00 95.06 790 PHE A CA 1
ATOM 6414 C C . PHE A 1 790 ? -28.761 -4.153 29.047 1.00 95.06 790 PHE A C 1
ATOM 6416 O O . PHE A 1 790 ? -28.798 -3.230 28.229 1.00 95.06 790 PHE A O 1
ATOM 6423 N N . CYS A 1 791 ? -27.641 -4.793 29.367 1.00 96.88 791 CYS A N 1
ATOM 6424 C CA . CYS A 1 791 ? -26.387 -4.501 28.680 1.00 96.88 791 CYS A CA 1
ATOM 6425 C C . CYS A 1 791 ? -26.236 -5.283 27.386 1.00 96.88 791 CYS A C 1
ATOM 6427 O O . CYS A 1 791 ? -25.806 -4.717 26.381 1.00 96.88 791 CYS A O 1
ATOM 6429 N N . GLN A 1 792 ? -26.604 -6.560 27.396 1.00 97.06 792 GLN A N 1
ATOM 6430 C CA . GLN A 1 792 ? -26.410 -7.448 26.259 1.00 97.06 792 GLN A CA 1
ATOM 6431 C C . GLN A 1 792 ? -27.612 -8.359 26.071 1.00 97.06 792 GLN A C 1
ATOM 6433 O O . GLN A 1 792 ? -28.249 -8.770 27.045 1.00 97.06 792 GLN A O 1
ATOM 6438 N N . MET A 1 793 ? -27.901 -8.714 24.823 1.00 97.38 793 MET A N 1
ATOM 6439 C CA . MET A 1 793 ? -28.993 -9.621 24.502 1.00 97.38 793 MET A CA 1
ATOM 6440 C C . MET A 1 793 ? -28.639 -10.547 23.346 1.00 97.38 793 MET A C 1
ATOM 6442 O O . MET A 1 793 ? -28.116 -10.089 22.340 1.00 97.38 793 MET A O 1
ATOM 6446 N N . ASN A 1 794 ? -28.969 -11.830 23.463 1.00 97.31 794 ASN A N 1
ATOM 6447 C CA . ASN A 1 794 ? -29.103 -12.701 22.295 1.00 97.31 794 ASN A CA 1
ATOM 6448 C C . ASN A 1 794 ? -30.593 -12.893 22.050 1.00 97.31 794 ASN A C 1
ATOM 6450 O O . ASN A 1 794 ? -31.315 -13.291 22.964 1.00 97.31 794 ASN A O 1
ATOM 6454 N N . LEU A 1 795 ? -31.043 -12.566 20.845 1.00 96.12 795 LEU A N 1
ATOM 6455 C CA . LEU A 1 795 ? -32.449 -12.571 20.468 1.00 96.12 795 LEU A CA 1
ATOM 6456 C C . LEU A 1 795 ? -32.657 -13.499 19.276 1.00 96.12 795 LEU A C 1
ATOM 6458 O O . LEU A 1 795 ? -32.054 -13.285 18.222 1.00 96.12 795 LEU A O 1
ATOM 6462 N N . GLU A 1 796 ? -33.550 -14.472 19.434 1.00 94.62 796 GLU A N 1
ATOM 6463 C CA . GLU A 1 796 ? -34.113 -15.251 18.335 1.00 94.62 796 GLU A CA 1
ATOM 6464 C C . GLU A 1 796 ? -35.523 -14.748 18.009 1.00 94.62 796 GLU A C 1
ATOM 6466 O O . GLU A 1 796 ? -36.428 -14.744 18.844 1.00 94.62 796 GLU A O 1
ATOM 6471 N N . VAL A 1 797 ? -35.703 -14.283 16.774 1.00 95.06 797 VAL A N 1
ATOM 6472 C CA . VAL A 1 797 ? -36.989 -13.837 16.243 1.00 95.06 797 VAL A CA 1
ATOM 6473 C C . VAL A 1 797 ? -37.531 -14.907 15.309 1.00 95.06 797 VAL A C 1
ATOM 6475 O O . VAL A 1 797 ? -37.015 -15.114 14.203 1.00 95.06 797 VAL A O 1
ATOM 6478 N N . HIS A 1 798 ? -38.603 -15.561 15.742 1.00 92.19 798 HIS A N 1
ATOM 6479 C CA . HIS A 1 798 ? -39.227 -16.655 15.013 1.00 92.19 798 HIS A CA 1
ATOM 6480 C C . HIS A 1 798 ? -39.880 -16.155 13.739 1.00 92.19 798 HIS A C 1
ATOM 6482 O O . HIS A 1 798 ? -40.339 -15.024 13.658 1.00 92.19 798 HIS A O 1
ATOM 6488 N N . ILE A 1 799 ? -39.995 -17.015 12.730 1.00 89.31 799 ILE A N 1
ATOM 6489 C CA . ILE A 1 799 ? -40.686 -16.636 11.501 1.00 89.31 799 ILE A CA 1
ATOM 6490 C C . ILE A 1 799 ? -42.167 -16.398 11.801 1.00 89.31 799 ILE A C 1
ATOM 6492 O O . ILE A 1 799 ? -42.825 -17.166 12.507 1.00 89.31 799 ILE A O 1
ATOM 6496 N N . GLY A 1 800 ? -42.700 -15.307 11.265 1.00 84.94 800 GLY A N 1
ATOM 6497 C CA . GLY A 1 800 ? -44.066 -14.885 11.526 1.00 84.94 800 GLY A CA 1
ATOM 6498 C C . GLY A 1 800 ? -44.870 -14.589 10.268 1.00 84.94 800 GLY A C 1
ATOM 6499 O O . GLY A 1 800 ? -44.363 -14.633 9.146 1.00 84.94 800 GLY A O 1
ATOM 6500 N N . SER A 1 801 ? -46.144 -14.252 10.482 1.00 91.06 801 SER A N 1
ATOM 6501 C CA . SER A 1 801 ? -47.012 -13.674 9.458 1.00 91.06 801 SER A CA 1
ATOM 6502 C C . SER A 1 801 ? -46.462 -12.339 8.936 1.00 91.06 801 SER A C 1
ATOM 6504 O O . SER A 1 801 ? -45.510 -11.777 9.488 1.00 91.06 801 SER A O 1
ATOM 6506 N N . ALA A 1 802 ? -47.084 -11.791 7.891 1.00 92.00 802 ALA A N 1
ATOM 6507 C CA . ALA A 1 802 ? -46.707 -10.489 7.345 1.00 92.00 802 ALA A CA 1
ATOM 6508 C C . ALA A 1 802 ? -46.719 -9.377 8.416 1.00 92.00 802 ALA A C 1
ATOM 6510 O O . ALA A 1 802 ? -45.813 -8.544 8.449 1.00 92.00 802 ALA A O 1
ATOM 6511 N N . GLU A 1 803 ? -47.679 -9.398 9.348 1.00 94.12 803 GLU A N 1
ATOM 6512 C CA . GLU A 1 803 ? -47.760 -8.429 10.450 1.00 94.12 803 GLU A CA 1
ATOM 6513 C C . GLU A 1 803 ? -46.568 -8.543 11.405 1.00 94.12 803 GLU A C 1
ATOM 6515 O O . GLU A 1 803 ? -46.033 -7.535 11.863 1.00 94.12 803 GLU A O 1
ATOM 6520 N N . ARG A 1 804 ? -46.120 -9.769 11.687 1.00 94.44 804 ARG A N 1
ATOM 6521 C CA . ARG A 1 804 ? -44.953 -10.035 12.534 1.00 94.44 804 ARG A CA 1
ATOM 6522 C C . ARG A 1 804 ? -43.659 -9.570 11.868 1.00 94.44 804 ARG A C 1
ATOM 6524 O O . ARG A 1 804 ? -42.864 -8.878 12.501 1.00 94.44 804 ARG A O 1
ATOM 6531 N N . LYS A 1 805 ? -43.478 -9.846 10.574 1.00 95.56 805 LYS A N 1
ATOM 6532 C CA . LYS A 1 805 ? -42.337 -9.313 9.807 1.00 95.56 805 LYS A CA 1
ATOM 6533 C C . LYS A 1 805 ? -42.342 -7.782 9.793 1.00 95.56 805 LYS A C 1
ATOM 6535 O O . LYS A 1 805 ? -41.298 -7.164 9.982 1.00 95.56 805 LYS A O 1
ATOM 6540 N N . ALA A 1 806 ? -43.517 -7.158 9.666 1.00 95.38 806 ALA A N 1
ATOM 6541 C CA . ALA A 1 806 ? -43.658 -5.705 9.749 1.00 95.38 806 ALA A CA 1
ATOM 6542 C C . ALA A 1 806 ? -43.328 -5.158 11.150 1.00 95.38 806 ALA A C 1
ATOM 6544 O O . ALA A 1 806 ? -42.682 -4.115 11.267 1.00 95.38 806 ALA A O 1
ATOM 6545 N N . ALA A 1 807 ? -43.716 -5.868 12.214 1.00 96.38 807 ALA A N 1
ATOM 6546 C CA . ALA A 1 807 ? -43.354 -5.519 13.586 1.00 96.38 807 ALA A CA 1
ATOM 6547 C C . ALA A 1 807 ? -41.835 -5.587 13.811 1.00 96.38 807 ALA A C 1
ATOM 6549 O O . ALA A 1 807 ? -41.270 -4.657 14.385 1.00 96.38 807 ALA A O 1
ATOM 6550 N N . PHE A 1 808 ? -41.168 -6.627 13.299 1.00 96.94 808 PHE A N 1
ATOM 6551 C CA . PHE A 1 808 ? -39.708 -6.741 13.350 1.00 96.94 808 PHE A CA 1
ATOM 6552 C C . PHE A 1 808 ? -39.013 -5.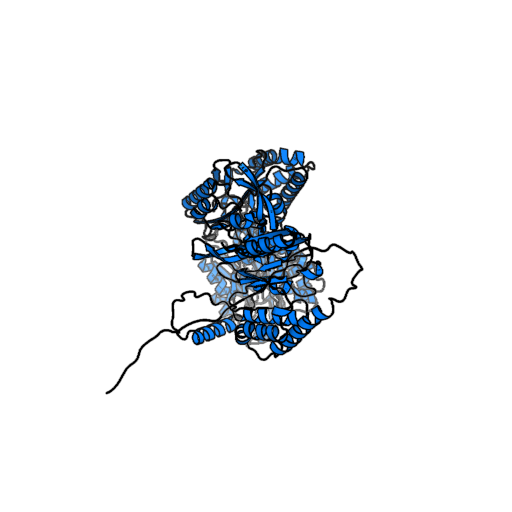629 12.554 1.00 96.94 808 PHE A C 1
ATOM 6554 O O . PHE A 1 808 ? -38.098 -4.992 13.067 1.00 96.94 808 PHE A O 1
ATOM 6561 N N . MET A 1 809 ? -39.492 -5.323 11.344 1.00 97.00 809 MET A N 1
ATOM 6562 C CA . MET A 1 809 ? -38.968 -4.210 10.544 1.00 97.00 809 MET A CA 1
ATOM 6563 C C . MET A 1 809 ? -39.054 -2.879 11.298 1.00 97.00 809 MET A C 1
ATOM 6565 O O . MET A 1 809 ? -38.080 -2.128 11.347 1.00 97.00 809 MET A O 1
ATOM 6569 N N . LYS A 1 810 ? -40.202 -2.592 11.925 1.00 97.00 810 LYS A N 1
ATOM 6570 C CA . LYS A 1 810 ? -40.386 -1.389 12.749 1.00 97.00 810 LYS A CA 1
ATOM 6571 C C . LYS A 1 810 ? -39.417 -1.362 13.933 1.00 97.00 810 LYS A C 1
ATOM 6573 O O . LYS A 1 810 ? -38.829 -0.318 14.202 1.00 97.00 810 LYS A O 1
ATOM 6578 N N . PHE A 1 811 ? -39.259 -2.492 14.616 1.00 97.00 811 PHE A N 1
ATOM 6579 C CA . PHE A 1 811 ? -38.363 -2.641 15.759 1.00 97.00 811 PHE A CA 1
ATOM 6580 C C . PHE A 1 811 ? -36.900 -2.390 15.381 1.00 97.00 811 PHE A C 1
ATOM 6582 O O . PHE A 1 811 ? -36.274 -1.491 15.939 1.00 97.00 811 PHE A O 1
ATOM 6589 N N . ALA A 1 812 ? -36.386 -3.104 14.380 1.00 97.31 812 ALA A N 1
ATOM 6590 C CA . ALA A 1 812 ? -34.997 -3.002 13.946 1.00 97.31 812 ALA A CA 1
ATOM 6591 C C . ALA A 1 812 ? -34.639 -1.594 13.441 1.00 97.31 812 ALA A C 1
ATOM 6593 O O . ALA A 1 812 ? -33.632 -1.022 13.860 1.00 97.31 812 ALA A O 1
ATOM 6594 N N . LYS A 1 813 ? -35.487 -0.990 12.593 1.00 96.94 813 LYS A N 1
ATOM 6595 C CA . LYS A 1 813 ? -35.268 0.387 12.117 1.00 96.94 813 LYS A CA 1
ATOM 6596 C C . LYS A 1 813 ? -35.229 1.382 13.270 1.00 96.94 813 LYS A C 1
ATOM 6598 O O . LYS A 1 813 ? -34.355 2.244 13.319 1.00 96.94 813 LYS A O 1
ATOM 6603 N N . ARG A 1 814 ? -36.160 1.252 14.218 1.00 96.12 814 ARG A N 1
ATOM 6604 C CA . ARG A 1 814 ? -36.221 2.147 15.370 1.00 96.12 814 ARG A CA 1
ATOM 6605 C C . ARG A 1 814 ? -34.982 2.023 16.256 1.00 96.12 814 ARG A C 1
ATOM 6607 O O . ARG A 1 814 ? -34.440 3.052 16.641 1.00 96.12 814 ARG A O 1
ATOM 6614 N N . LEU A 1 815 ? -34.498 0.807 16.516 1.00 95.31 815 LEU A N 1
ATOM 6615 C CA . LEU A 1 815 ? -33.265 0.608 17.285 1.00 95.31 815 LEU A CA 1
ATOM 6616 C C . LEU A 1 815 ? -32.043 1.256 16.622 1.00 95.31 815 LEU A C 1
ATOM 6618 O O . LEU A 1 815 ? -31.268 1.916 17.315 1.00 95.31 815 LEU A O 1
ATOM 6622 N N . ALA A 1 816 ? -31.901 1.127 15.298 1.00 94.00 816 ALA A N 1
ATOM 6623 C CA . ALA A 1 816 ? -30.801 1.749 14.558 1.00 94.00 816 ALA A CA 1
ATOM 6624 C C . ALA A 1 816 ? -30.822 3.286 14.662 1.00 94.00 816 ALA A C 1
ATOM 6626 O O . ALA A 1 816 ? -29.781 3.907 14.861 1.00 94.00 816 ALA A O 1
ATOM 6627 N N . VAL A 1 817 ? -32.012 3.897 14.595 1.00 94.31 817 VAL A N 1
ATOM 6628 C CA . VAL A 1 817 ? -32.193 5.355 14.732 1.00 94.31 817 VAL A CA 1
ATOM 6629 C C . VAL A 1 817 ? -31.938 5.834 16.161 1.00 94.31 817 VAL A C 1
ATOM 6631 O O . VAL A 1 817 ? -31.333 6.883 16.366 1.00 94.31 817 VAL A O 1
ATOM 6634 N N . GLU A 1 818 ? -32.409 5.089 17.158 1.00 94.44 818 GLU A N 1
ATOM 6635 C CA . GLU A 1 818 ? -32.306 5.480 18.567 1.00 94.44 818 GLU A CA 1
ATOM 6636 C C . GLU A 1 818 ? -30.884 5.376 19.127 1.00 94.44 818 GLU A C 1
ATOM 6638 O O . GLU A 1 818 ? -30.623 5.947 20.186 1.00 94.44 818 GLU A O 1
ATOM 6643 N N . LYS A 1 819 ? -29.977 4.666 18.435 1.00 93.94 819 LYS A N 1
ATOM 6644 C CA . LYS A 1 819 ? -28.567 4.471 18.821 1.00 93.94 819 LYS A CA 1
ATOM 6645 C C . LYS A 1 819 ? -28.388 4.010 20.274 1.00 93.94 819 LYS A C 1
ATOM 6647 O O . LYS A 1 819 ? -27.411 4.348 20.935 1.00 93.94 819 LYS A O 1
ATOM 6652 N N . ARG A 1 820 ? -29.350 3.241 20.786 1.00 91.31 820 ARG A N 1
ATOM 6653 C CA . ARG A 1 820 ? -29.263 2.616 22.113 1.00 91.31 820 ARG A CA 1
ATOM 6654 C C . ARG A 1 820 ? -28.609 1.248 22.029 1.00 91.31 820 ARG A C 1
ATOM 6656 O O . ARG A 1 820 ? -27.718 0.947 22.818 1.00 91.31 820 ARG A O 1
ATOM 6663 N N . TYR A 1 821 ? -29.050 0.444 21.061 1.00 95.88 821 TYR A N 1
ATOM 6664 C CA . TYR A 1 821 ? -28.579 -0.915 20.834 1.00 95.88 821 TYR A CA 1
ATOM 6665 C C . TYR A 1 821 ? -27.999 -1.060 19.428 1.00 95.88 821 TYR A C 1
ATOM 6667 O O . TYR A 1 821 ? -28.634 -0.661 18.454 1.00 95.88 821 TYR A O 1
ATOM 6675 N N . ALA A 1 822 ? -26.830 -1.687 19.318 1.00 96.88 822 ALA A N 1
ATOM 6676 C CA . ALA A 1 822 ? -26.307 -2.176 18.043 1.00 96.88 822 ALA A CA 1
ATOM 6677 C C . ALA A 1 822 ? -26.713 -3.642 17.856 1.00 96.88 822 ALA A C 1
ATOM 6679 O O . ALA A 1 822 ? -26.623 -4.393 18.821 1.00 96.88 822 ALA A O 1
ATOM 6680 N N . MET A 1 823 ? -27.150 -4.045 16.657 1.00 97.38 823 MET A N 1
ATOM 6681 C CA . MET A 1 823 ? -27.674 -5.391 16.350 1.00 97.38 823 MET A CA 1
ATOM 6682 C C . MET A 1 823 ? -26.667 -6.190 15.508 1.00 97.38 823 MET A C 1
ATOM 6684 O O . MET A 1 823 ? -26.781 -6.280 14.287 1.00 97.38 823 MET A O 1
ATOM 6688 N N . LEU A 1 824 ? -25.664 -6.756 16.164 1.00 97.69 824 LEU A N 1
ATOM 6689 C CA . LEU A 1 824 ? -24.520 -7.411 15.537 1.00 97.69 824 LEU A CA 1
ATOM 6690 C C . LEU A 1 824 ? -24.780 -8.898 15.254 1.00 97.69 824 LEU A C 1
ATOM 6692 O O . LEU A 1 824 ? -25.673 -9.515 15.842 1.00 97.69 824 LEU A O 1
ATOM 6696 N N . ARG A 1 825 ? -23.947 -9.497 14.395 1.00 96.12 825 ARG A N 1
ATOM 6697 C CA . ARG A 1 825 ? -23.882 -10.946 14.117 1.00 96.12 825 ARG A CA 1
ATOM 6698 C C . ARG A 1 825 ? -25.232 -11.563 13.771 1.00 96.12 825 ARG A C 1
ATOM 6700 O O . ARG A 1 825 ? -25.575 -12.653 14.221 1.00 96.12 825 ARG A O 1
ATOM 6707 N N . SER A 1 826 ? -26.002 -10.846 12.961 1.00 95.56 826 SER A N 1
ATOM 6708 C CA . SER A 1 826 ? -27.311 -11.322 12.531 1.00 95.56 826 SER A CA 1
ATOM 6709 C C . SER A 1 826 ? -27.169 -12.511 11.577 1.00 95.56 826 SER A C 1
ATOM 6711 O O . SER A 1 826 ? -26.394 -12.457 10.623 1.00 95.56 826 SER A O 1
ATOM 6713 N N . THR A 1 827 ? -27.948 -13.568 11.790 1.00 93.81 827 THR A N 1
ATOM 6714 C CA . THR A 1 827 ? -28.002 -14.742 10.905 1.00 93.81 827 THR A CA 1
ATOM 6715 C C . THR A 1 827 ? -29.440 -15.079 10.528 1.00 93.81 827 THR A C 1
ATOM 6717 O O . THR A 1 827 ? -30.374 -14.781 11.273 1.00 93.81 827 THR A O 1
ATOM 6720 N N . TYR A 1 828 ? -29.614 -15.676 9.345 1.00 91.94 828 TYR A N 1
ATOM 6721 C CA . TYR A 1 828 ? -30.911 -16.109 8.830 1.00 91.94 828 TYR A CA 1
ATOM 6722 C C . TYR A 1 828 ? -30.914 -17.619 8.576 1.00 91.94 828 TYR A C 1
ATOM 6724 O O . TYR A 1 828 ? -30.216 -18.113 7.692 1.00 91.94 828 TYR A O 1
ATOM 6732 N N . VAL A 1 829 ? -31.734 -18.339 9.341 1.00 82.81 829 VAL A N 1
ATOM 6733 C CA . VAL A 1 829 ? -31.976 -19.790 9.229 1.00 82.81 829 VAL A CA 1
ATOM 6734 C C . VAL A 1 829 ? -33.471 -20.046 9.413 1.00 82.81 829 VAL A C 1
ATOM 6736 O O . VAL A 1 829 ? -33.907 -20.732 10.328 1.00 82.81 829 VAL A O 1
ATOM 6739 N N . SER A 1 830 ? -34.284 -19.414 8.560 1.00 81.94 830 SER A N 1
ATOM 6740 C CA . SER A 1 830 ? -35.747 -19.239 8.687 1.00 81.94 830 SER A CA 1
ATOM 6741 C C . SER A 1 830 ? -36.183 -18.285 9.809 1.00 81.94 830 SER A C 1
ATOM 6743 O O . SER A 1 830 ? -37.061 -17.449 9.581 1.00 81.94 830 SER A O 1
ATOM 6745 N N . HIS A 1 831 ? -35.516 -18.335 10.960 1.00 90.75 831 HIS A N 1
ATOM 6746 C CA . HIS A 1 831 ? -35.559 -17.347 12.039 1.00 90.75 831 HIS A CA 1
ATOM 6747 C C . HIS A 1 831 ? -34.429 -16.326 11.875 1.00 90.75 831 HIS A C 1
ATOM 6749 O O . HIS A 1 831 ? -33.481 -16.561 11.115 1.00 90.75 831 HIS A O 1
ATOM 6755 N N . ILE A 1 832 ? -34.542 -15.187 12.559 1.00 95.12 832 ILE A N 1
ATOM 6756 C CA . ILE A 1 832 ? -33.460 -14.203 12.653 1.00 95.12 832 ILE A CA 1
ATOM 6757 C C . ILE A 1 832 ? -32.862 -14.291 14.050 1.00 95.12 832 ILE A C 1
ATOM 6759 O O . ILE A 1 832 ? -33.544 -14.003 15.029 1.00 95.12 832 ILE A O 1
ATOM 6763 N N . ARG A 1 833 ? -31.579 -14.637 14.132 1.00 95.25 833 ARG A N 1
ATOM 6764 C CA . ARG A 1 833 ? -30.810 -14.643 15.384 1.00 95.25 833 ARG A CA 1
ATOM 6765 C C . ARG A 1 833 ? -29.840 -13.475 15.366 1.00 95.25 833 ARG A C 1
ATOM 6767 O O . ARG A 1 833 ? -29.167 -13.279 14.355 1.00 95.25 833 ARG A O 1
ATOM 6774 N N . LEU A 1 834 ? -29.779 -12.691 16.438 1.00 96.56 834 LEU A N 1
ATOM 6775 C CA . LEU A 1 834 ? -28.914 -11.512 16.525 1.00 96.56 834 LEU A CA 1
ATOM 6776 C C . LEU A 1 834 ? -28.421 -11.246 17.952 1.00 96.56 834 LEU A C 1
ATOM 6778 O O . LEU A 1 834 ? -29.077 -11.596 18.934 1.00 96.56 834 LEU A O 1
ATOM 6782 N N . PHE A 1 835 ? -27.278 -10.569 18.049 1.00 97.81 835 PHE A N 1
ATOM 6783 C CA . PHE A 1 835 ? -26.692 -10.098 19.300 1.00 97.81 835 PHE A CA 1
ATOM 6784 C C . PHE A 1 835 ? -26.869 -8.583 19.433 1.00 97.81 835 PHE A C 1
ATOM 6786 O O . PHE A 1 835 ? -26.479 -7.833 18.542 1.00 97.81 835 PHE A O 1
ATOM 6793 N N . LEU A 1 836 ? -27.434 -8.113 20.544 1.00 97.94 836 LEU A N 1
ATOM 6794 C CA . LEU A 1 836 ? -27.604 -6.695 20.829 1.00 97.94 836 LEU A CA 1
ATOM 6795 C C . LEU A 1 836 ? -26.695 -6.249 21.971 1.00 97.94 836 LEU A C 1
ATOM 6797 O O . LEU A 1 836 ? -26.661 -6.887 23.021 1.00 97.94 836 LEU A O 1
ATOM 6801 N N . PHE A 1 837 ? -26.032 -5.105 21.801 1.00 97.94 837 PHE A N 1
ATOM 6802 C CA . PHE A 1 837 ? -25.259 -4.448 22.860 1.00 97.94 837 PHE A CA 1
ATOM 6803 C C . PHE A 1 837 ? -25.773 -3.029 23.114 1.00 97.94 837 PHE A C 1
ATOM 6805 O O . PHE A 1 837 ? -25.887 -2.238 22.177 1.00 97.94 837 PHE A O 1
ATOM 6812 N N . ASN A 1 838 ? -26.061 -2.700 24.375 1.00 96.94 838 ASN A N 1
ATOM 6813 C CA . ASN A 1 838 ? -26.571 -1.398 24.802 1.00 96.94 838 ASN A CA 1
ATOM 6814 C C . ASN A 1 838 ? -25.436 -0.392 25.025 1.00 96.94 838 ASN A C 1
ATOM 6816 O O . ASN A 1 838 ? -25.018 -0.138 26.156 1.00 96.94 838 ASN A O 1
ATOM 6820 N N . PHE A 1 839 ? -24.931 0.190 23.942 1.00 95.12 839 PHE A N 1
ATOM 6821 C CA . PHE A 1 839 ? -23.885 1.210 24.022 1.00 95.12 839 PHE A CA 1
ATOM 6822 C C . PHE A 1 839 ? -24.419 2.593 24.429 1.00 95.12 839 PHE A C 1
ATOM 6824 O O . PHE A 1 839 ? -23.626 3.468 24.773 1.00 95.12 839 PHE A O 1
ATOM 6831 N N . GLY A 1 840 ? -25.745 2.783 24.440 1.00 91.00 840 GLY A N 1
ATOM 6832 C CA . GLY A 1 840 ? -26.387 3.999 24.944 1.00 91.00 840 GLY A CA 1
ATOM 6833 C C . GLY A 1 840 ? -26.439 4.091 26.474 1.00 91.00 840 GLY A C 1
ATOM 6834 O O . GLY A 1 840 ? -26.656 5.175 27.011 1.00 91.00 840 GLY A O 1
ATOM 6835 N N . ASN A 1 841 ? -26.230 2.982 27.195 1.00 92.44 841 ASN A N 1
ATOM 6836 C CA . ASN A 1 841 ? -26.208 2.970 28.657 1.00 92.44 841 ASN A CA 1
ATOM 6837 C C . ASN A 1 841 ? -24.764 3.106 29.199 1.00 92.44 841 ASN A C 1
ATOM 6839 O O . ASN A 1 841 ? -23.932 2.225 28.953 1.00 92.44 841 ASN A O 1
ATOM 6843 N N . PRO A 1 842 ? -24.455 4.153 29.992 1.00 90.06 842 PRO A N 1
ATOM 6844 C CA . PRO A 1 842 ? -23.110 4.377 30.527 1.00 90.06 842 PRO A CA 1
ATOM 6845 C C . PRO A 1 842 ? -22.568 3.241 31.404 1.00 90.06 842 PRO A C 1
ATOM 6847 O O . PRO A 1 842 ? -21.366 2.978 31.369 1.00 90.06 842 PRO A O 1
ATOM 6850 N N . ASN A 1 843 ? -23.424 2.543 32.159 1.00 90.38 843 ASN A N 1
ATOM 6851 C CA . ASN A 1 843 ? -23.005 1.424 33.009 1.00 90.38 843 ASN A CA 1
ATOM 6852 C C . ASN A 1 843 ? -22.563 0.232 32.155 1.00 90.38 843 ASN A C 1
ATOM 6854 O O . ASN A 1 843 ? -21.558 -0.408 32.459 1.00 90.38 843 ASN A O 1
ATOM 6858 N N . CYS A 1 844 ? -23.252 -0.021 31.042 1.00 94.38 844 CYS A N 1
ATOM 6859 C CA . CYS A 1 844 ? -22.886 -1.079 30.104 1.00 94.38 844 CYS A CA 1
ATOM 6860 C C . CYS A 1 844 ? -21.573 -0.769 29.382 1.00 94.38 844 CYS A C 1
ATOM 6862 O O . CYS A 1 844 ? -20.701 -1.632 29.291 1.00 94.38 844 CYS A O 1
ATOM 6864 N N . VAL A 1 845 ? -21.382 0.479 28.948 1.00 92.19 845 VAL A N 1
ATOM 6865 C CA . VAL A 1 845 ? -20.101 0.943 28.395 1.00 92.19 845 VAL A CA 1
ATOM 6866 C C . VAL A 1 845 ? -18.977 0.749 29.408 1.00 92.19 845 VAL A C 1
ATOM 6868 O O . VAL A 1 845 ? -17.984 0.105 29.092 1.00 92.19 845 VAL A O 1
ATOM 6871 N N . LEU A 1 846 ? -19.137 1.260 30.632 1.00 88.38 846 LEU A N 1
ATOM 6872 C CA . LEU A 1 846 ? -18.111 1.178 31.674 1.00 88.38 846 LEU A CA 1
ATOM 6873 C C . LEU A 1 846 ? -17.751 -0.272 32.017 1.00 88.38 846 LEU A C 1
ATOM 6875 O O . LEU A 1 846 ? -16.594 -0.575 32.313 1.00 88.38 846 LEU A O 1
ATOM 6879 N N . LYS A 1 847 ? -18.746 -1.164 32.007 1.00 90.75 847 LYS A N 1
ATOM 6880 C CA . LYS A 1 847 ? -18.564 -2.563 32.386 1.00 90.75 847 LYS A CA 1
ATOM 6881 C C . LYS A 1 847 ? -17.901 -3.401 31.297 1.00 90.75 847 LYS A C 1
ATOM 6883 O O . LYS A 1 847 ? -17.113 -4.279 31.643 1.00 90.75 847 LYS A O 1
ATOM 6888 N N . TYR A 1 848 ? -18.182 -3.141 30.020 1.00 92.38 848 TYR A N 1
ATOM 6889 C CA . TYR A 1 848 ? -17.815 -4.044 28.919 1.00 92.38 848 TYR A CA 1
ATOM 6890 C C . TYR A 1 848 ? -16.816 -3.473 27.900 1.00 92.38 848 TYR A C 1
ATOM 6892 O O . TYR A 1 848 ? -16.225 -4.250 27.146 1.00 92.38 848 TYR A O 1
ATOM 6900 N N . LEU A 1 849 ? -16.591 -2.152 27.855 1.00 88.38 849 LEU A N 1
ATOM 6901 C CA . LEU A 1 849 ? -15.728 -1.500 26.855 1.00 88.38 849 LEU A CA 1
ATOM 6902 C C . LEU A 1 849 ? -14.458 -0.920 27.470 1.00 88.38 849 LEU A C 1
ATOM 6904 O O . LEU A 1 849 ? -13.374 -1.325 26.984 1.00 88.38 849 LEU A O 1
#

Foldseek 3Di:
DDDDDDDDDDDDDDDDDDDDDDDDDDDDDDDDDDDDDDDPPPLVVVLLVQLLVQLCVQLVPPPDALVRCVVCVLVSQVVSCVRSVVVVSFPKDWFDWPADTWIDGADPDAQEEAEAEEFAFDLTCRSVVVVQVVNVVRNYHYEYEYEDLDCPNRCVVCVVRYHYHNFGEAQDWAWDFAQDQDPNDTDGDITTYDHNCCCDCPVVNDLEHAEYEYDRRQRVLSCLCVQADPDDSNVVNRDYNDYTDDHDDDDSVSSVSVSVSSNRCSVRSRDRDHNDDDDDDDDDDDDDDDDPPPVVVVVVVVVVVVVPPDDDDDDPDPPPDQQDFQLLVQLLVQVCVVQVPDPDLVVCLVCVLVSQVVSCVRSVVVQLVWDWQDKDPDTFIDFAWDPDPLDLEAEEEEFDCPLICSSVVVVQVVCVVVPGHYEYEYEDLDCVNRVVVVVVRYHYHNFHEAQDWDWDWAFDQDPNDTDTDTTTYDYPLCCVCPVVVDQEHAEYEDDRRQRVLSCLQCPAVVHSSVVRNHDYFKYWYKHAQDDPVSSVSVSVSSNRCSVRSAWRWHPWDPPSITIIMIGGSRDPSSCNTGGDVVSSDPVDDLLRLLLVLLVQLLVQLLVQLVVDPALVVSQVCVQVSSVVSCVSSVNVSLVWDWQDKPPDTDIDFAWDLVDAAEEAEAEEFAQAQICRSVVVVQVVQVVSRYHYEYEYEDLDCVNSVVVCVVRHHYHNFGEAQDFDWDWAFDQDPNDTDTDTTTYDYPVCCQCPVVVDQEHAEYEDDRRARVLRCLQCPAPPHVSVVVNHDYFKYKDKAAQDDSVSSVSVSVSSSRCSVRSQWRWHDWDPPNITITMIGGSVDPVSSNTRD